Protein AF-A0ABD2XAY9-F1 (afdb_monomer)

Mean predicted aligned error: 19.24 Å

Foldseek 3Di:
DVVVQVCDADPPQGDRFHLVQFPDWDDDPPDIDTAGDDLLVALLQLHDQVRQCVVCVVVVHHGDDNVVSVVVLVVLLVLLLVLLLVLLLVQLLVLQVQCLVCLVVVCLQAAVVCSCQQCVLSVVLVVVLVVPDPDDDDPPSVVVSCVVSDLAHEFEWEKDKDAQAQDDDDDQAGQKMKMFIAGPRLLATNDMDMAGQAAPVVVVVDDCVVDVFRHDDDDGSVVVRLVRLLCCQPPNPSNVVNRYHHQEYEEAPDPSNVVSNVVRDPGHHHYAYAPVNVLVVQLVVLVVVCVVVVLCVPPCNSVVLSVQLVLLLVVQRNNLLSSLQQLLCSLCVLQVNCPSNPPSDPPPDPDPPGHDDDPVVSVVSNVVSNVVSVVSSSRSRNGHPVSVVVLVVQLCSSPPSNDDPSNDSSSVSSSSSSSLCSSPNLVSVVVSCVSVVHDDDPVSVVVRVVRVVVVVVVVVVCVDPVNVVVVVVVVVVVVVVVVVVCVVVFPPDDPPPPVDDDDDDDDDDDDDDDDDPVPVVPFDEFEKEKDFQFLDLDLPTDTQKIWIDGDPDIDIAGAFHPDHRDPVSCVQQVWHDDPRFIDRVNHTDPGHYYLVVSVLVVLVSVVVRVAQYEYEYAPVVRVLLNNLLSCVVVVVVVSNPSHFFYFHCQVVVCVLCVVQDDPCSRDLVNQCCVQVVDPDPPQPNRTNSSRVSVVVSCVSSVCPVVRVVRGDGPVNSNVVSVLVCQLVVQLVQQPCLPVQDDPLLSSLCSVVVHGLVNLLVCCVPPNLVVSLCVQQPAIPVRAGSRHPPPSSSVSSVVVSVD

Organism: NCBI:txid54128

Nearest PDB structures (foldseek):
  5l80-assembly1_B  TM=6.999E-01  e=2.358E-09  Drosophila melanogaster
  5l80-assembly1_A  TM=6.056E-01  e=9.507E-10  Drosophila melanogaster
  5l7z-assembly1_A-2  TM=8.072E-01  e=1.917E-07  Drosophila melanogaster

Secondary structure (DSSP, 8-state):
-HHHHTT-B-TTT-PBPPGGGEEEEEEETTEEEEEE--SHHHHHTT--HHHHHHHHHHTTPPPPPHHHHHHHHHHHHHHHHHHHHHHHHHHHHHHHHHHHHHHHHHHHHS-HHHHHHHHHHHHHHHHHHHTT--S---SSHHHHHHHHT-S-EEEEEEEEEEE---SSSS----SEEEEEEEETTT-SEEEEEEEES--TTGGGT--GGGTT------S-TTHHHHHHHHHHHHS-HHHHHHTEEEEEEEE---HHHHHHHHHT-SSPPEEEEPHHHHHHHHHHHHHHHHHH-GGGGSTTHHHHHHHHHHHHHHHSTT-HHHHHHHHHTHHHHHTT--TT-GGG--TTSTT-------HHHHHHHHHHHHHHHHTGGGTSS----HHHHHHHHHHHHHS-TTS--TTSTHHHHHHHHHHHHHHTTTHHHHHHHHHTT----HHHHHHHHHHHHHHHHHHHHHHSHHHHHHHHHHHHHHHHHHHHHHHHH--S--TTTTSSPPPPP-----------TTSGGGS--EEEEEEEEES-SSTTPPEEEEEEEETTEEEEEEB---SPPPHHHHHHH-EEEETTEEEETTEE-TTPBPHHHHHHHHHHHHHTT-S-EEEEETTTHHHHHHHHHHHHHTT-GGGGTTEEEEEESHHHHHHH-TT--STTTTSHHHHHHHHH----GGGTTSHHHHHHHHHHHHHHTT-HHHHGGG-EEHHHHHHHHHHHHHHHHHHGGGTTHHHHS-HHHHHHHHHTT--HHHHHHHHHHHHHHHHHHHHH-B-TTS-BSS---HHHHHHHHHHHT-

Structure (mmCIF, N/CA/C/O backbone):
data_AF-A0ABD2XAY9-F1
#
_entry.id   AF-A0ABD2XAY9-F1
#
loop_
_atom_site.group_PDB
_atom_site.id
_atom_site.type_symbol
_atom_site.label_atom_id
_atom_site.label_alt_id
_atom_site.label_comp_id
_atom_site.label_asym_id
_atom_site.label_entity_id
_atom_site.label_seq_id
_atom_site.pdbx_PDB_ins_code
_atom_site.Cartn_x
_atom_site.Cartn_y
_atom_site.Cartn_z
_atom_site.occupancy
_atom_site.B_iso_or_equiv
_atom_site.auth_seq_id
_atom_site.auth_comp_id
_atom_site.auth_asym_id
_atom_site.auth_atom_id
_atom_site.pdbx_PDB_model_num
ATOM 1 N N . MET A 1 1 ? 32.442 -8.927 -44.660 1.00 43.06 1 MET A N 1
ATOM 2 C CA . MET A 1 1 ? 31.959 -8.306 -43.400 1.00 43.06 1 MET A CA 1
ATOM 3 C C . MET A 1 1 ? 30.501 -7.841 -43.510 1.00 43.06 1 MET A C 1
ATOM 5 O O . MET A 1 1 ? 29.729 -8.104 -42.596 1.00 43.06 1 MET A O 1
ATOM 9 N N . GLU A 1 2 ? 30.087 -7.242 -44.633 1.00 38.50 2 GLU A N 1
ATOM 10 C CA . GLU A 1 2 ? 28.704 -6.772 -44.878 1.00 38.50 2 GLU A CA 1
ATOM 11 C C . GLU A 1 2 ? 27.616 -7.861 -44.781 1.00 38.50 2 GLU A C 1
ATOM 13 O O . GLU A 1 2 ? 26.496 -7.598 -44.342 1.00 38.50 2 GLU A O 1
ATOM 18 N N . GLU A 1 3 ? 27.946 -9.108 -45.114 1.00 49.09 3 GLU A N 1
ATOM 19 C CA . GLU A 1 3 ? 27.010 -10.241 -45.071 1.00 49.09 3 GLU A CA 1
ATOM 20 C C . GLU A 1 3 ? 26.767 -10.780 -43.643 1.00 49.09 3 GLU A C 1
ATOM 22 O O . GLU A 1 3 ? 25.672 -11.237 -43.313 1.00 49.09 3 GLU A O 1
ATOM 27 N N . ILE A 1 4 ? 27.751 -10.617 -42.748 1.00 47.72 4 ILE A N 1
ATOM 28 C CA . ILE A 1 4 ? 27.653 -10.952 -41.314 1.00 47.72 4 ILE A CA 1
ATOM 29 C C . ILE A 1 4 ? 26.806 -9.898 -40.577 1.00 47.72 4 ILE A C 1
ATOM 31 O O . ILE A 1 4 ? 25.951 -10.240 -39.756 1.00 47.72 4 ILE A O 1
ATOM 35 N N . ILE A 1 5 ? 26.964 -8.616 -40.934 1.00 49.38 5 ILE A N 1
ATOM 36 C CA . ILE A 1 5 ? 26.204 -7.477 -40.381 1.00 49.38 5 ILE A CA 1
ATOM 37 C C . ILE A 1 5 ? 24.700 -7.591 -40.679 1.00 49.38 5 ILE A C 1
ATOM 39 O O . ILE A 1 5 ? 23.862 -7.182 -39.871 1.00 49.38 5 ILE A O 1
ATOM 43 N N . LYS A 1 6 ? 24.314 -8.194 -41.811 1.00 50.62 6 LYS A N 1
ATOM 44 C CA . LYS A 1 6 ? 22.896 -8.391 -42.161 1.00 50.62 6 LYS A CA 1
ATOM 45 C C . LYS A 1 6 ? 22.156 -9.350 -41.214 1.00 50.62 6 LYS A C 1
ATOM 47 O O . LYS A 1 6 ? 20.937 -9.221 -41.091 1.00 50.62 6 LYS A O 1
ATOM 52 N N . ASN A 1 7 ? 22.869 -10.224 -40.496 1.00 53.41 7 ASN A N 1
ATOM 53 C CA . ASN A 1 7 ? 22.287 -11.352 -39.755 1.00 53.41 7 ASN A CA 1
ATOM 54 C C . ASN A 1 7 ? 22.477 -11.307 -38.223 1.00 53.41 7 ASN A C 1
ATOM 56 O O . ASN A 1 7 ? 21.965 -12.174 -37.511 1.00 53.41 7 ASN A O 1
ATOM 60 N N . LEU A 1 8 ? 23.155 -10.291 -37.684 1.00 61.53 8 LEU A N 1
ATOM 61 C CA . LEU A 1 8 ? 23.432 -10.160 -36.249 1.00 61.53 8 LEU A CA 1
ATOM 62 C C . LEU A 1 8 ? 22.206 -9.650 -35.476 1.00 61.53 8 LEU A C 1
ATOM 64 O O . LEU A 1 8 ? 21.742 -8.530 -35.684 1.00 61.53 8 LEU A O 1
ATOM 68 N N . ARG A 1 9 ? 21.650 -10.485 -34.586 1.00 64.94 9 ARG A N 1
ATOM 69 C CA . ARG A 1 9 ? 20.396 -10.197 -33.867 1.00 64.94 9 ARG A CA 1
ATOM 70 C C . ARG A 1 9 ? 20.468 -10.528 -32.380 1.00 64.94 9 ARG A C 1
ATOM 72 O O . ARG A 1 9 ? 20.957 -11.587 -31.989 1.00 64.94 9 ARG A O 1
ATOM 79 N N . CYS A 1 10 ? 19.906 -9.660 -31.537 1.00 61.53 10 CYS A N 1
ATOM 80 C CA . CYS A 1 10 ? 19.870 -9.863 -30.086 1.00 61.53 10 CYS A CA 1
ATOM 81 C C . CYS A 1 10 ? 19.135 -11.162 -29.726 1.00 61.53 10 CYS A C 1
ATOM 83 O O . CYS A 1 10 ? 17.979 -11.346 -30.102 1.00 61.53 10 CYS A O 1
ATOM 85 N N . LYS A 1 11 ? 19.734 -12.056 -28.928 1.00 46.50 11 LYS A N 1
ATOM 86 C CA . LYS A 1 11 ? 19.086 -13.331 -28.554 1.00 46.50 11 LYS A CA 1
ATOM 87 C C . LYS A 1 11 ? 17.735 -13.157 -27.840 1.00 46.50 11 LYS A C 1
ATOM 89 O O . LYS A 1 11 ? 16.886 -14.034 -27.979 1.00 46.50 11 LYS A O 1
ATOM 94 N N . ARG A 1 12 ? 17.511 -12.032 -27.144 1.00 46.47 12 ARG A N 1
ATOM 95 C CA . ARG A 1 12 ? 16.287 -11.746 -26.370 1.00 46.47 12 ARG A CA 1
ATOM 96 C C . ARG A 1 12 ? 15.211 -10.995 -27.164 1.00 46.47 12 ARG A C 1
ATOM 98 O O . ARG A 1 12 ? 14.054 -11.410 -27.152 1.00 46.47 12 ARG A O 1
ATOM 105 N N . CYS A 1 13 ? 15.557 -9.898 -27.844 1.00 55.22 13 CYS A N 1
ATOM 106 C CA . CYS A 1 13 ? 14.577 -9.082 -28.580 1.00 55.22 13 CYS A CA 1
ATOM 107 C C . CYS A 1 13 ? 14.593 -9.289 -30.103 1.00 55.22 13 CYS A C 1
ATOM 109 O O . CYS A 1 13 ? 13.596 -8.961 -30.739 1.00 55.22 13 CYS A O 1
ATOM 111 N N . LYS A 1 14 ? 15.660 -9.894 -30.648 1.00 55.25 14 LYS A N 1
ATOM 112 C CA . LYS A 1 14 ? 15.930 -10.169 -32.076 1.00 55.25 14 LYS A CA 1
ATOM 113 C C . LYS A 1 14 ? 16.117 -8.933 -32.975 1.00 55.25 14 LYS A C 1
ATOM 115 O O . LYS A 1 14 ? 16.220 -9.091 -34.194 1.00 55.25 14 LYS A O 1
ATOM 120 N N . ASP A 1 15 ? 16.251 -7.744 -32.380 1.00 57.59 15 ASP A N 1
ATOM 121 C CA . ASP A 1 15 ? 16.654 -6.521 -33.093 1.00 57.59 15 ASP A CA 1
ATOM 122 C C . ASP A 1 15 ? 18.049 -6.668 -33.697 1.00 57.59 15 ASP A C 1
ATOM 124 O O . ASP A 1 15 ? 18.885 -7.411 -33.163 1.00 57.59 15 ASP A O 1
ATOM 128 N N . LYS A 1 16 ? 18.262 -5.968 -34.818 1.00 60.25 16 LYS A N 1
ATOM 129 C CA . LYS A 1 16 ? 19.533 -5.933 -35.538 1.00 60.25 16 LYS A CA 1
ATOM 130 C C . LYS A 1 16 ? 20.575 -5.274 -34.634 1.00 60.25 16 LYS A C 1
ATOM 132 O O . LYS A 1 16 ? 20.365 -4.170 -34.144 1.00 60.25 16 LYS A O 1
ATOM 137 N N . LEU A 1 17 ? 21.642 -6.002 -34.351 1.00 60.28 17 LEU A N 1
ATOM 138 C CA . LEU A 1 17 ? 22.755 -5.535 -33.538 1.00 60.28 17 LEU A CA 1
ATOM 139 C C . LEU A 1 17 ? 23.767 -4.864 -34.467 1.00 60.28 17 LEU A C 1
ATOM 141 O O . LEU A 1 17 ? 24.185 -5.481 -35.447 1.00 60.28 17 LEU A O 1
ATOM 145 N N . HIS A 1 18 ? 24.155 -3.624 -34.172 1.00 60.16 18 HIS A N 1
ATOM 146 C CA . HIS A 1 18 ? 25.225 -2.956 -34.907 1.00 60.16 18 HIS A CA 1
ATOM 147 C C . HIS A 1 18 ? 26.582 -3.390 -34.350 1.00 60.16 18 HIS A C 1
ATOM 149 O O . HIS A 1 18 ? 26.775 -3.449 -33.140 1.00 60.16 18 HIS A O 1
ATOM 155 N N . LEU A 1 19 ? 27.543 -3.693 -35.230 1.00 58.31 19 LEU A N 1
ATOM 156 C CA . LEU A 1 19 ? 28.914 -4.011 -34.806 1.00 58.31 19 LEU A CA 1
ATOM 157 C C . LEU A 1 19 ? 29.599 -2.819 -34.120 1.00 58.31 19 LEU A C 1
ATOM 159 O O . LEU A 1 19 ? 30.506 -3.032 -33.326 1.00 58.31 19 LEU A O 1
ATOM 163 N N . GLU A 1 20 ? 29.143 -1.592 -34.361 1.00 54.06 20 GLU A N 1
ATOM 164 C CA . GLU A 1 20 ? 29.604 -0.390 -33.650 1.00 54.06 20 GLU A CA 1
ATOM 165 C C . GLU A 1 20 ? 29.209 -0.391 -32.161 1.00 54.06 20 GLU A C 1
ATOM 167 O O . GLU A 1 20 ? 29.882 0.232 -31.345 1.00 54.06 20 GLU A O 1
ATOM 172 N N . ASP A 1 21 ? 28.188 -1.171 -31.782 1.00 54.41 21 ASP A N 1
ATOM 173 C CA . ASP A 1 21 ? 27.779 -1.394 -30.388 1.00 54.41 21 ASP A CA 1
ATOM 174 C C . ASP A 1 21 ? 28.564 -2.548 -29.725 1.00 54.41 21 ASP A C 1
ATOM 176 O O . ASP A 1 21 ? 28.187 -3.052 -28.657 1.00 54.41 21 ASP A O 1
ATOM 180 N N . THR A 1 22 ? 29.635 -3.019 -30.375 1.00 58.34 22 THR A N 1
ATOM 181 C CA . THR A 1 22 ? 30.513 -4.065 -29.851 1.00 58.34 22 THR A CA 1
ATOM 182 C C . THR A 1 22 ? 31.300 -3.536 -28.670 1.00 58.34 22 THR A C 1
ATOM 184 O O . THR A 1 22 ? 32.108 -2.619 -28.770 1.00 58.34 22 THR A O 1
ATOM 187 N N . ILE A 1 23 ? 31.108 -4.194 -27.538 1.00 47.12 23 ILE A N 1
ATOM 188 C CA . ILE A 1 23 ? 31.739 -3.838 -26.271 1.00 47.12 23 ILE A CA 1
ATOM 189 C C . ILE A 1 23 ? 32.930 -4.735 -25.922 1.00 47.12 23 ILE A C 1
ATOM 191 O O . ILE A 1 23 ? 33.688 -4.427 -25.004 1.00 47.12 23 ILE A O 1
ATOM 195 N N . LYS A 1 24 ? 33.075 -5.871 -26.614 1.00 45.62 24 LYS A N 1
ATOM 196 C CA . LYS A 1 24 ? 34.218 -6.778 -26.485 1.00 45.62 24 LYS A CA 1
ATOM 197 C C . LYS A 1 24 ? 34.339 -7.672 -27.716 1.00 45.62 24 LYS A C 1
ATOM 199 O O . LYS A 1 24 ? 33.337 -8.224 -28.168 1.00 45.62 24 LYS A O 1
ATOM 204 N N . GLU A 1 25 ? 35.568 -7.866 -28.177 1.00 61.19 25 GLU A N 1
ATOM 205 C CA . GLU A 1 25 ? 35.961 -8.914 -29.119 1.00 61.19 25 GLU A CA 1
ATOM 206 C C . GLU A 1 25 ? 36.883 -9.901 -28.386 1.00 61.19 25 GLU A C 1
ATOM 208 O O . GLU A 1 25 ? 37.868 -9.494 -27.770 1.00 61.19 25 GLU A O 1
ATOM 213 N N . ILE A 1 26 ? 36.560 -11.194 -28.410 1.00 57.12 26 ILE A N 1
ATOM 214 C CA . ILE A 1 26 ? 37.424 -12.263 -27.895 1.00 57.12 26 ILE A CA 1
ATOM 215 C C . ILE A 1 26 ? 37.963 -13.034 -29.092 1.00 57.12 26 ILE A C 1
ATOM 217 O O . ILE A 1 26 ? 37.187 -13.648 -29.821 1.00 57.12 26 ILE A O 1
ATOM 221 N N . ARG A 1 27 ? 39.282 -13.004 -29.283 1.00 49.59 27 ARG A N 1
ATOM 222 C CA . ARG A 1 27 ? 39.953 -13.699 -30.385 1.00 49.59 27 ARG A CA 1
ATOM 223 C C . ARG A 1 27 ? 40.449 -15.066 -29.929 1.00 49.59 27 ARG A C 1
ATOM 225 O O . ARG A 1 27 ? 41.093 -15.174 -28.889 1.00 49.59 27 ARG A O 1
ATOM 232 N N . SER A 1 28 ? 40.150 -16.098 -30.708 1.00 49.09 28 SER A N 1
ATOM 233 C CA . SER A 1 28 ? 40.652 -17.460 -30.529 1.00 49.09 28 SER A CA 1
ATOM 234 C C . SER A 1 28 ? 41.118 -17.979 -31.890 1.00 49.09 28 SER A C 1
ATOM 236 O O . SER A 1 28 ? 40.311 -18.354 -32.741 1.00 49.09 28 SER A O 1
ATOM 238 N N . GLY A 1 29 ? 42.430 -17.914 -32.136 1.00 64.56 29 GLY A N 1
ATOM 239 C CA . GLY A 1 29 ? 43.003 -18.185 -33.458 1.00 64.56 29 GLY A CA 1
ATOM 240 C C . GLY A 1 29 ? 42.490 -17.200 -34.517 1.00 64.56 29 GLY A C 1
ATOM 241 O O . GLY A 1 29 ? 42.562 -15.990 -34.321 1.00 64.56 29 GLY A O 1
ATOM 242 N N . LEU A 1 30 ? 41.948 -17.721 -35.625 1.00 47.94 30 LEU A N 1
ATOM 243 C CA . LEU A 1 30 ? 41.338 -16.928 -36.707 1.00 47.94 30 LEU A CA 1
ATOM 244 C C . LEU A 1 30 ? 39.865 -16.545 -36.444 1.00 47.94 30 LEU A C 1
ATOM 246 O O . LEU A 1 30 ? 39.250 -15.885 -37.280 1.00 47.94 30 LEU A O 1
ATOM 250 N N . ALA A 1 31 ? 39.279 -16.960 -35.314 1.00 36.66 31 ALA A N 1
ATOM 251 C CA . ALA A 1 31 ? 37.886 -16.680 -34.968 1.00 36.66 31 ALA A CA 1
ATOM 252 C C . ALA A 1 31 ? 37.762 -15.549 -33.932 1.00 36.66 31 ALA A C 1
ATOM 254 O O . ALA A 1 31 ? 38.514 -15.495 -32.957 1.00 36.66 31 ALA A O 1
ATOM 255 N N . SER A 1 32 ? 36.748 -14.695 -34.107 1.00 48.72 32 SER A N 1
ATOM 256 C CA . SER A 1 32 ? 36.427 -13.584 -33.203 1.00 48.72 32 SER A CA 1
ATOM 257 C C . SER A 1 32 ? 34.993 -13.683 -32.680 1.00 48.72 32 SER A C 1
ATOM 259 O O . SER A 1 32 ? 34.042 -13.804 -33.452 1.00 48.72 32 SER A O 1
ATOM 261 N N . VAL A 1 33 ? 34.825 -13.601 -31.358 1.00 56.28 33 VAL A N 1
ATOM 262 C CA . VAL A 1 33 ? 33.522 -13.575 -30.677 1.00 56.28 33 VAL A CA 1
ATOM 263 C C . VAL A 1 33 ? 33.225 -12.154 -30.205 1.00 56.28 33 VAL A C 1
ATOM 265 O O . VAL A 1 33 ? 33.907 -11.632 -29.324 1.00 56.28 33 VAL A O 1
ATOM 268 N N . PHE A 1 34 ? 32.184 -11.543 -30.770 1.00 58.50 34 PHE A N 1
ATOM 269 C CA . PHE A 1 34 ? 31.760 -10.175 -30.465 1.00 58.50 34 PHE A CA 1
ATOM 270 C C . PHE A 1 34 ? 30.596 -10.149 -29.461 1.00 58.50 34 PHE A C 1
ATOM 272 O O . PHE A 1 34 ? 29.630 -10.904 -29.593 1.00 58.50 34 PHE A O 1
ATOM 279 N N . VAL A 1 35 ? 30.664 -9.261 -28.467 1.00 54.38 35 VAL A N 1
ATOM 280 C CA . VAL A 1 35 ? 29.596 -9.024 -27.478 1.00 54.38 35 VAL A CA 1
ATOM 281 C C . VAL A 1 35 ? 28.966 -7.653 -27.737 1.00 54.38 35 VAL A C 1
ATOM 283 O O . VAL A 1 35 ? 29.701 -6.677 -27.849 1.00 54.38 35 VAL A O 1
ATOM 286 N N . ILE A 1 36 ? 27.628 -7.571 -27.826 1.00 63.56 36 ILE A N 1
ATOM 287 C CA . ILE A 1 36 ? 26.875 -6.376 -28.277 1.00 63.56 36 ILE A CA 1
ATOM 288 C C . ILE A 1 36 ? 25.588 -6.179 -27.433 1.00 63.56 36 ILE A C 1
ATOM 290 O O . ILE A 1 36 ? 24.862 -7.150 -27.193 1.00 63.56 36 ILE A O 1
ATOM 294 N N . ILE A 1 37 ? 25.286 -4.952 -26.964 1.00 55.56 37 ILE A N 1
ATOM 295 C CA . ILE A 1 37 ? 24.183 -4.631 -26.008 1.00 55.56 37 ILE A CA 1
ATOM 296 C C . ILE A 1 37 ? 22.913 -4.112 -26.711 1.00 55.56 37 ILE A C 1
ATOM 298 O O . ILE A 1 37 ? 22.996 -3.384 -27.687 1.00 55.56 37 ILE A O 1
ATOM 302 N N . CYS A 1 38 ? 21.721 -4.391 -26.152 1.00 60.38 38 CYS A N 1
ATOM 303 C CA . CYS A 1 38 ? 20.433 -3.821 -26.589 1.00 60.38 38 CYS A CA 1
ATOM 304 C C . CYS A 1 38 ? 19.899 -2.727 -25.627 1.00 60.38 38 CYS A C 1
ATOM 306 O O . CYS A 1 38 ? 19.566 -3.018 -24.476 1.00 60.38 38 CYS A O 1
ATOM 308 N N . SER A 1 39 ? 19.753 -1.482 -26.101 1.00 54.69 39 SER A N 1
ATOM 309 C CA . SER A 1 39 ? 19.328 -0.291 -25.328 1.00 54.69 39 SER A CA 1
ATOM 310 C C . SER A 1 39 ? 17.845 -0.290 -24.900 1.00 54.69 39 SER A C 1
ATOM 312 O O . SER A 1 39 ? 17.503 0.162 -23.800 1.00 54.69 39 SER A O 1
ATOM 314 N N . LYS A 1 40 ? 16.963 -0.867 -25.723 1.00 55.78 40 LYS A N 1
ATOM 315 C CA . LYS A 1 40 ? 15.492 -0.848 -25.588 1.00 55.78 40 LYS A CA 1
ATOM 316 C C . LYS A 1 40 ? 14.935 -1.486 -24.307 1.00 55.78 40 LYS A C 1
ATOM 318 O O . LYS A 1 40 ? 13.931 -1.020 -23.771 1.00 55.78 40 LYS A O 1
ATOM 323 N N . CYS A 1 41 ? 15.570 -2.527 -23.765 1.00 56.56 41 CYS A N 1
ATOM 324 C CA . CYS A 1 41 ? 15.077 -3.218 -22.562 1.00 56.56 41 CYS A CA 1
ATOM 325 C C . CYS A 1 41 ? 15.189 -2.385 -21.264 1.00 56.56 41 CYS A C 1
ATOM 327 O O . CYS A 1 41 ? 14.612 -2.758 -20.238 1.00 56.56 41 CYS A O 1
ATOM 329 N N . THR A 1 42 ? 15.909 -1.262 -21.288 1.00 60.06 42 THR A N 1
ATOM 330 C CA . THR A 1 42 ? 16.310 -0.534 -20.074 1.00 60.06 42 THR A CA 1
ATOM 331 C C . THR A 1 42 ? 15.255 0.458 -19.574 1.00 60.06 42 THR A C 1
ATOM 333 O O . THR A 1 42 ? 14.952 0.486 -18.380 1.00 60.06 42 THR A O 1
ATOM 336 N N . ILE A 1 43 ? 14.654 1.238 -20.480 1.00 55.09 43 ILE A N 1
ATOM 337 C CA . ILE A 1 43 ? 13.684 2.302 -20.150 1.00 55.09 43 ILE A CA 1
ATOM 338 C C . ILE A 1 43 ? 12.334 1.712 -19.743 1.00 55.09 43 ILE A C 1
ATOM 340 O O . ILE A 1 43 ? 11.734 2.169 -18.770 1.00 55.09 43 ILE A O 1
ATOM 344 N N . HIS A 1 44 ? 11.893 0.646 -20.425 1.00 56.06 44 HIS A N 1
ATOM 345 C CA . HIS A 1 44 ? 10.678 -0.096 -20.061 1.00 56.06 44 HIS A CA 1
ATOM 346 C C . HIS A 1 44 ? 10.732 -0.618 -18.623 1.00 56.06 44 HIS A C 1
ATOM 348 O O . HIS A 1 44 ? 9.777 -0.485 -17.866 1.00 56.06 44 HIS A O 1
ATOM 354 N N . SER A 1 45 ? 11.900 -1.117 -18.216 1.00 61.59 45 SER A N 1
ATOM 355 C CA . SER A 1 45 ? 12.131 -1.683 -16.884 1.00 61.59 45 SER A CA 1
ATOM 356 C C . SER A 1 45 ? 12.316 -0.626 -15.780 1.00 61.59 45 SER A C 1
ATOM 358 O O . SER A 1 45 ? 12.592 -0.983 -14.636 1.00 61.59 45 SER A O 1
ATOM 360 N N . GLY A 1 46 ? 12.240 0.677 -16.092 1.00 59.97 46 GLY A N 1
ATOM 361 C CA . GLY A 1 46 ? 12.493 1.755 -15.125 1.00 59.97 46 GLY A CA 1
ATOM 362 C C . GLY A 1 46 ? 13.956 1.845 -14.661 1.00 59.97 46 GLY A C 1
ATOM 363 O O . GLY A 1 46 ? 14.271 2.504 -13.667 1.00 59.97 46 GLY A O 1
ATOM 364 N N . ILE A 1 47 ? 14.880 1.205 -15.378 1.00 73.31 47 ILE A N 1
ATOM 365 C CA . ILE A 1 47 ? 16.306 1.149 -15.053 1.00 73.31 47 ILE A CA 1
ATOM 366 C C . ILE A 1 47 ? 17.000 2.364 -15.702 1.00 73.31 47 ILE A C 1
ATOM 368 O O . ILE A 1 47 ? 16.639 2.806 -16.791 1.00 73.31 47 ILE A O 1
ATOM 372 N N . GLY A 1 48 ? 17.945 2.985 -14.994 1.00 67.88 48 GLY A N 1
ATOM 373 C CA . GLY A 1 48 ? 18.825 4.027 -15.545 1.00 67.88 48 GLY A CA 1
ATOM 374 C C . GLY A 1 48 ? 20.211 3.462 -15.855 1.00 67.88 48 GLY A C 1
ATOM 375 O O . GLY A 1 48 ? 20.519 2.365 -15.384 1.00 67.88 48 GLY A O 1
ATOM 376 N N . HIS A 1 49 ? 21.046 4.223 -16.571 1.00 75.56 49 HIS A N 1
ATOM 377 C CA . HIS A 1 49 ? 22.404 3.825 -16.982 1.00 75.56 49 HIS A CA 1
ATOM 378 C C . HIS A 1 49 ? 23.167 3.062 -15.891 1.00 75.56 49 HIS A C 1
ATOM 380 O O . HIS A 1 49 ? 23.459 1.887 -16.061 1.00 75.56 49 HIS A O 1
ATOM 386 N N . THR A 1 50 ? 23.350 3.647 -14.704 1.00 73.56 50 THR A N 1
ATOM 387 C CA . THR A 1 50 ? 24.104 3.020 -13.603 1.00 73.56 50 THR A CA 1
ATOM 388 C C . THR A 1 50 ? 23.563 1.653 -13.174 1.00 73.56 50 THR A C 1
ATOM 390 O O . THR A 1 50 ? 24.333 0.750 -12.859 1.00 73.56 50 THR A O 1
ATOM 393 N N . LYS A 1 51 ? 22.236 1.479 -13.126 1.00 72.56 51 LYS A N 1
ATOM 394 C CA . LYS A 1 51 ? 21.621 0.201 -12.731 1.00 72.56 51 LYS A CA 1
ATOM 395 C C . LYS A 1 51 ? 21.764 -0.845 -13.839 1.00 72.56 51 LYS A C 1
ATOM 397 O O . LYS A 1 51 ? 21.980 -2.011 -13.527 1.00 72.56 51 LYS A O 1
ATOM 402 N N . LEU A 1 52 ? 21.674 -0.426 -15.103 1.00 68.00 52 LEU A N 1
ATOM 403 C CA . LEU A 1 52 ? 21.955 -1.294 -16.243 1.00 68.00 52 LEU A CA 1
ATOM 404 C C . LEU A 1 52 ? 23.417 -1.733 -16.213 1.00 68.00 52 LEU A C 1
ATOM 406 O O . LEU A 1 52 ? 23.681 -2.923 -16.269 1.00 68.00 52 LEU A O 1
ATOM 410 N N . SER A 1 53 ? 24.348 -0.798 -16.035 1.00 64.19 53 SER A N 1
ATOM 411 C CA . SER A 1 53 ? 25.781 -1.085 -15.957 1.00 64.19 53 SER A CA 1
ATOM 412 C C . SER A 1 53 ? 26.110 -2.062 -14.833 1.00 64.19 53 SER A C 1
ATOM 414 O O . SER A 1 53 ? 26.902 -2.969 -15.042 1.00 64.19 53 SER A O 1
ATOM 416 N N . LYS A 1 54 ? 25.455 -1.944 -13.668 1.00 62.50 54 LYS A N 1
ATOM 417 C CA . LYS A 1 54 ? 25.584 -2.922 -12.574 1.00 62.50 54 LYS A CA 1
ATOM 418 C C . LYS A 1 54 ? 25.063 -4.306 -12.958 1.00 62.50 54 LYS A C 1
ATOM 420 O O . LYS A 1 54 ? 25.748 -5.288 -12.713 1.00 62.50 54 LYS A O 1
ATOM 425 N N . LEU A 1 55 ? 23.876 -4.387 -13.564 1.00 61.34 55 LEU A N 1
ATOM 426 C CA . LEU A 1 55 ? 23.316 -5.660 -14.025 1.00 61.34 55 LEU A CA 1
ATOM 427 C C . LEU A 1 55 ? 24.230 -6.322 -15.063 1.00 61.34 55 LEU A C 1
ATOM 429 O O . LEU A 1 55 ? 24.505 -7.511 -14.968 1.00 61.34 55 LEU A O 1
ATOM 433 N N . LEU A 1 56 ? 24.703 -5.548 -16.037 1.00 56.62 56 LEU A N 1
ATOM 434 C CA . LEU A 1 56 ? 25.613 -6.023 -17.071 1.00 56.62 56 LEU A CA 1
ATOM 435 C C . LEU A 1 56 ? 26.949 -6.468 -16.462 1.00 56.62 56 LEU A C 1
ATOM 437 O O . LEU A 1 56 ? 27.401 -7.563 -16.776 1.00 56.62 56 LEU A O 1
ATOM 441 N N . ALA A 1 57 ? 27.499 -5.713 -15.506 1.00 55.03 57 ALA A N 1
ATOM 442 C CA . ALA A 1 57 ? 28.696 -6.105 -14.764 1.00 55.03 57 ALA A CA 1
ATOM 443 C C . ALA A 1 57 ? 28.511 -7.435 -14.012 1.00 55.03 57 ALA A C 1
ATOM 445 O O . ALA A 1 57 ? 29.372 -8.299 -14.114 1.00 55.03 57 ALA A O 1
ATOM 446 N N . CYS A 1 58 ? 27.376 -7.655 -13.334 1.00 46.69 58 CYS A N 1
ATOM 447 C CA . CYS A 1 58 ? 27.067 -8.944 -12.694 1.00 46.69 58 CYS A CA 1
ATOM 448 C C . CYS A 1 58 ? 26.964 -10.106 -13.694 1.00 46.69 58 CYS A C 1
ATOM 450 O O . CYS A 1 58 ? 27.209 -11.252 -13.337 1.00 46.69 58 CYS A O 1
ATOM 452 N N . LEU A 1 59 ? 26.584 -9.815 -14.938 1.00 46.78 59 LEU A N 1
ATOM 453 C CA . LEU A 1 59 ? 26.500 -10.790 -16.025 1.00 46.78 59 LEU A CA 1
ATOM 454 C C . LEU A 1 59 ? 27.811 -10.898 -16.824 1.00 46.78 59 LEU A C 1
ATOM 456 O O . LEU A 1 59 ? 27.832 -11.583 -17.845 1.00 46.78 59 LEU A O 1
ATOM 460 N N . ASN A 1 60 ? 28.883 -10.213 -16.402 1.00 43.28 60 ASN A N 1
ATOM 461 C CA . ASN A 1 60 ? 30.148 -10.077 -17.134 1.00 43.28 60 ASN A CA 1
ATOM 462 C C . ASN A 1 60 ? 29.979 -9.577 -18.583 1.00 43.28 60 ASN A C 1
ATOM 464 O O . ASN A 1 60 ? 30.776 -9.881 -19.472 1.00 43.28 60 ASN A O 1
ATOM 468 N N . VAL A 1 61 ? 28.940 -8.776 -18.816 1.00 47.03 61 VAL A N 1
ATOM 469 C CA . VAL A 1 61 ? 28.707 -8.038 -20.056 1.00 47.03 61 VAL A CA 1
ATOM 470 C C . VAL A 1 61 ? 29.239 -6.618 -19.836 1.00 47.03 61 VAL A C 1
ATOM 472 O O . VAL A 1 61 ? 28.807 -5.962 -18.887 1.00 47.03 61 VAL A O 1
ATOM 475 N N . PRO A 1 62 ? 30.185 -6.112 -20.647 1.00 43.34 62 PRO A N 1
ATOM 476 C CA . PRO A 1 62 ? 30.622 -4.729 -20.489 1.00 43.34 62 PRO A CA 1
ATOM 477 C C . PRO A 1 62 ? 29.449 -3.734 -20.607 1.00 43.34 62 PRO A C 1
ATOM 479 O O . PRO A 1 62 ? 28.414 -4.022 -21.204 1.00 43.34 62 PRO A O 1
ATOM 482 N N . ALA A 1 63 ? 29.571 -2.573 -19.968 1.00 54.09 63 ALA A N 1
ATOM 483 C CA . ALA A 1 63 ? 28.494 -1.593 -19.905 1.00 54.09 63 ALA A CA 1
ATOM 484 C C . ALA A 1 63 ? 28.555 -0.599 -21.075 1.00 54.09 63 ALA A C 1
ATOM 486 O O . ALA A 1 63 ? 29.631 -0.193 -21.504 1.00 54.09 63 ALA A O 1
ATOM 487 N N . MET A 1 64 ? 27.388 -0.157 -21.547 1.00 65.25 64 MET A N 1
ATOM 488 C CA . MET A 1 64 ? 27.266 0.941 -22.513 1.00 65.25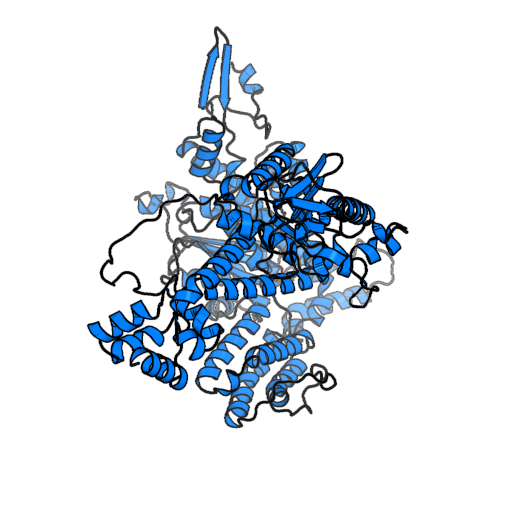 64 MET A CA 1
ATOM 489 C C . MET A 1 64 ? 27.808 2.245 -21.914 1.00 65.25 64 MET A C 1
ATOM 491 O O . MET A 1 64 ? 27.643 2.488 -20.716 1.00 65.25 64 MET A O 1
ATOM 495 N N . SER A 1 65 ? 28.405 3.116 -22.729 1.00 68.69 65 SER A N 1
ATOM 496 C CA . SER A 1 65 ? 28.781 4.458 -22.270 1.00 68.69 65 SER A CA 1
ATOM 497 C C . SER A 1 65 ? 27.537 5.304 -21.962 1.00 68.69 65 SER A C 1
ATOM 499 O O . SER A 1 65 ? 26.481 5.129 -22.571 1.00 68.69 65 SER A O 1
ATOM 501 N N . ASP A 1 66 ? 27.645 6.240 -21.016 1.00 70.19 66 ASP A N 1
ATOM 502 C CA . ASP A 1 66 ? 26.523 7.130 -20.668 1.00 70.19 66 ASP A CA 1
ATOM 503 C C . ASP A 1 66 ? 26.068 7.967 -21.877 1.00 70.19 66 ASP A C 1
ATOM 505 O O . ASP A 1 66 ? 24.873 8.147 -22.103 1.00 70.19 66 ASP A O 1
ATOM 509 N N . ARG A 1 67 ? 27.015 8.373 -22.733 1.00 68.62 67 ARG A N 1
ATOM 510 C CA . ARG A 1 67 ? 26.740 9.113 -23.972 1.00 68.62 67 ARG A CA 1
ATOM 511 C C . ARG A 1 67 ? 25.848 8.328 -24.936 1.00 68.62 67 ARG A C 1
ATOM 513 O O . ARG A 1 67 ? 24.839 8.862 -25.386 1.00 68.62 67 ARG A O 1
ATOM 520 N N . ILE A 1 68 ? 26.194 7.073 -25.238 1.00 63.16 68 ILE A N 1
ATOM 521 C CA . ILE A 1 68 ? 25.397 6.232 -26.149 1.00 63.16 68 ILE A CA 1
ATOM 522 C C . ILE A 1 68 ? 24.031 5.933 -25.524 1.00 63.16 68 ILE A C 1
ATOM 524 O O . ILE A 1 68 ? 23.006 6.030 -26.198 1.00 63.16 68 ILE A O 1
ATOM 528 N N . PHE A 1 69 ? 23.991 5.673 -24.212 1.00 72.94 69 PHE A N 1
ATOM 529 C CA . PHE A 1 69 ? 22.733 5.465 -23.499 1.00 72.94 69 PHE A CA 1
ATOM 530 C C . PHE A 1 69 ? 21.787 6.658 -23.645 1.00 72.94 69 PHE A C 1
ATOM 532 O O . PHE A 1 69 ? 20.596 6.460 -23.869 1.00 72.94 69 PHE A O 1
ATOM 539 N N . LYS A 1 70 ? 22.307 7.886 -23.550 1.00 75.62 70 LYS A N 1
ATOM 540 C CA . LYS A 1 70 ? 21.511 9.109 -23.697 1.00 75.62 70 LYS A CA 1
ATOM 541 C C . LYS A 1 70 ? 20.946 9.292 -25.101 1.00 75.62 70 LYS A C 1
ATOM 543 O O . LYS A 1 70 ? 19.774 9.636 -25.212 1.00 75.62 70 LYS A O 1
ATOM 548 N N . ILE A 1 71 ? 21.727 8.990 -26.138 1.00 73.00 71 ILE A N 1
ATOM 549 C CA . ILE A 1 71 ? 21.265 9.039 -27.535 1.00 73.00 71 ILE A CA 1
ATOM 550 C C . ILE A 1 71 ? 20.110 8.050 -27.749 1.00 73.00 71 ILE A C 1
ATOM 552 O O . ILE A 1 71 ? 19.052 8.424 -28.253 1.00 73.00 71 ILE A O 1
ATOM 556 N N . CYS A 1 72 ? 20.265 6.800 -27.300 1.00 69.69 72 CYS A N 1
ATOM 557 C CA . CYS A 1 72 ? 19.192 5.810 -27.401 1.00 69.69 72 CYS A CA 1
ATOM 558 C C . CYS A 1 72 ? 17.971 6.177 -26.543 1.00 69.69 72 CYS A C 1
ATOM 560 O O . CYS A 1 72 ? 16.835 5.929 -26.948 1.00 69.69 72 CYS A O 1
ATOM 562 N N . GLU A 1 73 ? 18.189 6.735 -25.347 1.00 82.12 73 GLU A N 1
ATOM 563 C CA . GLU A 1 73 ? 17.112 7.169 -24.454 1.00 82.12 73 GLU A CA 1
ATOM 564 C C . GLU A 1 73 ? 16.267 8.272 -25.078 1.00 82.12 73 GLU A C 1
ATOM 566 O O . GLU A 1 73 ? 15.048 8.244 -24.936 1.00 82.12 73 GLU A O 1
ATOM 571 N N . GLU A 1 74 ? 16.887 9.195 -25.805 1.00 81.75 74 GLU A N 1
ATOM 572 C CA . GLU A 1 74 ? 16.183 10.248 -26.523 1.00 81.75 74 GLU A CA 1
ATOM 573 C C . GLU A 1 74 ? 15.337 9.711 -27.682 1.00 81.75 74 GLU A C 1
ATOM 575 O O . GLU A 1 74 ? 14.142 9.996 -27.733 1.00 81.75 74 GLU A O 1
ATOM 580 N N . GLN A 1 75 ? 15.908 8.869 -28.547 1.00 78.56 75 GLN A N 1
ATOM 581 C CA . GLN A 1 75 ? 15.181 8.280 -29.681 1.00 78.56 75 GLN A CA 1
ATOM 582 C C . GLN A 1 75 ? 13.975 7.448 -29.226 1.00 78.56 75 GLN A C 1
ATOM 584 O O . GLN A 1 75 ? 12.855 7.623 -29.706 1.00 78.56 75 GLN A O 1
ATOM 589 N N . VAL A 1 76 ? 14.183 6.550 -28.258 1.00 80.88 76 VAL A N 1
ATOM 590 C CA . VAL A 1 76 ? 13.099 5.717 -27.716 1.00 80.88 76 VAL A CA 1
ATOM 591 C C . VAL A 1 76 ? 12.103 6.569 -26.929 1.00 80.88 76 VAL A C 1
ATOM 593 O O . VAL A 1 76 ? 10.900 6.323 -26.991 1.00 80.88 76 VAL A O 1
ATOM 596 N N . GLY A 1 77 ? 12.588 7.576 -26.202 1.00 86.88 77 GLY A N 1
ATOM 597 C CA . GLY A 1 77 ? 11.773 8.497 -25.419 1.00 86.88 77 GLY A CA 1
ATOM 598 C C . GLY A 1 77 ? 10.737 9.245 -26.255 1.00 86.88 77 GLY A C 1
ATOM 599 O O . GLY A 1 77 ? 9.569 9.273 -25.874 1.00 86.88 77 GLY A O 1
ATOM 600 N N . GLN A 1 78 ? 11.129 9.762 -27.421 1.00 89.44 78 GLN A N 1
ATOM 601 C CA . GLN A 1 78 ? 10.214 10.439 -28.350 1.00 89.44 78 GLN A CA 1
ATOM 602 C C . GLN A 1 78 ? 9.092 9.510 -28.839 1.00 89.44 78 GLN A C 1
ATOM 604 O O . GLN A 1 78 ? 7.924 9.900 -28.876 1.00 89.44 78 GLN A O 1
ATOM 609 N N . VAL A 1 79 ? 9.414 8.249 -29.151 1.00 89.25 79 VAL A N 1
ATOM 610 C CA . VAL A 1 79 ? 8.394 7.272 -29.566 1.00 89.25 79 VAL A CA 1
ATOM 611 C C . VAL A 1 79 ? 7.466 6.892 -28.413 1.00 89.25 79 VAL A C 1
ATOM 613 O O . VAL A 1 79 ? 6.268 6.700 -28.624 1.00 89.25 79 VAL A O 1
ATOM 616 N N . ILE A 1 80 ? 7.982 6.820 -27.185 1.00 92.75 80 ILE A N 1
ATOM 617 C CA . ILE A 1 80 ? 7.154 6.613 -25.993 1.00 92.75 80 ILE A CA 1
ATOM 618 C C . ILE A 1 80 ? 6.178 7.780 -25.803 1.00 92.75 80 ILE A C 1
ATOM 620 O O . ILE A 1 80 ? 5.007 7.529 -25.540 1.00 92.75 80 ILE A O 1
ATOM 624 N N . GLU A 1 81 ? 6.625 9.030 -25.950 1.00 95.38 81 GLU A N 1
ATOM 625 C CA . GLU A 1 81 ? 5.759 10.216 -25.852 1.00 95.38 81 GLU A CA 1
ATOM 626 C C . GLU A 1 81 ? 4.653 10.199 -26.909 1.00 95.38 81 GLU A C 1
ATOM 628 O O . GLU A 1 81 ? 3.483 10.371 -26.567 1.00 95.38 81 GLU A O 1
ATOM 633 N N . LYS A 1 82 ? 5.002 9.901 -28.167 1.00 95.31 82 LYS A N 1
ATOM 634 C CA . LYS A 1 82 ? 4.025 9.737 -29.252 1.00 95.31 82 LYS A CA 1
ATOM 635 C C . LYS A 1 82 ? 3.007 8.636 -28.939 1.00 95.31 82 LYS A C 1
ATOM 637 O O . LYS A 1 82 ? 1.808 8.866 -29.030 1.00 95.31 82 LYS A O 1
ATOM 642 N N . THR A 1 83 ? 3.477 7.468 -28.498 1.00 95.31 83 THR A N 1
ATOM 643 C CA . THR A 1 83 ? 2.598 6.335 -28.157 1.00 95.31 83 THR A CA 1
ATOM 644 C C . THR A 1 83 ? 1.686 6.667 -26.968 1.00 95.31 83 THR A C 1
ATOM 646 O O . THR A 1 83 ? 0.526 6.266 -26.944 1.00 95.31 83 THR A O 1
ATOM 649 N N . ALA A 1 84 ? 2.184 7.424 -25.984 1.00 96.94 84 ALA A N 1
ATOM 650 C CA . ALA A 1 84 ? 1.382 7.884 -24.854 1.00 96.94 84 ALA A CA 1
ATOM 651 C C . ALA A 1 84 ? 0.285 8.858 -25.297 1.00 96.94 84 ALA A C 1
ATOM 653 O O . ALA A 1 84 ? -0.833 8.774 -24.796 1.00 96.94 84 ALA A O 1
ATOM 654 N N . HIS A 1 85 ? 0.593 9.752 -26.239 1.00 96.62 85 HIS A N 1
ATOM 655 C CA . HIS A 1 85 ? -0.374 10.679 -26.821 1.00 96.62 85 HIS A CA 1
ATOM 656 C C . HIS A 1 85 ? -1.474 9.941 -27.604 1.00 96.62 85 HIS A C 1
ATOM 658 O O . HIS A 1 85 ? -2.650 10.157 -27.331 1.00 96.62 85 HIS A O 1
ATOM 664 N N . GLU A 1 86 ? -1.106 8.995 -28.475 1.00 96.50 86 GLU A N 1
ATOM 665 C CA . GLU A 1 86 ? -2.053 8.127 -29.201 1.00 96.50 86 GLU A CA 1
ATOM 666 C C . GLU A 1 86 ? -2.960 7.343 -28.235 1.00 96.50 86 GLU A C 1
ATOM 668 O O . GLU A 1 86 ? -4.179 7.313 -28.389 1.00 96.50 86 GLU A O 1
ATOM 673 N N . SER A 1 87 ? -2.381 6.761 -27.179 1.00 97.62 87 SER A N 1
ATOM 674 C CA . SER A 1 87 ? -3.133 6.044 -26.139 1.00 97.62 87 SER A CA 1
ATOM 675 C C . SER A 1 87 ? -4.110 6.953 -25.375 1.00 97.62 87 SER A C 1
ATOM 677 O O . SER A 1 87 ? -5.190 6.512 -24.973 1.00 97.62 87 SER A O 1
ATOM 679 N N . CYS A 1 88 ? -3.760 8.227 -25.174 1.00 98.25 88 CYS A N 1
ATOM 680 C CA . CYS A 1 88 ? -4.636 9.218 -24.548 1.00 98.25 88 CYS A CA 1
ATOM 681 C C . CYS A 1 88 ? -5.827 9.586 -25.445 1.00 98.25 88 CYS A C 1
ATOM 683 O O . CYS A 1 88 ? -6.946 9.634 -24.939 1.00 98.25 88 CYS A O 1
ATOM 685 N N . ILE A 1 89 ? -5.615 9.763 -26.756 1.00 97.69 89 ILE A N 1
ATOM 686 C CA . ILE A 1 89 ? -6.694 10.005 -27.732 1.00 97.69 89 ILE A CA 1
ATOM 687 C C . ILE A 1 89 ? -7.687 8.837 -27.726 1.00 97.69 89 ILE A C 1
ATOM 689 O O . ILE A 1 89 ? -8.873 9.048 -27.495 1.00 97.69 89 ILE A O 1
ATOM 693 N N . LEU A 1 90 ? -7.200 7.597 -27.841 1.00 97.31 90 LEU A N 1
ATOM 694 C CA . LEU A 1 90 ? -8.060 6.405 -27.796 1.00 97.31 90 LEU A CA 1
ATOM 695 C C . LEU A 1 90 ? -8.838 6.295 -26.474 1.00 97.31 90 LEU A C 1
ATOM 697 O O . LEU A 1 90 ? -10.001 5.901 -26.449 1.00 97.31 90 LEU A O 1
ATOM 701 N N . SER A 1 91 ? -8.205 6.662 -25.357 1.00 97.69 91 SER A N 1
ATOM 702 C CA . SER A 1 91 ? -8.864 6.676 -24.044 1.00 97.69 91 SER A CA 1
ATOM 703 C C . SER A 1 91 ? -9.932 7.770 -23.942 1.00 97.69 91 SER A C 1
ATOM 705 O O . SER A 1 91 ? -10.944 7.583 -23.268 1.00 97.69 91 SER A O 1
ATOM 707 N N . ALA A 1 92 ? -9.719 8.910 -24.601 1.00 97.69 92 ALA A N 1
ATOM 708 C CA . ALA A 1 92 ? -10.687 9.993 -24.695 1.00 97.69 92 ALA A CA 1
ATOM 709 C C . ALA A 1 92 ? -11.901 9.580 -25.545 1.00 97.69 92 ALA A C 1
ATOM 711 O O . ALA A 1 92 ? -13.038 9.810 -25.138 1.00 97.69 92 ALA A O 1
ATOM 712 N N . GLU A 1 93 ? -11.674 8.923 -26.683 1.00 96.00 93 GLU A N 1
ATOM 713 C CA . GLU A 1 93 ? -12.732 8.376 -27.543 1.00 96.00 93 GLU A CA 1
ATOM 714 C C . GLU A 1 93 ? -13.559 7.310 -26.810 1.00 96.00 93 GLU A C 1
ATOM 716 O O . GLU A 1 93 ? -14.789 7.329 -26.858 1.00 96.00 93 GLU A O 1
ATOM 721 N N . GLU A 1 94 ? -12.898 6.425 -26.058 1.00 96.81 94 GLU A N 1
ATOM 722 C CA . GLU A 1 94 ? -13.568 5.444 -25.201 1.00 96.81 94 GLU A CA 1
ATOM 723 C C . GLU A 1 94 ? -14.425 6.127 -24.125 1.00 96.81 94 GLU A C 1
ATOM 725 O O . GLU A 1 94 ? -15.583 5.756 -23.936 1.00 96.81 94 GLU A O 1
ATOM 730 N N . GLU A 1 95 ? -13.908 7.156 -23.442 1.00 96.69 95 GLU A N 1
ATOM 731 C CA . GLU A 1 95 ? -14.694 7.927 -22.467 1.00 96.69 95 GLU A CA 1
ATOM 732 C C . GLU A 1 95 ? -15.912 8.587 -23.127 1.00 96.69 95 GLU A C 1
ATOM 734 O O . GLU A 1 95 ? -17.010 8.534 -22.568 1.00 96.69 95 GLU A O 1
ATOM 739 N N . ARG A 1 96 ? -15.737 9.174 -24.321 1.00 94.12 96 ARG A N 1
ATOM 740 C CA . ARG A 1 96 ? -16.823 9.779 -25.106 1.00 94.12 96 ARG A CA 1
ATOM 741 C C . ARG A 1 96 ? -17.953 8.773 -25.309 1.00 94.12 96 ARG A C 1
ATOM 743 O O . ARG A 1 96 ? -19.104 9.073 -24.992 1.00 94.12 96 ARG A O 1
ATOM 750 N N . GLN A 1 97 ? -17.612 7.581 -25.791 1.00 92.56 97 GLN A N 1
ATOM 751 C CA . GLN A 1 97 ? -18.574 6.524 -26.078 1.00 92.56 97 GLN A CA 1
ATOM 752 C C . GLN A 1 97 ? -19.260 6.016 -24.803 1.00 92.56 97 GLN A C 1
ATOM 754 O O . GLN A 1 97 ? -20.486 5.910 -24.754 1.00 92.56 97 GLN A O 1
ATOM 759 N N . LEU A 1 98 ? -18.495 5.790 -23.732 1.00 94.44 98 LEU A N 1
ATOM 760 C CA . LEU A 1 98 ? -19.041 5.340 -22.452 1.00 94.44 98 LEU A CA 1
ATOM 761 C C . LEU A 1 98 ? -20.035 6.346 -21.858 1.00 94.44 98 LEU A C 1
ATOM 763 O O . LEU A 1 98 ? -21.040 5.928 -21.278 1.00 94.44 98 LEU A O 1
ATOM 767 N N . VAL A 1 99 ? -19.786 7.654 -21.998 1.00 92.56 99 VAL A N 1
ATOM 768 C CA . VAL A 1 99 ? -20.711 8.699 -21.531 1.00 92.56 99 VAL A CA 1
ATOM 769 C C . VAL A 1 99 ? -22.020 8.659 -22.311 1.00 92.56 99 VAL A C 1
ATOM 771 O O . VAL A 1 99 ? -23.086 8.670 -21.699 1.00 92.56 99 VAL A O 1
ATOM 774 N N . ILE A 1 100 ? -21.946 8.571 -23.638 1.00 88.75 100 ILE A N 1
ATOM 775 C CA . ILE A 1 100 ? -23.113 8.479 -24.527 1.00 88.75 100 ILE A CA 1
ATOM 776 C C . ILE A 1 100 ? -23.971 7.260 -24.150 1.00 88.75 100 ILE A C 1
ATOM 778 O O . ILE A 1 100 ? -25.177 7.386 -23.922 1.00 88.75 100 ILE A O 1
ATOM 782 N N . GLU A 1 101 ? -23.345 6.093 -23.991 1.00 88.62 101 GLU A N 1
ATOM 783 C CA . GLU A 1 101 ? -24.024 4.837 -23.655 1.00 88.62 101 GLU A CA 1
ATOM 784 C C . GLU A 1 101 ? -24.648 4.839 -22.256 1.00 88.62 101 GLU A C 1
ATOM 786 O O . GLU A 1 101 ? -25.723 4.264 -22.057 1.00 88.62 101 GLU A O 1
ATOM 791 N N . ASN A 1 102 ? -24.016 5.505 -21.286 1.00 89.38 102 ASN A N 1
ATOM 792 C CA . ASN A 1 102 ? -24.396 5.432 -19.873 1.00 89.38 102 ASN A CA 1
ATOM 793 C C . ASN A 1 102 ? -25.005 6.729 -19.313 1.00 89.38 102 ASN A C 1
ATOM 795 O O . ASN A 1 102 ? -25.163 6.820 -18.096 1.00 89.38 102 ASN A O 1
ATOM 799 N N . VAL A 1 103 ? -25.375 7.705 -20.155 1.00 88.75 103 VAL A N 1
ATOM 800 C CA . VAL A 1 103 ? -25.853 9.031 -19.709 1.00 88.75 103 VAL A CA 1
ATOM 801 C C . VAL A 1 103 ? -26.983 8.962 -18.675 1.00 88.75 103 VAL A C 1
ATOM 803 O O . VAL A 1 103 ? -26.883 9.622 -17.645 1.00 88.75 103 VAL A O 1
ATOM 806 N N . GLU A 1 104 ? -27.994 8.105 -18.866 1.00 87.50 104 GLU A N 1
ATOM 807 C CA . GLU A 1 104 ? -29.104 7.961 -17.906 1.00 87.50 104 GLU A CA 1
ATOM 808 C C . GLU A 1 104 ? -28.607 7.524 -16.521 1.00 87.50 104 GLU A C 1
ATOM 810 O O . GLU A 1 104 ? -28.903 8.162 -15.513 1.00 87.50 104 GLU A O 1
ATOM 815 N N . LYS A 1 105 ? -27.747 6.498 -16.472 1.00 87.06 105 LYS A N 1
ATOM 816 C CA . LYS A 1 105 ? -27.150 6.012 -15.218 1.00 87.06 105 LYS A CA 1
ATOM 817 C C . LYS A 1 105 ? -26.275 7.078 -14.563 1.00 87.06 105 LYS A C 1
ATOM 819 O O . LYS A 1 105 ? -26.250 7.190 -13.344 1.00 87.06 105 LYS A O 1
ATOM 824 N N . ILE A 1 106 ? -25.533 7.859 -15.350 1.00 87.81 106 ILE A N 1
ATOM 825 C CA . ILE A 1 106 ? -24.707 8.955 -14.823 1.00 87.81 106 ILE A CA 1
ATOM 826 C C . ILE A 1 106 ? -25.604 10.002 -14.154 1.00 87.81 106 ILE A C 1
ATOM 828 O O . ILE A 1 106 ? -25.312 10.427 -13.034 1.00 87.81 106 ILE A O 1
ATOM 832 N N . CYS A 1 107 ? -26.709 10.374 -14.801 1.00 86.88 107 CYS A N 1
ATOM 833 C CA . CYS A 1 107 ? -27.682 11.323 -14.269 1.00 86.88 107 CYS A CA 1
ATOM 834 C C . CYS A 1 107 ? -28.351 10.835 -12.973 1.00 86.88 107 CYS A C 1
ATOM 836 O O . CYS A 1 107 ? -28.578 11.657 -12.094 1.00 86.88 107 CYS A O 1
ATOM 838 N N . GLU A 1 108 ? -28.595 9.530 -12.802 1.00 83.69 108 GLU A N 1
ATOM 839 C CA . GLU A 1 108 ? -29.134 8.965 -11.549 1.00 83.69 108 GLU A CA 1
ATOM 840 C C . GLU A 1 108 ? -28.200 9.157 -10.340 1.00 83.69 108 GLU A C 1
ATOM 842 O O . GLU A 1 108 ? -28.655 9.281 -9.200 1.00 83.69 108 GLU A O 1
ATOM 847 N N . TYR A 1 109 ? -26.882 9.161 -10.565 1.00 79.62 109 TYR A N 1
ATOM 848 C CA . TYR A 1 109 ? -25.892 9.261 -9.486 1.00 79.62 109 TYR A CA 1
ATOM 849 C C . TYR A 1 109 ? -25.415 10.688 -9.209 1.00 79.62 109 TYR A C 1
ATOM 851 O O . TYR A 1 109 ? -24.812 10.927 -8.156 1.00 79.62 109 TYR A O 1
ATOM 859 N N . LEU A 1 110 ? -25.654 11.624 -10.128 1.00 85.94 110 LEU A N 1
ATOM 860 C CA . LEU A 1 110 ? -25.310 13.034 -9.969 1.00 85.94 110 LEU A CA 1
ATOM 861 C C . LEU A 1 110 ? -26.440 13.811 -9.274 1.00 85.94 110 LEU A C 1
ATOM 863 O O . LEU A 1 110 ? -27.609 13.479 -9.440 1.00 85.94 110 LEU A O 1
ATOM 867 N N . PRO A 1 111 ? -26.122 14.882 -8.519 1.00 85.81 111 PRO A N 1
ATOM 868 C CA . PRO A 1 111 ? -27.125 15.843 -8.083 1.00 85.81 111 PRO A CA 1
ATOM 869 C C . PRO A 1 111 ? -27.916 16.366 -9.282 1.00 85.81 111 PRO A C 1
ATOM 871 O O . PRO A 1 111 ? -27.312 16.712 -10.298 1.00 85.81 111 PRO A O 1
ATOM 874 N N . GLU A 1 112 ? -29.235 16.472 -9.135 1.00 84.06 112 GLU A N 1
ATOM 875 C CA . GLU A 1 112 ? -30.158 16.868 -10.207 1.00 84.06 112 GLU A CA 1
ATOM 876 C C . GLU A 1 112 ? -29.740 18.173 -10.902 1.00 84.06 112 GLU A C 1
ATOM 878 O O . GLU A 1 112 ? -29.692 18.228 -12.125 1.00 84.06 112 GLU A O 1
ATOM 883 N N . GLU A 1 113 ? -29.311 19.179 -10.134 1.00 84.94 113 GLU A N 1
ATOM 884 C CA . GLU A 1 113 ? -28.791 20.451 -10.656 1.00 84.94 113 GLU A CA 1
ATOM 885 C C . GLU A 1 113 ? -27.583 20.266 -11.593 1.00 84.94 113 GLU A C 1
ATOM 887 O O . GLU A 1 113 ? -27.486 20.915 -12.633 1.00 84.94 113 GLU A O 1
ATOM 892 N N . ILE A 1 114 ? -26.660 19.363 -11.240 1.00 89.19 114 ILE A N 1
ATOM 893 C CA . ILE A 1 114 ? -25.468 19.064 -12.047 1.00 89.19 114 ILE A CA 1
ATOM 894 C C . ILE A 1 114 ? -25.866 18.231 -13.265 1.00 89.19 114 ILE A C 1
ATOM 896 O O . ILE A 1 114 ? -25.398 18.494 -14.370 1.00 89.19 114 ILE A O 1
ATOM 900 N N . ALA A 1 115 ? -26.724 17.226 -13.080 1.00 89.81 115 ALA A N 1
ATOM 901 C CA . ALA A 1 115 ? -27.194 16.371 -14.162 1.00 89.81 115 ALA A CA 1
ATOM 902 C C . ALA A 1 115 ? -27.937 17.182 -15.237 1.00 89.81 115 ALA A C 1
ATOM 904 O O . ALA A 1 115 ? -27.678 16.994 -16.425 1.00 89.81 115 ALA A O 1
ATOM 905 N N . ALA A 1 116 ? -28.794 18.119 -14.826 1.00 89.25 116 ALA A N 1
ATOM 906 C CA . ALA A 1 116 ? -29.541 18.992 -15.723 1.00 89.25 116 ALA A CA 1
ATOM 907 C C . ALA A 1 116 ? -28.620 19.926 -16.530 1.00 89.25 116 ALA A C 1
ATOM 909 O O . ALA A 1 116 ? -28.723 19.958 -17.754 1.00 89.25 116 ALA A O 1
ATOM 910 N N . ASP A 1 117 ? -27.677 20.626 -15.885 1.00 90.75 117 ASP A N 1
ATOM 911 C CA . ASP A 1 117 ? -26.751 21.548 -16.574 1.00 90.75 117 ASP A CA 1
ATOM 912 C C . ASP A 1 117 ? -25.732 20.817 -17.471 1.00 90.75 117 ASP A C 1
ATOM 914 O O . ASP A 1 117 ? -25.396 21.263 -18.571 1.00 90.75 117 ASP A O 1
ATOM 918 N N . VAL A 1 118 ? -25.208 19.675 -17.015 1.00 91.44 118 VAL A N 1
ATOM 919 C CA . VAL A 1 118 ? -24.127 18.971 -17.723 1.00 91.44 118 VAL A CA 1
ATOM 920 C C . VAL A 1 118 ? -24.661 18.050 -18.822 1.00 91.44 118 VAL A C 1
ATOM 922 O O . VAL A 1 118 ? -24.040 17.966 -19.884 1.00 91.44 118 VAL A O 1
ATOM 925 N N . TYR A 1 119 ? -25.795 17.381 -18.599 1.00 91.31 119 TYR A N 1
ATOM 926 C CA . TYR A 1 119 ? -26.293 16.307 -19.466 1.00 91.31 119 TYR A CA 1
ATOM 927 C C . TYR A 1 119 ? -27.730 16.500 -19.968 1.00 91.31 119 TYR A C 1
ATOM 929 O O . TYR A 1 119 ? -28.180 15.688 -20.774 1.00 91.31 119 TYR A O 1
ATOM 937 N N . GLY A 1 120 ? -28.442 17.562 -19.571 1.00 85.44 120 GLY A N 1
ATOM 938 C CA . GLY A 1 120 ? -29.856 17.763 -19.920 1.00 85.44 120 GLY A CA 1
ATOM 939 C C . GLY A 1 120 ? -30.151 17.662 -21.420 1.00 85.44 120 GLY A C 1
ATOM 940 O O . GLY A 1 120 ? -31.031 16.905 -21.824 1.00 85.44 120 GLY A O 1
ATOM 941 N N . ASN A 1 121 ? -29.357 18.335 -22.259 1.00 82.44 121 ASN A N 1
ATOM 942 C CA . ASN A 1 121 ? -29.526 18.285 -23.718 1.00 82.44 121 ASN A CA 1
ATOM 943 C C . ASN A 1 121 ? -29.267 16.882 -24.290 1.00 82.44 121 ASN A C 1
ATOM 945 O O . ASN A 1 121 ? -30.026 16.410 -25.133 1.00 82.44 121 ASN A O 1
ATOM 949 N N . LEU A 1 122 ? -28.222 16.201 -23.806 1.00 83.12 122 LEU A N 1
ATOM 950 C CA . LEU A 1 122 ? -27.871 14.847 -24.246 1.00 83.12 122 LEU A CA 1
ATOM 951 C C . LEU A 1 122 ? -28.991 13.849 -23.911 1.00 83.12 122 LEU A C 1
ATOM 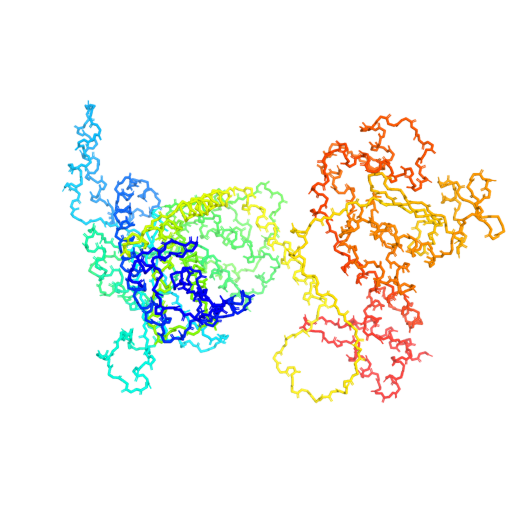953 O O . LEU A 1 122 ? -29.323 12.988 -24.722 1.00 83.12 122 LEU A O 1
ATOM 957 N N . ARG A 1 123 ? -29.609 14.010 -22.737 1.00 81.81 123 ARG A N 1
ATOM 958 C CA . ARG A 1 123 ? -30.738 13.201 -22.268 1.00 81.81 123 ARG A CA 1
ATOM 959 C C . ARG A 1 123 ? -31.983 13.379 -23.142 1.00 81.81 123 ARG A C 1
ATOM 961 O O . ARG A 1 123 ? -32.585 12.400 -23.569 1.00 81.81 123 ARG A O 1
ATOM 968 N N . MET A 1 124 ? -32.329 14.630 -23.453 1.00 78.81 124 MET A N 1
ATOM 969 C CA . MET A 1 124 ? -33.471 14.974 -24.313 1.00 78.81 124 MET A CA 1
ATOM 970 C C . MET A 1 124 ? -33.325 14.428 -25.740 1.00 78.81 124 MET A C 1
ATOM 972 O O . MET A 1 124 ? -34.299 13.982 -26.347 1.00 78.81 124 MET A O 1
ATOM 976 N N . LEU A 1 125 ? -32.107 14.441 -26.283 1.00 76.00 125 LEU A N 1
ATOM 977 C CA . LEU A 1 125 ? -31.828 13.898 -27.614 1.00 76.00 125 LEU A CA 1
ATOM 978 C C . LEU A 1 125 ? -31.964 12.372 -27.650 1.00 76.00 125 LEU A C 1
ATOM 980 O O . LEU A 1 125 ? -32.492 11.826 -28.620 1.00 76.00 125 LEU A O 1
ATOM 984 N N . ARG A 1 126 ? -31.538 11.687 -26.583 1.00 75.62 126 ARG A N 1
ATOM 985 C CA . ARG A 1 126 ? -31.630 10.226 -26.464 1.00 75.62 126 ARG A CA 1
ATOM 986 C C . ARG A 1 126 ? -33.071 9.740 -26.338 1.00 75.62 126 ARG A C 1
ATOM 988 O O . ARG A 1 126 ? -33.479 8.836 -27.060 1.00 75.62 126 ARG A O 1
ATOM 995 N N . SER A 1 127 ? -33.870 10.387 -25.493 1.00 73.25 127 SER A N 1
ATOM 996 C CA . SER A 1 127 ? -35.292 10.047 -25.354 1.00 73.25 127 SER A CA 1
ATOM 997 C C . SER A 1 127 ? -36.081 10.281 -26.650 1.00 73.25 127 SER A C 1
ATOM 999 O O . SER A 1 127 ? -37.004 9.531 -26.963 1.00 73.25 127 SER A O 1
ATOM 1001 N N . SER A 1 128 ? -35.686 11.277 -27.449 1.00 69.44 128 SER A N 1
ATOM 1002 C CA . SER A 1 128 ? -36.290 11.550 -28.760 1.00 69.44 128 SER A CA 1
ATOM 1003 C C . SER A 1 128 ? -35.959 10.474 -29.807 1.00 69.44 128 SER A C 1
ATOM 1005 O O . SER A 1 128 ? -36.806 10.133 -30.631 1.00 69.44 128 SER A O 1
ATOM 1007 N N . THR A 1 129 ? -34.755 9.893 -29.766 1.00 65.56 129 THR A N 1
ATOM 1008 C CA . THR A 1 129 ? -34.337 8.817 -30.688 1.00 65.56 129 THR A CA 1
ATOM 1009 C C . THR A 1 129 ? -34.924 7.456 -30.302 1.00 65.56 129 THR A C 1
ATOM 1011 O O . THR A 1 129 ? -35.347 6.704 -31.180 1.00 65.56 129 THR A O 1
ATOM 1014 N N . GLU A 1 130 ? -35.039 7.158 -29.004 1.00 63.69 130 GLU A N 1
ATOM 1015 C CA . GLU A 1 130 ? -35.642 5.911 -28.504 1.00 63.69 130 GLU A CA 1
ATOM 1016 C C . GLU A 1 130 ? -37.162 5.836 -28.779 1.00 63.69 130 GLU A C 1
ATOM 1018 O O . GLU A 1 130 ? -37.670 4.774 -29.129 1.00 63.69 130 GLU A O 1
ATOM 1023 N N . ASN A 1 131 ? -37.887 6.963 -28.755 1.00 56.44 131 ASN A N 1
ATOM 1024 C CA . ASN A 1 131 ? -39.320 7.009 -29.096 1.00 56.44 131 ASN A CA 1
ATOM 1025 C C . ASN A 1 131 ? -39.625 6.845 -30.602 1.00 56.44 131 ASN A C 1
ATOM 1027 O O . ASN A 1 131 ? -40.788 6.717 -30.981 1.00 56.44 131 ASN A O 1
ATOM 1031 N N . SER A 1 132 ? -38.602 6.848 -31.464 1.00 56.50 132 SER A N 1
ATOM 1032 C CA . SER A 1 132 ? -38.755 6.802 -32.926 1.00 56.50 132 SER A CA 1
ATOM 1033 C C . SER A 1 132 ? -38.653 5.391 -33.530 1.00 56.50 132 SER A C 1
ATOM 1035 O O . SER A 1 132 ? -38.813 5.245 -34.739 1.00 56.50 132 SER A O 1
ATOM 1037 N N . THR A 1 133 ? -38.357 4.343 -32.744 1.00 46.50 133 THR A N 1
ATOM 1038 C CA . THR A 1 133 ? -37.964 3.026 -33.289 1.00 46.50 133 THR A CA 1
ATOM 1039 C C . THR A 1 133 ? -38.709 1.836 -32.677 1.00 46.50 133 THR A C 1
ATOM 1041 O O . THR A 1 133 ? -38.366 1.317 -31.620 1.00 46.50 133 THR A O 1
ATOM 1044 N N . SER A 1 134 ? -39.696 1.333 -33.423 1.00 46.88 134 SER A N 1
ATOM 1045 C CA . SER A 1 134 ? -40.324 0.013 -33.262 1.00 46.88 134 SER A CA 1
ATOM 1046 C C . SER A 1 134 ? -39.951 -0.952 -34.406 1.00 46.88 134 SER A C 1
ATOM 1048 O O . SER A 1 134 ? -40.746 -1.812 -34.779 1.00 46.88 134 SER A O 1
ATOM 1050 N N . SER A 1 135 ? -38.746 -0.832 -34.985 1.00 44.53 135 SER A N 1
ATOM 1051 C CA . SER A 1 135 ? -38.277 -1.712 -36.069 1.00 44.53 135 SER A CA 1
ATOM 1052 C C . SER A 1 135 ? -36.803 -2.117 -35.938 1.00 44.53 135 SER A C 1
ATOM 1054 O O . SER A 1 135 ? -35.929 -1.323 -35.597 1.00 44.53 135 SER A O 1
ATOM 1056 N N . THR A 1 136 ? -36.569 -3.392 -36.222 1.00 46.53 136 THR A N 1
ATOM 1057 C CA . THR A 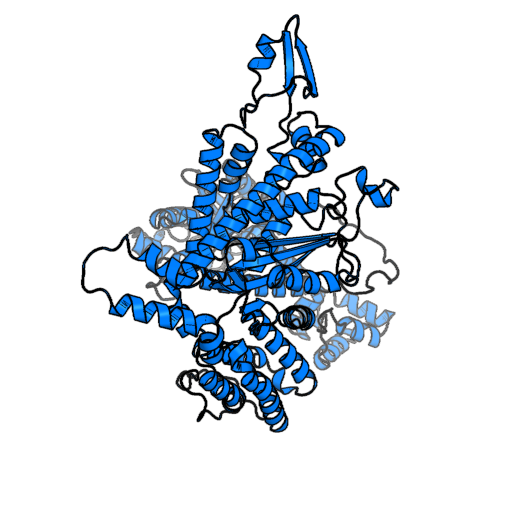1 136 ? -35.444 -4.254 -35.850 1.00 46.53 136 THR A CA 1
ATOM 1058 C C . THR A 1 136 ? -34.160 -4.040 -36.673 1.00 46.53 136 THR A C 1
ATOM 1060 O O . THR A 1 136 ? -33.796 -4.918 -37.443 1.00 46.53 136 THR A O 1
ATOM 1063 N N . ASP A 1 137 ? -33.437 -2.929 -36.496 1.00 42.94 137 ASP A N 1
ATOM 1064 C CA . ASP A 1 137 ? -32.071 -2.788 -37.047 1.00 42.94 137 ASP A CA 1
ATOM 1065 C C . ASP A 1 137 ? -31.140 -1.995 -36.110 1.00 42.94 137 ASP A C 1
ATOM 1067 O O . ASP A 1 137 ? -31.248 -0.780 -35.949 1.00 42.94 137 ASP A O 1
ATOM 1071 N N . CYS A 1 138 ? -30.208 -2.689 -35.448 1.00 43.28 138 CYS A N 1
ATOM 1072 C CA . CYS A 1 138 ? -29.430 -2.156 -34.321 1.00 43.28 138 CYS A CA 1
ATOM 1073 C C . CYS A 1 138 ? -28.084 -1.498 -34.684 1.00 43.28 138 CYS A C 1
ATOM 1075 O O . CYS A 1 138 ? -27.478 -0.877 -33.814 1.00 43.28 138 CYS A O 1
ATOM 1077 N N . ASN A 1 139 ? -27.621 -1.573 -35.939 1.00 46.28 139 ASN A N 1
ATOM 1078 C CA . ASN A 1 139 ? -26.289 -1.071 -36.323 1.00 46.28 139 ASN A CA 1
ATOM 1079 C C . ASN A 1 139 ? -26.281 0.288 -37.051 1.00 46.28 139 ASN A C 1
ATOM 1081 O O . ASN A 1 139 ? -25.251 0.954 -37.037 1.00 46.28 139 ASN A O 1
ATOM 1085 N N . ASN A 1 140 ? -27.399 0.746 -37.631 1.00 46.34 140 ASN A N 1
ATOM 1086 C CA . ASN A 1 140 ? -27.460 2.040 -38.339 1.00 46.34 140 ASN A CA 1
ATOM 1087 C C . ASN A 1 140 ? -27.781 3.246 -37.427 1.00 46.34 140 ASN A C 1
ATOM 1089 O O . ASN A 1 140 ? -27.513 4.385 -37.802 1.00 46.34 140 ASN A O 1
ATOM 1093 N N . ASN A 1 141 ? -28.304 3.024 -36.213 1.00 50.12 141 ASN A N 1
ATOM 1094 C CA . ASN A 1 141 ? -28.757 4.102 -35.316 1.00 50.12 141 ASN A CA 1
ATOM 1095 C C . ASN A 1 141 ? -27.634 4.828 -34.553 1.00 50.12 141 ASN A C 1
ATOM 1097 O O . ASN A 1 141 ? -27.825 5.971 -34.137 1.00 50.12 141 ASN A O 1
ATOM 1101 N N . SER A 1 142 ? -26.464 4.206 -34.362 1.00 54.16 142 SER A N 1
ATOM 1102 C CA . SER A 1 142 ? -25.353 4.832 -33.627 1.00 54.16 142 SER A CA 1
ATOM 1103 C C . SER A 1 142 ? -24.791 6.053 -34.362 1.00 54.16 142 SER A C 1
ATOM 1105 O O . SER A 1 142 ? -24.473 7.052 -33.722 1.00 54.16 142 SER A O 1
ATOM 1107 N N . ASN A 1 143 ? -24.733 6.017 -35.697 1.00 55.81 143 ASN A N 1
ATOM 1108 C CA . ASN A 1 143 ? -24.231 7.126 -36.510 1.00 55.81 143 ASN A CA 1
ATOM 1109 C C . ASN A 1 143 ? -25.198 8.318 -36.536 1.00 55.81 143 ASN A C 1
ATOM 1111 O O . ASN A 1 143 ? -24.765 9.441 -36.299 1.00 55.81 143 ASN A O 1
ATOM 1115 N N . ALA A 1 144 ? -26.504 8.081 -36.705 1.00 56.38 144 ALA A N 1
ATOM 1116 C CA . ALA A 1 144 ? -27.507 9.152 -36.699 1.00 56.38 144 ALA A CA 1
ATOM 1117 C C . ALA A 1 144 ? -27.618 9.850 -35.328 1.00 56.38 144 ALA A C 1
ATOM 1119 O O . ALA A 1 144 ? -27.732 11.073 -35.252 1.00 56.38 144 ALA A O 1
ATOM 1120 N N . PHE A 1 145 ? -27.530 9.091 -34.227 1.00 61.75 145 PHE A N 1
ATOM 1121 C CA . PHE A 1 145 ? -27.491 9.664 -32.879 1.00 61.75 145 PHE A CA 1
ATOM 1122 C C . PHE A 1 145 ? -26.205 10.468 -32.635 1.00 61.75 145 PHE A C 1
ATOM 1124 O O . PHE A 1 145 ? -26.260 11.577 -32.107 1.00 61.75 145 PHE A O 1
ATOM 1131 N N . ASN A 1 146 ? -25.050 9.952 -33.066 1.00 60.75 146 ASN A N 1
ATOM 1132 C CA . ASN A 1 146 ? -23.767 10.650 -32.948 1.00 60.75 146 ASN A CA 1
ATOM 1133 C C . ASN A 1 146 ? -23.721 11.966 -33.743 1.00 60.75 146 ASN A C 1
ATOM 1135 O O . ASN A 1 146 ? -23.126 12.928 -33.258 1.00 60.75 146 ASN A O 1
ATOM 1139 N N . GLU A 1 147 ? -24.358 12.024 -34.915 1.00 62.91 147 GLU A N 1
ATOM 1140 C CA . GLU A 1 147 ? -24.501 13.251 -35.711 1.00 62.91 147 GLU A CA 1
ATOM 1141 C C . GLU A 1 147 ? -25.452 14.268 -35.049 1.00 62.91 147 GLU A C 1
ATOM 1143 O O . GLU A 1 147 ? -25.186 15.471 -35.074 1.00 62.91 147 GLU A O 1
ATOM 1148 N N . ALA A 1 148 ? -26.521 13.805 -34.389 1.00 59.09 148 ALA A N 1
ATOM 1149 C CA . ALA A 1 148 ? -27.517 14.660 -33.731 1.00 59.09 148 ALA A CA 1
ATOM 1150 C C . ALA A 1 148 ? -27.066 15.257 -32.380 1.00 59.09 148 ALA A C 1
ATOM 1152 O O . ALA A 1 148 ? -27.561 16.308 -31.971 1.00 59.09 148 ALA A O 1
ATOM 1153 N N . VAL A 1 149 ? -26.132 14.612 -31.669 1.00 60.50 149 VAL A N 1
ATOM 1154 C CA . VAL A 1 149 ? -25.702 14.991 -30.305 1.00 60.50 149 VAL A CA 1
ATOM 1155 C C . VAL A 1 149 ? -24.838 16.269 -30.242 1.00 60.50 149 VAL A C 1
ATOM 1157 O O . VAL A 1 149 ? -24.602 16.832 -29.169 1.00 60.50 149 VAL A O 1
ATOM 1160 N N . GLY A 1 150 ? -24.441 16.815 -31.389 1.00 59.19 150 GLY A N 1
ATOM 1161 C CA . GLY A 1 150 ? -23.502 17.927 -31.465 1.00 59.19 150 GLY A CA 1
ATOM 1162 C C . GLY A 1 150 ? -22.069 17.472 -31.176 1.00 59.19 150 GLY A C 1
ATOM 1163 O O . GLY A 1 150 ? -21.812 16.477 -30.499 1.00 59.19 150 GLY A O 1
ATOM 1164 N N . ASN A 1 151 ? -21.099 18.220 -31.699 1.00 72.12 151 ASN A N 1
ATOM 1165 C CA . ASN A 1 151 ? -19.699 17.783 -31.733 1.00 72.12 151 ASN A CA 1
ATOM 1166 C C . ASN A 1 151 ? -19.018 17.674 -30.354 1.00 72.12 151 ASN A C 1
ATOM 1168 O O . ASN A 1 151 ? -17.892 17.196 -30.296 1.00 72.12 151 ASN A O 1
ATOM 1172 N N . ILE A 1 152 ? -19.641 18.129 -29.255 1.00 85.75 152 ILE A N 1
ATOM 1173 C CA . ILE A 1 152 ? -18.977 18.251 -27.946 1.00 85.75 152 ILE A CA 1
ATOM 1174 C C . ILE A 1 152 ? -19.743 17.518 -26.838 1.00 85.75 152 ILE A C 1
ATOM 1176 O O . ILE A 1 152 ? -20.830 17.937 -26.444 1.00 85.75 152 ILE A O 1
ATOM 1180 N N . ILE A 1 153 ? -19.117 16.496 -26.249 1.00 91.81 153 ILE A N 1
ATOM 1181 C CA . ILE A 1 153 ? -19.631 15.727 -25.107 1.00 91.81 153 ILE A CA 1
ATOM 1182 C C . ILE A 1 153 ? -19.038 16.242 -23.793 1.00 91.81 153 ILE A C 1
ATOM 1184 O O . ILE A 1 153 ? -17.825 16.416 -23.658 1.00 91.81 153 ILE A O 1
ATOM 1188 N N . ASN A 1 154 ? -19.886 16.458 -22.784 1.00 94.38 154 ASN A N 1
ATOM 1189 C CA . ASN A 1 154 ? -19.417 16.829 -21.451 1.00 94.38 154 ASN A CA 1
ATOM 1190 C C . ASN A 1 154 ? -18.974 15.588 -20.655 1.00 94.38 154 ASN A C 1
ATOM 1192 O O . ASN A 1 154 ? -19.693 14.594 -20.591 1.00 94.38 154 ASN A O 1
ATOM 1196 N N . ILE A 1 155 ? -17.818 15.660 -19.997 1.00 95.06 155 ILE A N 1
ATOM 1197 C CA . ILE A 1 155 ? -17.238 14.538 -19.244 1.00 95.06 155 ILE A CA 1
ATOM 1198 C C . ILE A 1 155 ? -16.955 14.900 -17.784 1.00 95.06 155 ILE A C 1
ATOM 1200 O O . ILE A 1 155 ? -16.801 16.073 -17.414 1.00 95.06 155 ILE A O 1
ATOM 1204 N N . ILE A 1 156 ? -16.852 13.854 -16.966 1.00 94.38 156 ILE A N 1
ATOM 1205 C CA . ILE A 1 156 ? -16.358 13.908 -15.592 1.00 94.38 156 ILE A CA 1
ATOM 1206 C C . ILE A 1 156 ? -14.909 13.421 -15.608 1.00 94.38 156 ILE A C 1
ATOM 1208 O O . ILE A 1 156 ? -14.630 12.341 -16.125 1.00 94.38 156 ILE A O 1
ATOM 1212 N N . VAL A 1 157 ? -13.989 14.187 -15.022 1.00 94.38 157 VAL A N 1
ATOM 1213 C CA . VAL A 1 157 ? -12.567 13.819 -14.963 1.00 94.38 157 VAL A CA 1
ATOM 1214 C C . VAL A 1 157 ? -12.019 13.897 -13.551 1.00 94.38 157 VAL A C 1
ATOM 1216 O O . VAL A 1 157 ? -12.374 14.780 -12.778 1.00 94.38 157 VAL A O 1
ATOM 1219 N N . SER A 1 158 ? -11.104 12.997 -13.216 1.00 93.75 158 SER A N 1
ATOM 1220 C CA . SER A 1 158 ? -10.271 13.091 -12.021 1.00 93.75 158 SER A CA 1
ATOM 1221 C C . SER A 1 158 ? -8.968 13.809 -12.354 1.00 93.75 158 SER A C 1
ATOM 1223 O O . SER A 1 158 ? -8.298 13.425 -13.307 1.00 93.75 158 SER A O 1
ATOM 1225 N N . PHE A 1 159 ? -8.613 14.834 -11.578 1.00 92.56 159 PHE A N 1
ATOM 1226 C CA . PHE A 1 159 ? -7.400 15.636 -11.760 1.00 92.56 159 PHE A CA 1
ATOM 1227 C C . PHE A 1 159 ? -6.511 15.568 -10.519 1.00 92.56 159 PHE A C 1
ATOM 1229 O O . PHE A 1 159 ? -6.992 15.753 -9.399 1.00 92.56 159 PHE A O 1
ATOM 1236 N N . GLU A 1 160 ? -5.212 15.362 -10.730 1.00 89.25 160 GLU A N 1
ATOM 1237 C CA . GLU A 1 160 ? -4.192 15.446 -9.684 1.00 89.25 160 GLU A CA 1
ATOM 1238 C C . GLU A 1 160 ? -2.817 15.763 -10.278 1.00 89.25 160 GLU A C 1
ATOM 1240 O O . GLU A 1 160 ? -2.533 15.449 -11.438 1.00 89.25 160 GLU A O 1
ATOM 1245 N N . MET A 1 161 ? -1.966 16.382 -9.458 1.00 89.75 161 MET A N 1
ATOM 1246 C CA . MET A 1 161 ? -0.575 16.700 -9.768 1.00 89.75 161 MET A CA 1
ATOM 1247 C C . MET A 1 161 ? 0.347 15.977 -8.788 1.00 89.75 161 MET A C 1
ATOM 1249 O O . MET A 1 161 ? 0.152 16.027 -7.575 1.00 89.75 161 MET A O 1
ATOM 1253 N N . GLY A 1 162 ? 1.384 15.336 -9.314 1.00 88.38 162 GLY A N 1
ATOM 1254 C CA . GLY A 1 162 ? 2.493 14.801 -8.537 1.00 88.38 162 GLY A CA 1
ATOM 1255 C C . GLY A 1 162 ? 3.773 15.608 -8.747 1.00 88.38 162 GLY A C 1
ATOM 1256 O O . GLY A 1 162 ? 3.933 16.327 -9.731 1.00 88.38 162 GLY A O 1
ATOM 1257 N N . TRP A 1 163 ? 4.721 15.469 -7.820 1.00 87.06 163 TRP A N 1
ATOM 1258 C CA . TRP A 1 163 ? 6.028 16.130 -7.882 1.00 87.06 163 TRP A CA 1
ATOM 1259 C C . TRP A 1 163 ? 7.148 15.123 -7.652 1.00 87.06 163 TRP A C 1
ATOM 1261 O O . TRP A 1 163 ? 7.040 14.257 -6.777 1.00 87.06 163 TRP A O 1
ATOM 1271 N N . SER A 1 164 ? 8.269 15.262 -8.369 1.00 79.56 164 SER A N 1
ATOM 1272 C CA . SER A 1 164 ? 9.476 14.494 -8.043 1.00 79.56 164 SER A CA 1
ATOM 1273 C C . SER A 1 164 ? 10.339 15.310 -7.080 1.00 79.56 164 SER A C 1
ATOM 1275 O O . SER A 1 164 ? 10.895 16.350 -7.436 1.00 79.56 164 SER A O 1
ATOM 1277 N N . LYS A 1 165 ? 10.436 14.880 -5.818 1.00 70.75 165 LYS A N 1
ATOM 1278 C CA . LYS A 1 165 ? 11.281 15.536 -4.807 1.00 70.75 165 LYS A CA 1
ATOM 1279 C C . LYS A 1 165 ? 12.318 14.569 -4.248 1.00 70.75 165 LYS A C 1
ATOM 1281 O O . LYS A 1 165 ? 11.967 13.517 -3.719 1.00 70.75 165 LYS A O 1
ATOM 1286 N N . ARG A 1 166 ? 13.588 14.982 -4.261 1.00 59.31 166 ARG A N 1
ATOM 1287 C CA . ARG A 1 166 ? 14.679 14.303 -3.550 1.00 59.31 166 ARG A CA 1
ATOM 1288 C C . ARG A 1 166 ? 14.787 14.892 -2.131 1.00 59.31 166 ARG A C 1
ATOM 1290 O O . ARG A 1 166 ? 15.234 16.021 -1.975 1.00 59.31 166 ARG A O 1
ATOM 1297 N N . GLY A 1 167 ? 14.326 14.168 -1.104 1.00 52.44 167 GLY A N 1
ATOM 1298 C CA . GLY A 1 167 ? 14.489 14.539 0.320 1.00 52.44 167 GLY A CA 1
ATOM 1299 C C . GLY A 1 167 ? 13.197 14.591 1.158 1.00 52.44 167 GLY A C 1
ATOM 1300 O O . GLY A 1 167 ? 12.108 14.820 0.631 1.00 52.44 167 GLY A O 1
ATOM 1301 N N . LYS A 1 168 ? 13.318 14.378 2.482 1.00 45.69 168 LYS A N 1
ATOM 1302 C CA . LYS A 1 168 ? 12.191 14.386 3.444 1.00 45.69 168 LYS A CA 1
ATOM 1303 C C . LYS A 1 168 ? 11.729 15.815 3.793 1.00 45.69 168 LYS A C 1
ATOM 1305 O O . LYS A 1 168 ? 12.467 16.785 3.646 1.00 45.69 168 LYS A O 1
ATOM 1310 N N . GLY A 1 169 ? 10.447 15.932 4.144 1.00 51.69 169 GLY A N 1
ATOM 1311 C CA . GLY A 1 169 ? 9.630 17.150 4.118 1.00 51.69 169 GLY A CA 1
ATOM 1312 C C . GLY A 1 169 ? 10.126 18.338 4.950 1.00 51.69 169 GLY A C 1
ATOM 1313 O O . GLY A 1 169 ? 10.496 18.169 6.105 1.00 51.69 169 GLY A O 1
AT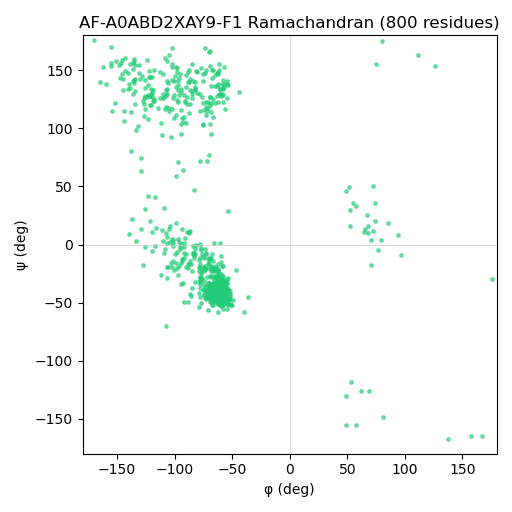OM 1314 N N . ARG A 1 170 ? 10.082 19.525 4.318 1.00 48.00 170 ARG A N 1
ATOM 1315 C CA . ARG A 1 170 ? 9.878 20.884 4.881 1.00 48.00 170 ARG A CA 1
ATOM 1316 C C . ARG A 1 170 ? 10.006 21.973 3.797 1.00 48.00 170 ARG A C 1
ATOM 1318 O O . ARG A 1 170 ? 9.288 22.959 3.867 1.00 48.00 170 ARG A O 1
ATOM 1325 N N . SER A 1 171 ? 10.806 21.766 2.740 1.00 56.88 171 SER A N 1
ATOM 1326 C CA . SER A 1 171 ? 10.812 22.645 1.550 1.00 56.88 171 SER A CA 1
ATOM 1327 C C . SER A 1 171 ? 9.791 22.192 0.489 1.00 56.88 171 SER A C 1
ATOM 1329 O O . SER A 1 171 ? 9.844 21.059 0.011 1.00 56.88 171 SER A O 1
ATOM 1331 N N . TYR A 1 172 ? 8.837 23.042 0.114 1.00 61.56 172 TYR A N 1
ATOM 1332 C CA . TYR A 1 172 ? 7.886 22.776 -0.980 1.00 61.56 172 TYR A CA 1
ATOM 1333 C C . TYR A 1 172 ? 8.428 23.343 -2.297 1.00 61.56 172 TYR A C 1
ATOM 1335 O O . TYR A 1 172 ? 7.868 24.287 -2.851 1.00 61.56 172 TYR A O 1
ATOM 1343 N N . ASP A 1 173 ? 9.556 22.801 -2.756 1.00 81.19 173 ASP A N 1
ATOM 1344 C CA . ASP A 1 173 ? 10.275 23.317 -3.924 1.00 81.19 173 ASP A CA 1
ATOM 1345 C C . ASP A 1 173 ? 10.762 22.170 -4.819 1.00 81.19 173 ASP A C 1
ATOM 1347 O O . ASP A 1 173 ? 11.898 21.712 -4.727 1.00 81.19 173 ASP A O 1
ATOM 1351 N N . SER A 1 174 ? 9.858 21.635 -5.641 1.00 86.88 174 SER A N 1
ATOM 1352 C CA . SER A 1 174 ? 10.213 20.656 -6.671 1.00 86.88 174 SER A CA 1
ATOM 1353 C C . SER A 1 174 ? 10.608 21.346 -7.982 1.00 86.88 174 SER A C 1
ATOM 1355 O O . SER A 1 174 ? 10.122 22.432 -8.316 1.00 86.88 174 SER A O 1
ATOM 1357 N N . LEU A 1 175 ? 11.513 20.705 -8.722 1.00 89.25 175 LEU A N 1
ATOM 1358 C CA . LEU A 1 175 ? 11.963 21.160 -10.036 1.00 89.25 175 LEU A CA 1
ATOM 1359 C C . LEU A 1 175 ? 11.038 20.699 -11.163 1.00 89.25 175 LEU A C 1
ATOM 1361 O O . LEU A 1 175 ? 11.029 21.347 -12.208 1.00 89.25 175 LEU A O 1
ATOM 1365 N N . ASN A 1 176 ? 10.263 19.632 -10.947 1.00 89.94 176 ASN A N 1
ATOM 1366 C CA . ASN A 1 176 ? 9.309 19.117 -11.918 1.00 89.94 176 ASN A CA 1
ATOM 1367 C C . ASN A 1 176 ? 7.991 18.654 -11.272 1.00 89.94 176 ASN A C 1
ATOM 1369 O O . ASN A 1 176 ? 7.966 18.130 -10.158 1.00 89.94 176 ASN A O 1
ATOM 1373 N N . GLY A 1 177 ? 6.898 18.808 -12.009 1.00 91.56 177 GLY A N 1
ATOM 1374 C CA . GLY A 1 177 ? 5.582 18.271 -11.680 1.00 91.56 177 GLY A CA 1
ATOM 1375 C C . GLY A 1 177 ? 4.979 17.540 -12.875 1.00 91.56 177 GLY A C 1
ATOM 1376 O O . GLY A 1 177 ? 5.333 17.825 -14.018 1.00 91.56 177 GLY A O 1
ATOM 1377 N N . TYR A 1 178 ? 4.092 16.591 -12.607 1.00 92.88 178 TYR A N 1
ATOM 1378 C CA . TYR A 1 178 ? 3.368 15.816 -13.612 1.00 92.88 178 TYR A CA 1
ATOM 1379 C C . TYR A 1 178 ? 1.889 15.734 -13.235 1.00 92.88 178 TYR A C 1
ATOM 1381 O O . TYR A 1 178 ? 1.542 15.265 -12.153 1.00 92.88 178 TYR A O 1
ATOM 1389 N N . ALA A 1 179 ? 1.029 16.223 -14.120 1.00 94.31 179 ALA A N 1
ATOM 1390 C CA . ALA A 1 179 ? -0.413 16.247 -13.950 1.00 94.31 179 ALA A CA 1
ATOM 1391 C C . ALA A 1 179 ? -1.072 15.271 -14.916 1.00 94.31 179 ALA A C 1
ATOM 1393 O O . ALA A 1 179 ? -0.610 15.100 -16.046 1.00 94.31 179 ALA A O 1
ATOM 1394 N N . THR A 1 180 ? -2.172 14.668 -14.480 1.00 95.94 180 THR A N 1
ATOM 1395 C CA . THR A 1 180 ? -3.001 13.786 -15.309 1.00 95.94 180 THR A CA 1
ATOM 1396 C C . THR A 1 180 ? -4.472 14.125 -15.130 1.00 95.94 180 THR A C 1
ATOM 1398 O O . THR A 1 180 ? -4.897 14.392 -14.004 1.00 95.94 180 THR A O 1
ATOM 1401 N N . ILE A 1 181 ? -5.248 14.049 -16.214 1.00 95.75 181 ILE A N 1
ATOM 1402 C CA . ILE A 1 181 ? -6.707 13.936 -16.148 1.00 95.75 181 ILE A CA 1
ATOM 1403 C C . ILE A 1 181 ? -7.115 12.517 -16.537 1.00 95.75 181 ILE A C 1
ATOM 1405 O O . ILE A 1 181 ? -6.621 11.960 -17.518 1.00 95.75 181 ILE A O 1
ATOM 1409 N N . ILE A 1 182 ? -7.992 11.917 -15.741 1.00 96.38 182 ILE A N 1
ATOM 1410 C CA . ILE A 1 182 ? -8.454 10.536 -15.907 1.00 96.38 182 ILE A CA 1
ATOM 1411 C C . ILE A 1 182 ? -9.964 10.550 -16.122 1.00 96.38 182 ILE A C 1
ATOM 1413 O O . ILE A 1 182 ? -10.675 11.175 -15.334 1.00 96.38 182 ILE A O 1
ATOM 1417 N N . GLY A 1 183 ? -10.447 9.850 -17.149 1.00 95.56 183 GLY A N 1
ATOM 1418 C CA . GLY A 1 183 ? -11.877 9.672 -17.404 1.00 95.56 183 GLY A CA 1
ATOM 1419 C C . GLY A 1 183 ? -12.571 8.934 -16.263 1.00 95.56 183 GLY A C 1
ATOM 1420 O O . GLY A 1 183 ? -12.017 7.985 -15.698 1.00 95.56 183 GLY A O 1
ATOM 1421 N N . TYR A 1 184 ? -13.764 9.385 -15.882 1.00 92.44 184 TYR A N 1
ATOM 1422 C CA . TYR A 1 184 ? -14.505 8.792 -14.773 1.00 92.44 184 TYR A CA 1
ATOM 1423 C C . TYR A 1 184 ? -14.980 7.370 -15.091 1.00 92.44 184 TYR A C 1
ATOM 1425 O O . TYR A 1 184 ? -14.935 6.510 -14.208 1.00 92.44 184 TYR A O 1
ATOM 1433 N N . LEU A 1 185 ? -15.407 7.114 -16.332 1.00 92.50 185 LEU A N 1
ATOM 1434 C CA . LEU A 1 185 ? -15.966 5.822 -16.739 1.00 92.50 185 LEU A CA 1
ATOM 1435 C C . LEU A 1 185 ? -14.884 4.848 -17.209 1.00 92.50 185 LEU A C 1
ATOM 1437 O O . LEU A 1 185 ? -14.827 3.715 -16.729 1.00 92.50 185 LEU A O 1
ATOM 1441 N N . SER A 1 186 ? -13.999 5.298 -18.098 1.00 94.06 186 SER A N 1
ATOM 1442 C CA . SER A 1 186 ? -12.881 4.508 -18.630 1.00 94.06 186 SER A CA 1
ATOM 1443 C C . SER A 1 186 ? -11.838 4.192 -17.554 1.00 94.06 186 SER A C 1
ATOM 1445 O O . SER A 1 186 ? -11.190 3.143 -17.580 1.00 94.06 186 SER A O 1
ATOM 1447 N N . GLY A 1 187 ? -11.636 5.098 -16.587 1.00 92.94 187 GLY A N 1
ATOM 1448 C CA . GLY A 1 187 ? -10.562 4.999 -15.594 1.00 92.94 187 GLY A CA 1
ATOM 1449 C C . GLY A 1 187 ? -9.149 5.114 -16.190 1.00 92.94 187 GLY A C 1
ATOM 1450 O O . GLY A 1 187 ? -8.167 4.792 -15.498 1.00 92.94 187 GLY A O 1
ATOM 1451 N N . LYS A 1 188 ? -9.047 5.556 -17.451 1.00 95.75 188 LYS A N 1
ATOM 1452 C CA . LYS A 1 188 ? -7.813 5.761 -18.220 1.00 95.75 188 LYS A CA 1
ATOM 1453 C C . LYS A 1 188 ? -7.436 7.241 -18.274 1.00 95.75 188 LYS A C 1
ATOM 1455 O O . LYS A 1 188 ? -8.275 8.120 -18.089 1.00 95.75 188 LYS A O 1
ATOM 1460 N N . ILE A 1 189 ? -6.151 7.514 -18.471 1.00 97.81 189 ILE A N 1
ATOM 1461 C CA . ILE A 1 189 ? -5.624 8.871 -18.632 1.00 97.81 189 ILE A CA 1
ATOM 1462 C C . ILE A 1 189 ? -6.047 9.385 -20.008 1.00 97.81 189 ILE A C 1
ATOM 1464 O O . ILE A 1 189 ? -5.730 8.763 -21.018 1.00 97.81 189 ILE A O 1
ATOM 1468 N N . ILE A 1 190 ? -6.745 10.517 -20.012 1.00 97.50 190 ILE A N 1
ATOM 1469 C CA . ILE A 1 190 ? -7.230 11.209 -21.213 1.00 97.50 190 ILE A CA 1
ATOM 1470 C C . ILE A 1 190 ? -6.222 12.258 -21.682 1.00 97.50 190 ILE A C 1
ATOM 1472 O O . ILE A 1 190 ? -6.091 12.502 -22.872 1.00 97.50 190 ILE A O 1
ATOM 1476 N N . ASP A 1 191 ? -5.507 12.891 -20.753 1.00 97.62 191 ASP A N 1
ATOM 1477 C CA . ASP A 1 191 ? -4.426 13.824 -21.067 1.00 97.62 191 ASP A CA 1
ATOM 1478 C C . ASP A 1 191 ? -3.441 13.890 -19.891 1.00 97.62 191 ASP A C 1
ATOM 1480 O O . ASP A 1 191 ? -3.794 13.609 -18.736 1.00 97.62 191 ASP A O 1
ATOM 1484 N N . PHE A 1 192 ? -2.200 14.283 -20.167 1.00 96.69 192 PHE A N 1
ATOM 1485 C CA . PHE A 1 192 ? -1.157 14.482 -19.167 1.00 96.69 192 PHE A CA 1
ATOM 1486 C C . PHE A 1 192 ? -0.256 15.669 -19.516 1.00 96.69 192 PHE A C 1
ATOM 1488 O O . PHE A 1 192 ? -0.004 15.978 -20.678 1.00 96.69 192 PHE A O 1
ATOM 1495 N N . LYS A 1 193 ? 0.278 16.341 -18.492 1.00 95.38 193 LYS A N 1
ATOM 1496 C CA . LYS A 1 193 ? 1.189 17.476 -18.670 1.00 95.38 193 LYS A CA 1
ATOM 1497 C C . LYS A 1 193 ? 2.340 17.418 -17.685 1.00 95.38 193 LYS A C 1
ATOM 1499 O O . LYS A 1 193 ? 2.134 17.229 -16.489 1.00 95.38 193 LYS A O 1
ATOM 1504 N N . THR A 1 194 ? 3.551 17.659 -18.169 1.00 94.69 194 THR A N 1
ATOM 1505 C CA . THR A 1 194 ? 4.727 17.857 -17.324 1.00 94.69 194 THR A CA 1
ATOM 1506 C C . THR A 1 194 ? 5.125 19.328 -17.285 1.00 94.69 194 THR A C 1
ATOM 1508 O O . THR A 1 194 ? 5.101 20.037 -18.296 1.00 94.69 194 THR A O 1
ATOM 1511 N N . TYR A 1 195 ? 5.502 19.793 -16.096 1.00 94.69 195 TYR A N 1
ATOM 1512 C CA . TYR A 1 195 ? 6.090 21.110 -15.896 1.00 94.69 195 TYR A CA 1
ATOM 1513 C C . TYR A 1 195 ? 7.476 20.990 -15.295 1.00 94.69 195 TYR A C 1
ATOM 1515 O O . TYR A 1 195 ? 7.630 20.401 -14.231 1.00 94.69 195 TYR A O 1
ATOM 1523 N N . ASN A 1 196 ? 8.466 21.614 -15.925 1.00 92.81 196 ASN A N 1
ATOM 1524 C CA . ASN A 1 196 ? 9.857 21.610 -15.499 1.00 92.81 196 ASN A CA 1
ATOM 1525 C C . ASN A 1 196 ? 10.365 23.052 -15.360 1.00 92.81 196 ASN A C 1
ATOM 1527 O O . ASN A 1 196 ? 10.279 23.861 -16.286 1.00 92.81 196 ASN A O 1
ATOM 1531 N N . ARG A 1 197 ? 10.936 23.372 -14.195 1.00 92.44 197 ARG A N 1
ATOM 1532 C CA . ARG A 1 197 ? 11.495 24.702 -13.871 1.00 92.44 197 ARG A CA 1
ATOM 1533 C C . ARG A 1 197 ? 12.965 24.855 -14.228 1.00 92.44 197 ARG A C 1
ATOM 1535 O O . ARG A 1 197 ? 13.460 25.978 -14.308 1.00 92.44 197 ARG A O 1
ATOM 1542 N N . LYS A 1 198 ? 13.679 23.742 -14.402 1.00 90.00 198 LYS A N 1
ATOM 1543 C CA . LYS A 1 198 ? 15.117 23.726 -14.685 1.00 90.00 198 LYS A CA 1
ATOM 1544 C C . LYS A 1 198 ? 15.453 22.726 -15.780 1.00 90.00 198 LYS A C 1
ATOM 1546 O O . LYS A 1 198 ? 14.805 21.692 -15.901 1.00 90.00 198 LYS A O 1
ATOM 1551 N N . CYS A 1 199 ? 16.521 23.022 -16.509 1.00 90.62 199 CYS A N 1
ATOM 1552 C CA . CYS A 1 199 ? 17.140 22.125 -17.474 1.00 90.62 199 CYS A CA 1
ATOM 1553 C C . CYS A 1 199 ? 18.627 21.989 -17.135 1.00 90.62 199 CYS A C 1
ATOM 1555 O O . CYS A 1 199 ? 19.267 22.950 -16.710 1.00 90.62 199 CYS A O 1
ATOM 1557 N N . TYR A 1 200 ? 19.179 20.787 -17.277 1.00 88.38 200 TYR A N 1
ATOM 1558 C CA . TYR A 1 200 ? 20.577 20.519 -16.965 1.00 88.38 200 TYR A CA 1
ATOM 1559 C C . TYR A 1 200 ? 21.533 21.305 -17.866 1.00 88.38 200 TYR A C 1
ATOM 1561 O O . TYR A 1 200 ? 22.448 21.934 -17.339 1.00 88.38 200 TYR A O 1
ATOM 1569 N N . SER A 1 201 ? 21.298 21.301 -19.182 1.00 86.94 201 SER A N 1
ATOM 1570 C CA . SER A 1 201 ? 22.168 21.967 -20.158 1.00 86.94 201 SER A CA 1
ATOM 1571 C C . SER A 1 201 ? 22.054 23.492 -20.087 1.00 86.94 201 SER A C 1
ATOM 1573 O O . SER A 1 201 ? 23.081 24.162 -20.071 1.00 86.94 201 SER A O 1
ATOM 1575 N N . CYS A 1 202 ? 20.848 24.049 -19.911 1.00 90.31 202 CYS A N 1
ATOM 1576 C CA . CYS A 1 202 ? 20.690 25.495 -19.687 1.00 90.31 202 CYS A CA 1
ATOM 1577 C C . CYS A 1 202 ? 21.437 25.983 -18.442 1.00 90.31 202 CYS A C 1
ATOM 1579 O O . CYS A 1 202 ? 22.098 27.012 -18.471 1.00 90.31 202 CYS A O 1
ATOM 1581 N N . ASP A 1 203 ? 21.366 25.233 -17.341 1.00 89.38 203 ASP A N 1
ATOM 1582 C CA . ASP A 1 203 ? 22.078 25.580 -16.105 1.00 89.38 203 ASP A CA 1
ATOM 1583 C C . ASP A 1 203 ? 23.615 25.486 -16.263 1.00 89.38 203 ASP A C 1
ATOM 1585 O O . ASP A 1 203 ? 24.341 25.965 -15.396 1.00 89.38 203 ASP A O 1
ATOM 1589 N N . LYS A 1 204 ? 24.114 24.850 -17.334 1.00 88.12 204 LYS A N 1
ATOM 1590 C CA . LYS A 1 204 ? 25.532 24.834 -17.732 1.00 88.12 204 LYS A CA 1
ATOM 1591 C C . LYS A 1 204 ? 25.912 25.954 -18.710 1.00 88.12 204 LYS A C 1
ATOM 1593 O O . LYS A 1 204 ? 27.077 26.040 -19.074 1.00 88.12 204 LYS A O 1
ATOM 1598 N N . GLY A 1 205 ? 24.959 26.786 -19.127 1.00 89.38 205 GLY A N 1
ATOM 1599 C CA . GLY A 1 205 ? 25.188 27.890 -20.062 1.00 89.38 205 GLY A CA 1
ATOM 1600 C C . GLY A 1 205 ? 24.932 27.564 -21.536 1.00 89.38 205 GLY A C 1
ATOM 1601 O O . GLY A 1 205 ? 25.231 28.404 -22.373 1.00 89.38 205 GLY A O 1
ATOM 1602 N N . HIS A 1 206 ? 24.378 26.391 -21.866 1.00 89.25 206 HIS A N 1
ATOM 1603 C CA . HIS A 1 206 ? 23.944 26.095 -23.240 1.00 89.25 206 HIS A CA 1
ATOM 1604 C C . HIS A 1 206 ? 22.639 26.820 -23.583 1.00 89.25 206 HIS A C 1
ATOM 1606 O O . HIS A 1 206 ? 21.758 26.946 -22.718 1.00 89.25 206 HIS A O 1
ATOM 1612 N N . ASP A 1 207 ? 22.482 27.222 -24.845 1.00 90.50 207 ASP A N 1
ATOM 1613 C CA . ASP A 1 207 ? 21.243 27.831 -25.312 1.00 90.50 207 ASP A CA 1
ATOM 1614 C C . ASP A 1 207 ? 20.106 26.795 -25.349 1.00 90.50 207 ASP A C 1
ATOM 1616 O O . ASP A 1 207 ? 20.332 25.585 -25.444 1.00 90.50 207 ASP A O 1
ATOM 1620 N N . GLN A 1 208 ? 18.857 27.252 -25.222 1.00 87.81 208 GLN A N 1
ATOM 1621 C CA . GLN A 1 208 ? 17.691 26.363 -25.261 1.00 87.81 208 GLN A CA 1
ATOM 1622 C C . GLN A 1 208 ? 17.510 25.685 -26.621 1.00 87.81 208 GLN A C 1
ATOM 1624 O O . GLN A 1 208 ? 16.958 24.589 -26.657 1.00 87.81 208 GLN A O 1
ATOM 1629 N N . SER A 1 209 ? 17.970 26.312 -27.705 1.00 88.19 209 SER A N 1
ATOM 1630 C CA . SER A 1 209 ? 17.910 25.764 -29.062 1.00 88.19 209 SER A CA 1
ATOM 1631 C C . SER A 1 209 ? 18.934 24.649 -29.318 1.00 88.19 209 SER A C 1
ATOM 1633 O O . SER A 1 209 ? 18.698 23.798 -30.172 1.00 88.19 209 SER A O 1
ATOM 1635 N N . ASP A 1 210 ? 20.010 24.577 -28.526 1.00 86.31 210 ASP A N 1
ATOM 1636 C CA . ASP A 1 210 ? 21.110 23.616 -28.717 1.00 86.31 210 ASP A CA 1
ATOM 1637 C C . ASP A 1 210 ? 20.774 22.181 -28.283 1.00 86.31 210 ASP A C 1
ATOM 1639 O O . ASP A 1 210 ? 21.564 21.253 -28.466 1.00 86.31 210 ASP A O 1
ATOM 1643 N N . HIS A 1 211 ? 19.649 21.983 -27.598 1.00 86.38 211 HIS A N 1
ATOM 1644 C CA . HIS A 1 211 ? 19.299 20.698 -27.008 1.00 86.38 211 HIS A CA 1
ATOM 1645 C C . HIS A 1 211 ? 17.789 20.557 -26.834 1.00 86.38 211 HIS A C 1
ATOM 1647 O O . HIS A 1 211 ? 17.032 21.518 -26.914 1.00 86.38 211 HIS A O 1
ATOM 1653 N N . ASN A 1 212 ? 17.344 19.346 -26.502 1.00 85.25 212 ASN A N 1
ATOM 1654 C CA . ASN A 1 212 ? 15.957 19.064 -26.144 1.00 85.25 212 ASN A CA 1
ATOM 1655 C C . ASN A 1 212 ? 15.607 19.638 -24.756 1.00 85.25 212 ASN A C 1
ATOM 1657 O O . ASN A 1 212 ? 15.522 18.930 -23.743 1.00 85.25 212 ASN A O 1
ATOM 1661 N N . CYS A 1 213 ? 15.492 20.964 -24.690 1.00 90.31 213 CYS A N 1
ATOM 1662 C CA . CYS A 1 213 ? 15.199 21.701 -23.475 1.00 90.31 213 CYS A CA 1
ATOM 1663 C C . CYS A 1 213 ? 13.749 21.460 -23.044 1.00 90.31 213 CYS A C 1
ATOM 1665 O O . CYS A 1 213 ? 12.799 21.837 -23.723 1.00 90.31 213 CYS A O 1
ATOM 1667 N N . ARG A 1 214 ? 13.567 20.871 -21.858 1.00 91.81 214 ARG A N 1
ATOM 1668 C CA . ARG A 1 214 ? 12.232 20.622 -21.284 1.00 91.81 214 ARG A CA 1
ATOM 1669 C C . ARG A 1 214 ? 11.766 21.692 -20.303 1.00 91.81 214 ARG A C 1
ATOM 1671 O O . ARG A 1 214 ? 10.691 21.551 -19.725 1.00 91.81 214 ARG A O 1
ATOM 1678 N N . LYS A 1 215 ? 12.554 22.753 -20.090 1.00 93.00 215 LYS A N 1
ATOM 1679 C CA . LYS A 1 215 ? 12.201 23.867 -19.198 1.00 93.00 215 LYS A CA 1
ATOM 1680 C C . LYS A 1 215 ? 11.012 24.628 -19.787 1.00 93.00 215 LYS A C 1
ATOM 1682 O O . LYS A 1 215 ? 11.154 25.319 -20.783 1.00 93.00 215 LYS A O 1
ATOM 1687 N N . ASN A 1 216 ? 9.853 24.517 -19.148 1.00 93.62 216 ASN A N 1
ATOM 1688 C CA . ASN A 1 216 ? 8.585 25.031 -19.675 1.00 93.62 216 ASN A CA 1
ATOM 1689 C C . ASN A 1 216 ? 7.703 25.698 -18.602 1.00 93.62 216 ASN A C 1
ATOM 1691 O O . ASN A 1 216 ? 6.543 26.006 -18.866 1.00 93.62 216 ASN A O 1
ATOM 1695 N N . TYR A 1 217 ? 8.225 25.903 -17.386 1.00 94.44 217 TYR A N 1
ATOM 1696 C CA . TYR A 1 217 ? 7.473 26.521 -16.298 1.00 94.44 217 TYR A CA 1
ATOM 1697 C C . TYR A 1 217 ? 8.275 27.585 -15.553 1.00 94.44 217 TYR A C 1
ATOM 1699 O O . TYR A 1 217 ? 9.400 27.347 -15.106 1.00 94.44 217 TYR A O 1
ATOM 1707 N N . VAL A 1 218 ? 7.645 28.742 -15.348 1.00 92.19 218 VAL A N 1
ATOM 1708 C CA . VAL A 1 218 ? 8.166 29.859 -14.557 1.00 92.19 218 VAL A CA 1
ATOM 1709 C C . VAL A 1 218 ? 7.223 30.092 -13.379 1.00 92.19 218 VAL A C 1
ATOM 1711 O O . VAL A 1 218 ? 6.020 30.252 -13.557 1.00 92.19 218 VAL A O 1
ATOM 1714 N N . GLY A 1 219 ? 7.762 30.075 -12.161 1.00 90.19 219 GLY A N 1
ATOM 1715 C CA . GLY A 1 219 ? 6.986 30.214 -10.928 1.00 90.19 219 GLY A CA 1
ATOM 1716 C C . GLY A 1 219 ? 7.435 29.243 -9.841 1.00 90.19 219 GLY A C 1
ATOM 1717 O O . GLY A 1 219 ? 8.493 28.616 -9.940 1.00 90.19 219 GLY A O 1
ATOM 1718 N N . SER A 1 220 ? 6.634 29.120 -8.783 1.00 90.44 220 SER A N 1
ATOM 1719 C CA . SER A 1 220 ? 6.895 28.197 -7.673 1.00 90.44 220 SER A CA 1
ATOM 1720 C C . SER A 1 220 ? 6.366 26.793 -7.973 1.00 90.44 220 SER A C 1
ATOM 1722 O O . SER A 1 220 ? 5.393 26.636 -8.712 1.00 90.44 220 SER A O 1
ATOM 1724 N N . ALA A 1 221 ? 6.939 25.768 -7.336 1.00 87.75 221 ALA A N 1
ATOM 1725 C CA . ALA A 1 221 ? 6.450 24.392 -7.465 1.00 87.75 221 ALA A CA 1
ATOM 1726 C C . ALA A 1 221 ? 4.963 24.240 -7.088 1.00 87.75 221 ALA A C 1
ATOM 1728 O O . ALA A 1 221 ? 4.243 23.473 -7.720 1.00 87.75 221 ALA A O 1
ATOM 1729 N N . LYS A 1 222 ? 4.489 25.016 -6.101 1.00 86.62 222 LYS A N 1
ATOM 1730 C CA . LYS A 1 222 ? 3.083 25.027 -5.659 1.00 86.62 222 LYS A CA 1
ATOM 1731 C C . LYS A 1 222 ? 2.127 25.563 -6.726 1.00 86.62 222 LYS A C 1
ATOM 1733 O O . LYS A 1 222 ? 0.992 25.121 -6.814 1.00 86.62 222 LYS A O 1
ATOM 1738 N N . SER A 1 223 ? 2.579 26.523 -7.534 1.00 90.81 223 SER A N 1
ATOM 1739 C CA . SER A 1 223 ? 1.739 27.128 -8.577 1.00 90.81 223 SER A CA 1
ATOM 1740 C C . SER A 1 223 ? 1.516 26.220 -9.793 1.00 90.81 223 SER A C 1
ATOM 1742 O O . SER A 1 223 ? 0.555 26.428 -10.532 1.00 90.81 223 SER A O 1
ATOM 1744 N N . MET A 1 224 ? 2.373 25.205 -9.981 1.00 92.88 224 MET A N 1
ATOM 1745 C CA . MET A 1 224 ? 2.324 24.304 -11.138 1.00 92.88 224 MET A CA 1
ATOM 1746 C C . MET A 1 224 ? 1.009 23.540 -11.238 1.00 92.88 224 MET A C 1
ATOM 1748 O O . MET A 1 224 ? 0.509 23.354 -12.339 1.00 92.88 224 MET A O 1
ATOM 1752 N N . GLU A 1 225 ? 0.450 23.102 -10.110 1.00 93.00 225 GLU A N 1
ATOM 1753 C CA . GLU A 1 225 ? -0.796 22.336 -10.097 1.00 93.00 225 GLU A CA 1
ATOM 1754 C C . GLU A 1 225 ? -1.954 23.159 -10.661 1.00 93.00 225 GLU A C 1
ATOM 1756 O O . GLU A 1 225 ? -2.614 22.725 -11.600 1.00 93.00 225 GLU A O 1
ATOM 1761 N N . ALA A 1 226 ? -2.152 24.382 -10.159 1.00 93.06 226 ALA A N 1
ATOM 1762 C CA . ALA A 1 226 ? -3.226 25.242 -10.640 1.00 93.06 226 ALA A CA 1
ATOM 1763 C C . ALA A 1 226 ? -3.050 25.600 -12.122 1.00 93.06 226 ALA A C 1
ATOM 1765 O O . ALA A 1 226 ? -4.027 25.660 -12.863 1.00 93.06 226 ALA A O 1
ATOM 1766 N N . ALA A 1 227 ? -1.811 25.827 -12.572 1.00 94.75 227 ALA A N 1
ATOM 1767 C CA . ALA A 1 227 ? -1.521 26.040 -13.987 1.00 94.75 227 ALA A CA 1
ATOM 1768 C C . ALA A 1 227 ? -1.803 24.795 -14.844 1.00 94.75 227 ALA A C 1
ATOM 1770 O O . ALA A 1 227 ? -2.327 24.934 -15.945 1.00 94.75 227 ALA A O 1
ATOM 1771 N N . ALA A 1 228 ? -1.500 23.599 -14.334 1.00 94.94 228 ALA A N 1
ATOM 1772 C CA . ALA A 1 228 ? -1.705 22.353 -15.063 1.00 94.94 228 ALA A CA 1
ATOM 1773 C C . ALA A 1 228 ? -3.193 22.035 -15.167 1.00 94.94 228 ALA A C 1
ATOM 1775 O O . ALA A 1 228 ? -3.663 21.715 -16.251 1.00 94.94 228 ALA A O 1
ATOM 1776 N N . GLY A 1 229 ? -3.941 22.194 -14.072 1.00 94.31 229 GLY A N 1
ATOM 1777 C CA . GLY A 1 229 ? -5.391 22.020 -14.065 1.00 94.31 229 GLY A CA 1
ATOM 1778 C C . GLY A 1 229 ? -6.079 22.958 -15.051 1.00 94.31 229 GLY A C 1
ATOM 1779 O O . GLY A 1 229 ? -6.874 22.510 -15.866 1.00 94.31 229 GLY A O 1
ATOM 1780 N N . ASP A 1 230 ? -5.718 24.242 -15.044 1.00 94.88 230 ASP A N 1
ATOM 1781 C CA . ASP A 1 230 ? -6.227 25.223 -16.008 1.00 94.88 230 ASP A CA 1
ATOM 1782 C C . ASP A 1 230 ? -5.898 24.836 -17.459 1.00 94.88 230 ASP A C 1
ATOM 1784 O O . ASP A 1 230 ? -6.785 24.786 -18.308 1.00 94.88 230 ASP A O 1
ATOM 1788 N N . HIS A 1 231 ? -4.646 24.468 -17.746 1.00 95.81 231 HIS A N 1
ATOM 1789 C CA . HIS A 1 231 ? -4.252 24.030 -19.085 1.00 95.81 231 HIS A CA 1
ATOM 1790 C C . HIS A 1 231 ? -5.009 22.773 -19.531 1.00 95.81 231 HIS A C 1
ATOM 1792 O O . HIS A 1 231 ? -5.506 22.720 -20.648 1.00 95.81 231 HIS A O 1
ATOM 1798 N N . MET A 1 232 ? -5.083 21.742 -18.695 1.00 95.56 232 MET A N 1
ATOM 1799 C CA . MET A 1 232 ? -5.637 20.444 -19.085 1.00 95.56 232 MET A CA 1
ATOM 1800 C C . MET A 1 232 ? -7.166 20.444 -19.166 1.00 95.56 232 MET A C 1
ATOM 1802 O O . MET A 1 232 ? -7.726 19.696 -19.956 1.00 95.56 232 MET A O 1
ATOM 1806 N N . ILE A 1 233 ? -7.850 21.283 -18.384 1.00 95.44 233 ILE A N 1
ATOM 1807 C CA . ILE A 1 233 ? -9.315 21.382 -18.419 1.00 95.44 233 ILE A CA 1
ATOM 1808 C C . ILE A 1 233 ? -9.786 22.365 -19.494 1.00 95.44 233 ILE A C 1
ATOM 1810 O O . ILE A 1 233 ? -10.729 22.061 -20.217 1.00 95.44 233 ILE A O 1
ATOM 1814 N N . ASN A 1 234 ? -9.126 23.520 -19.632 1.00 94.88 234 ASN A N 1
ATOM 1815 C CA . ASN A 1 234 ? -9.590 24.586 -20.529 1.00 94.88 234 ASN A CA 1
ATOM 1816 C C . ASN A 1 234 ? -8.890 24.571 -21.899 1.00 94.88 234 ASN A C 1
ATOM 1818 O O . ASN A 1 234 ? -9.450 25.040 -22.889 1.00 94.88 234 ASN A O 1
ATOM 1822 N N . ASN A 1 235 ? -7.665 24.039 -21.979 1.00 95.00 235 ASN A N 1
ATOM 1823 C CA . ASN A 1 235 ? -6.791 24.170 -23.150 1.00 95.00 235 ASN A CA 1
ATOM 1824 C C . ASN A 1 235 ? -6.220 22.839 -23.668 1.00 95.00 235 ASN A C 1
ATOM 1826 O O . ASN A 1 235 ? -5.302 22.870 -24.485 1.00 95.00 235 ASN A O 1
ATOM 1830 N N . SER A 1 236 ? -6.738 21.685 -23.235 1.00 96.38 236 SER A N 1
ATOM 1831 C CA . SER A 1 236 ? -6.275 20.389 -23.747 1.00 96.38 236 SER A CA 1
ATOM 1832 C C . SER A 1 236 ? -6.568 20.254 -25.240 1.00 96.38 236 SER A C 1
ATOM 1834 O O . SER A 1 236 ? -7.705 20.433 -25.681 1.00 96.38 236 SER A O 1
ATOM 1836 N N . ASN A 1 237 ? -5.535 19.918 -26.014 1.00 95.44 237 ASN A N 1
ATOM 1837 C CA . ASN A 1 237 ? -5.677 19.650 -27.442 1.00 95.44 237 ASN A CA 1
ATOM 1838 C C . ASN A 1 237 ? -6.439 18.344 -27.683 1.00 95.44 237 ASN A C 1
ATOM 1840 O O . ASN A 1 237 ? -7.303 18.322 -28.547 1.00 95.44 237 ASN A O 1
ATOM 1844 N N . ILE A 1 238 ? -6.195 17.312 -26.865 1.00 96.56 238 ILE A N 1
ATOM 1845 C CA . ILE A 1 238 ? -6.866 16.008 -26.985 1.00 96.56 238 ILE A CA 1
ATOM 1846 C C . ILE A 1 238 ? -8.370 16.159 -26.750 1.00 96.56 238 ILE A C 1
ATOM 1848 O O . ILE A 1 238 ? -9.173 15.647 -27.525 1.00 96.56 238 ILE A O 1
ATOM 1852 N N . LEU A 1 239 ? -8.772 16.912 -25.716 1.00 96.19 239 LEU A N 1
ATOM 1853 C CA . LEU A 1 239 ? -10.195 17.160 -25.472 1.00 96.19 239 LEU A CA 1
ATOM 1854 C C . LEU A 1 239 ? -10.848 17.894 -26.650 1.00 96.19 239 LEU A C 1
ATOM 1856 O O . LEU A 1 239 ? -11.951 17.542 -27.046 1.00 96.19 239 LEU A O 1
ATOM 1860 N N . LYS A 1 240 ? -10.172 18.888 -27.237 1.00 93.44 240 LYS A N 1
ATOM 1861 C CA . LYS A 1 240 ? -10.696 19.622 -28.400 1.00 93.44 240 LYS A CA 1
ATOM 1862 C C . LYS A 1 240 ? -10.807 18.734 -29.638 1.00 93.44 240 LYS A C 1
ATOM 1864 O O . LYS A 1 240 ? -11.826 18.793 -30.315 1.00 93.44 240 LYS A O 1
ATOM 1869 N N . GLU A 1 241 ? -9.788 17.923 -29.904 1.00 92.56 241 GLU A N 1
ATOM 1870 C CA . GLU A 1 241 ? -9.715 17.006 -31.046 1.00 92.56 241 GLU A CA 1
ATOM 1871 C C . GLU A 1 241 ? -10.829 15.954 -31.011 1.00 92.56 241 GLU A C 1
ATOM 1873 O O . GLU A 1 241 ? -11.517 15.755 -32.006 1.00 92.56 241 GLU A O 1
ATOM 1878 N N . VAL A 1 242 ? -11.070 15.348 -29.845 1.00 93.44 242 VAL A N 1
ATOM 1879 C CA . VAL A 1 242 ? -12.087 14.294 -29.669 1.00 93.44 242 VAL A CA 1
ATOM 1880 C C . VAL A 1 242 ? -13.498 14.866 -29.446 1.00 93.44 242 VAL A C 1
ATOM 1882 O O . VAL A 1 242 ? -14.487 14.132 -29.417 1.00 93.44 242 VAL A O 1
ATOM 1885 N N . GLY A 1 243 ? -13.629 16.187 -29.290 1.00 92.88 243 GLY A N 1
ATOM 1886 C CA . GLY A 1 243 ? -14.918 16.823 -29.024 1.00 92.88 243 GLY A CA 1
ATOM 1887 C C . GLY A 1 243 ? -15.418 16.547 -27.605 1.00 92.88 243 GLY A C 1
ATOM 1888 O O . GLY A 1 243 ? -16.553 16.125 -27.392 1.00 92.88 243 GLY A O 1
ATOM 1889 N N . LEU A 1 244 ? -14.564 16.769 -26.609 1.00 94.81 244 LEU A N 1
ATOM 1890 C CA . LEU A 1 244 ? -14.854 16.601 -25.189 1.00 94.81 244 LEU A CA 1
ATOM 1891 C C . LEU A 1 244 ? -14.731 17.918 -24.427 1.00 94.81 244 LEU A C 1
ATOM 1893 O O . LEU A 1 244 ? -13.919 18.788 -24.738 1.00 94.81 244 LEU A O 1
ATOM 1897 N N . ASN A 1 245 ? -15.512 18.039 -23.359 1.00 94.44 245 ASN A N 1
ATOM 1898 C CA . ASN A 1 245 ? -15.470 19.175 -22.453 1.00 94.44 245 ASN A CA 1
ATOM 1899 C C . ASN A 1 245 ? -15.573 18.709 -20.997 1.00 94.44 245 ASN A C 1
ATOM 1901 O O . ASN A 1 245 ? -16.604 18.195 -20.562 1.00 94.44 245 ASN A O 1
ATOM 1905 N N . ALA A 1 246 ? -14.517 18.902 -20.213 1.00 95.50 246 ALA A N 1
ATOM 1906 C CA . ALA A 1 246 ? -14.521 18.536 -18.802 1.00 95.50 246 ALA A CA 1
ATOM 1907 C C . ALA A 1 246 ? -15.345 19.544 -17.980 1.00 95.50 246 ALA A C 1
ATOM 1909 O O . ALA A 1 246 ? -14.890 20.649 -17.699 1.00 95.50 246 ALA A O 1
ATOM 1910 N N . ARG A 1 247 ? -16.566 19.158 -17.578 1.00 94.31 247 ARG A N 1
ATOM 1911 C CA . ARG A 1 247 ? -17.497 20.006 -16.796 1.00 94.31 247 ARG A CA 1
ATOM 1912 C C . ARG A 1 247 ? -17.512 19.686 -15.307 1.00 94.31 247 ARG A C 1
ATOM 1914 O O . ARG A 1 247 ? -17.899 20.529 -14.495 1.00 94.31 247 ARG A O 1
ATOM 1921 N N . VAL A 1 248 ? -17.087 18.480 -14.944 1.00 92.88 248 VAL A N 1
ATOM 1922 C CA . VAL A 1 248 ? -17.046 18.016 -13.559 1.00 92.88 248 VAL A CA 1
ATOM 1923 C C . VAL A 1 248 ? -15.644 17.508 -13.252 1.00 92.88 248 VAL A C 1
ATOM 1925 O O . VAL A 1 248 ? -15.156 16.582 -13.892 1.00 92.88 248 VAL A O 1
ATOM 1928 N N . VAL A 1 249 ? -14.998 18.110 -12.257 1.00 92.44 249 VAL A N 1
ATOM 1929 C CA . VAL A 1 249 ? -13.642 17.752 -11.833 1.00 92.44 249 VAL A CA 1
ATOM 1930 C C . VAL A 1 249 ? -13.698 17.060 -10.475 1.00 92.44 249 VAL A C 1
ATOM 1932 O O . VAL A 1 249 ? -14.241 17.601 -9.512 1.00 92.44 249 VAL A O 1
ATOM 1935 N N . ILE A 1 250 ? -13.104 15.878 -10.381 1.00 90.00 250 ILE A N 1
ATOM 1936 C CA . ILE A 1 250 ? -12.889 15.118 -9.151 1.00 90.00 250 ILE A CA 1
ATOM 1937 C C . ILE A 1 250 ? -11.469 15.390 -8.656 1.00 90.00 250 ILE A C 1
ATOM 1939 O O . ILE A 1 250 ? -10.520 15.423 -9.434 1.00 90.00 250 ILE A O 1
ATOM 1943 N N . GLY A 1 251 ? -11.309 15.592 -7.354 1.00 85.75 251 GLY A N 1
ATOM 1944 C CA . GLY A 1 251 ? -9.998 15.602 -6.704 1.00 85.75 251 GLY A CA 1
ATOM 1945 C C . GLY A 1 251 ? -10.080 16.154 -5.289 1.00 85.75 251 GLY A C 1
ATOM 1946 O O . GLY A 1 251 ? -11.175 16.328 -4.748 1.00 85.75 251 GLY A O 1
ATOM 1947 N N . ASP A 1 252 ? -8.927 16.493 -4.725 1.00 79.44 252 ASP A N 1
ATOM 1948 C CA . ASP A 1 252 ? -8.843 17.050 -3.377 1.00 79.44 252 ASP A CA 1
ATOM 1949 C C . ASP A 1 252 ? -9.417 18.475 -3.299 1.00 79.44 252 ASP A C 1
ATOM 1951 O O . ASP A 1 252 ? -9.698 19.131 -4.312 1.00 79.44 252 ASP A O 1
ATOM 1955 N N . GLU A 1 253 ? -9.648 18.935 -2.069 1.00 71.44 253 GLU A N 1
ATOM 1956 C CA . GLU A 1 253 ? -10.262 20.229 -1.751 1.00 71.44 253 GLU A CA 1
ATOM 1957 C C . GLU A 1 253 ? -9.235 21.375 -1.772 1.00 71.44 253 GLU A C 1
ATOM 1959 O O . GLU A 1 253 ? -9.185 22.205 -0.867 1.00 71.44 253 GLU A O 1
ATOM 1964 N N . ASP A 1 254 ? -8.406 21.421 -2.816 1.00 67.31 254 ASP A N 1
ATOM 1965 C CA . ASP A 1 254 ? -7.452 22.507 -3.024 1.00 67.31 254 ASP A CA 1
ATOM 1966 C C . ASP A 1 254 ? -8.115 23.653 -3.791 1.00 67.31 254 ASP A C 1
ATOM 1968 O O . ASP A 1 254 ? -8.513 23.543 -4.957 1.00 67.31 254 ASP A O 1
ATOM 1972 N N . SER A 1 255 ? -8.276 24.783 -3.099 1.00 69.06 255 SER A N 1
ATOM 1973 C CA . SER A 1 255 ? -9.027 25.934 -3.602 1.00 69.06 255 SER A CA 1
ATOM 1974 C C . SER A 1 255 ? -8.332 26.654 -4.761 1.00 69.06 255 SER A C 1
ATOM 1976 O O . SER A 1 255 ? -9.013 27.240 -5.601 1.00 69.06 255 SER A O 1
ATOM 1978 N N . SER A 1 256 ? -7.000 26.588 -4.861 1.00 84.31 256 SER A N 1
ATOM 1979 C CA . SER A 1 256 ? -6.216 27.304 -5.878 1.00 84.31 256 SER A CA 1
ATOM 1980 C C . SER A 1 256 ? -6.412 26.750 -7.292 1.00 84.31 256 SER A C 1
ATOM 1982 O O . SER A 1 256 ? -6.590 27.530 -8.231 1.00 84.31 256 SER A O 1
ATOM 1984 N N . SER A 1 257 ? -6.416 25.425 -7.456 1.00 87.56 257 SER A N 1
ATOM 1985 C CA . SER A 1 257 ? -6.556 24.771 -8.762 1.00 87.56 257 SER A CA 1
ATOM 1986 C C . SER A 1 257 ? -7.946 25.004 -9.351 1.00 87.56 257 SER A C 1
ATOM 1988 O O . SER A 1 257 ? -8.075 25.484 -10.477 1.00 87.56 257 SER A O 1
ATOM 1990 N N . ILE A 1 258 ? -9.000 24.764 -8.563 1.00 89.81 258 ILE A N 1
ATOM 1991 C CA . ILE A 1 258 ? -10.381 24.951 -9.026 1.00 89.81 258 ILE A CA 1
ATOM 1992 C C . ILE A 1 258 ? -10.726 26.424 -9.281 1.00 89.81 258 ILE A C 1
ATOM 1994 O O . ILE A 1 258 ? -11.451 26.720 -10.229 1.00 89.81 258 ILE A O 1
ATOM 1998 N N . ALA A 1 259 ? -10.196 27.356 -8.478 1.00 91.06 259 ALA A N 1
ATOM 1999 C CA . ALA A 1 259 ? -10.410 28.785 -8.695 1.00 91.06 259 ALA A CA 1
ATOM 2000 C C . ALA A 1 259 ? -9.818 29.243 -10.034 1.00 91.06 259 ALA A C 1
ATOM 2002 O O . ALA A 1 259 ? -10.477 29.973 -10.773 1.00 91.06 259 ALA A O 1
ATOM 2003 N N . LYS A 1 260 ? -8.606 28.781 -10.374 1.00 92.44 260 LYS A N 1
ATOM 2004 C CA . LYS A 1 260 ? -7.964 29.124 -11.648 1.00 92.44 260 LYS A CA 1
ATOM 2005 C C . LYS A 1 260 ? -8.688 28.505 -12.847 1.00 92.44 260 LYS A C 1
ATOM 2007 O O . LYS A 1 260 ? -8.952 29.225 -13.802 1.00 92.44 260 LYS A O 1
ATOM 2012 N N . ILE A 1 261 ? -9.081 27.230 -12.753 1.00 93.38 261 ILE A N 1
ATOM 2013 C CA . ILE A 1 261 ? -9.873 26.548 -13.791 1.00 93.38 261 ILE A CA 1
ATOM 2014 C C . ILE A 1 261 ? -11.161 27.327 -14.088 1.00 93.38 261 ILE A C 1
ATOM 2016 O O . ILE A 1 261 ? -11.447 27.615 -15.245 1.00 93.38 261 ILE A O 1
ATOM 2020 N N . ARG A 1 262 ? -11.913 27.709 -13.046 1.00 94.19 262 ARG A N 1
ATOM 2021 C CA . ARG A 1 262 ? -13.179 28.449 -13.184 1.00 94.19 262 ARG A CA 1
ATOM 2022 C C . ARG A 1 262 ? -12.997 29.842 -13.765 1.00 94.19 262 ARG A C 1
ATOM 2024 O O . ARG A 1 262 ? -13.810 30.262 -14.572 1.00 94.19 262 ARG A O 1
ATOM 2031 N N . LYS A 1 263 ? -11.943 30.555 -13.363 1.00 93.12 263 LYS A N 1
ATOM 2032 C CA . LYS A 1 263 ? -11.669 31.914 -13.849 1.00 93.12 263 LYS A CA 1
ATOM 2033 C C . LYS A 1 263 ? -11.529 31.972 -15.375 1.00 93.12 263 LYS A C 1
ATOM 2035 O O . LYS A 1 263 ? -11.914 32.967 -15.975 1.00 93.12 263 LYS A O 1
ATOM 2040 N N . ASN A 1 264 ? -10.983 30.918 -15.975 1.00 90.12 264 ASN A N 1
ATOM 2041 C CA . ASN A 1 264 ? -10.676 30.849 -17.402 1.00 90.12 264 ASN A CA 1
ATOM 2042 C C . ASN A 1 264 ? -11.668 29.974 -18.191 1.00 90.12 264 ASN A C 1
ATOM 2044 O O . ASN A 1 264 ? -11.387 29.621 -19.334 1.00 90.12 264 ASN A O 1
ATOM 2048 N N . ASN A 1 265 ? -12.813 29.612 -17.601 1.00 91.00 265 ASN A N 1
ATOM 2049 C CA . ASN A 1 265 ? -13.850 28.833 -18.269 1.00 91.00 265 ASN A CA 1
ATOM 2050 C C . ASN A 1 265 ? -15.167 29.617 -18.293 1.00 91.00 265 ASN A C 1
ATOM 2052 O O . ASN A 1 265 ? -15.625 30.104 -17.263 1.00 91.00 265 ASN A O 1
ATOM 2056 N N . SER A 1 266 ? -15.779 29.734 -19.471 1.00 88.12 266 SER A N 1
ATOM 2057 C CA . SER A 1 266 ? -17.067 30.416 -19.642 1.00 88.12 266 SER A CA 1
ATOM 2058 C C . SER A 1 266 ? -18.256 29.588 -19.151 1.00 88.12 266 SER A C 1
ATOM 2060 O O . SER A 1 266 ? -19.319 30.143 -18.885 1.00 88.12 266 SER A O 1
ATOM 2062 N N . LYS A 1 267 ? -18.095 28.266 -19.027 1.00 89.50 267 LYS A N 1
ATOM 2063 C CA . LYS A 1 267 ? -19.115 27.342 -18.527 1.00 89.50 267 LYS A CA 1
ATOM 2064 C C . LYS A 1 267 ? -18.881 27.030 -17.054 1.00 89.50 267 LYS A C 1
ATOM 2066 O O . LYS A 1 267 ? -17.753 27.001 -16.561 1.00 89.50 267 LYS A O 1
ATOM 2071 N N . THR A 1 268 ? -19.963 26.710 -16.352 1.00 91.19 268 THR A N 1
ATOM 2072 C CA . THR A 1 268 ? -19.893 26.290 -14.952 1.00 91.19 268 THR A CA 1
ATOM 2073 C C . THR A 1 268 ? -19.081 25.001 -14.814 1.00 91.19 268 THR A C 1
ATOM 2075 O O . THR A 1 268 ? -19.423 23.975 -15.408 1.00 91.19 268 THR A O 1
ATOM 2078 N N . ILE A 1 269 ? -18.018 25.056 -14.001 1.00 92.75 269 ILE A N 1
ATOM 2079 C CA . ILE A 1 269 ? -17.214 23.892 -13.610 1.00 92.75 269 ILE A CA 1
ATOM 2080 C C . ILE A 1 269 ? -17.578 23.439 -12.196 1.00 92.75 269 ILE A C 1
ATOM 2082 O O . ILE A 1 269 ? -17.337 24.139 -11.196 1.00 92.75 269 ILE A O 1
ATOM 2086 N N . TYR A 1 270 ? -18.098 22.219 -12.107 1.00 90.69 270 TYR A N 1
ATOM 2087 C CA . TYR A 1 270 ? -18.420 21.564 -10.846 1.00 90.69 270 TYR A CA 1
ATOM 2088 C C . TYR A 1 270 ? -17.201 20.839 -10.282 1.00 90.69 270 TYR A C 1
ATOM 2090 O O . TYR A 1 270 ? -16.417 20.235 -11.010 1.00 90.69 270 TYR A O 1
ATOM 2098 N N . LYS A 1 271 ? -17.048 20.886 -8.958 1.00 88.31 271 LYS A N 1
ATOM 2099 C CA . LYS A 1 271 ? -16.010 20.149 -8.233 1.00 88.31 271 LYS A CA 1
ATOM 2100 C C . LYS A 1 271 ? -16.681 19.113 -7.345 1.00 88.31 271 LYS A C 1
ATOM 2102 O O . LYS A 1 271 ? -17.406 19.480 -6.421 1.00 88.31 271 LYS A O 1
ATOM 2107 N N . LEU A 1 272 ? -16.396 17.846 -7.611 1.00 86.75 272 LEU A N 1
ATOM 2108 C CA . LEU A 1 272 ? -16.713 16.736 -6.722 1.00 86.75 272 LEU A CA 1
ATOM 2109 C C . LEU A 1 272 ? -15.470 16.401 -5.896 1.00 86.75 272 LEU A C 1
ATOM 2111 O O . LEU A 1 272 ? -14.340 16.471 -6.389 1.00 86.75 272 LEU A O 1
ATOM 2115 N N . ILE A 1 273 ? -15.667 16.079 -4.622 1.00 82.50 273 ILE A N 1
ATOM 2116 C CA . ILE A 1 273 ? -14.558 15.843 -3.692 1.00 82.50 273 ILE A CA 1
ATOM 2117 C C . ILE A 1 273 ? -14.345 14.338 -3.527 1.00 82.50 273 ILE A C 1
ATOM 2119 O O . ILE A 1 273 ? -15.312 13.584 -3.422 1.00 82.50 273 ILE A O 1
ATOM 2123 N N . ASP A 1 274 ? -13.085 13.895 -3.453 1.00 82.12 274 ASP A N 1
ATOM 2124 C CA . ASP A 1 274 ? -12.785 12.510 -3.075 1.00 82.12 274 ASP A CA 1
ATOM 2125 C C . ASP A 1 274 ? -13.380 12.183 -1.689 1.00 82.12 274 ASP A C 1
ATOM 2127 O O . ASP A 1 274 ? -13.080 12.815 -0.666 1.00 82.12 274 ASP A O 1
ATOM 2131 N N . THR A 1 275 ? -14.220 11.146 -1.654 1.00 77.25 275 THR A N 1
ATOM 2132 C CA . THR A 1 275 ? -14.952 10.739 -0.445 1.00 77.25 275 THR A CA 1
ATOM 2133 C C . THR A 1 275 ? -14.009 10.311 0.690 1.00 77.25 275 THR A C 1
ATOM 2135 O O . THR A 1 275 ? -14.250 10.622 1.859 1.00 77.25 275 THR A O 1
ATOM 2138 N N . ASN A 1 276 ? -12.906 9.625 0.380 1.00 75.81 276 ASN A N 1
ATOM 2139 C CA . ASN A 1 276 ? -11.912 9.190 1.361 1.00 75.81 276 ASN A CA 1
ATOM 2140 C C . ASN A 1 276 ? -11.114 10.372 1.922 1.00 75.81 276 ASN A C 1
ATOM 2142 O O . ASN A 1 276 ? -10.911 10.444 3.141 1.00 75.81 276 ASN A O 1
ATOM 2146 N N . HIS A 1 277 ? -10.677 11.295 1.061 1.00 77.06 277 HIS A N 1
ATOM 2147 C CA . HIS A 1 277 ? -9.944 12.490 1.464 1.00 77.06 277 HIS A CA 1
ATOM 2148 C C . HIS A 1 277 ? -10.822 13.375 2.351 1.00 77.06 277 HIS A C 1
ATOM 2150 O O . HIS A 1 277 ? -10.389 13.812 3.420 1.00 77.06 277 HIS A O 1
ATOM 2156 N N . ARG A 1 278 ? -12.106 13.536 2.011 1.00 78.06 278 ARG A N 1
ATOM 2157 C CA . ARG A 1 278 ? -13.049 14.294 2.843 1.00 78.06 278 ARG A CA 1
ATOM 2158 C C . ARG A 1 278 ? -13.309 13.630 4.191 1.00 78.06 278 ARG A C 1
ATOM 2160 O O . ARG A 1 278 ? -13.265 14.299 5.217 1.00 78.06 278 ARG A O 1
ATOM 2167 N N . VAL A 1 279 ? -13.506 12.313 4.229 1.00 79.94 279 VAL A N 1
ATOM 2168 C CA . VAL A 1 279 ? -13.666 11.555 5.485 1.00 79.94 279 VAL A CA 1
ATOM 2169 C C . VAL A 1 279 ? -12.401 11.636 6.366 1.00 79.94 279 VAL A C 1
ATOM 2171 O O . VAL A 1 279 ? -12.478 11.615 7.604 1.00 79.94 279 VAL A O 1
ATOM 2174 N N . LYS A 1 280 ? -11.218 11.761 5.752 1.00 80.50 280 LYS A N 1
ATOM 2175 C CA . LYS A 1 280 ? -9.945 12.020 6.441 1.00 80.50 280 LYS A CA 1
ATOM 2176 C C . LYS A 1 280 ? -9.867 13.458 6.973 1.00 80.50 280 LYS A C 1
ATOM 2178 O O . LYS A 1 280 ? -9.539 13.619 8.148 1.00 80.50 280 LYS A O 1
ATOM 2183 N N . ASN A 1 281 ? -10.230 14.464 6.175 1.00 84.50 281 ASN A N 1
ATOM 2184 C CA . ASN A 1 281 ? -10.301 15.871 6.592 1.00 84.50 281 ASN A CA 1
ATOM 2185 C C . ASN A 1 281 ? -11.304 16.077 7.731 1.00 84.50 281 ASN A C 1
ATOM 2187 O O . ASN A 1 281 ? -10.941 16.645 8.753 1.00 84.50 281 ASN A O 1
ATOM 2191 N N . HIS A 1 282 ? -12.495 15.487 7.636 1.00 89.12 282 HIS A N 1
ATOM 2192 C CA . HIS A 1 282 ? -13.486 15.450 8.711 1.00 89.12 282 HIS A CA 1
ATOM 2193 C C . HIS A 1 282 ? -12.902 14.925 10.024 1.00 89.12 282 HIS A C 1
ATOM 2195 O O . HIS A 1 282 ? -13.088 15.515 11.083 1.00 89.12 282 HIS A O 1
ATOM 2201 N N . SER A 1 283 ? -12.127 13.837 9.964 1.00 90.38 283 SER A N 1
ATOM 2202 C CA . SER A 1 283 ? -11.454 13.313 11.157 1.00 90.38 283 SER A CA 1
ATOM 2203 C C . SER A 1 283 ? -10.425 14.309 11.707 1.00 90.38 283 SER A C 1
ATOM 2205 O O . SER A 1 283 ? -10.342 14.478 12.918 1.00 90.38 283 SER A O 1
ATOM 2207 N N . LYS A 1 284 ? -9.653 14.975 10.836 1.00 89.88 284 LYS A N 1
ATOM 2208 C CA . LYS A 1 284 ? -8.656 15.989 11.215 1.00 89.88 284 LYS A CA 1
ATOM 2209 C C . LYS A 1 284 ? -9.308 17.199 11.891 1.00 89.88 284 LYS A C 1
ATOM 2211 O O . LYS A 1 284 ? -8.839 17.611 12.943 1.00 89.88 284 LYS A O 1
ATOM 2216 N N . GLU A 1 285 ? -10.393 17.722 11.330 1.00 92.19 285 GLU A N 1
ATOM 2217 C CA . GLU A 1 285 ? -11.144 18.840 11.913 1.00 92.19 285 GLU A CA 1
ATOM 2218 C C . GLU A 1 285 ? -11.775 18.456 13.261 1.00 92.19 285 GLU A C 1
ATOM 2220 O O . GLU A 1 285 ? -11.729 19.245 14.201 1.00 92.19 285 GLU A O 1
ATOM 2225 N N . LEU A 1 286 ? -12.275 17.221 13.408 1.00 94.06 286 LEU A N 1
ATOM 2226 C CA . LEU A 1 286 ? -12.737 16.709 14.703 1.00 94.06 286 LEU A CA 1
ATOM 2227 C C . LEU A 1 286 ? -11.605 16.595 15.735 1.00 94.06 286 LEU A C 1
ATOM 2229 O O . LEU A 1 286 ? -11.838 16.858 16.911 1.00 94.06 286 LEU A O 1
ATOM 2233 N N . TYR A 1 287 ? -10.387 16.217 15.329 1.00 92.19 287 TYR A N 1
ATOM 2234 C CA . TYR A 1 287 ? -9.220 16.218 16.223 1.00 92.19 287 TYR A CA 1
ATOM 2235 C C . TYR A 1 287 ? -8.804 17.635 16.640 1.00 92.19 287 TYR A C 1
ATOM 2237 O O . TYR A 1 287 ? -8.366 17.822 17.772 1.00 92.19 287 TYR A O 1
ATOM 2245 N N . GLU A 1 288 ? -8.960 18.630 15.764 1.00 93.19 288 GLU A N 1
ATOM 2246 C CA . GLU A 1 288 ? -8.770 20.040 16.124 1.00 93.19 288 GLU A CA 1
ATOM 2247 C C . GLU A 1 288 ? -9.847 20.510 17.111 1.00 93.19 288 GLU A C 1
ATOM 2249 O O . GLU A 1 288 ? -9.513 21.089 18.142 1.00 93.19 288 GLU A O 1
ATOM 2254 N N . LEU A 1 289 ? -11.119 20.167 16.875 1.00 93.25 289 LEU A N 1
ATOM 2255 C CA . LEU A 1 289 ? -12.221 20.459 17.800 1.00 93.25 289 LEU A CA 1
ATOM 2256 C C . LEU A 1 289 ? -12.039 19.765 19.163 1.00 93.25 289 LEU A C 1
ATOM 2258 O O . LEU A 1 289 ? -12.413 20.300 20.205 1.00 93.25 289 LEU A O 1
ATOM 2262 N N . ALA A 1 290 ? -11.404 18.591 19.185 1.00 92.19 290 ALA A N 1
ATOM 2263 C CA . ALA A 1 290 ? -11.099 17.859 20.411 1.00 92.19 290 ALA A CA 1
ATOM 2264 C C . ALA A 1 290 ? -10.041 18.542 21.302 1.00 92.19 290 ALA A C 1
ATOM 2266 O O . ALA A 1 290 ? -9.878 18.146 22.462 1.00 92.19 290 ALA A O 1
ATOM 2267 N N . LYS A 1 291 ? -9.332 19.566 20.796 1.00 92.12 291 LYS A N 1
ATOM 2268 C CA . LYS A 1 291 ? -8.429 20.400 21.606 1.00 92.12 291 LYS A CA 1
ATOM 2269 C C . LYS A 1 291 ? -9.203 21.272 22.593 1.00 92.12 291 LYS A C 1
ATOM 2271 O O . LYS A 1 291 ? -8.748 21.438 23.721 1.00 92.12 291 LYS A O 1
ATOM 2276 N N . THR A 1 292 ? -10.368 21.785 22.190 1.00 92.31 292 THR A N 1
ATOM 2277 C CA . THR A 1 292 ? -11.245 22.607 23.039 1.00 92.31 292 THR A CA 1
ATOM 2278 C C . THR A 1 292 ? -12.321 21.771 23.733 1.00 92.31 292 THR A C 1
ATOM 2280 O O . THR A 1 292 ? -12.619 22.019 24.897 1.00 92.31 292 THR A O 1
ATOM 2283 N N . HIS A 1 293 ? -12.832 20.712 23.094 1.00 91.69 293 HIS A N 1
ATOM 2284 C CA . HIS A 1 293 ? -13.861 19.836 23.668 1.00 91.69 293 HIS A CA 1
ATOM 2285 C C . HIS A 1 293 ? -13.315 18.441 24.000 1.00 91.69 293 HIS A C 1
ATOM 2287 O O . HIS A 1 293 ? -13.308 17.524 23.173 1.00 91.69 293 HIS A O 1
ATOM 2293 N N . LYS A 1 294 ? -12.886 18.249 25.254 1.00 89.50 294 LYS A N 1
ATOM 2294 C CA . LYS A 1 294 ? -12.191 17.025 25.698 1.00 89.50 294 LYS A CA 1
ATOM 2295 C C . LYS A 1 294 ? -13.020 15.742 25.585 1.00 89.50 294 LYS A C 1
ATOM 2297 O O . LYS A 1 294 ? -12.432 14.667 25.481 1.00 89.50 294 LYS A O 1
ATOM 2302 N N . GLU A 1 295 ? -14.351 15.825 25.575 1.00 89.94 295 GLU A N 1
ATOM 2303 C CA . GLU A 1 295 ? -15.224 14.648 25.463 1.00 89.94 295 GLU A CA 1
ATOM 2304 C C . GLU A 1 295 ? -15.027 13.897 24.126 1.00 89.94 295 GLU A C 1
ATOM 2306 O O . GLU A 1 295 ? -15.135 12.669 24.083 1.00 89.94 295 GLU A O 1
ATOM 2311 N N . LEU A 1 296 ? -14.589 14.591 23.064 1.00 90.50 296 LEU A N 1
ATOM 2312 C CA . LEU A 1 296 ? -14.210 13.982 21.781 1.00 90.50 296 LEU A CA 1
ATOM 2313 C C . LEU A 1 296 ? -12.955 13.094 21.866 1.00 90.50 296 LEU A C 1
ATOM 2315 O O . LEU A 1 296 ? -12.787 12.194 21.039 1.00 90.50 296 LEU A O 1
ATOM 2319 N N . ASN A 1 297 ? -12.092 13.294 22.871 1.00 88.88 297 ASN A N 1
ATOM 2320 C CA . ASN A 1 297 ? -10.888 12.480 23.079 1.00 88.88 297 ASN A CA 1
ATOM 2321 C C . ASN A 1 297 ? -11.195 11.103 23.688 1.00 88.88 297 ASN A C 1
ATOM 2323 O O . ASN A 1 297 ? -10.306 10.249 23.764 1.00 88.88 297 ASN A O 1
ATOM 2327 N N . ARG A 1 298 ? -12.446 10.849 24.106 1.00 89.44 298 ARG A N 1
ATOM 2328 C CA . ARG A 1 298 ? -12.864 9.519 24.564 1.00 89.44 298 ARG A CA 1
ATOM 2329 C C . ARG A 1 298 ? -12.613 8.489 23.459 1.00 89.44 298 ARG A C 1
ATOM 2331 O O . ARG A 1 298 ? -12.909 8.687 22.276 1.00 89.44 298 ARG A O 1
ATOM 2338 N N . LYS A 1 299 ? -12.047 7.347 23.856 1.00 83.25 299 LYS A N 1
ATOM 2339 C CA . LYS A 1 299 ? -11.615 6.292 22.934 1.00 83.25 299 LYS A CA 1
ATOM 2340 C C . LYS A 1 299 ? -12.781 5.836 22.052 1.00 83.25 299 LYS A C 1
ATOM 2342 O O . LYS A 1 299 ? -13.741 5.250 22.532 1.00 83.25 299 LYS A O 1
ATOM 2347 N N . GLY A 1 300 ? -12.646 6.048 20.745 1.00 84.31 300 GLY A N 1
ATOM 2348 C CA . GLY A 1 300 ? -13.609 5.582 19.746 1.00 84.31 300 GLY A CA 1
ATOM 2349 C C . GLY A 1 300 ? -14.648 6.611 19.297 1.00 84.31 300 GLY A C 1
ATOM 2350 O O . GLY A 1 300 ? -15.292 6.342 18.287 1.00 84.31 300 GLY A O 1
ATOM 2351 N N . VAL A 1 301 ? -14.761 7.784 19.936 1.00 89.81 301 VAL A N 1
ATOM 2352 C CA . VAL A 1 301 ? -15.759 8.818 19.575 1.00 89.81 301 VAL A CA 1
ATOM 2353 C C . VAL A 1 301 ? -15.549 9.343 18.160 1.00 89.81 301 VAL A C 1
ATOM 2355 O O . VAL A 1 301 ? -16.411 9.157 17.305 1.00 89.81 301 VAL A O 1
ATOM 2358 N N . ILE A 1 302 ? -14.371 9.896 17.858 1.00 91.62 302 ILE A N 1
ATOM 2359 C CA . ILE A 1 302 ? -14.055 10.401 16.508 1.00 91.62 302 ILE A CA 1
ATOM 2360 C C . ILE A 1 302 ? -14.165 9.285 15.458 1.00 91.62 302 ILE A C 1
ATOM 2362 O O . ILE A 1 302 ? -14.654 9.501 14.350 1.00 91.62 302 ILE A O 1
ATOM 2366 N N . LYS A 1 303 ? -13.775 8.051 15.812 1.00 88.81 303 LYS A N 1
ATOM 2367 C CA . LYS A 1 303 ? -13.911 6.883 14.927 1.00 88.81 303 LYS A CA 1
ATOM 2368 C C . LYS A 1 303 ? -15.380 6.564 14.623 1.00 88.81 303 LYS A C 1
ATOM 2370 O O . LYS A 1 303 ? -15.681 6.150 13.505 1.00 88.81 303 LYS A O 1
ATOM 2375 N N . HIS A 1 304 ? -16.270 6.729 15.597 1.00 89.00 304 HIS A N 1
ATOM 2376 C CA . HIS A 1 304 ? -17.707 6.528 15.433 1.00 89.00 304 HIS A CA 1
ATOM 2377 C C . HIS A 1 304 ? -18.343 7.652 14.616 1.00 89.00 304 HIS A C 1
ATOM 2379 O O . HIS A 1 304 ? -19.002 7.352 13.631 1.00 89.00 304 HIS A O 1
ATOM 2385 N N . LEU A 1 305 ? -18.039 8.919 14.909 1.00 91.12 305 LEU A N 1
ATOM 2386 C CA . LEU A 1 305 ? -18.488 10.070 14.108 1.00 91.12 305 LEU A CA 1
ATOM 2387 C C . LEU A 1 305 ? -18.077 9.937 12.632 1.00 91.12 305 LEU A C 1
ATOM 2389 O O . LEU A 1 305 ? -18.896 10.085 11.728 1.00 91.12 305 LEU A O 1
ATOM 2393 N N . LYS A 1 306 ? -16.823 9.540 12.381 1.00 90.44 306 LYS A N 1
ATOM 2394 C CA . LYS A 1 306 ? -16.322 9.206 11.038 1.00 90.44 306 LYS A CA 1
ATOM 2395 C C . LYS A 1 306 ? -17.175 8.132 10.349 1.00 90.44 306 LYS A C 1
ATOM 2397 O O . LYS A 1 306 ? -17.425 8.208 9.145 1.00 90.44 306 LYS A O 1
ATOM 2402 N N . LYS A 1 307 ? -17.599 7.114 11.101 1.00 87.12 307 LYS A N 1
ATOM 2403 C CA . LYS A 1 307 ? -18.426 6.005 10.611 1.00 87.12 307 LYS A CA 1
ATOM 2404 C C . LYS A 1 307 ? -19.855 6.461 10.306 1.00 87.12 307 LYS A C 1
ATOM 2406 O O . LYS A 1 307 ? -20.369 6.067 9.266 1.00 87.12 307 LYS A O 1
ATOM 2411 N N . CYS A 1 308 ? -20.449 7.307 11.152 1.00 88.38 308 CYS A N 1
ATOM 2412 C CA . CYS A 1 308 ? -21.764 7.909 10.918 1.00 88.38 308 CYS A CA 1
ATOM 2413 C C . CYS A 1 308 ? -21.783 8.682 9.596 1.00 88.38 308 CYS A C 1
ATOM 2415 O O . CYS A 1 308 ? -22.598 8.378 8.730 1.00 88.38 308 CYS A O 1
ATOM 2417 N N . LEU A 1 309 ? -20.814 9.584 9.385 1.00 88.12 309 LEU A N 1
ATOM 2418 C CA . LEU A 1 309 ? -20.705 10.329 8.128 1.00 88.12 309 LEU A CA 1
ATOM 2419 C C . LEU A 1 309 ? -20.504 9.396 6.922 1.00 88.12 309 LEU A C 1
ATOM 2421 O O . LEU A 1 309 ? -21.144 9.568 5.891 1.00 88.12 309 LEU A O 1
ATOM 2425 N N . SER A 1 310 ? -19.654 8.372 7.055 1.00 87.06 310 SER A N 1
ATOM 2426 C CA . SER A 1 310 ? -19.424 7.408 5.967 1.00 87.06 310 SER A CA 1
ATOM 2427 C C . SER A 1 310 ? -20.702 6.648 5.587 1.00 87.06 310 SER A C 1
ATOM 2429 O O . SER A 1 310 ? -20.944 6.417 4.404 1.00 87.06 310 SER A O 1
ATOM 2431 N N . TYR A 1 311 ? -21.531 6.272 6.569 1.00 85.31 311 TYR A N 1
ATOM 2432 C CA . TYR A 1 311 ? -22.812 5.616 6.306 1.00 85.31 311 TYR A CA 1
ATOM 2433 C C . TYR A 1 311 ? -23.821 6.553 5.659 1.00 85.31 311 TYR A C 1
ATOM 2435 O O . TYR A 1 311 ? -24.376 6.178 4.625 1.00 85.31 311 TYR A O 1
ATOM 2443 N N . ALA A 1 312 ? -23.966 7.768 6.196 1.00 85.81 312 ALA A N 1
ATOM 2444 C CA . ALA A 1 312 ? -24.807 8.814 5.629 1.00 85.81 312 ALA A CA 1
ATOM 2445 C C . ALA A 1 312 ? -24.521 9.013 4.134 1.00 85.81 312 ALA A C 1
ATOM 2447 O O . ALA A 1 312 ? -25.428 8.893 3.313 1.00 85.81 312 ALA A O 1
ATOM 2448 N N . VAL A 1 313 ? -23.251 9.210 3.770 1.00 84.25 313 VAL A N 1
ATOM 2449 C CA . VAL A 1 313 ? -22.832 9.376 2.370 1.00 84.25 313 VAL A CA 1
ATOM 2450 C C . VAL A 1 313 ? -23.121 8.121 1.542 1.00 84.25 313 VAL A C 1
ATOM 2452 O O . VAL A 1 313 ? -23.670 8.204 0.448 1.00 84.25 313 VAL A O 1
ATOM 2455 N N . SER A 1 314 ? -22.789 6.935 2.060 1.00 82.38 314 SER A N 1
ATOM 2456 C CA . SER A 1 314 ? -22.926 5.692 1.292 1.00 82.38 314 SER A CA 1
ATOM 2457 C C . SER A 1 314 ? -24.371 5.309 0.954 1.00 82.38 314 SER A C 1
ATOM 2459 O O . SER A 1 314 ? -24.578 4.689 -0.086 1.00 82.38 314 SER A O 1
ATOM 2461 N N . GLN A 1 315 ? -25.334 5.663 1.811 1.00 84.44 315 GLN A N 1
ATOM 2462 C CA . GLN A 1 315 ? -26.744 5.274 1.691 1.00 84.44 315 GLN A CA 1
ATOM 2463 C C . GLN A 1 315 ? -27.611 6.308 0.959 1.00 84.44 315 GLN A C 1
ATOM 2465 O O . GLN A 1 315 ? -28.736 5.995 0.593 1.00 84.44 315 GLN A O 1
ATOM 2470 N N . ASN A 1 316 ? -27.107 7.525 0.734 1.00 83.25 316 ASN A N 1
ATOM 2471 C CA . ASN A 1 316 ? -27.870 8.626 0.131 1.00 83.25 316 ASN A CA 1
ATOM 2472 C C . ASN A 1 316 ? -27.177 9.162 -1.128 1.00 83.25 316 ASN A C 1
ATOM 2474 O O . ASN A 1 316 ? -27.074 10.371 -1.332 1.00 83.25 316 ASN A O 1
ATOM 2478 N N . ARG A 1 317 ? -26.658 8.251 -1.958 1.00 81.38 317 ARG A N 1
ATOM 2479 C CA . ARG A 1 317 ? -25.991 8.599 -3.220 1.00 81.38 317 ARG A CA 1
ATOM 2480 C C . ARG A 1 317 ? -26.975 9.274 -4.175 1.00 81.38 317 ARG A C 1
ATOM 2482 O O . ARG A 1 317 ? -28.118 8.837 -4.256 1.00 81.38 317 ARG A O 1
ATOM 2489 N N . GLY A 1 318 ? -26.551 10.348 -4.834 1.00 78.94 318 GLY A N 1
ATOM 2490 C CA . GLY A 1 318 ? -27.392 11.184 -5.705 1.00 78.94 318 GLY A CA 1
ATOM 2491 C C . GLY A 1 318 ? -28.438 12.038 -4.967 1.00 78.94 318 GLY A C 1
ATOM 2492 O O . GLY A 1 318 ? -28.903 13.041 -5.495 1.00 78.94 318 GLY A O 1
ATOM 2493 N N . GLN A 1 319 ? -28.768 11.724 -3.709 1.00 84.69 319 GLN A N 1
ATOM 2494 C CA . GLN A 1 319 ? -29.854 12.362 -2.956 1.00 84.69 319 GLN A CA 1
ATOM 2495 C C . GLN A 1 319 ? -29.337 13.485 -2.046 1.00 84.69 319 GLN A C 1
ATOM 2497 O O . GLN A 1 319 ? -29.333 13.364 -0.818 1.00 84.69 319 GLN A O 1
ATOM 2502 N N . THR A 1 320 ? -28.914 14.599 -2.648 1.00 87.38 320 THR A N 1
ATOM 2503 C CA . THR A 1 320 ? -28.316 15.755 -1.951 1.00 87.38 320 THR A CA 1
ATOM 2504 C C . THR A 1 320 ? -29.149 16.253 -0.766 1.00 87.38 320 THR A C 1
ATOM 2506 O O . THR A 1 320 ? -28.623 16.373 0.340 1.00 87.38 320 THR A O 1
ATOM 2509 N N . ALA A 1 321 ? -30.445 16.513 -0.964 1.00 88.44 321 ALA A N 1
ATOM 2510 C CA . ALA A 1 321 ? -31.311 17.062 0.082 1.00 88.44 321 ALA A CA 1
ATOM 2511 C C . ALA A 1 321 ? -31.492 16.086 1.260 1.00 88.44 321 ALA A C 1
ATOM 2513 O O . ALA A 1 321 ? -31.388 16.468 2.429 1.00 88.44 321 ALA A O 1
ATOM 2514 N N . LYS A 1 322 ? -31.687 14.795 0.960 1.00 88.94 322 LYS A N 1
ATOM 2515 C CA . LYS A 1 322 ? -31.807 13.742 1.978 1.00 88.94 322 LYS A CA 1
ATOM 2516 C C . LYS A 1 322 ? -30.507 13.586 2.768 1.00 88.94 322 LYS A C 1
ATOM 2518 O O . LYS A 1 322 ? -30.533 13.495 3.995 1.00 88.94 322 LYS A O 1
ATOM 2523 N N . LEU A 1 323 ? -29.367 13.621 2.079 1.00 88.88 323 LEU A N 1
ATOM 2524 C CA . LEU A 1 323 ? -28.042 13.563 2.688 1.00 88.88 323 LEU A CA 1
ATOM 2525 C C . LEU A 1 323 ? -27.771 14.767 3.601 1.00 88.88 323 LEU A C 1
ATOM 2527 O O . LEU A 1 323 ? -27.278 14.586 4.714 1.00 88.88 323 LEU A O 1
ATOM 2531 N N . ALA A 1 324 ? -28.138 15.976 3.167 1.00 90.81 324 ALA A N 1
ATOM 2532 C CA . ALA A 1 324 ? -28.021 17.195 3.963 1.00 90.81 324 ALA A CA 1
ATOM 2533 C C . ALA A 1 324 ? -28.800 17.086 5.284 1.00 90.81 324 ALA A C 1
ATOM 2535 O O . ALA A 1 324 ? -28.249 17.390 6.347 1.00 90.81 324 ALA A O 1
ATOM 2536 N N . LYS A 1 325 ? -30.043 16.585 5.231 1.00 90.81 325 LYS A N 1
ATOM 2537 C CA . LYS A 1 325 ? -30.888 16.349 6.414 1.00 90.81 325 LYS A CA 1
ATOM 2538 C C . LYS A 1 325 ? -30.286 15.295 7.347 1.00 90.81 325 LYS A C 1
ATOM 2540 O O . LYS A 1 325 ? -30.214 15.502 8.553 1.00 90.81 325 LYS A O 1
ATOM 2545 N N . ILE A 1 326 ? -29.795 14.190 6.791 1.00 89.75 326 ILE A N 1
ATOM 2546 C CA . ILE A 1 326 ? -29.174 13.109 7.566 1.00 89.75 326 ILE A CA 1
ATOM 2547 C C . ILE A 1 326 ? -27.897 13.573 8.273 1.00 89.75 326 ILE A C 1
ATOM 2549 O O . ILE A 1 326 ? -27.677 13.223 9.430 1.00 89.75 326 ILE A O 1
ATOM 2553 N N . ILE A 1 327 ? -27.064 14.383 7.623 1.00 91.44 327 ILE A N 1
ATOM 2554 C CA . ILE A 1 327 ? -25.841 14.909 8.241 1.00 91.44 327 ILE A CA 1
ATOM 2555 C C . ILE A 1 327 ? -26.149 15.766 9.468 1.00 91.44 327 ILE A C 1
ATOM 2557 O O . ILE A 1 327 ? -25.442 15.662 10.471 1.00 91.44 327 ILE A O 1
ATOM 2561 N N . LEU A 1 328 ? -27.224 16.556 9.416 1.00 92.94 328 LEU A N 1
ATOM 2562 C CA . LEU A 1 328 ? -27.675 17.363 10.551 1.00 92.94 328 LEU A CA 1
ATOM 2563 C C . LEU A 1 328 ? -28.156 16.517 11.736 1.00 92.94 328 LEU A C 1
ATOM 2565 O O . LEU A 1 328 ? -28.103 17.006 12.855 1.00 92.94 328 LEU A O 1
ATOM 2569 N N . SER A 1 329 ? -28.548 15.258 11.513 1.00 91.75 329 SER A N 1
ATOM 2570 C CA . SER A 1 329 ? -28.954 14.323 12.577 1.00 91.75 329 SER A CA 1
ATOM 2571 C C . SER A 1 329 ? -27.785 13.593 13.261 1.00 91.75 329 SER A C 1
ATOM 2573 O O . SER A 1 329 ? -27.987 12.873 14.235 1.00 91.75 329 SER A O 1
ATOM 2575 N N . ILE A 1 330 ? -26.543 13.728 12.768 1.00 91.88 330 ILE A N 1
ATOM 2576 C CA . ILE A 1 330 ? -25.379 13.039 13.359 1.00 91.88 330 ILE A CA 1
ATOM 2577 C C . ILE A 1 330 ? -25.086 13.498 14.804 1.00 91.88 330 ILE A C 1
ATOM 2579 O O . ILE A 1 330 ? -24.770 12.626 15.619 1.00 91.88 330 ILE A O 1
ATOM 2583 N N . PRO A 1 331 ? -25.155 14.802 15.152 1.00 93.00 331 PRO A N 1
ATOM 2584 C CA . PRO A 1 331 ? -25.116 15.257 16.542 1.00 93.00 331 PRO A CA 1
ATOM 2585 C C . PRO A 1 331 ? -26.184 14.574 17.396 1.00 93.00 331 PRO A C 1
ATOM 2587 O O . PRO A 1 331 ? -25.822 13.900 18.354 1.00 93.00 331 PRO A O 1
ATOM 2590 N N . ASP A 1 332 ? -27.456 14.650 17.001 1.00 89.94 332 ASP A N 1
ATOM 2591 C CA . ASP A 1 332 ? -28.589 14.035 17.705 1.00 89.94 332 ASP A CA 1
ATOM 2592 C C . ASP A 1 332 ? -28.289 12.559 18.028 1.00 89.94 332 ASP A C 1
ATOM 2594 O O . ASP A 1 332 ? -28.343 12.134 19.185 1.00 89.94 332 ASP A O 1
ATOM 2598 N N . HIS A 1 333 ? -27.805 11.806 17.029 1.00 88.94 333 HIS A N 1
ATOM 2599 C CA . HIS A 1 333 ? -27.446 10.391 17.165 1.00 88.94 333 HIS A CA 1
ATOM 2600 C C . HIS A 1 333 ? -26.438 10.111 18.287 1.00 88.94 333 HIS A C 1
ATOM 2602 O O . HIS A 1 333 ? -26.555 9.106 18.988 1.00 88.94 333 HIS A O 1
ATOM 2608 N N . VAL A 1 334 ? -25.390 10.930 18.425 1.00 89.25 334 VAL A N 1
ATOM 2609 C CA . VAL A 1 334 ? -24.339 10.698 19.436 1.00 89.25 334 VAL A CA 1
ATOM 2610 C C . VAL A 1 334 ? -24.700 11.243 20.819 1.00 89.25 334 VAL A C 1
ATOM 2612 O O . VAL A 1 334 ? -23.996 10.932 21.778 1.00 89.25 334 VAL A O 1
ATOM 2615 N N . PHE A 1 335 ? -25.800 11.990 20.925 1.00 90.88 335 PHE A N 1
ATOM 2616 C CA . PHE A 1 335 ? -26.409 12.465 22.174 1.00 90.88 335 PHE A CA 1
ATOM 2617 C C . PHE A 1 335 ? -27.674 11.671 22.553 1.00 90.88 335 PHE A C 1
ATOM 2619 O O . PHE A 1 335 ? -28.458 12.110 23.387 1.00 90.88 335 PHE A O 1
ATOM 2626 N N . GLY A 1 336 ? -27.884 10.496 21.946 1.00 84.25 336 GLY A N 1
ATOM 2627 C CA . GLY A 1 336 ? -28.990 9.591 22.284 1.00 84.25 336 GLY A CA 1
ATOM 2628 C C . GLY A 1 336 ? -30.347 9.975 21.681 1.00 84.25 336 GLY A C 1
ATOM 2629 O O . GLY A 1 336 ? -31.343 9.295 21.924 1.00 84.25 336 GLY A O 1
ATOM 2630 N N . GLN A 1 337 ? -30.399 11.022 20.856 1.00 87.06 337 GLN A N 1
ATOM 2631 C CA . GLN A 1 337 ? -31.609 11.494 20.189 1.00 87.06 337 GLN A CA 1
ATOM 2632 C C . GLN A 1 337 ? -31.716 10.841 18.806 1.00 87.06 337 GLN A C 1
ATOM 2634 O O . GLN A 1 337 ? -30.987 11.166 17.871 1.00 87.06 337 GLN A O 1
ATOM 2639 N N . HIS A 1 338 ? -32.620 9.869 18.670 1.00 84.69 338 HIS A N 1
ATOM 2640 C CA . HIS A 1 338 ? -32.682 9.010 17.479 1.00 84.69 338 HIS A CA 1
ATOM 2641 C C . HIS A 1 338 ? -33.855 9.286 16.530 1.00 84.69 338 HIS A C 1
ATOM 2643 O O . HIS A 1 338 ? -33.973 8.609 15.512 1.00 84.69 338 HIS A O 1
ATOM 2649 N N . GLU A 1 339 ? -34.697 10.272 16.833 1.00 80.25 339 GLU A N 1
ATOM 2650 C CA . GLU A 1 339 ? -35.929 10.590 16.092 1.00 80.25 339 GLU A CA 1
ATOM 2651 C C . GLU A 1 339 ? -35.659 10.939 14.621 1.00 80.25 339 GLU A C 1
ATOM 2653 O O . GLU A 1 339 ? -36.387 10.514 13.728 1.00 80.25 339 GLU A O 1
ATOM 2658 N N . ASN A 1 340 ? -34.544 11.628 14.357 1.00 78.75 340 ASN A N 1
ATOM 2659 C CA . ASN A 1 340 ? -34.183 12.119 13.025 1.00 78.75 340 ASN A CA 1
ATOM 2660 C C . ASN A 1 340 ? -33.133 11.262 12.301 1.00 78.75 340 ASN A C 1
ATOM 2662 O O . ASN A 1 340 ? -32.698 11.613 11.204 1.00 78.75 340 ASN A O 1
ATOM 2666 N N . CYS A 1 341 ? -32.702 10.140 12.889 1.00 74.44 341 CYS A N 1
ATOM 2667 C CA . CYS A 1 341 ? -31.545 9.387 12.398 1.00 74.44 341 CYS A CA 1
ATOM 2668 C C . CYS A 1 341 ? -31.845 8.440 11.217 1.00 74.44 341 CYS A C 1
ATOM 2670 O O . CYS A 1 341 ? -30.933 7.773 10.744 1.00 74.44 341 CYS A O 1
ATOM 2672 N N . GLY A 1 342 ? -33.084 8.350 10.723 1.00 70.62 342 GLY A N 1
ATOM 2673 C CA . GLY A 1 342 ? -33.444 7.542 9.544 1.00 70.62 342 GLY A CA 1
ATOM 2674 C C . GLY A 1 342 ? -32.929 6.086 9.550 1.00 70.62 342 GLY A C 1
ATOM 2675 O O . GLY A 1 342 ? -32.643 5.504 10.594 1.00 70.62 342 GLY A O 1
ATOM 2676 N N . GLU A 1 343 ? -32.776 5.492 8.362 1.00 70.75 343 GLU A N 1
ATOM 2677 C CA . GLU A 1 343 ? -32.374 4.079 8.178 1.00 70.75 343 GLU A CA 1
ATOM 2678 C C . GLU A 1 343 ? -30.886 3.789 8.470 1.00 70.75 343 GLU A C 1
ATOM 2680 O O . GLU A 1 343 ? -30.469 2.630 8.560 1.00 70.75 343 GLU A O 1
ATOM 2685 N N . TRP A 1 344 ? -30.050 4.823 8.617 1.00 73.81 344 TRP A N 1
ATOM 2686 C CA . TRP A 1 344 ? -28.618 4.650 8.900 1.00 73.81 344 TRP A CA 1
ATOM 2687 C C . TRP A 1 344 ? -28.350 4.327 10.380 1.00 73.81 344 TRP A C 1
ATOM 2689 O O . TRP A 1 344 ? -27.297 3.770 10.726 1.00 73.81 344 TRP A O 1
ATOM 2699 N N . CYS A 1 345 ? -29.320 4.630 11.246 1.00 73.06 345 CYS A N 1
ATOM 2700 C CA . CYS A 1 345 ? -29.316 4.327 12.669 1.00 73.06 345 CYS A CA 1
ATOM 2701 C C . CYS A 1 345 ? -29.602 2.845 12.937 1.00 73.06 345 CYS A C 1
ATOM 2703 O O . CYS A 1 345 ? -30.657 2.324 12.594 1.00 73.06 345 CYS A O 1
ATOM 2705 N N . LYS A 1 346 ? -28.684 2.145 13.615 1.00 65.88 346 LYS A N 1
ATOM 2706 C CA . LYS A 1 346 ? -28.868 0.733 14.004 1.00 65.88 346 LYS A CA 1
ATOM 2707 C C . LYS A 1 346 ? -29.334 0.612 15.456 1.00 65.88 346 LYS A C 1
ATOM 2709 O O . LYS A 1 346 ? -28.651 -0.027 16.259 1.00 65.88 346 LYS A O 1
ATOM 2714 N N . LYS A 1 347 ? -30.484 1.217 15.775 1.00 60.78 347 LYS A N 1
ATOM 2715 C CA . LYS A 1 347 ? -31.073 1.272 17.129 1.00 60.78 347 LYS A CA 1
ATOM 2716 C C . LYS A 1 347 ? -31.252 -0.123 17.769 1.00 60.78 347 LYS A C 1
ATOM 2718 O O . LYS A 1 347 ? -31.005 -0.273 18.959 1.00 60.78 347 LYS A O 1
ATOM 2723 N N . ASP A 1 348 ? -31.526 -1.159 16.966 1.00 51.91 348 ASP A N 1
ATOM 2724 C CA . ASP A 1 348 ? -31.825 -2.530 17.435 1.00 51.91 348 ASP A CA 1
ATOM 2725 C C . ASP A 1 348 ? -30.615 -3.418 17.771 1.00 51.91 348 ASP A C 1
ATOM 2727 O O . ASP A 1 348 ? -30.763 -4.547 18.247 1.00 51.91 348 ASP A O 1
ATOM 2731 N N . ARG A 1 349 ? -29.378 -2.957 17.553 1.00 52.91 349 ARG A N 1
ATOM 2732 C CA . ARG A 1 349 ? -28.192 -3.722 17.974 1.00 52.91 349 ARG A CA 1
ATOM 2733 C C . ARG A 1 349 ? -27.757 -3.221 19.350 1.00 52.91 349 ARG A C 1
ATOM 2735 O O . ARG A 1 349 ? -27.294 -2.092 19.442 1.00 52.91 349 ARG A O 1
ATOM 2742 N N . LYS A 1 350 ? -27.817 -4.084 20.381 1.00 44.38 350 LYS A N 1
ATOM 2743 C CA . LYS A 1 350 ? -27.416 -3.905 21.810 1.00 44.38 350 LYS A CA 1
ATOM 2744 C C . LYS A 1 350 ? -25.961 -3.410 22.075 1.00 44.38 350 LYS A C 1
ATOM 2746 O O . LYS A 1 350 ? -25.344 -3.773 23.069 1.00 44.38 350 LYS A O 1
ATOM 2751 N N . LYS A 1 351 ? -25.346 -2.643 21.169 1.00 47.12 351 LYS A N 1
ATOM 2752 C CA . LYS A 1 351 ? -23.931 -2.230 21.152 1.00 47.12 351 LYS A CA 1
ATOM 2753 C C . LYS A 1 351 ? -23.718 -0.751 20.782 1.00 47.12 351 LYS A C 1
ATOM 2755 O O . LYS A 1 351 ? -22.616 -0.404 20.357 1.00 47.12 351 LYS A O 1
ATOM 2760 N N . HIS A 1 352 ? -24.697 0.143 20.925 1.00 54.38 352 HIS A N 1
ATOM 2761 C CA . HIS A 1 352 ? -24.388 1.578 20.850 1.00 54.38 352 HIS A CA 1
ATOM 2762 C C . HIS A 1 352 ? -23.706 2.018 22.156 1.00 54.38 352 HIS A C 1
ATOM 2764 O O . HIS A 1 352 ? -24.331 2.105 23.198 1.00 54.38 352 HIS A O 1
ATOM 2770 N N . THR A 1 353 ? -22.378 2.181 22.111 1.00 58.97 353 THR A N 1
ATOM 2771 C CA . THR A 1 353 ? -21.516 2.387 23.299 1.00 58.97 353 THR A CA 1
ATOM 2772 C C . THR A 1 353 ? -21.107 3.848 23.521 1.00 58.97 353 THR A C 1
ATOM 2774 O O . THR A 1 353 ? -20.343 4.130 24.441 1.00 58.97 353 THR A O 1
ATOM 2777 N N . ILE A 1 354 ? -21.524 4.769 22.644 1.00 77.88 354 ILE A N 1
ATOM 2778 C CA . ILE A 1 354 ? -21.074 6.166 22.660 1.00 77.88 354 ILE A CA 1
ATOM 2779 C C . ILE A 1 354 ? -22.280 7.082 22.775 1.00 77.88 354 ILE A C 1
ATOM 2781 O O . ILE A 1 354 ? -23.017 7.251 21.809 1.00 77.88 354 ILE A O 1
ATOM 2785 N N . GLU A 1 355 ? -22.404 7.666 23.958 1.00 85.81 355 GLU A N 1
ATOM 2786 C CA . GLU A 1 355 ? -23.361 8.701 24.317 1.00 85.81 355 GLU A CA 1
ATOM 2787 C C . GLU A 1 355 ? -22.560 9.857 24.930 1.00 85.81 355 GLU A C 1
ATOM 2789 O O . GLU A 1 355 ? -21.731 9.648 25.836 1.00 85.81 355 GLU A O 1
ATOM 2794 N N . LEU A 1 356 ? -22.721 11.037 24.337 1.00 89.75 356 LEU A N 1
ATOM 2795 C CA . LEU A 1 356 ? -22.087 12.288 24.737 1.00 89.75 356 LEU A CA 1
ATOM 2796 C C . LEU A 1 356 ? -23.064 13.120 25.571 1.00 89.75 356 LEU A C 1
ATOM 2798 O O . LEU A 1 356 ? -24.274 12.967 25.426 1.00 89.75 356 LEU A O 1
ATOM 2802 N N . LYS A 1 357 ? -22.543 13.973 26.459 1.00 90.38 357 LYS A N 1
ATOM 2803 C CA . LYS A 1 357 ? -23.372 14.718 27.425 1.00 90.38 357 LYS A CA 1
ATOM 2804 C C . LYS A 1 357 ? -23.145 16.228 27.438 1.00 90.38 357 LYS A C 1
ATOM 2806 O O . LYS A 1 357 ? -23.984 16.948 27.961 1.00 90.38 357 LYS A O 1
ATOM 2811 N N . SER A 1 358 ? -22.032 16.726 26.899 1.00 92.75 358 SER A N 1
ATOM 2812 C CA . SER A 1 358 ? -21.732 18.162 26.914 1.00 92.75 358 SER A CA 1
ATOM 2813 C C . SER A 1 358 ? -22.609 18.955 25.936 1.00 92.75 358 SER A C 1
ATOM 2815 O O . SER A 1 358 ? -22.515 18.779 24.722 1.00 92.75 358 SER A O 1
ATOM 2817 N N . GLU A 1 359 ? -23.408 19.884 26.460 1.00 92.19 359 GLU A N 1
ATOM 2818 C CA . GLU A 1 359 ? -24.248 20.792 25.665 1.00 92.19 359 GLU A CA 1
ATOM 2819 C C . GLU A 1 359 ? -23.419 21.745 24.783 1.00 92.19 359 GLU A C 1
ATOM 2821 O O . GLU A 1 359 ? -23.721 21.956 23.608 1.00 92.19 359 GLU A O 1
ATOM 2826 N N . GLU A 1 360 ? -22.297 22.250 25.302 1.00 93.12 360 GLU A N 1
ATOM 2827 C CA . GLU A 1 360 ? -21.337 23.043 24.524 1.00 93.12 360 GLU A CA 1
ATOM 2828 C C . GLU A 1 360 ? -20.796 22.258 23.319 1.00 93.12 360 GLU A C 1
ATOM 2830 O O . GLU A 1 360 ? -20.707 22.785 22.207 1.00 93.12 360 GLU A O 1
ATOM 2835 N N . LEU A 1 361 ? -20.467 20.975 23.518 1.00 93.94 361 LEU A N 1
ATOM 2836 C CA . LEU A 1 361 ? -20.027 20.094 22.439 1.00 93.94 361 LEU A CA 1
ATOM 2837 C C . LEU A 1 361 ? -21.161 19.785 21.456 1.00 93.94 361 LEU A C 1
ATOM 2839 O O . LEU A 1 361 ? -20.903 19.693 20.257 1.00 93.94 361 LEU A O 1
ATOM 2843 N N . TYR A 1 362 ? -22.400 19.635 21.928 1.00 94.56 362 TYR A N 1
ATOM 2844 C CA . TYR A 1 362 ? -23.560 19.441 21.059 1.00 94.56 362 TYR A CA 1
ATOM 2845 C C . TYR A 1 362 ? -23.716 20.611 20.082 1.00 94.56 362 TYR A C 1
ATOM 2847 O O . TYR A 1 362 ? -23.753 20.405 18.867 1.00 94.56 362 TYR A O 1
ATOM 2855 N N . ASN A 1 363 ? -23.684 21.845 20.592 1.00 94.12 363 ASN A N 1
ATOM 2856 C CA . ASN A 1 363 ? -23.763 23.057 19.776 1.00 94.12 363 ASN A CA 1
ATOM 2857 C C . ASN A 1 363 ? -22.573 23.188 18.812 1.00 94.12 363 ASN A C 1
ATOM 2859 O O . ASN A 1 363 ? -22.753 23.511 17.631 1.00 94.12 363 ASN A O 1
ATOM 2863 N N . ALA A 1 364 ? -21.361 22.867 19.276 1.00 94.44 364 ALA A N 1
ATOM 2864 C CA . ALA A 1 364 ? -20.169 22.852 18.433 1.00 94.44 364 ALA A CA 1
ATOM 2865 C C . ALA A 1 364 ? -20.273 21.818 17.297 1.00 94.44 364 ALA A C 1
ATOM 2867 O O . ALA A 1 364 ? -19.954 22.131 16.148 1.00 94.44 364 ALA A O 1
ATOM 2868 N N . LEU A 1 365 ? -20.765 20.607 17.583 1.00 94.88 365 LEU A N 1
ATOM 2869 C CA . LEU A 1 365 ? -20.984 19.561 16.582 1.00 94.88 365 LEU A CA 1
ATOM 2870 C C . LEU A 1 365 ? -22.109 19.923 15.610 1.00 94.88 365 LEU A C 1
ATOM 2872 O O . LEU A 1 365 ? -21.971 19.662 14.417 1.00 94.88 365 LEU A O 1
ATOM 2876 N N . LYS A 1 366 ? -23.183 20.568 16.072 1.00 94.69 366 LYS A N 1
ATOM 2877 C CA . LYS A 1 366 ? -24.257 21.066 15.204 1.00 94.69 366 LYS A CA 1
ATOM 2878 C C . LYS A 1 366 ? -23.719 22.088 14.204 1.00 94.69 366 LYS A C 1
ATOM 2880 O O . LYS A 1 366 ? -23.859 21.896 13.000 1.00 94.69 366 LYS A O 1
ATOM 2885 N N . SER A 1 367 ? -23.001 23.106 14.683 1.00 94.12 367 SER A N 1
ATOM 2886 C CA . SER A 1 367 ? -22.332 24.100 13.828 1.00 94.12 367 SER A CA 1
ATOM 2887 C C . SER A 1 367 ? -21.334 23.454 12.858 1.00 94.12 367 SER A C 1
ATOM 2889 O O . SER A 1 367 ? -21.290 23.784 11.669 1.00 94.12 367 SER A O 1
ATOM 2891 N N . PHE A 1 368 ? -20.565 22.477 13.342 1.00 93.94 368 PHE A N 1
ATOM 2892 C CA . PHE A 1 368 ? -19.628 21.706 12.535 1.00 93.94 368 PHE A CA 1
ATOM 2893 C C . PHE A 1 368 ? -20.329 20.960 11.387 1.00 93.94 368 PHE A C 1
ATOM 2895 O O . PHE A 1 368 ? -19.951 21.141 10.229 1.00 93.94 368 PHE A O 1
ATOM 2902 N N . TYR A 1 369 ? -21.375 20.177 11.667 1.00 94.25 369 TYR A N 1
ATOM 2903 C CA . TYR A 1 369 ? -22.084 19.393 10.652 1.00 94.25 369 TYR A CA 1
ATOM 2904 C C . TYR A 1 369 ? -22.982 20.233 9.735 1.00 94.25 369 TYR A C 1
ATOM 2906 O O . TYR A 1 369 ? -23.184 19.834 8.588 1.00 94.25 369 TYR A O 1
ATOM 2914 N N . THR A 1 370 ? -23.423 21.429 10.140 1.00 94.44 370 THR A N 1
ATOM 2915 C CA . THR A 1 370 ? -24.090 22.385 9.235 1.00 94.44 370 THR A CA 1
ATOM 2916 C C . THR A 1 370 ? -23.213 22.728 8.030 1.00 94.44 370 THR A C 1
ATOM 2918 O O . THR A 1 370 ? -23.693 22.730 6.898 1.00 94.44 370 THR A O 1
ATOM 2921 N N . LYS A 1 371 ? -21.899 22.919 8.228 1.00 90.50 371 LYS A N 1
ATOM 2922 C CA . LYS A 1 371 ? -20.956 23.170 7.118 1.00 90.50 371 LYS A CA 1
ATOM 2923 C C . LYS A 1 371 ? -20.929 22.014 6.117 1.00 90.50 371 LYS A C 1
ATOM 2925 O O . LYS A 1 371 ? -20.817 22.243 4.914 1.00 90.50 371 LYS A O 1
ATOM 2930 N N . TYR A 1 372 ? -21.029 20.779 6.606 1.00 88.62 372 TYR A N 1
ATOM 2931 C CA . TYR A 1 372 ? -21.089 19.588 5.761 1.00 88.62 372 TYR A CA 1
ATOM 2932 C C . TYR A 1 372 ? -22.442 19.486 5.054 1.00 88.62 372 TYR A C 1
ATOM 2934 O O . TYR A 1 372 ? -22.463 19.245 3.854 1.00 88.62 372 TYR A O 1
ATOM 2942 N N . SER A 1 373 ? -23.543 19.745 5.759 1.00 90.44 373 SER A N 1
ATOM 2943 C CA . SER A 1 373 ? -24.903 19.735 5.211 1.00 90.44 373 SER A CA 1
ATOM 2944 C C . SER A 1 373 ? -25.072 20.711 4.038 1.00 90.44 373 SER A C 1
ATOM 2946 O O . SER A 1 373 ? -25.505 20.302 2.964 1.00 90.44 373 SER A O 1
ATOM 2948 N N . ILE A 1 374 ? -24.600 21.957 4.181 1.00 89.38 374 ILE A N 1
ATOM 2949 C CA . ILE A 1 374 ? -24.618 22.974 3.107 1.00 89.38 374 ILE A CA 1
ATOM 2950 C C . ILE A 1 374 ? -23.848 22.502 1.862 1.00 89.38 374 ILE A C 1
ATOM 2952 O O . ILE A 1 374 ? -24.185 22.844 0.734 1.00 89.38 374 ILE A O 1
ATOM 2956 N N . ASN A 1 375 ? -22.806 21.692 2.054 1.00 86.12 375 ASN A N 1
ATOM 2957 C CA . ASN A 1 375 ? -21.962 21.183 0.978 1.00 86.12 375 ASN A CA 1
ATOM 2958 C C . ASN A 1 375 ? -22.328 19.748 0.553 1.00 86.12 375 ASN A C 1
ATOM 2960 O O . ASN A 1 375 ? -21.508 19.095 -0.094 1.00 86.12 375 ASN A O 1
ATOM 2964 N N . ALA A 1 376 ? -23.532 19.257 0.885 1.00 85.94 376 ALA A N 1
ATOM 2965 C CA . ALA A 1 376 ? -23.947 17.871 0.648 1.00 85.94 376 ALA A CA 1
ATOM 2966 C C . ALA A 1 376 ? -23.781 17.397 -0.796 1.00 85.94 376 ALA A C 1
ATOM 2968 O O . ALA A 1 376 ? -23.326 16.277 -1.034 1.00 85.94 376 ALA A O 1
ATOM 2969 N N . TYR A 1 377 ? -24.057 18.271 -1.763 1.00 83.12 377 TYR A N 1
ATOM 2970 C CA . TYR A 1 377 ? -23.952 17.947 -3.185 1.00 83.12 377 TYR A CA 1
ATOM 2971 C C . TYR A 1 377 ? -22.532 17.521 -3.594 1.00 83.12 377 TYR A C 1
ATOM 2973 O O . TYR A 1 377 ? -22.372 16.689 -4.484 1.00 83.12 377 TYR A O 1
ATOM 2981 N N . LYS A 1 378 ? -21.490 18.031 -2.915 1.00 80.06 378 LYS A N 1
ATOM 2982 C CA . LYS A 1 378 ? -20.081 17.742 -3.238 1.00 80.06 378 LYS A CA 1
ATOM 2983 C C . LYS A 1 378 ? -19.675 16.297 -2.961 1.00 80.06 378 LYS A C 1
ATOM 2985 O O . LYS A 1 378 ? -18.636 15.860 -3.453 1.00 80.06 378 LYS A O 1
ATOM 2990 N N . PHE A 1 379 ? -20.448 15.589 -2.140 1.00 77.06 379 PHE A N 1
ATOM 2991 C CA . PHE A 1 379 ? -20.165 14.219 -1.713 1.00 77.06 379 PHE A CA 1
ATOM 2992 C C . PHE A 1 379 ? -21.384 13.289 -1.816 1.00 77.06 379 PHE A C 1
ATOM 2994 O O . PHE A 1 379 ? -21.282 12.116 -1.471 1.00 77.06 379 PHE A O 1
ATOM 3001 N N . ALA A 1 380 ? -22.519 13.774 -2.331 1.00 73.44 380 ALA A N 1
ATOM 3002 C CA . ALA A 1 380 ? -23.643 12.929 -2.737 1.00 73.44 380 ALA A CA 1
ATOM 3003 C C . ALA A 1 380 ? -23.250 11.962 -3.870 1.00 73.44 380 ALA A C 1
ATOM 3005 O O . ALA A 1 380 ? -23.867 10.912 -4.032 1.00 73.44 380 ALA A O 1
ATOM 3006 N N . VAL A 1 381 ? -22.185 12.274 -4.612 1.00 75.19 381 VAL A N 1
ATOM 3007 C CA . VAL A 1 381 ? -21.591 11.391 -5.618 1.00 75.19 381 VAL A CA 1
ATOM 3008 C C . VAL A 1 381 ? -20.411 10.643 -4.994 1.00 75.19 381 VAL A C 1
ATOM 3010 O O . VAL A 1 381 ? -19.517 11.295 -4.447 1.00 75.19 381 VAL A O 1
ATOM 3013 N N . PRO A 1 382 ? -20.337 9.303 -5.093 1.00 66.62 382 PRO A N 1
ATOM 3014 C CA . PRO A 1 382 ? -19.157 8.543 -4.693 1.00 66.62 382 PRO A CA 1
ATOM 3015 C C . PRO A 1 382 ? -18.002 8.797 -5.679 1.00 66.62 382 PRO A C 1
ATOM 3017 O O . PRO A 1 382 ? -17.699 7.978 -6.545 1.00 66.62 382 PRO A O 1
ATOM 3020 N N . ALA A 1 383 ? -17.363 9.957 -5.553 1.00 75.94 383 ALA A N 1
ATOM 3021 C CA . ALA A 1 383 ? -16.189 10.342 -6.318 1.00 75.94 383 ALA A CA 1
ATOM 3022 C C . ALA A 1 383 ? -14.910 9.849 -5.625 1.00 75.94 383 ALA A C 1
ATOM 3024 O O . ALA A 1 383 ? -14.801 9.887 -4.390 1.00 75.94 383 ALA A O 1
ATOM 3025 N N . SER A 1 384 ? -13.944 9.372 -6.417 1.00 79.06 384 SER A N 1
ATOM 3026 C CA . SER A 1 384 ? -12.673 8.871 -5.896 1.00 79.06 384 SER A CA 1
ATOM 3027 C C . SER A 1 384 ? -11.478 9.172 -6.804 1.00 79.06 384 SER A C 1
ATOM 3029 O O . SER A 1 384 ? -11.514 8.875 -7.993 1.00 79.06 384 SER A O 1
ATOM 3031 N N . SER A 1 385 ? -10.391 9.668 -6.213 1.00 77.12 385 SER A N 1
ATOM 3032 C CA . SER A 1 385 ? -9.071 9.884 -6.811 1.00 77.12 385 SER A CA 1
ATOM 3033 C C . SER A 1 385 ? -8.165 8.645 -6.737 1.00 77.12 385 SER A C 1
ATOM 3035 O O . SER A 1 385 ? -6.989 8.707 -7.083 1.00 77.12 385 SER A O 1
ATOM 3037 N N . GLN A 1 386 ? -8.683 7.467 -6.357 1.00 79.62 386 GLN A N 1
ATOM 3038 C CA . GLN A 1 386 ? -7.896 6.219 -6.313 1.00 79.62 386 GLN A CA 1
ATOM 3039 C C . GLN A 1 386 ? -7.214 5.893 -7.654 1.00 79.62 386 GLN A C 1
ATOM 3041 O O . GLN A 1 386 ? -6.137 5.290 -7.685 1.00 79.62 386 GLN A O 1
ATOM 3046 N N . ALA A 1 387 ? -7.816 6.305 -8.774 1.00 84.81 387 ALA A N 1
ATOM 3047 C CA . ALA A 1 387 ? -7.201 6.165 -10.086 1.00 84.81 387 ALA A CA 1
ATOM 3048 C C . ALA A 1 387 ? -5.905 6.986 -10.213 1.00 84.81 387 ALA A C 1
ATOM 3050 O O . ALA A 1 387 ? -4.935 6.462 -10.766 1.00 84.81 387 ALA A O 1
ATOM 3051 N N . ASN A 1 388 ? -5.863 8.196 -9.646 1.00 87.19 388 ASN A N 1
ATOM 3052 C CA . ASN A 1 388 ? -4.674 9.045 -9.599 1.00 87.19 388 ASN A CA 1
ATOM 3053 C C . ASN A 1 388 ? -3.601 8.446 -8.679 1.00 87.19 388 ASN A C 1
ATOM 3055 O O . ASN A 1 388 ? -2.443 8.359 -9.075 1.00 87.19 388 ASN A O 1
ATOM 3059 N N . GLU A 1 389 ? -3.972 7.936 -7.494 1.00 85.38 389 GLU A N 1
ATOM 3060 C CA . GLU A 1 389 ? -3.025 7.240 -6.604 1.00 85.38 389 GLU A CA 1
ATOM 3061 C C . GLU A 1 389 ? -2.356 6.060 -7.330 1.00 85.38 389 GLU A C 1
ATOM 3063 O O . GLU A 1 389 ? -1.149 5.831 -7.215 1.00 85.38 389 GLU A O 1
ATOM 3068 N N . SER A 1 390 ? -3.126 5.312 -8.127 1.00 87.56 390 SER A N 1
ATOM 3069 C CA . SER A 1 390 ? -2.588 4.249 -8.975 1.00 87.56 390 SER A CA 1
ATOM 3070 C C . SER A 1 390 ? -1.598 4.780 -10.016 1.00 87.56 390 SER A C 1
ATOM 3072 O O . SER A 1 390 ? -0.581 4.128 -10.236 1.00 87.56 390 SER A O 1
ATOM 3074 N N . VAL A 1 391 ? -1.870 5.920 -10.655 1.00 90.62 391 VAL A N 1
ATOM 3075 C CA . VAL A 1 391 ? -0.964 6.538 -11.640 1.00 90.62 391 VAL A CA 1
ATOM 3076 C C . VAL A 1 391 ? 0.319 7.019 -10.974 1.00 90.62 391 VAL A C 1
ATOM 3078 O O . VAL A 1 391 ? 1.407 6.654 -11.418 1.00 90.62 391 VAL A O 1
ATOM 3081 N N . ASN A 1 392 ? 0.207 7.733 -9.855 1.00 89.38 392 ASN A N 1
ATOM 3082 C CA . ASN A 1 392 ? 1.342 8.210 -9.067 1.00 89.38 392 ASN A CA 1
ATOM 3083 C C . ASN A 1 392 ? 2.268 7.059 -8.649 1.00 89.38 392 ASN A C 1
ATOM 3085 O O . ASN A 1 392 ? 3.491 7.187 -8.707 1.00 89.38 392 ASN A O 1
ATOM 3089 N N . ASN A 1 393 ? 1.706 5.896 -8.305 1.00 88.62 393 ASN A N 1
ATOM 3090 C CA . ASN A 1 393 ? 2.491 4.697 -8.013 1.00 88.62 393 ASN A CA 1
ATOM 3091 C C . ASN A 1 393 ? 3.246 4.154 -9.240 1.00 88.62 393 ASN A C 1
ATOM 3093 O O . ASN A 1 393 ? 4.404 3.759 -9.104 1.00 88.62 393 ASN A O 1
ATOM 3097 N N . ILE A 1 394 ? 2.632 4.138 -10.429 1.00 90.88 394 ILE A N 1
ATOM 3098 C CA . ILE A 1 394 ? 3.303 3.708 -11.671 1.00 90.88 394 ILE A CA 1
ATOM 3099 C C . ILE A 1 394 ? 4.425 4.696 -12.026 1.00 90.88 394 ILE A C 1
ATOM 3101 O O . ILE A 1 394 ? 5.547 4.276 -12.316 1.00 90.88 394 ILE A O 1
ATOM 3105 N N . ILE A 1 395 ? 4.163 6.004 -11.932 1.00 90.94 395 ILE A N 1
ATOM 3106 C CA . ILE A 1 395 ? 5.170 7.046 -12.166 1.00 90.94 395 ILE A CA 1
ATOM 3107 C C . ILE A 1 395 ? 6.330 6.889 -11.181 1.00 90.94 395 ILE A C 1
ATOM 3109 O O . ILE A 1 395 ? 7.480 6.886 -11.605 1.00 90.94 395 ILE A O 1
ATOM 3113 N N . ALA A 1 396 ? 6.068 6.657 -9.893 1.00 88.25 396 ALA A N 1
ATOM 3114 C CA . ALA A 1 396 ? 7.117 6.443 -8.895 1.00 88.25 396 ALA A CA 1
ATOM 3115 C C . ALA A 1 396 ? 7.953 5.171 -9.141 1.00 88.25 396 ALA A C 1
ATOM 3117 O O . ALA A 1 396 ? 9.123 5.128 -8.760 1.00 88.25 396 ALA A O 1
ATOM 3118 N N . GLN A 1 397 ? 7.393 4.139 -9.783 1.00 86.25 397 GLN A N 1
ATOM 3119 C CA . GLN A 1 397 ? 8.151 2.950 -10.195 1.00 86.25 397 GLN A CA 1
ATOM 3120 C C . GLN A 1 397 ? 9.079 3.251 -11.379 1.00 86.25 397 GLN A C 1
ATOM 3122 O O . GLN A 1 397 ? 10.231 2.813 -11.382 1.00 86.25 397 GLN A O 1
ATOM 3127 N N . LYS A 1 398 ? 8.602 4.017 -12.368 1.00 87.06 398 LYS A N 1
ATOM 3128 C CA . LYS A 1 398 ? 9.364 4.337 -13.587 1.00 87.06 398 LYS A CA 1
ATOM 3129 C C . LYS A 1 398 ? 10.341 5.499 -13.408 1.00 87.06 398 LYS A C 1
ATOM 3131 O O . LYS A 1 398 ? 11.423 5.481 -13.995 1.00 87.06 398 LYS A O 1
ATOM 3136 N N . ALA A 1 399 ? 9.999 6.469 -12.568 1.00 86.94 399 ALA A N 1
ATOM 3137 C CA . ALA A 1 399 ? 10.794 7.631 -12.183 1.00 86.94 399 ALA A CA 1
ATOM 3138 C C . ALA A 1 399 ? 10.860 7.760 -10.644 1.00 86.94 399 ALA A C 1
ATOM 3140 O O . ALA A 1 399 ? 10.218 8.635 -10.058 1.00 86.94 399 ALA A O 1
ATOM 3141 N N . PRO A 1 400 ? 11.640 6.903 -9.958 1.00 82.94 400 PRO A N 1
ATOM 3142 C CA . PRO A 1 400 ? 11.749 6.955 -8.504 1.00 82.94 400 PRO A CA 1
ATOM 3143 C C . PRO A 1 400 ? 12.301 8.293 -8.013 1.00 82.94 400 PRO A C 1
ATOM 3145 O O . PRO A 1 400 ? 13.358 8.728 -8.463 1.00 82.94 400 PRO A O 1
ATOM 3148 N N . ASN A 1 401 ? 11.666 8.877 -6.994 1.00 78.38 401 ASN A N 1
ATOM 3149 C CA . ASN A 1 401 ? 12.086 10.140 -6.364 1.00 78.38 401 ASN A CA 1
ATOM 3150 C C . ASN A 1 401 ? 13.517 10.114 -5.783 1.00 78.38 401 ASN A C 1
ATOM 3152 O O . ASN A 1 401 ? 14.114 11.161 -5.529 1.00 78.38 401 ASN A O 1
ATOM 3156 N N . SER A 1 402 ? 14.075 8.922 -5.549 1.00 71.25 402 SER A N 1
ATOM 3157 C CA . SER A 1 402 ? 15.461 8.736 -5.109 1.00 71.25 402 SER A CA 1
ATOM 3158 C C . SER A 1 402 ? 16.488 8.978 -6.221 1.00 71.25 402 SER A C 1
ATOM 3160 O O . SER A 1 402 ? 17.659 9.210 -5.920 1.00 71.25 402 SER A O 1
ATOM 3162 N N . ILE A 1 403 ? 16.070 8.901 -7.489 1.00 75.75 403 ILE A N 1
ATOM 3163 C CA . ILE A 1 403 ? 16.913 9.096 -8.669 1.00 75.75 403 ILE A CA 1
ATOM 3164 C C . ILE A 1 403 ? 16.579 10.447 -9.295 1.00 75.75 403 ILE A C 1
ATOM 3166 O O . ILE A 1 403 ? 15.428 10.872 -9.350 1.00 75.75 403 ILE A O 1
ATOM 3170 N N . TYR A 1 404 ? 17.610 11.144 -9.754 1.00 78.12 404 TYR A N 1
ATOM 3171 C CA . TYR A 1 404 ? 17.475 12.508 -10.228 1.00 78.12 404 TYR A CA 1
ATOM 3172 C C . TYR A 1 404 ? 17.263 12.574 -11.745 1.00 78.12 404 TYR A C 1
ATOM 3174 O O . TYR A 1 404 ? 18.228 12.571 -12.502 1.00 78.12 404 TYR A O 1
ATOM 3182 N N . TYR A 1 405 ? 15.999 12.648 -12.173 1.00 85.62 405 TYR A N 1
ATOM 3183 C CA . TYR A 1 405 ? 15.622 12.804 -13.589 1.00 85.62 405 TYR A CA 1
ATOM 3184 C C . TYR A 1 405 ? 15.127 14.218 -13.947 1.00 85.62 405 TYR A C 1
ATOM 3186 O O . TYR A 1 405 ? 15.189 14.604 -15.112 1.00 85.62 405 TYR A O 1
ATOM 3194 N N . SER A 1 406 ? 14.705 15.008 -12.951 1.00 83.25 406 SER A N 1
ATOM 3195 C CA . SER A 1 406 ? 13.931 16.263 -13.051 1.00 83.25 406 SER A CA 1
ATOM 3196 C C . SER A 1 406 ? 14.554 17.441 -13.823 1.00 83.25 406 SER A C 1
ATOM 3198 O O . SER A 1 406 ? 13.973 18.520 -13.835 1.00 83.25 406 SER A O 1
ATOM 3200 N N . ARG A 1 407 ? 15.750 17.290 -14.403 1.00 84.88 407 ARG A N 1
ATOM 3201 C CA . ARG A 1 407 ? 16.446 18.322 -15.205 1.00 84.88 407 ARG A CA 1
ATOM 3202 C C . ARG A 1 407 ? 16.716 17.880 -16.647 1.00 84.88 407 ARG A C 1
ATOM 3204 O O . ARG A 1 407 ? 17.487 18.529 -17.345 1.00 84.88 407 ARG A O 1
ATOM 3211 N N . SER A 1 408 ? 16.134 16.767 -17.080 1.00 86.38 408 SER A N 1
ATOM 3212 C CA . SER A 1 408 ? 16.333 16.200 -18.416 1.00 86.38 408 SER A CA 1
ATOM 3213 C C . SER A 1 408 ? 15.038 15.593 -18.942 1.00 86.38 408 SER A C 1
ATOM 3215 O O . SER A 1 408 ? 14.191 15.196 -18.142 1.00 86.38 408 SER A O 1
ATOM 3217 N N . ALA A 1 409 ? 14.952 15.402 -20.260 1.00 90.19 409 ALA A N 1
ATOM 3218 C CA . ALA A 1 409 ? 13.820 14.742 -20.913 1.00 90.19 409 ALA A CA 1
ATOM 3219 C C . ALA A 1 409 ? 13.541 13.310 -20.419 1.00 90.19 409 ALA A C 1
ATOM 3221 O O . ALA A 1 409 ? 12.428 12.818 -20.557 1.00 90.19 409 ALA A O 1
ATOM 3222 N N . SER A 1 410 ? 14.507 12.657 -19.757 1.00 89.75 410 SER A N 1
ATOM 3223 C CA . SER A 1 410 ? 14.302 11.343 -19.128 1.00 89.75 410 SER A CA 1
ATOM 3224 C C . SER A 1 410 ? 13.133 11.338 -18.131 1.00 89.75 410 SER A C 1
ATOM 3226 O O . SER A 1 410 ? 12.455 10.320 -17.999 1.00 89.75 410 SER A O 1
ATOM 3228 N N . ALA A 1 411 ? 12.864 12.455 -17.438 1.00 90.88 411 ALA A N 1
ATOM 3229 C CA . ALA A 1 411 ? 11.700 12.551 -16.556 1.00 90.88 411 ALA A CA 1
ATOM 3230 C C . ALA A 1 411 ? 10.388 12.444 -17.348 1.00 90.88 411 ALA A C 1
ATOM 3232 O O . ALA A 1 411 ? 9.536 11.628 -16.997 1.00 90.88 411 ALA A O 1
ATOM 3233 N N . ASP A 1 412 ? 10.263 13.210 -18.432 1.00 93.75 412 ASP A N 1
ATOM 3234 C CA . ASP A 1 412 ? 9.080 13.242 -19.292 1.00 93.75 412 ASP A CA 1
ATOM 3235 C C . ASP A 1 412 ? 8.849 11.884 -19.975 1.00 93.75 412 ASP A C 1
ATOM 3237 O O . ASP A 1 412 ? 7.757 11.326 -19.874 1.00 93.75 412 ASP A O 1
ATOM 3241 N N . TYR A 1 413 ? 9.902 11.256 -20.516 1.00 94.50 413 TYR A N 1
ATOM 3242 C CA . TYR A 1 413 ? 9.826 9.918 -21.124 1.00 94.50 413 TYR A CA 1
ATOM 3243 C C . TYR A 1 413 ? 9.306 8.853 -20.155 1.00 94.50 413 TYR A C 1
ATOM 3245 O O . TYR A 1 413 ? 8.553 7.955 -20.532 1.00 94.50 413 TYR A O 1
ATOM 3253 N N . ARG A 1 414 ? 9.698 8.929 -18.879 1.00 93.50 414 ARG A N 1
ATOM 3254 C CA . ARG A 1 414 ? 9.259 7.976 -17.849 1.00 93.50 414 ARG A CA 1
ATOM 3255 C C . ARG A 1 414 ? 7.813 8.213 -17.428 1.00 93.50 414 ARG A C 1
ATOM 3257 O O . ARG A 1 414 ? 7.117 7.233 -17.156 1.00 93.50 414 ARG A O 1
ATOM 3264 N N . VAL A 1 415 ? 7.364 9.470 -17.399 1.00 94.62 415 VAL A N 1
ATOM 3265 C CA . VAL A 1 415 ? 5.953 9.824 -17.181 1.00 94.62 415 VAL A CA 1
ATOM 3266 C C . VAL A 1 415 ? 5.107 9.341 -18.358 1.00 94.62 415 VAL A C 1
ATOM 3268 O O . VAL A 1 415 ? 4.144 8.616 -18.131 1.00 94.62 415 VAL A O 1
ATOM 3271 N N . ALA A 1 416 ? 5.512 9.612 -19.600 1.00 96.38 416 ALA A N 1
ATOM 3272 C CA . ALA A 1 416 ? 4.835 9.106 -20.794 1.00 96.38 416 ALA A CA 1
ATOM 3273 C C . ALA A 1 416 ? 4.767 7.567 -20.804 1.00 96.38 416 ALA A C 1
ATOM 3275 O O . ALA A 1 416 ? 3.713 6.977 -21.025 1.00 96.38 416 ALA A O 1
ATOM 3276 N N . ASN A 1 417 ? 5.852 6.886 -20.427 1.00 94.75 417 ASN A N 1
ATOM 3277 C CA . ASN A 1 417 ? 5.834 5.431 -20.287 1.00 94.75 417 ASN A CA 1
ATOM 3278 C C . ASN A 1 417 ? 4.848 4.965 -19.193 1.00 94.75 417 ASN A C 1
ATOM 3280 O O . ASN A 1 417 ? 4.242 3.898 -19.297 1.00 94.75 417 ASN A O 1
ATOM 3284 N N . ALA A 1 418 ? 4.692 5.720 -18.103 1.00 95.25 418 ALA A N 1
ATOM 3285 C CA . ALA A 1 418 ? 3.715 5.403 -17.063 1.00 95.25 418 ALA A CA 1
ATOM 3286 C C . ALA A 1 418 ? 2.275 5.564 -17.569 1.00 95.25 418 ALA A C 1
ATOM 3288 O O . ALA A 1 418 ? 1.436 4.728 -17.233 1.00 95.25 418 ALA A O 1
ATOM 3289 N N . VAL A 1 419 ? 2.023 6.571 -18.411 1.00 96.56 419 VAL A N 1
ATOM 3290 C CA . VAL A 1 419 ? 0.739 6.789 -19.092 1.00 96.56 419 VAL A CA 1
ATOM 3291 C C . VAL A 1 419 ? 0.388 5.587 -19.968 1.00 96.56 419 VAL A C 1
ATOM 3293 O O . VAL A 1 419 ? -0.649 4.964 -19.748 1.00 96.56 419 VAL A O 1
ATOM 3296 N N . CYS A 1 420 ? 1.305 5.163 -20.843 1.00 95.88 420 CYS A N 1
ATOM 3297 C CA . CYS A 1 420 ? 1.146 3.964 -21.670 1.00 95.88 420 CYS A CA 1
ATOM 3298 C C . CYS A 1 420 ? 0.773 2.720 -20.843 1.00 95.88 420 CYS A C 1
ATOM 3300 O O . CYS A 1 420 ? -0.158 1.984 -21.161 1.00 95.88 420 CYS A O 1
ATOM 3302 N N . THR A 1 421 ? 1.473 2.481 -19.730 1.00 93.12 421 THR A N 1
ATOM 3303 C CA . THR A 1 421 ? 1.190 1.324 -18.866 1.00 93.12 421 THR A CA 1
ATOM 3304 C C . THR A 1 421 ? -0.129 1.446 -18.110 1.00 93.12 421 THR A C 1
ATOM 3306 O O . THR A 1 421 ? -0.780 0.430 -17.859 1.00 93.12 421 THR A O 1
ATOM 3309 N N . LYS A 1 422 ? -0.542 2.660 -17.732 1.00 94.31 422 LYS A N 1
ATOM 3310 C CA . LYS A 1 422 ? -1.838 2.879 -17.088 1.00 94.31 422 LYS A CA 1
ATOM 3311 C C . LYS A 1 422 ? -2.984 2.561 -18.048 1.00 94.31 422 LYS A C 1
ATOM 3313 O O . LYS A 1 422 ? -3.896 1.844 -17.641 1.00 94.31 422 LYS A O 1
ATOM 3318 N N . ASN A 1 423 ? -2.917 3.077 -19.271 1.00 95.75 423 ASN A N 1
ATOM 3319 C CA . ASN A 1 423 ? -3.995 2.969 -20.250 1.00 95.75 423 ASN A CA 1
ATOM 3320 C C . ASN A 1 423 ? -4.045 1.579 -20.887 1.00 95.75 423 ASN A C 1
ATOM 3322 O O . ASN A 1 423 ? -5.084 0.919 -20.845 1.00 95.75 423 ASN A O 1
ATOM 3326 N N . ASP A 1 424 ? -2.904 1.090 -21.376 1.00 93.69 424 ASP A N 1
ATOM 3327 C CA . ASP A 1 424 ? -2.861 -0.108 -22.223 1.00 93.69 424 ASP A CA 1
ATOM 3328 C C . ASP A 1 424 ? -2.296 -1.329 -21.483 1.00 93.69 424 ASP A C 1
ATOM 3330 O O . ASP A 1 424 ? -2.543 -2.473 -21.857 1.00 93.69 424 ASP A O 1
ATOM 3334 N N . GLY A 1 425 ? -1.565 -1.126 -20.384 1.00 91.38 425 GLY A N 1
ATOM 3335 C CA . GLY A 1 425 ? -0.836 -2.199 -19.697 1.00 91.38 425 GLY A CA 1
ATOM 3336 C C . GLY A 1 425 ? 0.492 -2.541 -20.338 1.00 91.38 425 GLY A C 1
ATOM 3337 O O . GLY A 1 425 ? 1.157 -1.674 -20.907 1.00 91.38 425 GLY A O 1
ATOM 3338 N N . GLU A 1 426 ? 0.895 -3.807 -20.236 1.00 89.06 426 GLU A N 1
ATOM 3339 C CA . GLU A 1 426 ? 2.111 -4.280 -20.904 1.00 89.06 426 GLU A CA 1
ATOM 3340 C C . GLU A 1 426 ? 1.936 -4.333 -22.424 1.00 89.06 426 GLU A C 1
ATOM 3342 O O . GLU A 1 426 ? 2.931 -4.320 -23.151 1.00 89.06 426 GLU A O 1
ATOM 3347 N N . MET A 1 427 ? 0.693 -4.302 -22.920 1.00 89.31 427 MET A N 1
ATOM 3348 C CA . MET A 1 427 ? 0.398 -4.199 -24.347 1.00 89.31 427 MET A CA 1
ATOM 3349 C C . MET A 1 427 ? 1.076 -2.996 -25.014 1.00 89.31 427 MET A C 1
ATOM 3351 O O . MET A 1 427 ? 1.562 -3.097 -26.145 1.00 89.31 427 MET A O 1
ATOM 3355 N N . SER A 1 428 ? 1.212 -1.891 -24.274 1.00 90.12 428 SER A N 1
ATOM 3356 C CA . SER A 1 428 ? 1.929 -0.698 -24.733 1.00 90.12 428 SER A CA 1
ATOM 3357 C C . SER A 1 428 ? 3.353 -0.987 -25.207 1.00 90.12 428 SER A C 1
ATOM 3359 O O . SER A 1 428 ? 3.842 -0.316 -26.114 1.00 90.12 428 SER A O 1
ATOM 3361 N N . LEU A 1 429 ? 4.016 -2.016 -24.663 1.00 86.75 429 LEU A N 1
ATOM 3362 C CA . LEU A 1 429 ? 5.345 -2.409 -25.111 1.00 86.75 429 LEU A CA 1
ATOM 3363 C C . LEU A 1 429 ? 5.331 -2.800 -26.590 1.00 86.75 429 LEU A C 1
ATOM 3365 O O . LEU A 1 429 ? 6.238 -2.391 -27.310 1.00 86.75 429 LEU A O 1
ATOM 3369 N N . LEU A 1 430 ? 4.328 -3.561 -27.055 1.00 86.19 430 LEU A N 1
ATOM 3370 C CA . LEU A 1 430 ? 4.235 -3.936 -28.471 1.00 86.19 430 LEU A CA 1
ATOM 3371 C C . LEU A 1 430 ? 3.888 -2.736 -29.353 1.00 86.19 430 LEU A C 1
ATOM 3373 O O . LEU A 1 430 ? 4.466 -2.636 -30.432 1.00 86.19 430 LEU A O 1
ATOM 3377 N N . ASN A 1 431 ? 3.044 -1.813 -28.881 1.00 86.50 431 ASN A N 1
ATOM 3378 C CA . ASN A 1 431 ? 2.737 -0.567 -29.597 1.00 86.50 431 ASN A CA 1
ATOM 3379 C C . ASN A 1 431 ? 4.008 0.271 -29.794 1.00 86.50 431 ASN A C 1
ATOM 3381 O O . ASN A 1 431 ? 4.334 0.648 -30.915 1.00 86.50 431 ASN A O 1
ATOM 3385 N N . ILE A 1 432 ? 4.816 0.430 -28.740 1.00 84.62 432 ILE A N 1
ATOM 3386 C CA . ILE A 1 432 ? 6.124 1.096 -28.820 1.00 84.62 432 ILE A CA 1
ATOM 3387 C C . ILE A 1 432 ? 7.068 0.339 -29.768 1.00 84.62 432 ILE A C 1
ATOM 3389 O O . ILE A 1 432 ? 7.827 0.967 -30.502 1.00 84.62 432 ILE A O 1
ATOM 3393 N N . LYS A 1 433 ? 7.064 -1.009 -29.790 1.00 79.56 433 LYS A N 1
ATOM 3394 C CA . LYS A 1 433 ? 7.885 -1.754 -30.767 1.00 79.56 433 LYS A CA 1
ATOM 3395 C C . LYS A 1 433 ? 7.439 -1.475 -32.197 1.00 79.56 433 LYS A C 1
ATOM 3397 O O . LYS A 1 433 ? 8.311 -1.262 -33.029 1.00 79.56 433 LYS A O 1
ATOM 3402 N N . LYS A 1 434 ? 6.131 -1.471 -32.449 1.00 82.38 434 LYS A N 1
ATOM 3403 C CA . LYS A 1 434 ? 5.548 -1.194 -33.761 1.00 82.38 434 LYS A CA 1
ATOM 3404 C C . LYS A 1 434 ? 5.907 0.215 -34.232 1.00 82.38 434 LYS A C 1
ATOM 3406 O O . LYS A 1 434 ? 6.392 0.351 -35.340 1.00 82.38 434 LYS A O 1
ATOM 3411 N N . ASN A 1 435 ? 5.781 1.219 -33.364 1.00 81.06 435 ASN A N 1
ATOM 3412 C CA . ASN A 1 435 ? 6.117 2.613 -33.674 1.00 81.06 435 ASN A CA 1
ATOM 3413 C C . ASN A 1 435 ? 7.631 2.867 -33.843 1.00 81.06 435 ASN A C 1
ATOM 3415 O O . ASN A 1 435 ? 8.023 3.933 -34.303 1.00 81.06 435 ASN A O 1
ATOM 3419 N N . LEU A 1 436 ? 8.478 1.905 -33.458 1.00 75.94 436 LEU A N 1
ATOM 3420 C CA . LEU A 1 436 ? 9.921 1.890 -33.732 1.00 75.94 436 LEU A CA 1
ATOM 3421 C C . LEU A 1 436 ? 10.279 1.041 -34.969 1.00 75.94 436 LEU A C 1
ATOM 3423 O O . LEU A 1 436 ? 11.461 0.800 -35.199 1.00 75.94 436 LEU A O 1
ATOM 3427 N N . ASP A 1 437 ? 9.290 0.507 -35.694 1.00 76.31 437 ASP A N 1
ATOM 3428 C CA . ASP A 1 437 ? 9.462 -0.452 -36.796 1.00 76.31 437 ASP A CA 1
ATOM 3429 C C . ASP A 1 437 ? 10.210 -1.738 -36.394 1.00 76.31 437 ASP A C 1
ATOM 3431 O O . ASP A 1 437 ? 10.939 -2.363 -37.168 1.00 76.31 437 ASP A O 1
ATOM 3435 N N . LEU A 1 438 ? 10.016 -2.178 -35.146 1.00 67.25 438 LEU A N 1
ATOM 3436 C CA . LEU A 1 438 ? 10.672 -3.357 -34.583 1.00 67.25 438 LEU A CA 1
ATOM 3437 C C . LEU A 1 438 ? 9.703 -4.534 -34.454 1.00 67.25 438 LEU A C 1
ATOM 3439 O O . LEU A 1 438 ? 8.651 -4.441 -33.820 1.00 67.25 438 LEU A O 1
ATOM 3443 N N . SER A 1 439 ? 10.118 -5.698 -34.963 1.00 65.00 439 SER A N 1
ATOM 3444 C CA . SER A 1 439 ? 9.315 -6.929 -34.915 1.00 65.00 439 SER A CA 1
ATOM 3445 C C . SER A 1 439 ? 8.940 -7.347 -33.480 1.00 65.00 439 SER A C 1
ATOM 3447 O O . SER A 1 439 ? 9.769 -7.374 -32.557 1.00 65.00 439 SER A O 1
ATOM 3449 N N . SER A 1 440 ? 7.672 -7.697 -33.259 1.00 61.00 440 SER A N 1
ATOM 3450 C CA . SER A 1 440 ? 7.219 -8.368 -32.038 1.00 61.00 440 SER A CA 1
ATOM 3451 C C . SER A 1 440 ? 7.600 -9.852 -32.115 1.00 61.00 440 SER A C 1
ATOM 3453 O O . SER A 1 440 ? 7.376 -10.514 -33.122 1.00 61.00 440 SER A O 1
ATOM 3455 N N . ASN A 1 441 ? 8.241 -10.383 -31.068 1.00 64.12 441 ASN A N 1
ATOM 3456 C CA . ASN A 1 441 ? 8.650 -11.791 -31.035 1.00 64.12 441 ASN A CA 1
ATOM 3457 C C . ASN A 1 441 ? 7.760 -12.598 -30.082 1.00 64.12 441 ASN A C 1
ATOM 3459 O O . ASN A 1 441 ? 7.177 -12.038 -29.149 1.00 64.12 441 ASN A O 1
ATOM 3463 N N . LEU A 1 442 ? 7.710 -13.919 -30.286 1.00 68.69 442 LEU A N 1
ATOM 3464 C CA . LEU A 1 442 ? 6.857 -14.839 -29.525 1.00 68.69 442 LEU A CA 1
ATOM 3465 C C . LEU A 1 442 ? 7.015 -14.687 -28.003 1.00 68.69 442 LEU A C 1
ATOM 3467 O O . LEU A 1 442 ? 6.029 -14.7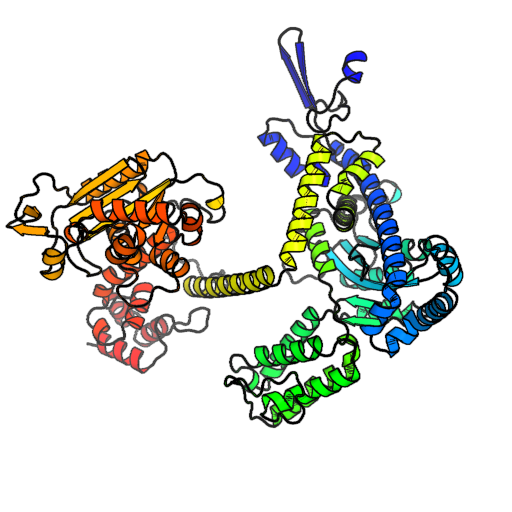26 -27.274 1.00 68.69 442 LEU A O 1
ATOM 3471 N N . TYR A 1 443 ? 8.241 -14.488 -27.511 1.00 69.38 443 TYR A N 1
ATOM 3472 C CA . TYR A 1 443 ? 8.512 -14.347 -26.077 1.00 69.38 443 TYR A CA 1
ATOM 3473 C C . TYR A 1 443 ? 8.007 -13.022 -25.504 1.00 69.38 443 TYR A C 1
ATOM 3475 O O . TYR A 1 443 ? 7.493 -13.003 -24.388 1.00 69.38 443 TYR A O 1
ATOM 3483 N N . THR A 1 444 ? 8.122 -11.928 -26.263 1.00 70.81 444 THR A N 1
ATOM 3484 C CA . THR A 1 444 ? 7.604 -10.612 -25.862 1.00 70.81 444 THR A CA 1
ATOM 3485 C C . THR A 1 444 ? 6.084 -10.670 -25.787 1.00 70.81 444 THR A C 1
ATOM 3487 O O . THR A 1 444 ? 5.520 -10.302 -24.763 1.00 70.81 444 THR A O 1
ATOM 3490 N N . SER A 1 445 ? 5.428 -11.219 -26.814 1.00 77.62 445 SER A N 1
ATOM 3491 C CA . SER A 1 445 ? 3.972 -11.375 -26.827 1.00 77.62 445 SER A CA 1
ATOM 3492 C C . SER A 1 445 ? 3.495 -12.283 -25.688 1.00 77.62 445 SER A C 1
ATOM 3494 O O . SER A 1 445 ? 2.606 -11.896 -24.938 1.00 77.62 445 SER A O 1
ATOM 3496 N N . LYS A 1 446 ? 4.152 -13.432 -25.455 1.00 78.81 446 LYS A N 1
ATOM 3497 C CA . LYS A 1 446 ? 3.841 -14.317 -24.314 1.00 78.81 446 LYS A CA 1
ATOM 3498 C C . LYS A 1 446 ? 4.015 -13.621 -22.960 1.00 78.81 446 LYS A C 1
ATOM 3500 O O . LYS A 1 446 ? 3.193 -13.820 -22.067 1.00 78.81 446 LYS A O 1
ATOM 3505 N N . TYR A 1 447 ? 5.075 -12.828 -22.783 1.00 80.19 447 TYR A N 1
ATOM 3506 C CA . TYR A 1 447 ? 5.307 -12.069 -21.551 1.00 80.19 447 TYR A CA 1
ATOM 3507 C C . TYR A 1 447 ? 4.211 -11.027 -21.312 1.00 80.19 447 TYR A C 1
ATOM 3509 O O . TYR A 1 447 ? 3.671 -10.966 -20.205 1.00 80.19 447 TYR A O 1
ATOM 3517 N N . VAL A 1 448 ? 3.874 -10.254 -22.348 1.00 85.81 448 VAL A N 1
ATOM 3518 C CA . VAL A 1 448 ? 2.816 -9.238 -22.314 1.00 85.81 448 VAL A CA 1
ATOM 3519 C C . VAL A 1 448 ? 1.490 -9.887 -21.927 1.00 85.81 448 VAL A C 1
ATOM 3521 O O . VAL A 1 448 ? 0.938 -9.547 -20.882 1.00 85.81 448 VAL A O 1
ATOM 3524 N N . SER A 1 449 ? 1.051 -10.920 -22.658 1.00 87.62 449 SER A N 1
ATOM 3525 C CA . SER A 1 449 ? -0.205 -11.623 -22.367 1.00 87.62 449 SER A CA 1
ATOM 3526 C C . SER A 1 449 ? -0.232 -12.206 -20.951 1.00 87.62 449 SER A C 1
ATOM 3528 O O . SER A 1 449 ? -1.212 -12.044 -20.229 1.00 87.62 449 SER A O 1
ATOM 3530 N N . LYS A 1 450 ? 0.855 -12.847 -20.496 1.00 88.00 450 LYS A N 1
ATOM 3531 C CA . LYS A 1 450 ? 0.936 -13.412 -19.136 1.00 88.00 450 LYS A CA 1
ATOM 3532 C C . LYS A 1 450 ? 0.839 -12.331 -18.057 1.00 88.00 450 LYS A C 1
ATOM 3534 O O . LYS A 1 450 ? 0.221 -12.562 -17.016 1.00 88.00 450 LYS A O 1
ATOM 3539 N N . THR A 1 451 ? 1.482 -11.186 -18.266 1.00 84.88 451 THR A N 1
ATOM 3540 C CA . THR A 1 451 ? 1.529 -10.102 -17.277 1.00 84.88 451 THR A CA 1
ATOM 3541 C C . THR A 1 451 ? 0.202 -9.358 -17.214 1.00 84.88 451 THR A C 1
ATOM 3543 O O . THR A 1 451 ? -0.317 -9.149 -16.115 1.00 84.88 451 THR A O 1
ATOM 3546 N N . ASP A 1 452 ? -0.399 -9.064 -18.366 1.00 89.81 452 ASP A N 1
ATOM 3547 C CA . ASP A 1 452 ? -1.713 -8.431 -18.430 1.00 89.81 452 ASP A CA 1
ATOM 3548 C C . ASP A 1 452 ? -2.811 -9.356 -17.891 1.00 89.81 452 ASP A C 1
ATOM 3550 O O . ASP A 1 452 ? -3.610 -8.910 -17.069 1.00 89.81 452 ASP A O 1
ATOM 3554 N N . ASN A 1 453 ? -2.783 -10.662 -18.186 1.00 88.88 453 ASN A N 1
ATOM 3555 C CA . ASN A 1 453 ? -3.709 -11.625 -17.572 1.00 88.88 453 ASN A CA 1
ATOM 3556 C C . ASN A 1 453 ? -3.613 -11.608 -16.041 1.00 88.88 453 ASN A C 1
ATOM 3558 O O . ASN A 1 453 ? -4.626 -11.486 -15.355 1.00 88.88 453 ASN A O 1
ATOM 3562 N N . LYS A 1 454 ? -2.396 -11.626 -15.478 1.00 87.44 454 LYS A N 1
ATOM 3563 C CA . LYS A 1 454 ? -2.206 -11.490 -14.023 1.00 87.44 454 LYS A CA 1
ATOM 3564 C C . LYS A 1 454 ? -2.744 -10.160 -13.490 1.00 87.44 454 LYS A C 1
ATOM 3566 O O . LYS A 1 454 ? -3.298 -10.138 -12.389 1.00 87.44 454 LYS A O 1
ATOM 3571 N N . ARG A 1 455 ? -2.570 -9.057 -14.226 1.00 85.56 455 ARG A N 1
ATOM 3572 C CA . ARG A 1 455 ? -3.113 -7.737 -13.871 1.00 85.56 455 ARG A CA 1
ATOM 3573 C C . ARG A 1 455 ? -4.642 -7.775 -13.826 1.00 85.56 455 ARG A C 1
ATOM 3575 O O . ARG A 1 455 ? -5.202 -7.350 -12.817 1.00 85.56 455 ARG A O 1
ATOM 3582 N N . TYR A 1 456 ? -5.297 -8.341 -14.841 1.00 87.12 456 TYR A N 1
ATOM 3583 C CA . TYR A 1 456 ? -6.755 -8.488 -14.891 1.00 87.12 456 TYR A CA 1
ATOM 3584 C C . TYR A 1 456 ? -7.283 -9.371 -13.757 1.00 87.12 456 TYR A C 1
ATOM 3586 O O . TYR A 1 456 ? -8.170 -8.943 -13.017 1.00 87.12 456 TYR A O 1
ATOM 3594 N N . THR A 1 457 ? -6.687 -10.547 -13.527 1.00 87.38 457 THR A N 1
ATOM 3595 C CA . THR A 1 457 ? -7.089 -11.440 -12.427 1.00 87.38 457 THR A CA 1
ATOM 3596 C C . THR A 1 457 ? -6.930 -10.763 -11.064 1.00 87.38 457 THR A C 1
ATOM 3598 O O . THR A 1 457 ? -7.827 -10.843 -10.221 1.00 87.38 457 THR A O 1
ATOM 3601 N N . ARG A 1 458 ? -5.825 -10.037 -10.831 1.00 86.38 458 ARG A N 1
ATOM 3602 C CA . ARG A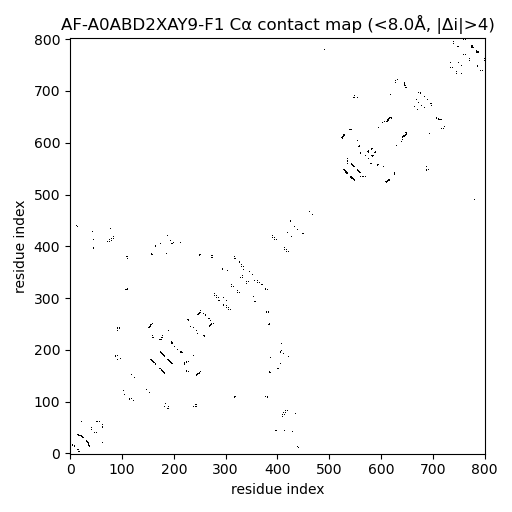 1 458 ? -5.617 -9.267 -9.591 1.00 86.38 458 ARG A CA 1
ATOM 3603 C C . ARG A 1 458 ? -6.646 -8.148 -9.445 1.00 86.38 458 ARG A C 1
ATOM 3605 O O . ARG A 1 458 ? -7.213 -7.996 -8.365 1.00 86.38 458 ARG A O 1
ATOM 3612 N N . ALA A 1 459 ? -6.921 -7.392 -10.507 1.00 83.31 459 ALA A N 1
ATOM 3613 C CA . ALA A 1 459 ? -7.927 -6.334 -10.490 1.00 83.31 459 ALA A CA 1
ATOM 3614 C C . ALA A 1 459 ? -9.322 -6.891 -10.155 1.00 83.31 459 ALA A C 1
ATOM 3616 O O . ALA A 1 459 ? -9.988 -6.349 -9.274 1.00 83.31 459 ALA A O 1
ATOM 3617 N N . ALA A 1 460 ? -9.725 -8.012 -10.761 1.00 86.88 460 ALA A N 1
ATOM 3618 C CA . ALA A 1 460 ? -10.987 -8.687 -10.455 1.00 86.88 460 ALA A CA 1
ATOM 3619 C C . ALA A 1 460 ? -11.035 -9.169 -8.993 1.00 86.88 460 ALA A C 1
ATOM 3621 O O . ALA A 1 460 ? -11.959 -8.834 -8.252 1.00 86.88 460 ALA A O 1
ATOM 3622 N N . THR A 1 461 ? -9.979 -9.850 -8.536 1.00 84.31 461 THR A N 1
ATOM 3623 C CA . THR A 1 461 ? -9.874 -10.370 -7.161 1.00 84.31 461 THR A CA 1
ATOM 3624 C C . THR A 1 461 ? -9.947 -9.250 -6.120 1.00 84.31 461 THR A C 1
ATOM 3626 O O . THR A 1 461 ? -10.653 -9.374 -5.122 1.00 84.31 461 THR A O 1
ATOM 3629 N N . THR A 1 462 ? -9.271 -8.118 -6.350 1.00 83.19 462 THR A N 1
ATOM 3630 C CA . THR A 1 462 ? -9.235 -6.996 -5.390 1.00 83.19 462 THR A CA 1
ATOM 3631 C C . THR A 1 462 ? -10.584 -6.292 -5.203 1.00 83.19 462 THR A C 1
ATOM 3633 O O . THR A 1 462 ? -10.798 -5.640 -4.176 1.00 83.19 462 THR A O 1
ATOM 3636 N N . LYS A 1 463 ? -11.513 -6.440 -6.161 1.00 81.12 463 LYS A N 1
ATOM 3637 C CA . LYS A 1 463 ? -12.880 -5.906 -6.071 1.00 81.12 463 LYS A CA 1
ATOM 3638 C C . LYS A 1 463 ? -13.788 -6.747 -5.164 1.00 81.12 463 LYS A C 1
ATOM 3640 O O . LYS A 1 463 ? -14.745 -6.180 -4.626 1.00 81.12 463 LYS A O 1
ATOM 3645 N N . THR A 1 464 ? -13.473 -8.030 -4.953 1.00 82.19 464 THR A N 1
ATOM 3646 C CA . THR A 1 464 ? -14.277 -8.963 -4.143 1.00 82.19 464 THR A CA 1
ATOM 3647 C C . THR A 1 464 ? -14.374 -8.531 -2.677 1.00 82.19 464 THR A C 1
ATOM 3649 O O . THR A 1 464 ? -13.458 -7.921 -2.108 1.00 82.19 464 THR A O 1
ATOM 3652 N N . GLN A 1 465 ? -15.503 -8.851 -2.042 1.00 82.69 465 GLN A N 1
ATOM 3653 C CA . GLN A 1 465 ? -15.737 -8.529 -0.634 1.00 82.69 465 GLN A CA 1
ATOM 3654 C C . GLN A 1 465 ? -14.780 -9.291 0.295 1.00 82.69 465 GLN A C 1
ATOM 3656 O O . GLN A 1 465 ? -14.299 -8.731 1.285 1.00 82.69 465 GLN A O 1
ATOM 3661 N N . GLU A 1 466 ? -14.460 -10.539 -0.045 1.00 79.81 466 GLU A N 1
ATOM 3662 C CA . GLU A 1 466 ? -13.524 -11.396 0.687 1.00 79.81 466 GLU A CA 1
ATOM 3663 C C . GLU A 1 466 ? -12.125 -10.778 0.738 1.00 79.81 466 GLU A C 1
ATOM 3665 O O . GLU A 1 466 ? -11.570 -10.584 1.823 1.00 79.81 466 GLU A O 1
ATOM 3670 N N . TYR A 1 467 ? -11.588 -10.359 -0.415 1.00 82.12 467 TYR A N 1
ATOM 3671 C CA . TYR A 1 467 ? -10.280 -9.709 -0.480 1.00 82.12 467 TYR A CA 1
ATOM 3672 C C . TYR A 1 467 ? -10.253 -8.393 0.308 1.00 82.12 467 TYR A C 1
ATOM 3674 O O . TYR A 1 467 ? -9.310 -8.133 1.061 1.00 82.12 467 TYR A O 1
ATOM 3682 N N . LYS A 1 468 ? -11.299 -7.561 0.187 1.00 79.12 468 LYS A N 1
ATOM 3683 C CA . LYS A 1 468 ? -11.416 -6.301 0.946 1.00 79.12 468 LYS A CA 1
ATOM 3684 C C . LYS A 1 468 ? -11.448 -6.550 2.456 1.00 79.12 468 LYS A C 1
ATOM 3686 O O . LYS A 1 468 ? -10.744 -5.867 3.201 1.00 79.12 468 LYS A O 1
ATOM 3691 N N . THR A 1 469 ? -12.206 -7.551 2.900 1.00 72.94 469 THR A N 1
ATOM 3692 C CA . THR A 1 469 ? -12.308 -7.938 4.316 1.00 72.94 469 THR A CA 1
ATOM 3693 C C . THR A 1 469 ? -10.964 -8.444 4.839 1.00 72.94 469 THR A C 1
ATOM 3695 O O . THR A 1 469 ? -10.469 -7.943 5.852 1.00 72.94 469 THR A O 1
ATOM 3698 N N . ARG A 1 470 ? -10.306 -9.341 4.094 1.00 80.94 470 ARG A N 1
ATOM 3699 C CA . ARG A 1 470 ? -8.977 -9.864 4.432 1.00 80.94 470 ARG A CA 1
ATOM 3700 C C . ARG A 1 470 ? -7.915 -8.765 4.481 1.00 80.94 470 ARG A C 1
ATOM 3702 O O . ARG A 1 470 ? -7.072 -8.762 5.375 1.00 80.94 470 ARG A O 1
ATOM 3709 N N . ARG A 1 471 ? -7.956 -7.794 3.561 1.00 81.31 471 ARG A N 1
ATOM 3710 C 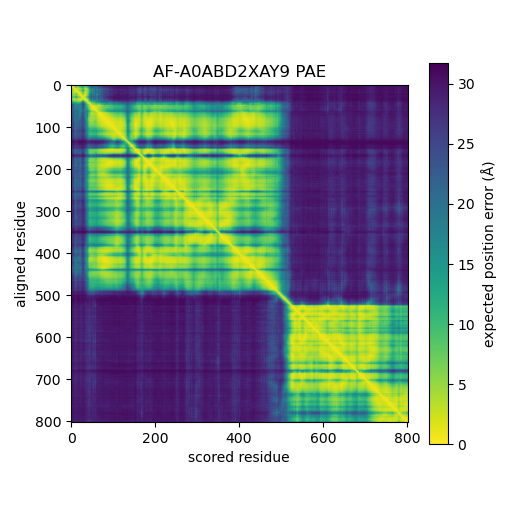CA . ARG A 1 471 ? -7.054 -6.630 3.572 1.00 81.31 471 ARG A CA 1
ATOM 3711 C C . ARG A 1 471 ? -7.212 -5.815 4.858 1.00 81.31 471 ARG A C 1
ATOM 3713 O O . ARG A 1 471 ? -6.203 -5.462 5.462 1.00 81.31 471 ARG A O 1
ATOM 3720 N N . ILE A 1 472 ? -8.447 -5.531 5.281 1.00 73.25 472 ILE A N 1
ATOM 3721 C CA . ILE A 1 472 ? -8.721 -4.783 6.519 1.00 73.25 472 ILE A CA 1
ATOM 3722 C C . ILE A 1 472 ? -8.177 -5.538 7.738 1.00 73.25 472 ILE A C 1
ATOM 3724 O O . ILE A 1 472 ? -7.510 -4.931 8.577 1.00 73.25 472 ILE A O 1
ATOM 3728 N N . GLU A 1 473 ? -8.415 -6.849 7.810 1.00 77.19 473 GLU A N 1
ATOM 3729 C CA . GLU A 1 473 ? -7.905 -7.721 8.873 1.00 77.19 473 GLU A CA 1
ATOM 3730 C C . GLU A 1 473 ? -6.368 -7.684 8.942 1.00 77.19 473 GLU A C 1
ATOM 3732 O O . GLU A 1 473 ? -5.788 -7.402 9.991 1.00 77.19 473 GLU A O 1
ATOM 3737 N N . LEU A 1 474 ? -5.688 -7.863 7.804 1.00 76.12 474 LEU A N 1
ATOM 3738 C CA . LEU A 1 474 ? -4.225 -7.815 7.725 1.00 76.12 474 LEU A CA 1
ATOM 3739 C C . LEU A 1 474 ? -3.660 -6.442 8.111 1.00 76.12 474 LEU A C 1
ATOM 3741 O O . LEU A 1 474 ? -2.631 -6.374 8.784 1.00 76.12 474 LEU A O 1
ATOM 3745 N N . THR A 1 475 ? -4.313 -5.345 7.717 1.00 74.50 475 THR A N 1
ATOM 3746 C CA . THR A 1 475 ? -3.910 -3.992 8.129 1.00 74.50 475 THR A CA 1
ATOM 3747 C C . THR A 1 475 ? -4.042 -3.807 9.641 1.00 74.50 475 THR A C 1
ATOM 3749 O O . THR A 1 475 ? -3.127 -3.263 10.256 1.00 74.50 475 THR A O 1
ATOM 3752 N N . GLN A 1 476 ? -5.127 -4.289 10.257 1.00 73.44 476 GLN A N 1
ATOM 3753 C CA . GLN A 1 476 ? -5.297 -4.241 11.714 1.00 73.44 476 GLN A CA 1
ATOM 3754 C C . GLN A 1 476 ? -4.229 -5.070 12.433 1.00 73.44 476 GLN A C 1
ATOM 3756 O O . GLN A 1 476 ? -3.628 -4.588 13.391 1.00 73.44 476 GLN A O 1
ATOM 3761 N N . ASN A 1 477 ? -3.934 -6.272 11.934 1.00 72.31 477 ASN A N 1
ATOM 3762 C CA . ASN A 1 477 ? -2.900 -7.136 12.501 1.00 72.31 477 ASN A CA 1
ATOM 3763 C C . ASN A 1 477 ? -1.512 -6.485 12.423 1.00 72.31 477 ASN A C 1
ATOM 3765 O O . ASN A 1 477 ? -0.791 -6.473 13.417 1.00 72.31 477 ASN A O 1
ATOM 3769 N N . ARG A 1 478 ? -1.156 -5.871 11.285 1.00 77.25 478 ARG A N 1
ATOM 3770 C CA . ARG A 1 478 ? 0.111 -5.129 11.127 1.00 77.25 478 ARG A CA 1
ATOM 3771 C C . ARG A 1 478 ? 0.202 -3.919 12.049 1.00 77.25 478 ARG A C 1
ATOM 3773 O O . ARG A 1 478 ? 1.245 -3.709 12.650 1.00 77.25 478 ARG A O 1
ATOM 3780 N N . GLU A 1 479 ? -0.869 -3.142 12.178 1.00 69.94 479 GLU A N 1
ATOM 3781 C CA . GLU A 1 479 ? -0.911 -1.983 13.078 1.00 69.94 479 GLU A CA 1
ATOM 3782 C C . GLU A 1 479 ? -0.759 -2.406 14.546 1.00 69.94 479 GLU A C 1
ATOM 3784 O O . GLU A 1 479 ? -0.048 -1.760 15.312 1.00 69.94 479 GLU A O 1
ATOM 3789 N N . ASN A 1 480 ? -1.399 -3.510 14.939 1.00 67.44 480 ASN A N 1
ATOM 3790 C CA . ASN A 1 480 ? -1.259 -4.074 16.278 1.00 67.44 480 ASN A CA 1
ATOM 3791 C C . ASN A 1 480 ? 0.168 -4.577 16.522 1.00 67.44 480 ASN A C 1
ATOM 3793 O O . ASN A 1 480 ? 0.737 -4.278 17.567 1.00 67.44 480 ASN A O 1
ATOM 3797 N N . LEU A 1 481 ? 0.766 -5.277 15.552 1.00 70.81 481 LEU A N 1
ATOM 3798 C CA . LEU A 1 481 ? 2.161 -5.717 15.617 1.00 70.81 481 LEU A CA 1
ATOM 3799 C C . LEU A 1 481 ? 3.128 -4.532 15.701 1.00 70.81 481 LEU A C 1
ATOM 3801 O O . LEU A 1 481 ? 3.983 -4.542 16.577 1.00 70.81 481 LEU A O 1
ATOM 3805 N N . ARG A 1 482 ? 2.949 -3.487 14.879 1.00 74.19 482 ARG A N 1
ATOM 3806 C CA . ARG A 1 482 ? 3.767 -2.266 14.942 1.00 74.19 482 ARG A CA 1
ATOM 3807 C C . ARG A 1 482 ? 3.673 -1.618 16.320 1.00 74.19 482 ARG A C 1
ATOM 3809 O O . ARG A 1 482 ? 4.697 -1.332 16.914 1.00 74.19 482 ARG A O 1
ATOM 3816 N N . LYS A 1 483 ? 2.465 -1.459 16.874 1.00 68.50 483 LYS A N 1
ATOM 3817 C CA . LYS A 1 483 ? 2.277 -0.915 18.233 1.00 68.50 483 LYS A CA 1
ATOM 3818 C C . LYS A 1 483 ? 2.937 -1.763 19.313 1.00 68.50 483 LYS A C 1
ATOM 3820 O O . LYS A 1 483 ? 3.375 -1.216 20.317 1.00 68.50 483 LYS A O 1
ATOM 3825 N N . LEU A 1 484 ? 2.951 -3.086 19.153 1.00 59.62 484 LEU A N 1
ATOM 3826 C CA . LEU A 1 484 ? 3.643 -3.988 20.074 1.00 59.62 484 LEU A CA 1
ATOM 3827 C C . LEU A 1 484 ? 5.166 -3.844 19.944 1.00 59.62 484 LEU A C 1
ATOM 3829 O O . LEU A 1 484 ? 5.829 -3.771 20.972 1.00 59.62 484 LEU A O 1
ATOM 3833 N N . GLN A 1 485 ? 5.682 -3.733 18.715 1.00 58.75 485 GLN A N 1
ATOM 3834 C CA . GLN A 1 485 ? 7.104 -3.540 18.405 1.00 58.75 485 GLN A CA 1
ATOM 3835 C C . GLN A 1 485 ? 7.628 -2.168 18.850 1.00 58.75 485 GLN A C 1
ATOM 3837 O O . GLN A 1 485 ? 8.565 -2.109 19.632 1.00 58.75 485 GLN A O 1
ATOM 3842 N N . GLU A 1 486 ? 6.975 -1.065 18.474 1.00 65.12 486 GLU A N 1
ATOM 3843 C CA . GLU A 1 486 ? 7.326 0.294 18.926 1.00 65.12 486 GLU A CA 1
ATOM 3844 C C . GLU A 1 486 ? 7.293 0.391 20.463 1.00 65.12 486 GLU A C 1
ATOM 3846 O O . GLU A 1 486 ? 8.112 1.063 21.087 1.00 65.12 486 GLU A O 1
ATOM 3851 N N . LYS A 1 487 ? 6.367 -0.337 21.104 1.00 54.66 487 LYS A N 1
ATOM 3852 C CA . LYS A 1 487 ? 6.298 -0.432 22.567 1.00 54.66 487 LYS A CA 1
ATOM 3853 C C . LYS A 1 487 ? 7.458 -1.238 23.164 1.00 54.66 487 LYS A C 1
ATOM 3855 O O . LYS A 1 487 ? 7.860 -0.927 24.284 1.00 54.66 487 LYS A O 1
ATOM 3860 N N . SER A 1 488 ? 7.971 -2.261 22.476 1.00 44.28 488 SER A N 1
ATOM 3861 C CA . SER A 1 488 ? 9.163 -3.004 22.913 1.00 44.28 488 SER A CA 1
ATOM 3862 C C . SER A 1 488 ? 10.473 -2.264 22.620 1.00 44.28 488 SER A C 1
ATOM 3864 O O . SER A 1 488 ? 11.395 -2.364 23.420 1.00 44.28 488 SER A O 1
ATOM 3866 N N . GLU A 1 489 ? 10.539 -1.492 21.532 1.00 47.81 489 GLU A N 1
ATOM 3867 C CA . GLU A 1 489 ? 11.740 -0.785 21.053 1.00 47.81 489 GLU A CA 1
ATOM 3868 C C . GLU A 1 489 ? 12.063 0.508 21.835 1.00 47.81 489 GLU A C 1
ATOM 3870 O O . GLU A 1 489 ? 13.196 0.976 21.787 1.00 47.81 489 GLU A O 1
ATOM 3875 N N . ARG A 1 490 ? 11.115 1.068 22.608 1.00 50.47 490 ARG A N 1
ATOM 3876 C CA . ARG A 1 490 ? 11.270 2.350 23.347 1.00 50.47 490 ARG A CA 1
ATOM 3877 C C . ARG A 1 490 ? 11.628 3.528 22.401 1.00 50.47 490 ARG A C 1
ATOM 3879 O O . ARG A 1 490 ? 11.219 3.517 21.244 1.00 50.47 490 ARG A O 1
ATOM 3886 N N . ILE A 1 491 ? 12.280 4.606 22.884 1.00 47.25 491 ILE A N 1
ATOM 3887 C CA . ILE A 1 491 ? 12.711 5.730 22.017 1.00 47.25 491 ILE A CA 1
ATOM 3888 C C . ILE A 1 491 ? 13.838 5.236 21.113 1.00 47.25 491 ILE A C 1
ATOM 3890 O O . ILE A 1 491 ? 14.980 5.156 21.547 1.00 47.25 491 ILE A O 1
ATOM 3894 N N . THR A 1 492 ? 13.535 4.979 19.850 1.00 46.97 492 THR A N 1
ATOM 3895 C CA . THR A 1 492 ? 14.546 4.754 18.805 1.00 46.97 492 THR A CA 1
ATOM 3896 C C . THR A 1 492 ? 14.813 6.006 17.963 1.00 46.97 492 THR A C 1
ATOM 3898 O O . THR A 1 492 ? 15.832 6.082 17.284 1.00 46.97 492 THR A O 1
ATOM 3901 N N . TYR A 1 493 ? 13.931 7.015 18.007 1.00 39.47 493 TYR A N 1
ATOM 3902 C CA . TYR A 1 493 ? 14.101 8.286 17.292 1.00 39.47 493 TYR A CA 1
ATOM 3903 C C . TYR A 1 493 ? 13.329 9.426 17.981 1.00 39.47 493 TYR A C 1
ATOM 3905 O O . TYR A 1 493 ? 12.097 9.418 17.997 1.00 39.47 493 TYR A O 1
ATOM 3913 N N . ALA A 1 494 ? 14.034 10.425 18.519 1.00 46.41 494 ALA A N 1
ATOM 3914 C CA . ALA A 1 494 ? 13.456 11.705 18.937 1.00 46.41 494 ALA A CA 1
ATOM 3915 C C . ALA A 1 494 ? 14.377 12.875 18.536 1.00 46.41 494 ALA A C 1
ATOM 3917 O O . ALA A 1 494 ? 15.574 12.704 18.302 1.00 46.41 494 ALA A O 1
ATOM 3918 N N . SER A 1 495 ? 13.804 14.070 18.380 1.00 38.41 495 SER A N 1
ATOM 3919 C CA . SER A 1 495 ? 14.572 15.278 18.050 1.00 38.41 495 SER A CA 1
ATOM 3920 C C . SER A 1 495 ? 15.606 15.560 19.150 1.00 38.41 495 SER A C 1
ATOM 3922 O O . SER A 1 495 ? 15.245 15.544 20.321 1.00 38.41 495 SER A O 1
ATOM 3924 N N . ASN A 1 496 ? 16.853 15.864 18.771 1.00 45.19 496 ASN A N 1
ATOM 3925 C CA . ASN A 1 496 ? 17.985 16.214 19.651 1.00 45.19 496 ASN A CA 1
ATOM 3926 C C . ASN A 1 496 ? 18.624 15.085 20.488 1.00 45.19 496 ASN A C 1
ATOM 3928 O O . ASN A 1 496 ? 19.490 15.384 21.300 1.00 45.19 496 ASN A O 1
ATOM 3932 N N . CYS A 1 497 ? 18.327 13.804 20.239 1.00 45.78 497 CYS A N 1
ATOM 3933 C CA . CYS A 1 497 ? 18.979 12.678 20.940 1.00 45.78 497 CYS A CA 1
ATOM 3934 C C . CYS A 1 497 ? 20.514 12.579 20.779 1.00 45.78 497 CYS A C 1
ATOM 3936 O O . CYS A 1 497 ? 21.126 11.746 21.431 1.00 45.78 497 CYS A O 1
ATOM 3938 N N . ALA A 1 498 ? 21.128 13.362 19.886 1.00 47.22 498 ALA A N 1
ATOM 3939 C CA . ALA A 1 498 ? 22.562 13.313 19.576 1.00 47.22 498 ALA A CA 1
ATOM 3940 C C . ALA A 1 498 ? 23.380 14.472 20.184 1.00 47.22 498 ALA A C 1
ATOM 3942 O O . ALA A 1 498 ? 24.570 14.568 19.906 1.00 47.22 498 ALA A O 1
ATOM 3943 N N . MET A 1 499 ? 22.754 15.373 20.952 1.00 39.94 499 MET A N 1
ATOM 3944 C CA . MET A 1 499 ? 23.443 16.511 21.590 1.00 39.94 499 MET A CA 1
ATOM 3945 C C . MET A 1 499 ? 23.881 16.215 23.035 1.00 39.94 499 MET A C 1
ATOM 3947 O O . MET A 1 499 ? 24.474 17.080 23.674 1.00 39.94 499 MET A O 1
ATOM 3951 N N . ASP A 1 500 ? 23.609 15.011 23.544 1.00 42.88 500 ASP A N 1
ATOM 3952 C CA . ASP A 1 500 ? 24.091 14.559 24.850 1.00 42.88 500 ASP A CA 1
ATOM 3953 C C . ASP A 1 500 ? 25.533 14.026 24.738 1.00 42.88 500 ASP A C 1
ATOM 3955 O O . ASP A 1 500 ? 25.893 13.363 23.762 1.00 42.88 500 ASP A O 1
ATOM 3959 N N . MET A 1 501 ? 26.369 14.342 25.735 1.00 40.16 501 MET A N 1
ATOM 3960 C CA . MET A 1 501 ? 27.791 13.967 25.798 1.00 40.16 501 MET A CA 1
ATOM 3961 C C . MET A 1 501 ? 27.997 12.445 25.651 1.00 40.16 501 MET A C 1
ATOM 3963 O O . MET A 1 501 ? 27.228 11.669 26.225 1.00 40.16 501 MET A O 1
ATOM 3967 N N . PRO A 1 502 ? 29.042 11.992 24.929 1.00 40.81 502 PRO A N 1
ATOM 3968 C CA . PRO A 1 502 ? 29.236 10.578 24.629 1.00 40.81 502 PRO A CA 1
ATOM 3969 C C . PRO A 1 502 ? 29.533 9.784 25.905 1.00 40.81 502 PRO A C 1
ATOM 3971 O O . PRO A 1 502 ? 30.481 10.083 26.631 1.00 40.81 502 PRO A O 1
ATOM 3974 N N . GLN A 1 503 ? 28.740 8.743 26.162 1.00 37.09 503 GLN A N 1
ATOM 3975 C CA . GLN A 1 503 ? 29.105 7.703 27.122 1.00 37.09 503 GLN A CA 1
ATOM 3976 C C . GLN A 1 503 ? 30.056 6.685 26.469 1.00 37.09 503 GLN A C 1
ATOM 3978 O O . GLN A 1 503 ? 29.952 6.460 25.259 1.00 37.09 503 GLN A O 1
ATOM 3983 N N . PRO A 1 504 ? 30.976 6.061 27.233 1.00 33.62 504 PRO A N 1
ATOM 3984 C CA . PRO A 1 504 ? 31.935 5.109 26.687 1.00 33.62 504 PRO A CA 1
ATOM 3985 C C . PRO A 1 504 ? 31.225 3.906 26.067 1.00 33.62 504 PRO A C 1
ATOM 3987 O O . PRO A 1 504 ? 30.370 3.273 26.684 1.00 33.62 504 PRO A O 1
ATOM 3990 N N . PHE A 1 505 ? 31.614 3.600 24.837 1.00 33.34 505 PHE A N 1
ATOM 3991 C CA . PHE A 1 505 ? 31.208 2.421 24.088 1.00 33.34 505 PHE A CA 1
ATOM 3992 C C . PHE A 1 505 ? 31.825 1.159 24.713 1.00 33.34 505 PHE A C 1
ATOM 3994 O O . PHE A 1 505 ? 33.040 1.092 24.890 1.00 33.34 505 PHE A O 1
ATOM 4001 N N . GLN A 1 506 ? 30.998 0.157 25.019 1.00 31.03 506 GLN A N 1
ATOM 4002 C CA . GLN A 1 506 ? 31.437 -1.225 25.226 1.00 31.03 506 GLN A CA 1
ATOM 4003 C C . GLN A 1 506 ? 30.709 -2.115 24.214 1.00 31.03 506 GLN A C 1
ATOM 4005 O O . GLN A 1 506 ? 29.477 -2.140 24.180 1.00 31.03 506 GLN A O 1
ATOM 4010 N N . GLU A 1 507 ? 31.483 -2.801 23.369 1.00 32.88 507 GLU A N 1
ATOM 4011 C CA . GLU A 1 507 ? 30.982 -3.807 22.427 1.00 32.88 507 GLU A CA 1
ATOM 4012 C C . GLU A 1 507 ? 30.359 -4.992 23.173 1.00 32.88 507 GLU A C 1
ATOM 4014 O O . GLU A 1 507 ? 30.832 -5.396 24.237 1.00 32.88 507 GLU A O 1
ATOM 4019 N N . PRO A 1 508 ? 29.330 -5.600 22.570 1.00 30.67 508 PRO A N 1
ATOM 4020 C CA . PRO A 1 508 ? 29.521 -6.987 22.158 1.00 30.67 508 PRO A CA 1
ATOM 4021 C C . PRO A 1 508 ? 29.392 -7.131 20.643 1.00 30.67 508 PRO A C 1
ATOM 4023 O O . PRO A 1 508 ? 28.359 -6.802 20.052 1.00 30.67 508 PRO A O 1
ATOM 4026 N N . GLN A 1 509 ? 30.440 -7.671 20.026 1.00 33.72 509 GLN A N 1
ATOM 4027 C CA . GLN A 1 509 ? 30.334 -8.332 18.736 1.00 33.72 509 GLN A CA 1
ATOM 4028 C C . GLN A 1 509 ? 29.711 -9.710 18.954 1.00 33.72 509 GLN A C 1
ATOM 4030 O O . GLN A 1 509 ? 30.220 -10.478 19.758 1.00 33.72 509 GLN A O 1
ATOM 4035 N N . GLU A 1 510 ? 28.636 -10.014 18.228 1.00 29.03 510 GLU A N 1
ATOM 4036 C CA . GLU A 1 510 ? 28.475 -11.298 17.544 1.00 29.03 510 GLU A CA 1
ATOM 4037 C C . GLU A 1 510 ? 27.347 -11.215 16.505 1.00 29.03 510 GLU A C 1
ATOM 4039 O O . GLU A 1 510 ? 26.331 -10.531 16.653 1.00 29.03 510 GLU A O 1
ATOM 4044 N N . SER A 1 511 ? 27.618 -11.858 15.377 1.00 32.56 511 SER A N 1
ATOM 4045 C CA . SER A 1 511 ? 26.911 -11.811 14.104 1.00 32.56 511 SER A CA 1
ATOM 4046 C C . SER A 1 511 ? 25.442 -12.221 14.191 1.00 32.56 511 SER A C 1
ATOM 4048 O O . SER A 1 511 ? 25.109 -13.316 14.631 1.00 32.56 511 SER A O 1
ATOM 4050 N N . THR A 1 512 ? 24.556 -11.386 13.646 1.00 29.44 512 THR A N 1
ATOM 4051 C CA . THR A 1 512 ? 23.173 -11.774 13.348 1.00 29.44 512 THR A CA 1
ATOM 4052 C C . THR A 1 512 ? 23.083 -12.314 11.916 1.00 29.44 512 THR A C 1
ATOM 4054 O O . THR A 1 512 ? 23.397 -11.583 10.972 1.00 29.44 512 THR A O 1
ATOM 4057 N N . PRO A 1 513 ? 22.605 -13.551 11.691 1.00 35.72 513 PRO A N 1
ATOM 4058 C CA . PRO A 1 513 ? 22.185 -13.975 10.366 1.00 35.72 513 PRO A CA 1
ATOM 4059 C C . PRO A 1 513 ? 20.926 -13.194 9.978 1.00 35.72 513 PRO A C 1
ATOM 4061 O O . PRO A 1 513 ? 19.856 -13.311 10.581 1.00 35.72 513 PRO A O 1
ATOM 4064 N N . SER A 1 514 ? 21.057 -12.358 8.953 1.00 33.19 514 SER A N 1
ATOM 4065 C CA . SER A 1 514 ? 19.942 -11.672 8.309 1.00 33.19 514 SER A CA 1
ATOM 4066 C C . SER A 1 514 ? 19.072 -12.689 7.559 1.00 33.19 514 SER A C 1
ATOM 4068 O O . SER A 1 514 ? 19.317 -12.961 6.385 1.00 33.19 514 SER A O 1
ATOM 4070 N N . CYS A 1 515 ? 17.999 -13.183 8.180 1.00 31.83 515 CYS A N 1
ATOM 4071 C CA . CYS A 1 515 ? 16.900 -13.805 7.439 1.00 31.83 515 CYS A CA 1
ATOM 4072 C C . CYS A 1 515 ? 15.629 -12.950 7.531 1.00 31.83 515 CYS A C 1
ATOM 4074 O O . CYS A 1 515 ? 14.935 -12.885 8.549 1.00 31.83 515 CYS A O 1
ATOM 4076 N N . ASN A 1 516 ? 15.335 -12.249 6.433 1.00 37.09 516 ASN A N 1
ATOM 4077 C CA . ASN A 1 516 ? 14.088 -11.521 6.240 1.00 37.09 516 ASN A CA 1
ATOM 4078 C C . ASN A 1 516 ? 12.925 -12.525 6.085 1.00 37.09 516 ASN A C 1
ATOM 4080 O O . ASN A 1 516 ? 12.951 -13.327 5.151 1.00 37.09 516 ASN A O 1
ATOM 4084 N N . PRO A 1 517 ? 11.829 -12.422 6.863 1.00 40.47 517 PRO A N 1
ATOM 4085 C CA . PRO A 1 517 ? 10.686 -13.347 6.793 1.00 40.47 517 PRO A CA 1
ATOM 4086 C C . PRO A 1 517 ? 9.896 -13.305 5.468 1.00 40.47 517 PRO A C 1
ATOM 4088 O O . PRO A 1 517 ? 8.902 -14.007 5.322 1.00 40.47 517 PRO A O 1
ATOM 4091 N N . LYS A 1 518 ? 10.303 -12.474 4.498 1.00 40.56 518 LYS A N 1
ATOM 4092 C CA . LYS A 1 518 ? 9.731 -12.450 3.144 1.00 40.56 518 LYS A CA 1
ATOM 4093 C C . LYS A 1 518 ? 10.365 -13.471 2.190 1.00 40.56 518 LYS A C 1
ATOM 4095 O O . LYS A 1 518 ? 9.737 -13.751 1.179 1.00 40.56 518 LYS A O 1
ATOM 4100 N N . ASN A 1 519 ? 11.540 -14.024 2.509 1.00 38.53 519 ASN A N 1
ATOM 4101 C CA . ASN A 1 519 ? 12.261 -14.944 1.617 1.00 38.53 519 ASN A CA 1
ATOM 4102 C C . ASN A 1 519 ? 11.966 -16.434 1.876 1.00 38.53 519 ASN A C 1
ATOM 4104 O O . ASN A 1 519 ? 12.255 -17.253 1.018 1.00 38.53 519 ASN A O 1
ATOM 4108 N N . ILE A 1 520 ? 11.345 -16.789 3.008 1.00 49.84 520 ILE A N 1
ATOM 4109 C CA . ILE A 1 520 ? 11.058 -18.194 3.377 1.00 49.84 520 ILE A CA 1
ATOM 4110 C C . ILE A 1 520 ? 9.951 -18.812 2.496 1.00 49.84 520 ILE A C 1
ATOM 4112 O O . ILE A 1 520 ? 9.846 -20.024 2.379 1.00 49.84 520 ILE A O 1
ATOM 4116 N N . ILE A 1 521 ? 9.123 -17.991 1.839 1.00 52.12 521 ILE A N 1
ATOM 4117 C CA . ILE A 1 521 ? 7.975 -18.465 1.040 1.00 52.12 521 ILE A CA 1
ATOM 4118 C C . ILE A 1 521 ? 8.419 -19.020 -0.334 1.00 52.12 521 ILE A C 1
ATOM 4120 O O . ILE A 1 521 ? 7.623 -19.656 -1.018 1.00 52.12 521 ILE A O 1
ATOM 4124 N N . GLU A 1 522 ? 9.676 -18.803 -0.740 1.00 48.78 522 GLU A N 1
ATOM 4125 C CA . GLU A 1 522 ? 10.224 -19.284 -2.022 1.00 48.78 522 GLU A CA 1
ATOM 4126 C C . GLU A 1 522 ? 11.241 -20.435 -1.873 1.00 48.78 522 GLU A C 1
ATOM 4128 O O . GLU A 1 522 ? 11.690 -20.965 -2.887 1.00 48.78 522 GLU A O 1
ATOM 4133 N N . SER A 1 523 ? 11.598 -20.844 -0.648 1.00 54.44 523 SER A N 1
ATOM 4134 C CA . SER A 1 523 ? 12.530 -21.954 -0.397 1.00 54.44 523 SER A CA 1
ATOM 4135 C C . SER A 1 523 ? 11.798 -23.279 -0.180 1.00 54.44 523 SER A C 1
ATOM 4137 O O . SER A 1 523 ? 10.860 -23.339 0.613 1.00 54.44 523 SER A O 1
ATOM 4139 N N . ASP A 1 524 ? 12.272 -24.333 -0.840 1.00 80.94 524 ASP A N 1
ATOM 4140 C CA . ASP A 1 524 ? 11.917 -25.730 -0.568 1.00 80.94 524 ASP A CA 1
ATOM 4141 C C . ASP A 1 524 ? 12.326 -26.093 0.880 1.00 80.94 524 ASP A C 1
ATOM 4143 O O . ASP A 1 524 ? 13.448 -25.782 1.285 1.00 80.94 524 ASP A O 1
ATOM 4147 N N . PHE A 1 525 ? 11.422 -26.667 1.682 1.00 88.62 525 PHE A N 1
ATOM 4148 C CA . PHE A 1 525 ? 11.643 -26.990 3.103 1.00 88.62 525 PHE A CA 1
ATOM 4149 C C . PHE A 1 525 ? 11.117 -28.387 3.439 1.00 88.62 525 PHE A C 1
ATOM 4151 O O . PHE A 1 525 ? 10.202 -28.886 2.786 1.00 88.62 525 PHE A O 1
ATOM 4158 N N . VAL A 1 526 ? 11.663 -29.001 4.490 1.00 92.62 526 VAL A N 1
ATOM 4159 C CA . VAL A 1 526 ? 11.227 -30.318 4.978 1.00 92.62 526 VAL A CA 1
ATOM 4160 C C . VAL A 1 526 ? 10.439 -30.153 6.268 1.00 92.62 526 VAL A C 1
ATOM 4162 O O . VAL A 1 526 ? 10.831 -29.408 7.167 1.00 92.62 526 VAL A O 1
ATOM 4165 N N . VAL A 1 527 ? 9.303 -30.840 6.354 1.00 94.44 527 VAL A N 1
ATOM 4166 C CA . VAL A 1 527 ? 8.499 -30.909 7.574 1.00 94.44 527 VAL A CA 1
ATOM 4167 C C . VAL A 1 527 ? 9.050 -32.023 8.452 1.00 94.44 527 VAL A C 1
ATOM 4169 O O . VAL A 1 527 ? 9.156 -33.154 7.996 1.00 94.44 527 VAL A O 1
ATOM 4172 N N . VAL A 1 528 ? 9.374 -31.702 9.700 1.00 96.62 528 VAL A N 1
ATOM 4173 C CA . VAL A 1 528 ? 9.775 -32.681 10.713 1.00 96.62 528 VAL A CA 1
ATOM 4174 C C . VAL A 1 528 ? 8.799 -32.573 11.879 1.00 96.62 528 VAL A C 1
ATOM 4176 O O . VAL A 1 528 ? 8.645 -31.510 12.488 1.00 96.62 528 VAL A O 1
ATOM 4179 N N . TYR A 1 529 ? 8.109 -33.668 12.166 1.00 97.06 529 TYR A N 1
ATOM 4180 C CA . TYR A 1 529 ? 7.223 -33.790 13.317 1.00 97.06 529 TYR A CA 1
ATOM 4181 C C . TYR A 1 529 ? 8.055 -34.164 14.534 1.00 97.06 529 TYR A C 1
ATOM 4183 O O . TYR A 1 529 ? 8.990 -34.947 14.396 1.00 97.06 529 TYR A O 1
ATOM 4191 N N . PHE A 1 530 ? 7.753 -33.608 15.702 1.00 97.06 530 PHE A N 1
ATOM 4192 C CA . PHE A 1 530 ? 8.493 -33.917 16.921 1.00 97.06 530 PHE A CA 1
ATOM 4193 C C . PHE A 1 530 ? 7.597 -33.872 18.155 1.00 97.06 530 PHE A C 1
ATOM 4195 O O . PHE A 1 530 ? 6.568 -33.191 18.152 1.00 97.06 530 PHE A O 1
ATOM 4202 N N . ASP A 1 531 ? 8.026 -34.586 19.188 1.00 96.38 531 ASP A N 1
ATOM 4203 C CA . ASP A 1 531 ? 7.395 -34.643 20.502 1.00 96.38 531 ASP A CA 1
ATOM 4204 C C . ASP A 1 531 ? 8.456 -34.926 21.579 1.00 96.38 531 ASP A C 1
ATOM 4206 O O . ASP A 1 531 ? 9.558 -35.399 21.263 1.00 96.38 531 ASP A O 1
ATOM 4210 N N . ILE A 1 532 ? 8.166 -34.575 22.834 1.00 95.25 532 ILE A N 1
ATOM 4211 C CA . ILE A 1 532 ? 9.083 -34.789 23.957 1.00 95.25 532 ILE A CA 1
ATOM 4212 C C . ILE A 1 532 ? 8.355 -35.330 25.185 1.00 95.25 532 ILE A C 1
ATOM 4214 O O . ILE A 1 532 ? 7.317 -34.809 25.587 1.00 95.25 532 ILE A O 1
ATOM 4218 N N . GLU A 1 533 ? 9.005 -36.256 25.886 1.00 93.62 533 GLU A N 1
ATOM 4219 C CA . GLU A 1 533 ? 8.589 -36.636 27.235 1.00 93.62 533 GLU A CA 1
ATOM 4220 C C . GLU A 1 533 ? 9.387 -35.874 28.283 1.00 93.62 533 GLU A C 1
ATOM 4222 O O . GLU A 1 533 ? 10.578 -35.593 28.120 1.00 93.62 533 GLU A O 1
ATOM 4227 N N . THR A 1 534 ? 8.729 -35.503 29.381 1.00 93.75 534 THR A N 1
ATOM 4228 C CA . THR A 1 534 ? 9.317 -34.624 30.401 1.00 93.75 534 THR A CA 1
ATOM 4229 C C . THR A 1 534 ? 9.060 -35.118 31.817 1.00 93.75 534 THR A C 1
ATOM 4231 O O . THR A 1 534 ? 8.123 -35.866 32.080 1.00 93.75 534 THR A O 1
ATOM 4234 N N . THR A 1 535 ? 9.876 -34.657 32.767 1.00 92.88 535 THR A N 1
ATOM 4235 C CA . THR A 1 535 ? 9.747 -35.037 34.185 1.00 92.88 535 THR A CA 1
ATOM 4236 C C . THR A 1 535 ? 8.461 -34.526 34.843 1.00 92.88 535 THR A C 1
ATOM 4238 O O . THR A 1 535 ? 8.058 -35.042 35.883 1.00 92.88 535 THR A O 1
ATOM 4241 N N . SER A 1 536 ? 7.821 -33.493 34.279 1.00 91.50 536 SER A N 1
ATOM 4242 C CA . SER A 1 536 ? 6.537 -32.938 34.730 1.00 91.50 536 SER A CA 1
ATOM 4243 C C . SER A 1 536 ? 5.971 -31.919 33.728 1.00 91.50 536 SER A C 1
ATOM 4245 O O . SER A 1 536 ? 6.644 -31.484 32.798 1.00 91.50 536 SER A O 1
ATOM 4247 N N . LEU A 1 537 ? 4.762 -31.405 33.985 1.00 87.81 537 LEU A N 1
ATOM 4248 C CA . LEU A 1 537 ? 4.185 -30.290 33.216 1.00 87.81 537 LEU A CA 1
ATOM 4249 C C . LEU A 1 537 ? 4.821 -28.916 33.526 1.00 87.81 537 LEU A C 1
ATOM 4251 O O . LEU A 1 537 ? 4.463 -27.909 32.901 1.00 87.81 537 LEU A O 1
ATOM 4255 N N . ALA A 1 538 ? 5.749 -28.839 34.487 1.00 86.25 538 ALA A N 1
ATOM 4256 C CA . ALA A 1 538 ? 6.377 -27.587 34.891 1.00 86.25 538 ALA A CA 1
ATOM 4257 C C . ALA A 1 538 ? 7.223 -26.989 33.760 1.00 86.25 538 ALA A C 1
ATOM 4259 O O . ALA A 1 538 ? 7.879 -27.700 33.000 1.00 86.25 538 ALA A O 1
ATOM 4260 N N . LEU A 1 539 ? 7.262 -25.656 33.674 1.00 79.94 539 LEU A N 1
ATOM 4261 C CA . LEU A 1 539 ? 8.074 -24.942 32.677 1.00 79.94 539 LEU A CA 1
ATOM 4262 C C . LEU A 1 539 ? 9.581 -25.192 32.817 1.00 79.94 539 LEU A C 1
ATOM 4264 O O . LEU A 1 539 ? 10.308 -24.885 31.882 1.00 79.94 539 LEU A O 1
ATOM 4268 N N . THR A 1 540 ? 10.033 -25.711 33.961 1.00 83.56 540 THR A N 1
ATOM 4269 C CA . THR A 1 540 ? 11.426 -26.060 34.286 1.00 83.56 540 THR A CA 1
ATOM 4270 C C . THR A 1 540 ? 11.706 -27.561 34.191 1.00 83.56 540 THR A C 1
ATOM 4272 O O . THR A 1 540 ? 12.804 -27.984 34.540 1.00 83.56 540 THR A O 1
ATOM 4275 N N . ALA A 1 541 ? 10.731 -28.363 33.746 1.00 89.38 541 ALA A N 1
ATOM 4276 C CA . ALA A 1 541 ? 10.869 -29.814 33.660 1.00 89.38 541 ALA A CA 1
ATOM 4277 C C . ALA A 1 541 ? 12.054 -30.214 32.773 1.00 89.38 541 ALA A C 1
ATOM 4279 O O . ALA A 1 541 ? 12.318 -29.560 31.753 1.00 89.38 541 ALA A O 1
ATOM 4280 N N . GLY A 1 542 ? 12.756 -31.268 33.184 1.00 90.44 542 GLY A N 1
ATOM 4281 C CA . GLY A 1 542 ? 13.784 -31.930 32.388 1.00 90.44 542 GLY A CA 1
ATOM 4282 C C . GLY A 1 542 ? 13.154 -32.730 31.249 1.00 90.44 542 GLY A C 1
ATOM 4283 O O . GLY A 1 542 ? 12.019 -33.194 31.373 1.00 90.44 542 GLY A O 1
ATOM 4284 N N . ILE A 1 543 ? 13.880 -32.857 30.141 1.00 94.56 543 ILE A N 1
ATOM 4285 C CA . ILE A 1 543 ? 13.492 -33.694 29.002 1.00 94.56 543 ILE A CA 1
ATOM 4286 C C . ILE A 1 543 ? 13.997 -35.114 29.279 1.00 94.56 543 ILE A C 1
ATOM 4288 O O . ILE A 1 543 ? 15.140 -35.272 29.697 1.00 94.56 543 ILE A O 1
ATOM 4292 N N . LEU A 1 544 ? 13.142 -36.115 29.081 1.00 94.00 544 LEU A N 1
ATOM 4293 C CA . LEU A 1 544 ? 13.430 -37.538 29.290 1.00 94.00 544 LEU A CA 1
ATOM 4294 C C . LEU A 1 544 ? 13.467 -38.328 27.982 1.00 94.00 544 LEU A C 1
ATOM 4296 O O . LEU A 1 544 ? 14.144 -39.346 27.906 1.00 94.00 544 LEU A O 1
ATOM 4300 N N . GLN A 1 545 ? 12.752 -37.862 26.961 1.00 94.94 545 GLN A N 1
ATOM 4301 C CA . GLN A 1 545 ? 12.779 -38.443 25.627 1.00 94.94 545 GLN A CA 1
ATOM 4302 C C . GLN A 1 545 ? 12.579 -37.342 24.589 1.00 94.94 545 GLN A C 1
ATOM 4304 O O . GLN A 1 545 ? 11.803 -36.413 24.816 1.00 94.94 545 GLN A O 1
ATOM 4309 N N . ILE A 1 546 ? 13.262 -37.452 23.453 1.00 96.56 546 ILE A N 1
ATOM 4310 C CA . ILE A 1 546 ? 13.009 -36.634 22.266 1.00 96.56 546 ILE A CA 1
ATOM 4311 C C . ILE A 1 546 ? 12.739 -37.583 21.112 1.00 96.56 546 ILE A C 1
ATOM 4313 O O . ILE A 1 546 ? 13.580 -38.434 20.825 1.00 96.56 546 ILE A O 1
ATOM 4317 N N . ALA A 1 547 ? 11.616 -37.394 20.424 1.00 97.12 547 ALA A N 1
ATOM 4318 C CA . ALA A 1 547 ? 11.344 -38.081 19.174 1.00 97.12 547 ALA A CA 1
ATOM 4319 C C . ALA A 1 547 ? 11.098 -37.093 18.036 1.00 97.12 547 ALA A C 1
ATOM 4321 O O . ALA A 1 547 ? 10.503 -36.031 18.225 1.00 97.12 547 ALA A O 1
ATOM 4322 N N . ALA A 1 548 ? 11.553 -37.452 16.839 1.00 97.62 548 ALA A N 1
ATOM 4323 C CA . ALA A 1 548 ? 11.319 -36.697 15.623 1.00 97.62 548 ALA A CA 1
ATOM 4324 C C . ALA A 1 548 ? 11.175 -37.624 14.408 1.00 97.62 548 ALA A C 1
ATOM 4326 O O . ALA A 1 548 ? 11.818 -38.669 14.327 1.00 97.62 548 ALA A O 1
ATOM 4327 N N . LYS A 1 549 ? 10.338 -37.237 13.443 1.00 96.44 549 LYS A N 1
ATOM 4328 C CA . LYS A 1 549 ? 10.090 -38.010 12.222 1.00 96.44 549 LYS A CA 1
ATOM 4329 C C . LYS A 1 549 ? 9.865 -37.113 11.016 1.00 96.44 549 LYS A C 1
ATOM 4331 O O . LYS A 1 549 ? 9.206 -36.076 11.108 1.00 96.44 549 LYS A O 1
ATOM 4336 N N . SER A 1 550 ? 10.373 -37.555 9.875 1.00 94.25 550 SER A N 1
ATOM 4337 C CA . SER A 1 550 ? 9.974 -37.064 8.559 1.00 94.25 550 SER A CA 1
ATOM 4338 C C . SER A 1 550 ? 9.990 -38.223 7.578 1.00 94.25 550 SER A C 1
ATOM 4340 O O . SER A 1 550 ? 11.057 -38.760 7.279 1.00 94.25 550 SER A O 1
ATOM 4342 N N . HIS A 1 551 ? 8.819 -38.590 7.061 1.00 88.31 551 HIS A N 1
ATOM 4343 C CA . HIS A 1 551 ? 8.658 -39.700 6.126 1.00 88.31 551 HIS A CA 1
ATOM 4344 C C . HIS A 1 551 ? 9.282 -40.989 6.696 1.00 88.31 551 HIS A C 1
ATOM 4346 O O . HIS A 1 551 ? 8.876 -41.457 7.759 1.00 88.31 551 HIS A O 1
ATOM 4352 N N . ASP A 1 552 ? 10.292 -41.548 6.029 1.00 90.19 552 ASP A N 1
ATOM 4353 C CA . ASP A 1 552 ? 10.950 -42.797 6.427 1.00 90.19 552 ASP A CA 1
ATOM 4354 C C . ASP A 1 552 ? 12.044 -42.602 7.492 1.00 90.19 552 ASP A C 1
ATOM 4356 O O . ASP A 1 552 ? 12.553 -43.578 8.040 1.00 90.19 552 ASP A O 1
ATOM 4360 N N . LEU A 1 553 ? 12.416 -41.356 7.809 1.00 94.00 553 LEU A N 1
ATOM 4361 C CA . LEU A 1 553 ? 13.443 -41.050 8.802 1.00 94.00 553 LEU A CA 1
ATOM 4362 C C . LEU A 1 553 ? 12.822 -40.878 10.186 1.00 94.00 553 LEU A C 1
ATOM 4364 O O . LEU A 1 553 ? 11.975 -40.007 10.389 1.00 94.00 553 LEU A O 1
ATOM 4368 N N . GLU A 1 554 ? 13.299 -41.669 11.143 1.00 96.00 554 GLU A N 1
ATOM 4369 C CA . GLU A 1 554 ? 12.897 -41.629 12.550 1.00 96.00 554 GLU A CA 1
ATOM 4370 C C . GLU A 1 554 ? 14.102 -41.352 13.451 1.00 96.00 554 GLU A C 1
ATOM 4372 O O . GLU A 1 554 ? 15.222 -41.801 13.198 1.00 96.00 554 GLU A O 1
ATOM 4377 N N . PHE A 1 555 ? 13.851 -40.602 14.515 1.00 96.56 555 PHE A N 1
ATOM 4378 C CA . PHE A 1 555 ? 14.781 -40.305 15.590 1.00 96.56 555 PHE A CA 1
ATOM 4379 C C . PHE A 1 555 ? 14.035 -40.445 16.907 1.00 96.56 555 PHE A C 1
ATOM 4381 O O . PHE A 1 555 ? 12.954 -39.884 17.064 1.00 96.56 555 PHE A O 1
ATOM 4388 N N . SER A 1 556 ? 14.604 -41.192 17.846 1.00 95.56 556 SER A N 1
ATOM 4389 C CA . SER A 1 556 ? 14.085 -41.315 19.204 1.00 95.56 556 SER A CA 1
ATOM 4390 C C . SER A 1 556 ? 15.250 -41.602 20.135 1.00 95.56 556 SER A C 1
ATOM 4392 O O . SER A 1 556 ? 15.984 -42.567 19.923 1.00 95.56 556 SER A O 1
ATOM 4394 N N . VAL A 1 557 ? 15.449 -40.743 21.129 1.00 94.94 557 VAL A N 1
ATOM 4395 C CA . VAL A 1 557 ? 16.504 -40.901 22.135 1.00 94.94 557 VAL A CA 1
ATOM 4396 C C . VAL A 1 557 ? 15.940 -40.627 23.518 1.00 94.94 557 VAL A C 1
ATOM 4398 O O . VAL A 1 557 ? 15.137 -39.708 23.698 1.00 94.94 557 VAL A O 1
ATOM 4401 N N . TYR A 1 558 ? 16.386 -41.410 24.495 1.00 94.69 558 TYR A N 1
ATOM 4402 C CA . TYR A 1 558 ? 16.110 -41.175 25.907 1.00 94.69 558 TYR A CA 1
ATOM 4403 C C . TYR A 1 558 ? 17.265 -40.413 26.545 1.00 94.69 558 TYR A C 1
ATOM 4405 O O . TYR A 1 558 ? 18.421 -40.582 26.157 1.00 94.69 558 TYR A O 1
ATOM 4413 N N . LEU A 1 559 ? 16.948 -39.564 27.516 1.00 93.88 559 LEU A N 1
ATOM 4414 C CA . LEU A 1 559 ? 17.908 -38.699 28.186 1.00 93.88 559 LEU A CA 1
ATOM 4415 C C . LEU A 1 559 ? 18.092 -39.111 29.643 1.00 93.88 559 LEU A C 1
ATOM 4417 O O . LEU A 1 559 ? 17.148 -39.539 30.308 1.00 93.88 559 LEU A O 1
ATOM 4421 N N . ASN A 1 560 ? 19.303 -38.897 30.151 1.00 86.81 560 ASN A N 1
ATOM 4422 C CA . ASN A 1 560 ? 19.619 -39.066 31.560 1.00 86.81 560 ASN A CA 1
ATOM 4423 C C . ASN A 1 560 ? 18.709 -38.165 32.414 1.00 86.81 560 ASN A C 1
ATOM 4425 O O . ASN A 1 560 ? 18.607 -36.955 32.158 1.00 86.81 560 ASN A O 1
ATOM 4429 N N . PRO A 1 561 ? 18.044 -38.715 33.442 1.00 83.81 561 PRO A N 1
ATOM 4430 C CA . PRO A 1 561 ? 17.157 -37.933 34.279 1.00 83.81 561 PRO A CA 1
ATOM 4431 C C . PRO A 1 561 ? 17.957 -36.920 35.107 1.00 83.81 561 PRO A C 1
ATOM 4433 O O . PRO A 1 561 ? 18.820 -37.272 35.900 1.00 83.81 561 PRO A O 1
ATOM 4436 N N . THR A 1 562 ? 17.637 -35.634 34.957 1.00 79.50 562 THR A N 1
ATOM 4437 C CA . THR A 1 562 ? 18.271 -34.539 35.725 1.00 79.50 562 THR A CA 1
ATOM 4438 C C . THR A 1 562 ? 17.424 -34.067 36.909 1.00 79.50 562 THR A C 1
ATOM 4440 O O . THR A 1 562 ? 17.854 -33.231 37.704 1.00 79.50 562 THR A O 1
ATOM 4443 N N . GLN A 1 563 ? 16.187 -34.557 37.009 1.00 88.19 563 GLN A N 1
ATOM 4444 C CA . GLN A 1 563 ? 15.200 -34.181 38.018 1.00 88.19 563 GLN A CA 1
ATOM 4445 C C . GLN A 1 563 ? 14.306 -35.383 38.328 1.00 88.19 563 GLN A C 1
ATOM 4447 O O . GLN A 1 563 ? 14.078 -36.227 37.462 1.00 88.19 563 GLN A O 1
ATOM 4452 N N . ALA A 1 564 ? 13.732 -35.416 39.532 1.00 88.62 564 ALA A N 1
ATOM 4453 C CA . ALA A 1 564 ? 12.721 -36.408 39.882 1.00 88.62 564 ALA A CA 1
ATOM 4454 C C . ALA A 1 564 ? 11.505 -36.324 38.940 1.00 88.62 564 ALA A C 1
ATOM 4456 O O . ALA A 1 564 ? 11.028 -35.229 38.621 1.00 88.62 564 ALA A O 1
ATOM 4457 N N . ILE A 1 565 ? 10.989 -37.482 38.524 1.00 92.00 565 ILE A N 1
ATOM 4458 C CA . ILE A 1 565 ? 9.773 -37.585 37.709 1.00 92.00 565 ILE A CA 1
ATOM 4459 C C . ILE A 1 565 ? 8.564 -37.458 38.633 1.00 92.00 565 ILE A C 1
ATOM 4461 O O . ILE A 1 565 ? 8.485 -38.135 39.660 1.00 92.00 565 ILE A O 1
ATOM 4465 N N . SER A 1 566 ? 7.613 -36.586 38.293 1.00 93.12 566 SER A N 1
ATOM 4466 C CA . SER A 1 566 ? 6.385 -36.478 39.079 1.00 93.12 566 SER A CA 1
ATOM 4467 C C . SER A 1 566 ? 5.539 -37.753 38.948 1.00 93.12 566 SER A C 1
ATOM 4469 O O . SER A 1 566 ? 5.539 -38.376 37.884 1.00 93.12 566 SER A O 1
ATOM 4471 N N . PRO A 1 567 ? 4.752 -38.129 39.977 1.00 90.69 567 PRO A N 1
ATOM 4472 C CA . PRO A 1 567 ? 3.886 -39.308 39.900 1.00 90.69 567 PRO A CA 1
ATOM 4473 C C . PRO A 1 567 ? 2.937 -39.286 38.694 1.00 90.69 567 PRO A C 1
ATOM 4475 O O . PRO A 1 567 ? 2.723 -40.311 38.056 1.00 90.69 567 PRO A O 1
ATOM 4478 N N . ASP A 1 568 ? 2.416 -38.106 38.341 1.00 89.06 568 ASP A N 1
ATOM 4479 C CA . ASP A 1 568 ? 1.553 -37.933 37.170 1.00 89.06 568 ASP A CA 1
ATOM 4480 C C . ASP A 1 568 ? 2.304 -38.146 35.851 1.00 89.06 568 ASP A C 1
ATOM 4482 O O . ASP A 1 568 ? 1.767 -38.789 34.955 1.00 89.06 568 ASP A O 1
ATOM 4486 N N . ALA A 1 569 ? 3.535 -37.634 35.723 1.00 88.31 569 ALA A N 1
ATOM 4487 C CA . ALA A 1 569 ? 4.344 -37.836 34.522 1.00 88.31 569 ALA A CA 1
ATOM 4488 C C . ALA A 1 569 ? 4.726 -39.311 34.375 1.00 88.31 569 ALA A C 1
ATOM 4490 O O . ALA A 1 569 ? 4.526 -39.884 33.314 1.00 88.31 569 ALA A O 1
ATOM 4491 N N . SER A 1 570 ? 5.158 -39.949 35.465 1.00 89.25 570 SER A N 1
ATOM 4492 C CA . SER A 1 570 ? 5.501 -41.373 35.480 1.00 89.25 570 SER A CA 1
ATOM 4493 C C . SER A 1 570 ? 4.313 -42.267 35.115 1.00 89.25 570 SER A C 1
ATOM 4495 O O . SER A 1 570 ? 4.450 -43.214 34.344 1.00 89.25 570 SER A O 1
ATOM 4497 N N . LYS A 1 571 ? 3.114 -41.932 35.609 1.00 86.50 571 LYS A N 1
ATOM 4498 C CA . LYS A 1 571 ? 1.876 -42.645 35.271 1.00 86.50 571 LYS A CA 1
ATOM 4499 C C . LYS A 1 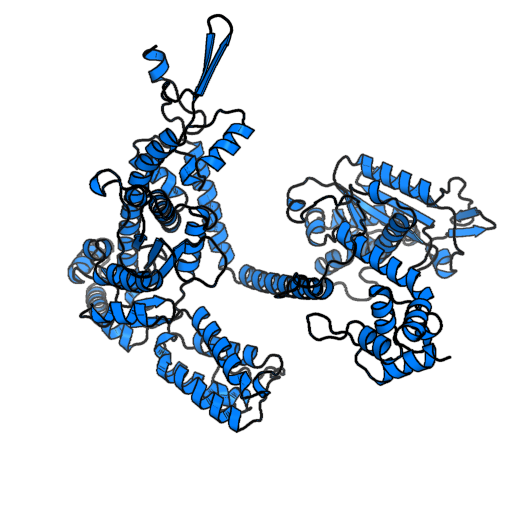571 ? 1.517 -42.541 33.788 1.00 86.50 571 LYS A C 1
ATOM 4501 O O . LYS A 1 571 ? 0.920 -43.469 33.253 1.00 86.50 571 LYS A O 1
ATOM 4506 N N . ILE A 1 572 ? 1.802 -41.398 33.173 1.00 84.56 572 ILE A N 1
ATOM 4507 C CA . ILE A 1 572 ? 1.465 -41.117 31.778 1.00 84.56 572 ILE A CA 1
ATOM 4508 C C . ILE A 1 572 ? 2.478 -41.797 30.857 1.00 84.56 572 ILE A C 1
ATOM 4510 O O . ILE A 1 572 ? 2.073 -42.587 30.018 1.00 84.56 572 ILE A O 1
ATOM 4514 N N . THR A 1 573 ? 3.772 -41.554 31.058 1.00 85.94 573 THR A N 1
ATOM 4515 C CA . THR A 1 573 ? 4.839 -41.988 30.138 1.00 85.94 573 THR A CA 1
ATOM 4516 C C . THR A 1 573 ? 5.350 -43.400 30.400 1.00 85.94 573 THR A C 1
ATOM 4518 O O . THR A 1 573 ? 6.112 -43.950 29.614 1.00 85.94 573 THR A O 1
ATOM 4521 N N . GLY A 1 574 ? 5.023 -43.975 31.561 1.00 86.25 574 GLY A N 1
ATOM 4522 C CA . GLY A 1 574 ? 5.622 -45.225 32.023 1.00 86.25 574 GLY A CA 1
ATOM 4523 C C . GLY A 1 574 ? 7.091 -45.102 32.437 1.00 86.25 574 GLY A C 1
ATOM 4524 O O . GLY A 1 574 ? 7.699 -46.119 32.784 1.00 86.25 574 GLY A O 1
ATOM 4525 N N . LEU A 1 575 ? 7.663 -43.890 32.419 1.00 90.06 575 LEU A N 1
ATOM 4526 C CA . LEU A 1 575 ? 9.048 -43.640 32.806 1.00 90.06 575 LEU A CA 1
ATOM 4527 C C . LEU A 1 575 ? 9.180 -43.515 34.326 1.00 90.06 575 LEU A C 1
ATOM 4529 O O . LEU A 1 575 ? 8.428 -42.797 34.991 1.00 90.06 575 LEU A O 1
ATOM 4533 N N . THR A 1 576 ? 10.169 -44.199 34.887 1.00 90.12 576 THR A N 1
ATOM 4534 C CA . THR A 1 576 ? 10.503 -44.189 36.317 1.00 90.12 576 THR A CA 1
ATOM 4535 C C . THR A 1 576 ? 12.008 -44.041 36.500 1.00 90.12 576 THR A C 1
ATOM 4537 O O . THR A 1 576 ? 12.781 -44.384 35.610 1.00 90.12 576 THR A O 1
ATOM 4540 N N . ILE A 1 577 ? 12.425 -43.510 37.651 1.00 85.94 577 ILE A N 1
ATOM 4541 C CA . ILE A 1 577 ? 13.836 -43.452 38.046 1.00 85.94 577 ILE A CA 1
ATOM 4542 C C . ILE A 1 577 ? 14.031 -44.434 39.195 1.00 85.94 577 ILE A C 1
ATOM 4544 O O . ILE A 1 577 ? 13.321 -44.345 40.200 1.00 85.94 577 ILE A O 1
ATOM 4548 N N . ILE A 1 578 ? 14.993 -45.346 39.057 1.00 80.19 578 ILE A N 1
ATOM 4549 C CA . ILE A 1 578 ? 15.425 -46.247 40.131 1.00 80.19 578 ILE A CA 1
ATOM 4550 C C . ILE A 1 578 ? 16.941 -46.088 40.266 1.00 80.19 578 ILE A C 1
ATOM 4552 O O . ILE A 1 578 ? 17.689 -46.474 39.372 1.00 80.19 578 ILE A O 1
ATOM 4556 N N . GLY A 1 579 ? 17.393 -45.498 41.376 1.00 78.75 579 GLY A N 1
ATOM 4557 C CA . GLY A 1 579 ? 18.782 -45.047 41.504 1.00 78.75 579 GLY A CA 1
ATOM 4558 C C . GLY A 1 579 ? 19.049 -43.856 40.580 1.00 78.75 579 GLY A C 1
ATOM 4559 O O . GLY A 1 579 ? 18.293 -42.888 40.621 1.00 78.75 579 GLY A O 1
ATOM 4560 N N . ASP A 1 580 ? 20.080 -43.962 39.743 1.00 77.44 580 ASP A N 1
ATOM 4561 C CA . ASP A 1 580 ? 20.438 -42.956 38.728 1.00 77.44 580 ASP A CA 1
ATOM 4562 C C . ASP A 1 580 ? 19.991 -43.355 37.306 1.00 77.44 580 ASP A C 1
ATOM 4564 O O . ASP A 1 580 ? 20.212 -42.620 36.345 1.00 77.44 580 ASP A O 1
ATOM 4568 N N . ASP A 1 581 ? 19.335 -44.511 37.164 1.00 81.44 581 ASP A N 1
ATOM 4569 C CA . ASP A 1 581 ? 18.952 -45.091 35.879 1.00 81.44 581 ASP A CA 1
ATOM 4570 C C . ASP A 1 581 ? 17.475 -44.816 35.536 1.00 81.44 581 ASP A C 1
ATOM 4572 O O . ASP A 1 581 ? 16.590 -44.835 36.403 1.00 81.44 581 ASP A O 1
ATOM 4576 N N . LEU A 1 582 ? 17.196 -44.612 34.243 1.00 90.06 582 LEU A N 1
ATOM 4577 C CA . LEU A 1 582 ? 15.843 -44.448 33.708 1.00 90.06 582 LEU A CA 1
ATOM 4578 C C . LEU A 1 582 ? 15.255 -45.806 33.298 1.00 90.06 582 LEU A C 1
ATOM 4580 O O . LEU A 1 582 ? 15.908 -46.609 32.633 1.00 90.06 582 LEU A O 1
ATOM 4584 N N . TYR A 1 583 ? 14.000 -46.049 33.661 1.00 85.56 583 TYR A N 1
ATOM 4585 C CA . TYR A 1 583 ? 13.268 -47.273 33.344 1.00 85.56 583 TYR A CA 1
ATOM 4586 C C . TYR A 1 583 ? 11.982 -46.939 32.596 1.00 85.56 583 TYR A C 1
ATOM 4588 O O . TYR A 1 583 ? 11.248 -46.049 33.019 1.00 85.56 583 TYR A O 1
ATOM 4596 N N . LEU A 1 584 ? 11.663 -47.701 31.552 1.00 87.69 584 LEU A N 1
ATOM 4597 C CA . LEU A 1 584 ? 10.366 -47.685 30.873 1.00 87.69 584 LEU A CA 1
ATOM 4598 C C . LEU A 1 584 ? 9.604 -48.964 31.234 1.00 87.69 584 LEU A C 1
ATOM 4600 O O . LEU A 1 584 ? 10.079 -50.065 30.965 1.00 87.69 584 LEU A O 1
ATOM 4604 N N . HIS A 1 585 ? 8.439 -48.837 31.875 1.00 85.00 585 HIS A N 1
ATOM 4605 C CA . HIS A 1 585 ? 7.609 -49.976 32.304 1.00 85.00 585 HIS A CA 1
ATOM 4606 C C . HIS A 1 585 ? 8.399 -51.071 33.057 1.00 85.00 585 HIS A C 1
ATOM 4608 O O . HIS A 1 585 ? 8.252 -52.262 32.785 1.00 85.00 585 HIS A O 1
ATOM 4614 N N . ASN A 1 586 ? 9.245 -50.663 34.011 1.00 77.62 586 ASN A N 1
ATOM 4615 C CA . ASN A 1 586 ? 10.147 -51.522 34.800 1.00 77.62 586 ASN A CA 1
ATOM 4616 C C . ASN A 1 586 ? 11.299 -52.185 34.022 1.00 77.62 586 ASN A C 1
ATOM 4618 O O . ASN A 1 586 ? 12.006 -53.020 34.584 1.00 77.62 586 ASN A O 1
ATOM 4622 N N . THR A 1 587 ? 11.539 -51.798 32.769 1.00 80.38 587 THR A N 1
ATOM 4623 C CA . THR A 1 587 ? 12.717 -52.220 31.997 1.00 80.38 587 THR A CA 1
ATOM 4624 C C . THR A 1 587 ? 13.747 -51.097 31.988 1.00 80.38 587 THR A C 1
ATOM 4626 O O . THR A 1 587 ? 13.408 -49.968 31.636 1.00 80.38 587 THR A O 1
ATOM 4629 N N . ARG A 1 588 ? 14.990 -51.389 32.387 1.00 85.50 588 ARG A N 1
ATOM 4630 C CA . ARG A 1 588 ? 16.084 -50.407 32.380 1.00 85.50 588 ARG A CA 1
ATOM 4631 C C . ARG A 1 588 ? 16.397 -49.976 30.947 1.00 85.50 588 ARG A C 1
ATOM 4633 O O . ARG A 1 588 ? 16.456 -50.816 30.052 1.00 85.50 588 ARG A O 1
ATOM 4640 N N . LEU A 1 589 ? 16.601 -48.679 30.736 1.00 88.75 589 LEU A N 1
ATOM 4641 C CA . LEU A 1 589 ? 17.061 -48.127 29.466 1.00 88.75 589 LEU A CA 1
ATOM 4642 C C . LEU A 1 589 ? 18.586 -47.981 29.503 1.00 88.75 589 LEU A C 1
ATOM 4644 O O . LEU A 1 589 ? 19.104 -47.057 30.117 1.00 88.75 589 LEU A O 1
ATOM 4648 N N . ASP A 1 590 ? 19.305 -48.885 28.837 1.00 73.69 590 ASP A N 1
ATOM 4649 C CA . ASP A 1 590 ? 20.777 -48.927 28.896 1.00 73.69 590 ASP A CA 1
ATOM 4650 C C . ASP A 1 590 ? 21.475 -47.880 27.998 1.00 73.69 590 ASP A C 1
ATOM 4652 O O . ASP A 1 590 ? 22.671 -47.644 28.143 1.00 73.69 590 ASP A O 1
ATOM 4656 N N . ASN A 1 591 ? 20.743 -47.237 27.078 1.00 79.81 591 ASN A N 1
ATOM 4657 C CA . ASN A 1 591 ? 21.279 -46.308 26.068 1.00 79.81 591 ASN A CA 1
ATOM 4658 C C . ASN A 1 591 ? 20.749 -44.870 26.234 1.00 79.81 591 ASN A C 1
ATOM 4660 O O . ASN A 1 591 ? 20.383 -44.221 25.250 1.00 79.81 591 ASN A O 1
ATOM 4664 N N . THR A 1 592 ? 20.636 -44.377 27.467 1.00 89.19 592 THR A N 1
ATOM 4665 C CA . THR A 1 592 ? 20.281 -42.973 27.712 1.00 89.19 592 THR A CA 1
ATOM 4666 C C . THR A 1 592 ? 21.468 -42.051 27.428 1.00 89.19 592 THR A C 1
ATOM 4668 O O . THR A 1 592 ? 22.615 -42.372 27.735 1.00 89.19 592 THR A O 1
ATOM 4671 N N . LEU A 1 593 ? 21.195 -40.893 26.829 1.00 88.88 593 LEU A N 1
ATOM 4672 C CA . LEU A 1 593 ? 22.203 -39.885 26.497 1.00 88.88 593 LEU A CA 1
ATOM 4673 C C . LEU A 1 593 ? 22.181 -38.738 27.505 1.00 88.88 593 LEU A C 1
ATOM 4675 O O . LEU A 1 593 ? 21.139 -38.418 28.083 1.00 88.88 593 LEU A O 1
ATOM 4679 N N . ASP A 1 594 ? 23.312 -38.062 27.693 1.00 89.06 594 ASP A N 1
ATOM 4680 C CA . ASP A 1 594 ? 23.264 -36.758 28.344 1.00 89.06 594 ASP A CA 1
ATOM 4681 C C . ASP A 1 594 ? 22.592 -35.713 27.434 1.00 89.06 594 ASP A C 1
ATOM 4683 O O . ASP A 1 594 ? 22.333 -35.939 26.249 1.00 89.06 594 ASP A O 1
ATOM 4687 N N . LEU A 1 595 ? 22.236 -34.563 28.010 1.00 90.31 595 LEU A N 1
ATOM 4688 C CA . LEU A 1 595 ? 21.485 -33.542 27.285 1.00 90.31 595 LEU A CA 1
ATOM 4689 C C . LEU A 1 595 ? 22.268 -32.982 26.093 1.00 90.31 595 LEU A C 1
ATOM 4691 O O . LEU A 1 595 ? 21.660 -32.707 25.060 1.00 90.31 595 LEU A O 1
ATOM 4695 N N . TYR A 1 596 ? 23.581 -32.794 26.230 1.00 88.25 596 TYR A N 1
ATOM 4696 C CA . TYR A 1 596 ? 24.395 -32.238 25.157 1.00 88.25 596 TYR A CA 1
ATOM 4697 C C . TYR A 1 596 ? 24.430 -33.220 23.984 1.00 88.25 596 TYR A C 1
ATOM 4699 O O . TYR A 1 596 ? 24.036 -32.854 22.876 1.00 88.25 596 TYR A O 1
ATOM 4707 N N . ASP A 1 597 ? 24.769 -34.481 24.249 1.00 88.50 597 ASP A N 1
ATOM 4708 C CA . ASP A 1 597 ? 24.855 -35.537 23.241 1.00 88.50 597 ASP A CA 1
ATOM 4709 C C . ASP A 1 597 ? 23.503 -35.805 22.568 1.00 88.50 597 ASP A C 1
ATOM 4711 O O . ASP A 1 597 ? 23.431 -35.929 21.344 1.00 88.50 597 ASP A O 1
ATOM 4715 N N . ALA A 1 598 ? 22.404 -35.801 23.329 1.00 93.75 598 ALA A N 1
ATOM 4716 C CA . ALA A 1 598 ? 21.059 -35.948 22.774 1.00 93.75 598 ALA A CA 1
ATOM 4717 C C . ALA A 1 598 ? 20.700 -34.818 21.795 1.00 93.75 598 ALA A C 1
ATOM 4719 O O . ALA A 1 598 ? 20.080 -35.064 20.757 1.00 93.75 598 ALA A O 1
ATOM 4720 N N . PHE A 1 599 ? 21.084 -33.573 22.098 1.00 95.50 599 PHE A N 1
ATOM 4721 C CA . PHE A 1 599 ? 20.813 -32.433 21.222 1.00 95.50 599 PHE A CA 1
ATOM 4722 C C . PHE A 1 599 ? 21.764 -32.362 20.026 1.00 95.50 599 PHE A C 1
ATOM 4724 O O . PHE A 1 599 ? 21.331 -31.930 18.958 1.00 95.50 599 PHE A O 1
ATOM 4731 N N . ILE A 1 600 ? 23.014 -32.813 20.159 1.00 92.25 600 ILE A N 1
ATOM 4732 C CA . ILE A 1 600 ? 23.907 -32.998 19.009 1.00 92.25 600 ILE A CA 1
ATOM 4733 C C . ILE A 1 600 ? 23.340 -34.073 18.078 1.00 92.25 600 ILE A C 1
ATOM 4735 O O . ILE A 1 600 ? 23.184 -33.812 16.888 1.00 92.25 600 ILE A O 1
ATOM 4739 N N . ALA A 1 601 ? 22.909 -35.219 18.611 1.00 90.62 601 ALA A N 1
ATOM 4740 C CA . ALA A 1 601 ? 22.276 -36.276 17.824 1.00 90.62 601 ALA A CA 1
ATOM 4741 C C . ALA A 1 601 ? 20.984 -35.794 17.133 1.00 90.62 601 ALA A C 1
ATOM 4743 O O . ALA A 1 601 ? 20.735 -36.116 15.968 1.00 90.62 601 ALA A O 1
ATOM 4744 N N . LEU A 1 602 ? 20.179 -34.967 17.815 1.00 96.81 602 LEU A N 1
ATOM 4745 C CA . LEU A 1 602 ? 19.014 -34.317 17.210 1.00 96.81 602 LEU A CA 1
ATOM 4746 C C . LEU A 1 602 ? 19.431 -33.372 16.077 1.00 96.81 602 LEU A C 1
ATOM 4748 O O . LEU A 1 602 ? 18.841 -33.416 14.999 1.00 96.81 602 LEU A O 1
ATOM 4752 N N . ALA A 1 603 ? 20.438 -32.524 16.294 1.00 94.56 603 ALA A N 1
ATOM 4753 C CA . ALA A 1 603 ? 20.937 -31.622 15.264 1.00 94.56 603 ALA A CA 1
ATOM 4754 C C . ALA A 1 603 ? 21.442 -32.406 14.045 1.00 94.56 603 ALA A C 1
ATOM 4756 O O . ALA A 1 603 ? 21.071 -32.075 12.921 1.00 94.56 603 A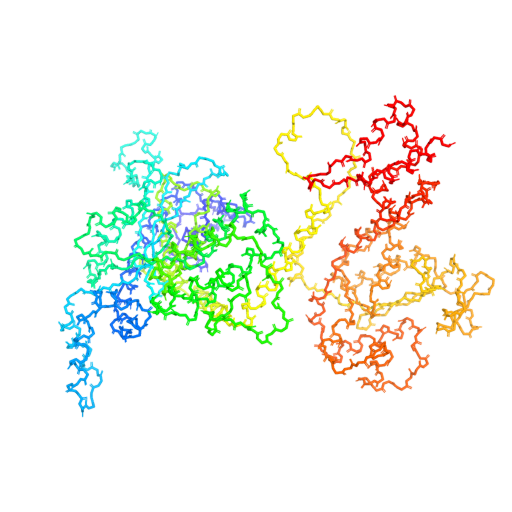LA A O 1
ATOM 4757 N N . GLU A 1 604 ? 22.219 -33.473 14.238 1.00 92.94 604 GLU A N 1
ATOM 4758 C CA . GLU A 1 604 ? 22.677 -34.364 13.166 1.00 92.94 604 GLU A CA 1
ATOM 4759 C C . GLU A 1 604 ? 21.508 -34.994 12.403 1.00 92.94 604 GLU A C 1
ATOM 4761 O O . GLU A 1 604 ? 21.512 -35.014 11.172 1.00 92.94 604 GLU A O 1
ATOM 4766 N N . PHE A 1 605 ? 20.470 -35.455 13.107 1.00 96.12 605 PHE A N 1
ATOM 4767 C CA . PHE A 1 605 ? 19.249 -35.950 12.475 1.00 96.12 605 PHE A CA 1
ATOM 4768 C C . PHE A 1 605 ? 18.574 -34.883 11.604 1.00 96.12 605 PHE A C 1
ATOM 4770 O O . PHE A 1 605 ? 18.205 -35.170 10.466 1.00 96.12 605 PHE A O 1
ATOM 4777 N N . LEU A 1 606 ? 18.450 -33.646 12.092 1.00 96.06 606 LEU A N 1
ATOM 4778 C CA . LEU A 1 606 ? 17.868 -32.548 11.315 1.00 96.06 606 LEU A CA 1
ATOM 4779 C C . LEU A 1 606 ? 18.736 -32.163 10.107 1.00 96.06 606 LEU A C 1
ATOM 4781 O O . LEU A 1 606 ? 18.195 -31.823 9.055 1.00 96.06 606 LEU A O 1
ATOM 4785 N N . HIS A 1 607 ? 20.063 -32.262 10.213 1.00 92.75 607 HIS A N 1
ATOM 4786 C CA . HIS A 1 607 ? 20.977 -32.010 9.094 1.00 92.75 607 HIS A CA 1
ATOM 4787 C C . HIS A 1 607 ? 20.833 -33.035 7.960 1.00 92.75 607 HIS A C 1
ATOM 4789 O O . HIS A 1 607 ? 21.018 -32.666 6.800 1.00 92.75 607 HIS A O 1
ATOM 4795 N N . LYS A 1 608 ? 20.416 -34.280 8.250 1.00 91.94 608 LYS A N 1
ATOM 4796 C CA . LYS A 1 608 ? 20.128 -35.302 7.217 1.00 91.94 608 LYS A CA 1
ATOM 4797 C C . LYS A 1 608 ? 19.022 -34.888 6.240 1.00 91.94 608 LYS A C 1
ATOM 4799 O O . LYS A 1 608 ? 18.886 -35.504 5.190 1.00 91.94 608 LYS A O 1
ATOM 4804 N N . MET A 1 609 ? 18.233 -33.860 6.566 1.00 92.62 609 MET A N 1
ATOM 4805 C CA . MET A 1 609 ? 17.185 -33.346 5.680 1.00 92.62 609 MET A CA 1
ATOM 4806 C C . MET A 1 609 ? 17.745 -32.554 4.488 1.00 92.62 609 MET A C 1
ATOM 4808 O O . MET A 1 609 ? 17.010 -32.324 3.529 1.00 92.62 609 MET A O 1
ATOM 4812 N N . GLU A 1 610 ? 19.004 -32.091 4.562 1.00 90.19 610 GLU A N 1
ATOM 4813 C CA . GLU A 1 610 ? 19.708 -31.293 3.534 1.00 90.19 610 GLU A CA 1
ATOM 4814 C C . GLU A 1 610 ? 18.949 -30.037 3.050 1.00 90.19 610 GLU A C 1
ATOM 4816 O O . GLU A 1 610 ? 19.255 -29.440 2.015 1.00 90.19 610 GLU A O 1
ATOM 4821 N N . LYS A 1 611 ? 17.935 -29.614 3.808 1.00 90.69 611 LYS A N 1
ATOM 4822 C CA . LYS A 1 611 ? 17.023 -28.511 3.504 1.00 90.69 611 LYS A CA 1
ATOM 4823 C C . LYS A 1 611 ? 16.617 -27.802 4.797 1.00 90.69 611 LYS A C 1
ATOM 4825 O O . LYS A 1 611 ? 16.679 -28.404 5.869 1.00 90.69 611 LYS A O 1
ATOM 4830 N N . PRO A 1 612 ? 16.150 -26.543 4.716 1.00 93.19 612 PRO A N 1
ATOM 4831 C CA . PRO A 1 612 ? 15.569 -25.859 5.864 1.00 93.19 612 PRO A CA 1
ATOM 4832 C C . PRO A 1 612 ? 14.425 -26.670 6.490 1.00 93.19 612 PRO A C 1
ATOM 4834 O O . PRO A 1 612 ? 13.579 -27.212 5.774 1.00 93.19 612 PRO A O 1
ATOM 4837 N N . VAL A 1 613 ? 14.380 -26.726 7.821 1.00 94.50 613 VAL A N 1
ATOM 4838 C CA . VAL A 1 613 ? 13.468 -27.598 8.573 1.00 94.50 613 VAL A CA 1
ATOM 4839 C C . VAL A 1 613 ? 12.344 -26.806 9.230 1.00 94.50 613 VAL A C 1
ATOM 4841 O O . VAL A 1 613 ? 12.580 -25.854 9.978 1.00 94.50 613 VAL A O 1
ATOM 4844 N N . LEU A 1 614 ? 11.107 -27.246 8.996 1.00 94.69 614 LEU A N 1
ATOM 4845 C CA . LEU A 1 614 ? 9.906 -26.802 9.695 1.00 94.69 614 LEU A CA 1
ATOM 4846 C C . LEU A 1 614 ? 9.531 -27.810 10.786 1.00 94.69 614 LEU A C 1
ATOM 4848 O O . LEU A 1 614 ? 9.073 -28.906 10.469 1.00 94.69 614 LEU A O 1
ATOM 4852 N N . LEU A 1 615 ? 9.662 -27.421 12.056 1.00 96.50 615 LEU A N 1
ATOM 4853 C CA . LEU A 1 615 ? 9.306 -28.283 13.184 1.00 96.50 615 LEU A CA 1
ATOM 4854 C C . LEU A 1 615 ? 7.813 -28.188 13.520 1.00 96.50 615 LEU A C 1
ATOM 4856 O O . LEU A 1 615 ? 7.267 -27.094 13.695 1.00 96.50 615 LEU A O 1
ATOM 4860 N N . VAL A 1 616 ? 7.147 -29.335 13.640 1.00 95.88 616 VAL A N 1
ATOM 4861 C CA . VAL A 1 616 ? 5.700 -29.436 13.867 1.00 95.88 616 VAL A CA 1
ATOM 4862 C C . VAL A 1 616 ? 5.415 -30.307 15.086 1.00 95.88 616 VAL A C 1
ATOM 4864 O O . VAL A 1 616 ? 5.832 -31.455 15.126 1.00 95.88 616 VAL A O 1
ATOM 4867 N N . ALA A 1 617 ? 4.651 -29.786 16.045 1.00 95.69 617 ALA A N 1
ATOM 4868 C CA . ALA A 1 617 ? 4.229 -30.536 17.230 1.00 95.69 617 ALA A CA 1
ATOM 4869 C C . ALA A 1 617 ? 2.741 -30.310 17.538 1.00 95.69 617 ALA A C 1
ATOM 4871 O O . ALA A 1 617 ? 2.125 -29.315 17.117 1.00 95.69 617 ALA A O 1
ATOM 4872 N N . HIS A 1 618 ? 2.135 -31.241 18.273 1.00 93.31 618 HIS A N 1
ATOM 4873 C CA . HIS A 1 618 ? 0.754 -31.134 18.731 1.00 93.31 618 HIS A CA 1
ATOM 4874 C C . HIS A 1 618 ? 0.728 -30.515 20.126 1.00 93.31 618 HIS A C 1
ATOM 4876 O O . HIS A 1 618 ? 1.106 -31.166 21.081 1.00 93.31 618 HIS A O 1
ATOM 4882 N N . ASN A 1 619 ? 0.265 -29.261 20.251 1.00 90.06 619 ASN A N 1
ATOM 4883 C CA . ASN A 1 619 ? 0.501 -28.411 21.431 1.00 90.06 619 ASN A CA 1
ATOM 4884 C C . ASN A 1 619 ? 1.939 -27.868 21.536 1.00 90.06 619 ASN A C 1
ATOM 4886 O O . ASN A 1 619 ? 2.426 -27.602 22.635 1.00 90.06 619 ASN A O 1
ATOM 4890 N N . ALA A 1 620 ? 2.555 -27.557 20.387 1.00 89.88 620 ALA A N 1
ATOM 4891 C CA . ALA A 1 620 ? 3.950 -27.119 20.254 1.00 89.88 620 ALA A CA 1
ATOM 4892 C C . ALA A 1 620 ? 4.413 -26.022 21.231 1.00 89.88 620 ALA A C 1
ATOM 4894 O O . ALA A 1 620 ? 5.606 -25.845 21.445 1.00 89.88 620 ALA A O 1
ATOM 4895 N N . THR A 1 621 ? 3.501 -25.232 21.808 1.00 87.31 621 THR A N 1
ATOM 4896 C CA . THR A 1 621 ? 3.846 -24.249 22.848 1.00 87.31 621 THR A CA 1
ATOM 4897 C C . THR A 1 621 ? 4.525 -24.893 24.062 1.00 87.31 621 THR A C 1
ATOM 4899 O O . THR A 1 621 ? 5.373 -24.240 24.670 1.00 87.31 621 THR A O 1
ATOM 4902 N N . PHE A 1 622 ? 4.168 -26.132 24.411 1.00 89.69 622 PHE A N 1
ATOM 4903 C CA . PHE A 1 622 ? 4.803 -26.879 25.492 1.00 89.69 622 PHE A CA 1
ATOM 4904 C C . PHE A 1 622 ? 6.220 -27.307 25.093 1.00 89.69 622 PHE A C 1
ATOM 4906 O O . PHE A 1 622 ? 7.176 -26.880 25.744 1.00 89.69 622 PHE A O 1
ATOM 4913 N N . ASP A 1 623 ? 6.351 -28.028 23.982 1.00 92.81 623 ASP A N 1
ATOM 4914 C CA . ASP A 1 623 ? 7.580 -28.707 23.540 1.00 92.81 623 ASP A CA 1
ATOM 4915 C C . ASP A 1 623 ? 8.653 -27.713 23.104 1.00 92.81 623 ASP A C 1
ATOM 4917 O O . ASP A 1 623 ? 9.800 -27.748 23.554 1.00 92.81 623 ASP A O 1
ATOM 4921 N N . THR A 1 624 ? 8.240 -26.721 22.307 1.00 93.19 624 THR A N 1
ATOM 4922 C CA . THR A 1 624 ? 9.124 -25.680 21.761 1.00 93.19 624 THR A CA 1
ATOM 4923 C C . THR A 1 624 ? 9.830 -24.908 22.875 1.00 93.19 624 THR A C 1
ATOM 4925 O O . THR A 1 624 ? 10.988 -24.532 22.724 1.00 93.19 624 THR A O 1
ATOM 4928 N N . GLN A 1 625 ? 9.154 -24.655 24.002 1.00 90.75 625 GLN A N 1
ATOM 4929 C CA . GLN A 1 625 ? 9.763 -23.936 25.124 1.00 90.75 625 GLN A CA 1
ATOM 4930 C C . GLN A 1 625 ? 10.870 -24.752 25.797 1.00 90.75 625 GLN A C 1
ATOM 4932 O O . GLN A 1 625 ? 11.905 -24.178 26.122 1.00 90.75 625 GLN A O 1
ATOM 4937 N N . ARG A 1 626 ? 10.688 -26.070 25.983 1.00 91.75 626 ARG A N 1
ATOM 4938 C CA . ARG A 1 626 ? 11.717 -26.929 26.598 1.00 91.75 626 ARG A CA 1
ATOM 4939 C C . ARG A 1 626 ? 12.917 -27.102 25.673 1.00 91.75 626 ARG A C 1
ATOM 4941 O O . ARG A 1 626 ? 14.040 -26.942 26.137 1.00 91.75 626 ARG A O 1
ATOM 4948 N N . ILE A 1 627 ? 12.679 -27.348 24.382 1.00 93.56 627 ILE A N 1
ATOM 4949 C CA . ILE A 1 627 ? 13.753 -27.463 23.385 1.00 93.56 627 ILE A CA 1
ATOM 4950 C C . ILE A 1 627 ? 14.563 -26.168 23.314 1.00 93.56 627 ILE A C 1
ATOM 4952 O O . ILE A 1 627 ? 15.783 -26.202 23.429 1.00 93.56 627 ILE A O 1
ATOM 4956 N N . LEU A 1 628 ? 13.907 -25.009 23.184 1.00 94.25 628 LEU A N 1
ATOM 4957 C CA . LEU A 1 628 ? 14.628 -23.735 23.108 1.00 94.25 628 LEU A CA 1
ATOM 4958 C C . LEU A 1 628 ? 15.374 -23.410 24.401 1.00 94.25 628 LEU A C 1
ATOM 4960 O O . LEU A 1 628 ? 16.480 -22.887 24.322 1.00 94.25 628 LEU A O 1
ATOM 4964 N N . ARG A 1 629 ? 14.802 -23.727 25.570 1.00 91.31 629 ARG A N 1
ATOM 4965 C CA . ARG A 1 629 ? 15.496 -23.550 26.850 1.00 91.31 629 ARG A CA 1
ATOM 4966 C C . ARG A 1 629 ? 16.772 -24.391 26.890 1.00 91.31 629 ARG A C 1
ATOM 4968 O O . ARG A 1 629 ? 17.831 -23.846 27.166 1.00 91.31 629 ARG A O 1
ATOM 4975 N N . ALA A 1 630 ? 16.689 -25.673 26.534 1.00 91.38 630 ALA A N 1
ATOM 4976 C CA . ALA A 1 630 ? 17.851 -26.557 26.473 1.00 91.38 630 ALA A CA 1
ATOM 4977 C C . ALA A 1 630 ? 18.921 -26.047 25.488 1.00 91.38 630 ALA A C 1
ATOM 4979 O O . ALA A 1 630 ? 20.097 -26.010 25.843 1.00 91.38 630 ALA A O 1
ATOM 4980 N N . ILE A 1 631 ? 18.524 -25.566 24.301 1.00 92.94 631 ILE A N 1
ATOM 4981 C CA . ILE A 1 631 ? 19.447 -24.965 23.321 1.00 92.94 631 ILE A CA 1
ATOM 4982 C C . ILE A 1 631 ? 20.142 -23.721 23.894 1.00 92.94 631 ILE A C 1
ATOM 4984 O O . ILE A 1 631 ? 21.351 -23.564 23.732 1.00 92.94 631 ILE A O 1
ATOM 4988 N N . ILE A 1 632 ? 19.390 -22.829 24.547 1.00 90.25 632 ILE A N 1
ATOM 4989 C CA . ILE A 1 632 ? 19.908 -21.566 25.093 1.00 90.25 632 ILE A CA 1
ATOM 4990 C C . ILE A 1 632 ? 20.836 -21.822 26.282 1.00 90.25 632 ILE A C 1
ATOM 4992 O O . ILE A 1 632 ? 21.939 -21.286 26.315 1.00 90.25 632 ILE A O 1
ATOM 4996 N N . GLU A 1 633 ? 20.408 -22.640 27.245 1.00 86.69 633 GLU A N 1
ATOM 4997 C CA . GLU A 1 633 ? 21.163 -22.923 28.474 1.00 86.69 633 GLU A CA 1
ATOM 4998 C C . GLU A 1 633 ? 22.495 -23.634 28.194 1.00 86.69 633 GLU A C 1
ATOM 5000 O O . GLU A 1 633 ? 23.440 -23.466 28.960 1.00 86.69 633 GLU A O 1
ATOM 5005 N N . ASN A 1 634 ? 22.592 -24.364 27.077 1.00 84.81 634 ASN A N 1
ATOM 5006 C CA . ASN A 1 634 ? 23.789 -25.111 26.681 1.00 84.81 634 ASN A CA 1
ATOM 5007 C C . ASN A 1 634 ? 24.547 -24.477 25.500 1.00 84.81 634 ASN A C 1
ATOM 5009 O O . ASN A 1 634 ? 25.463 -25.090 24.963 1.00 84.81 634 ASN A O 1
ATOM 5013 N N . ASN A 1 635 ? 24.194 -23.249 25.094 1.00 86.00 635 ASN A N 1
ATOM 5014 C CA . ASN A 1 635 ? 24.833 -22.516 23.989 1.00 86.00 635 ASN A CA 1
ATOM 5015 C C . ASN A 1 635 ? 24.869 -23.281 22.647 1.00 86.00 635 ASN A C 1
ATOM 5017 O O . ASN A 1 635 ? 25.805 -23.142 21.866 1.00 86.00 635 ASN A O 1
ATOM 5021 N N . LEU A 1 636 ? 23.828 -24.058 22.341 1.00 87.81 636 LEU A N 1
ATOM 5022 C CA . LEU A 1 636 ? 23.758 -24.911 21.146 1.00 87.81 636 LEU A CA 1
ATOM 5023 C C . LEU A 1 636 ? 23.169 -24.204 19.916 1.00 87.81 636 LEU A C 1
ATOM 5025 O O . LEU A 1 636 ? 22.829 -24.844 18.925 1.00 87.81 636 LEU A O 1
ATOM 5029 N N . SER A 1 637 ? 22.992 -22.884 19.966 1.00 88.94 637 SER A N 1
ATOM 5030 C CA . SER A 1 637 ? 22.221 -22.135 18.964 1.00 88.94 637 SER A CA 1
ATOM 5031 C C . SER A 1 637 ? 22.769 -22.253 17.537 1.00 88.94 637 SER A C 1
ATOM 5033 O O . SER A 1 637 ? 21.977 -22.236 16.593 1.00 88.94 637 SER A O 1
ATOM 5035 N N . SER A 1 638 ? 24.086 -22.415 17.380 1.00 87.44 638 SER A N 1
ATOM 5036 C CA . SER A 1 638 ? 24.767 -22.583 16.093 1.00 87.44 638 SER A CA 1
ATOM 5037 C C . SER A 1 638 ? 24.430 -23.895 15.383 1.00 87.44 638 SER A C 1
ATOM 5039 O O . SER A 1 638 ? 24.480 -23.932 14.161 1.00 87.44 638 SER A O 1
ATOM 5041 N N . TYR A 1 639 ? 24.057 -24.949 16.116 1.00 87.50 639 TYR A N 1
ATOM 5042 C CA . TYR A 1 639 ? 23.746 -26.268 15.548 1.00 87.50 639 TYR A CA 1
ATOM 5043 C C . TYR A 1 639 ? 22.320 -26.377 14.994 1.00 87.50 639 TYR A C 1
ATOM 5045 O O . TYR A 1 639 ? 21.975 -27.384 14.384 1.00 87.50 639 TYR A O 1
ATOM 5053 N N . PHE A 1 640 ? 21.479 -25.367 15.230 1.00 93.94 640 PHE A N 1
ATOM 5054 C CA . PHE A 1 640 ? 20.045 -25.388 14.927 1.00 93.94 640 PHE A CA 1
ATOM 5055 C C . PHE A 1 640 ? 19.617 -24.271 13.961 1.00 93.94 640 PHE A C 1
ATOM 5057 O O . PHE A 1 640 ? 18.442 -23.898 13.896 1.00 93.94 640 PHE A O 1
ATOM 5064 N N . ASP A 1 641 ? 20.563 -23.715 13.204 1.00 87.50 641 ASP A N 1
ATOM 5065 C CA . ASP A 1 641 ? 20.328 -22.642 12.233 1.00 87.50 641 ASP A CA 1
ATOM 5066 C C . ASP A 1 641 ? 19.450 -23.075 11.042 1.00 87.50 641 ASP A C 1
ATOM 5068 O O . ASP A 1 641 ? 18.774 -22.238 10.435 1.00 87.50 641 ASP A O 1
ATOM 5072 N N . MET A 1 642 ? 19.378 -24.382 10.768 1.00 92.81 642 MET A N 1
ATOM 5073 C CA . MET A 1 642 ? 18.502 -24.961 9.749 1.00 92.81 642 MET A CA 1
ATOM 5074 C C . MET A 1 642 ? 17.005 -24.833 10.081 1.00 92.81 642 MET A C 1
ATOM 5076 O O . MET A 1 642 ? 16.168 -24.944 9.178 1.00 92.81 642 MET A O 1
ATOM 5080 N N . ILE A 1 643 ? 16.634 -24.610 11.350 1.00 94.56 643 ILE A N 1
ATOM 5081 C CA . ILE A 1 643 ? 15.230 -24.516 11.769 1.00 94.56 643 ILE A CA 1
ATOM 5082 C C . ILE A 1 643 ? 14.644 -23.170 11.329 1.00 94.56 643 ILE A C 1
ATOM 5084 O O . ILE A 1 643 ? 14.982 -22.105 11.849 1.00 94.56 643 ILE A O 1
ATOM 5088 N N . ILE A 1 644 ? 13.653 -23.202 10.435 1.00 93.25 644 ILE A N 1
ATOM 5089 C CA . ILE A 1 644 ? 12.949 -21.982 10.001 1.00 93.25 644 ILE A CA 1
ATOM 5090 C C . ILE A 1 644 ? 11.920 -21.517 11.041 1.00 93.25 644 ILE A C 1
ATOM 5092 O O . ILE A 1 644 ? 11.629 -20.320 11.175 1.00 93.25 644 ILE A O 1
ATOM 5096 N N . GLY A 1 645 ? 11.369 -22.457 11.809 1.00 94.44 645 GLY A N 1
ATOM 5097 C CA . GLY A 1 645 ? 10.513 -22.192 12.957 1.00 94.44 645 GLY A CA 1
ATOM 5098 C C . GLY A 1 645 ? 9.595 -23.354 13.313 1.00 94.44 645 GLY A C 1
ATOM 5099 O O . GLY A 1 645 ? 9.794 -24.481 12.871 1.00 94.44 645 GLY A O 1
ATOM 5100 N N . PHE A 1 646 ? 8.588 -23.042 14.129 1.00 95.75 646 PHE A N 1
ATOM 5101 C CA . PHE A 1 646 ? 7.721 -24.018 14.785 1.00 95.75 646 PHE A CA 1
ATOM 5102 C C . PHE A 1 646 ? 6.255 -23.830 14.387 1.00 95.75 646 PHE A C 1
ATOM 5104 O O . PHE A 1 646 ? 5.778 -22.694 14.269 1.00 95.75 646 PHE A O 1
ATOM 5111 N N . VAL A 1 647 ? 5.515 -24.928 14.252 1.00 95.19 647 VAL A N 1
ATOM 5112 C CA . VAL A 1 647 ? 4.070 -24.940 13.988 1.00 95.19 647 VAL A CA 1
ATOM 5113 C C . VAL A 1 647 ? 3.350 -25.773 15.041 1.00 95.19 647 VAL A C 1
ATOM 5115 O O . VAL A 1 647 ? 3.758 -26.879 15.376 1.00 95.19 647 VAL A O 1
ATOM 5118 N N . ASP A 1 648 ? 2.246 -25.221 15.540 1.00 94.62 648 ASP A N 1
ATOM 5119 C CA . ASP A 1 648 ? 1.309 -25.912 16.424 1.00 94.62 648 ASP A CA 1
ATOM 5120 C C . ASP A 1 648 ? 0.134 -26.423 15.585 1.00 94.62 648 ASP A C 1
ATOM 5122 O O . ASP A 1 648 ? -0.508 -25.636 14.879 1.00 94.62 648 ASP A O 1
ATOM 5126 N N . THR A 1 649 ? -0.151 -27.724 15.642 1.00 93.62 649 THR A N 1
ATOM 5127 C CA . THR A 1 649 ? -1.232 -28.324 14.845 1.00 93.62 649 THR A CA 1
ATOM 5128 C C . THR A 1 649 ? -2.626 -28.063 15.421 1.00 93.62 649 THR A C 1
ATOM 5130 O O . THR A 1 649 ? -3.601 -28.077 14.665 1.00 93.62 649 THR A O 1
ATOM 5133 N N . ILE A 1 650 ? -2.765 -27.725 16.712 1.00 92.06 650 ILE A N 1
ATOM 5134 C CA . ILE A 1 650 ? -4.080 -27.530 17.353 1.00 92.06 650 ILE A CA 1
ATOM 5135 C C . ILE A 1 650 ? -4.922 -26.443 16.655 1.00 92.06 650 ILE A C 1
ATOM 5137 O O . ILE A 1 650 ? -6.093 -26.698 16.358 1.00 92.06 650 ILE A O 1
ATOM 5141 N N . PRO A 1 651 ? -4.400 -25.234 16.353 1.00 91.38 651 PRO A N 1
ATOM 5142 C CA . PRO A 1 651 ? -5.161 -24.214 15.627 1.00 91.38 651 PRO A CA 1
ATOM 5143 C C . PRO A 1 651 ? -5.596 -24.638 14.218 1.00 91.38 651 PRO A C 1
ATOM 5145 O O . PRO A 1 651 ? -6.631 -24.176 13.734 1.00 91.38 651 PRO A O 1
ATOM 5148 N N . ILE A 1 652 ? -4.814 -25.494 13.558 1.00 90.50 652 ILE A N 1
ATOM 5149 C CA . ILE A 1 652 ? -5.075 -25.989 12.198 1.00 90.50 652 ILE A CA 1
ATOM 5150 C C . ILE A 1 652 ? -6.221 -26.999 12.234 1.00 90.50 652 ILE A C 1
ATOM 5152 O O . ILE A 1 652 ? -7.179 -26.900 11.465 1.00 90.50 652 ILE A O 1
ATOM 5156 N N . LEU A 1 653 ? -6.161 -27.917 13.196 1.00 89.12 653 LEU A N 1
ATOM 5157 C CA . LEU A 1 653 ? -7.168 -28.946 13.419 1.00 89.12 653 LEU A CA 1
ATOM 5158 C C . LEU A 1 653 ? -8.495 -28.337 13.879 1.00 89.12 653 LEU A C 1
ATOM 5160 O O . LEU A 1 653 ? -9.536 -28.669 13.324 1.00 89.12 653 LEU A O 1
ATOM 5164 N N . LYS A 1 654 ? -8.474 -27.351 14.787 1.00 90.69 654 LYS A N 1
ATOM 5165 C CA . LYS A 1 654 ? -9.681 -26.605 15.200 1.00 90.69 654 LYS A CA 1
ATOM 5166 C C . LYS A 1 654 ? -10.385 -25.901 14.048 1.00 90.69 654 LYS A C 1
ATOM 5168 O O . LYS A 1 654 ? -11.601 -25.749 14.068 1.00 90.69 654 LYS A O 1
ATOM 5173 N N . LYS A 1 655 ? -9.620 -25.427 13.065 1.00 89.69 655 LYS A N 1
ATOM 5174 C CA . LYS A 1 655 ? -10.177 -24.790 11.871 1.00 89.69 655 LYS A CA 1
ATOM 5175 C C . LYS A 1 655 ? -10.726 -25.816 10.879 1.00 89.69 655 LYS A C 1
ATOM 5177 O O . LYS A 1 655 ? -11.688 -25.507 10.187 1.00 89.69 655 LYS A O 1
ATOM 5182 N N . SER A 1 656 ? -10.098 -26.986 10.797 1.00 87.94 656 SER A N 1
ATOM 5183 C CA . SER A 1 656 ? -10.499 -28.057 9.880 1.00 87.94 656 SER A CA 1
ATOM 5184 C C . SER A 1 656 ? -11.731 -28.816 10.382 1.00 87.94 656 SER A C 1
ATOM 5186 O O . SER A 1 656 ? -12.527 -29.249 9.562 1.00 87.94 656 SER A O 1
ATOM 5188 N N . PHE A 1 657 ? -11.916 -28.888 11.705 1.00 89.94 657 PHE A N 1
ATOM 5189 C CA . PHE A 1 657 ? -13.011 -29.602 12.372 1.00 89.94 657 PHE A CA 1
ATOM 5190 C C . PHE A 1 657 ? -13.738 -28.704 13.394 1.00 89.94 657 PHE A C 1
ATOM 5192 O O . PHE A 1 657 ? -13.657 -28.942 14.604 1.00 89.94 657 PHE A O 1
ATOM 5199 N N . PRO A 1 658 ? -14.393 -27.607 12.961 1.00 90.25 658 PRO A N 1
ATOM 5200 C CA . PRO A 1 658 ? -15.040 -26.642 13.859 1.00 90.25 658 PRO A CA 1
ATOM 5201 C C . PRO A 1 658 ? -16.208 -27.225 14.677 1.00 90.25 658 PRO A C 1
ATOM 5203 O O . PRO A 1 658 ? -16.614 -26.643 15.687 1.00 90.25 658 PRO A O 1
ATOM 5206 N N . GLU A 1 659 ? -16.768 -28.350 14.243 1.00 90.00 659 GLU A N 1
ATOM 5207 C CA . GLU A 1 659 ? -17.835 -29.093 14.909 1.00 90.00 659 GLU A CA 1
ATOM 5208 C C . GLU A 1 659 ? -17.366 -29.823 16.174 1.00 90.00 659 GLU A C 1
ATOM 5210 O O . GLU A 1 659 ? -18.155 -29.973 17.112 1.00 90.00 659 GLU A O 1
ATOM 5215 N N . ARG A 1 660 ? -16.083 -30.206 16.258 1.00 91.25 660 ARG A N 1
ATOM 5216 C CA . ARG A 1 660 ? -15.516 -30.850 17.451 1.00 91.25 660 ARG A CA 1
ATOM 5217 C C . ARG A 1 660 ? -15.408 -29.834 18.593 1.00 91.25 660 ARG A C 1
ATOM 5219 O O . ARG A 1 660 ? -14.769 -28.789 18.471 1.00 91.25 660 ARG A O 1
ATOM 5226 N N . LYS A 1 661 ? -16.034 -30.128 19.739 1.00 84.12 661 LYS A N 1
ATOM 5227 C CA . LYS A 1 661 ? -16.111 -29.224 20.904 1.00 84.12 661 LYS A CA 1
ATOM 5228 C C . LYS A 1 661 ? -15.739 -29.937 22.200 1.00 84.12 661 LYS A C 1
ATOM 5230 O O . LYS A 1 661 ? -16.044 -31.106 22.387 1.00 84.12 661 LYS A O 1
ATOM 5235 N N . GLY A 1 662 ? -15.134 -29.193 23.125 1.00 81.94 662 GLY A N 1
ATOM 5236 C CA . GLY A 1 662 ? -14.775 -29.669 24.463 1.00 81.94 662 GLY A CA 1
ATOM 5237 C C . GLY A 1 662 ? -13.261 -29.793 24.689 1.00 81.94 662 GLY A C 1
ATOM 5238 O O . GLY A 1 662 ? -12.482 -29.808 23.735 1.00 81.94 662 GLY A O 1
ATOM 5239 N N . PRO A 1 663 ? -12.819 -29.873 25.956 1.00 73.19 663 PRO A N 1
ATOM 5240 C CA . PRO A 1 663 ? -11.399 -29.832 26.322 1.00 73.19 663 PRO A CA 1
ATOM 5241 C C . PRO A 1 663 ? -10.607 -31.069 25.871 1.00 73.19 663 PRO A C 1
ATOM 5243 O O . PRO A 1 663 ? -9.396 -30.983 25.705 1.00 73.19 663 PRO A O 1
ATOM 5246 N N . LYS A 1 664 ? -11.274 -32.209 25.644 1.00 82.44 664 LYS A N 1
ATOM 5247 C CA . LYS A 1 664 ? -10.648 -33.456 25.167 1.00 82.44 664 LYS A CA 1
ATOM 5248 C C . LYS A 1 664 ? -10.772 -33.669 23.653 1.00 82.44 664 LYS A C 1
ATOM 5250 O O . LYS A 1 664 ? -10.167 -34.595 23.126 1.00 82.44 664 LYS A O 1
ATOM 5255 N N . ALA A 1 665 ? -11.525 -32.817 22.954 1.00 85.94 665 ALA A N 1
ATOM 5256 C CA . ALA A 1 665 ? -11.876 -33.018 21.546 1.00 85.94 665 ALA A CA 1
ATOM 5257 C C . ALA A 1 665 ? -10.702 -32.823 20.575 1.00 85.94 665 ALA A C 1
ATOM 5259 O O . ALA A 1 665 ? -10.778 -33.235 19.427 1.00 85.94 665 ALA A O 1
ATOM 5260 N N . PHE A 1 666 ? -9.617 -32.194 21.024 1.00 91.81 666 PHE A N 1
ATOM 5261 C CA . PHE A 1 666 ? -8.399 -31.998 20.235 1.00 91.81 666 PHE A CA 1
ATOM 5262 C C . PHE A 1 666 ? -7.170 -32.523 20.972 1.00 91.81 666 PHE A C 1
ATOM 5264 O O . PHE A 1 666 ? -6.102 -31.946 20.838 1.00 91.81 666 PHE A O 1
ATOM 5271 N N . LYS A 1 667 ? -7.329 -33.562 21.800 1.00 90.75 667 LYS A N 1
ATOM 5272 C CA . LYS A 1 667 ? -6.179 -34.373 22.209 1.00 90.75 667 LYS A CA 1
ATOM 5273 C C . LYS A 1 667 ? -5.760 -35.245 21.029 1.00 90.75 667 LYS A C 1
ATOM 5275 O O . LYS A 1 667 ? -6.637 -35.676 20.277 1.00 90.75 667 LYS A O 1
ATOM 5280 N N . LEU A 1 668 ? -4.465 -35.527 20.905 1.00 89.81 668 LEU A N 1
ATOM 5281 C CA . LEU A 1 668 ? -3.931 -36.325 19.802 1.00 89.81 668 LEU A CA 1
ATOM 5282 C C . LEU A 1 668 ? -4.604 -37.702 19.729 1.00 89.81 668 LEU A C 1
ATOM 5284 O O . LEU A 1 668 ? -5.129 -38.051 18.677 1.00 89.81 668 LEU A O 1
ATOM 5288 N N . ALA A 1 669 ? -4.725 -38.394 20.867 1.00 87.94 669 ALA A N 1
ATOM 5289 C CA . ALA A 1 669 ? -5.449 -39.663 20.981 1.00 87.94 669 ALA A CA 1
ATOM 5290 C C . ALA A 1 669 ? -6.892 -39.579 20.459 1.00 87.94 669 ALA A C 1
ATOM 5292 O O . ALA A 1 669 ? -7.290 -40.327 19.572 1.00 87.94 669 ALA A O 1
ATOM 5293 N N . SER A 1 670 ? -7.663 -38.590 20.921 1.00 88.81 670 SER A N 1
ATOM 5294 C CA . SER A 1 670 ? -9.044 -38.390 20.464 1.00 88.81 670 SER A CA 1
ATOM 5295 C C . SER A 1 670 ? -9.146 -38.081 18.967 1.00 88.81 670 SER A C 1
ATOM 5297 O O . SER A 1 670 ? -10.192 -38.287 18.364 1.00 88.81 670 SER A O 1
ATOM 5299 N N . LEU A 1 671 ? -8.131 -37.460 18.364 1.00 90.69 671 LEU A N 1
ATOM 5300 C CA . LEU A 1 671 ? -8.104 -37.171 16.927 1.00 90.69 671 LEU A CA 1
ATOM 5301 C C . LEU A 1 671 ? -7.725 -38.409 16.121 1.00 90.69 671 LEU A C 1
ATOM 5303 O O . LEU A 1 671 ? -8.331 -38.662 15.087 1.00 90.69 671 LEU A O 1
ATOM 5307 N N . ALA A 1 672 ? -6.751 -39.174 16.601 1.00 88.88 672 ALA A N 1
ATOM 5308 C CA . ALA A 1 672 ? -6.310 -40.402 15.968 1.00 88.88 672 ALA A CA 1
ATOM 5309 C C . ALA A 1 672 ? -7.426 -41.456 15.959 1.00 88.88 672 ALA A C 1
ATOM 5311 O O . ALA A 1 672 ? -7.704 -42.035 14.911 1.00 88.88 672 ALA A O 1
ATOM 5312 N N . ASN A 1 673 ? -8.134 -41.630 17.078 1.00 88.25 673 ASN A N 1
ATOM 5313 C CA . ASN A 1 673 ? -9.232 -42.592 17.170 1.00 88.25 673 ASN A CA 1
ATOM 5314 C C . ASN A 1 673 ? -10.353 -42.243 16.179 1.00 88.25 673 ASN A C 1
ATOM 5316 O O . ASN A 1 673 ? -10.760 -43.087 15.386 1.00 88.25 673 ASN A O 1
ATOM 5320 N N . ASP A 1 674 ? -10.795 -40.983 16.158 1.00 87.56 674 ASP A N 1
ATOM 5321 C CA . ASP A 1 674 ? -11.922 -40.564 15.318 1.00 87.56 674 ASP A CA 1
ATOM 5322 C C . ASP A 1 674 ? -11.583 -40.444 13.825 1.00 87.56 674 ASP A C 1
ATOM 5324 O O . ASP A 1 674 ? -12.470 -40.630 12.995 1.00 87.56 674 ASP A O 1
ATOM 5328 N N . LEU A 1 675 ? -10.342 -40.090 13.465 1.00 88.50 675 LEU A N 1
ATOM 5329 C CA . LEU A 1 675 ? -9.971 -39.790 12.072 1.00 88.50 675 LEU A CA 1
ATOM 5330 C C . LEU A 1 675 ? -9.124 -40.881 11.412 1.00 88.50 675 LEU A C 1
ATOM 5332 O O . LEU A 1 675 ? -9.184 -41.047 10.197 1.00 88.50 675 LEU A O 1
ATOM 5336 N N . LEU A 1 676 ? -8.333 -41.619 12.189 1.00 87.25 676 LEU A N 1
ATOM 5337 C CA . LEU A 1 676 ? -7.452 -42.679 11.688 1.00 87.25 676 LEU A CA 1
ATOM 5338 C C . LEU A 1 676 ? -7.935 -44.084 12.079 1.00 87.25 676 LEU A C 1
ATOM 5340 O O . LEU A 1 676 ? -7.358 -45.063 11.613 1.00 87.25 676 LEU A O 1
ATOM 5344 N N . GLY A 1 677 ? -8.969 -44.200 12.924 1.00 81.62 677 GLY A N 1
ATOM 5345 C CA . GLY A 1 677 ? -9.487 -45.488 13.394 1.00 81.62 677 GLY A CA 1
ATOM 5346 C C . GLY A 1 677 ? -8.509 -46.244 14.297 1.00 81.62 677 GLY A C 1
ATOM 5347 O O . GLY A 1 677 ? -8.537 -47.474 14.354 1.00 81.62 677 GLY A O 1
ATOM 5348 N N . THR A 1 678 ? -7.594 -45.540 14.970 1.00 75.31 678 THR A N 1
ATOM 5349 C CA . THR A 1 678 ? -6.665 -46.174 15.909 1.00 75.31 678 THR A CA 1
ATOM 5350 C C . THR A 1 678 ? -7.418 -46.598 17.164 1.00 75.31 678 THR A C 1
ATOM 5352 O O . THR A 1 678 ? -7.894 -45.757 17.907 1.00 75.31 678 THR A O 1
ATOM 5355 N N . ASN A 1 679 ? -7.507 -47.898 17.441 1.00 64.00 679 ASN A N 1
ATOM 5356 C CA . ASN A 1 679 ? -8.149 -48.412 18.663 1.00 64.00 679 ASN A CA 1
ATOM 5357 C C . ASN A 1 679 ? -7.153 -48.641 19.816 1.00 64.00 679 ASN A C 1
ATOM 5359 O O . ASN A 1 679 ? -7.465 -49.345 20.770 1.00 64.00 679 ASN A O 1
ATOM 5363 N N . LYS A 1 680 ? -5.927 -48.114 19.707 1.00 60.62 680 LYS A N 1
ATOM 5364 C CA . LYS A 1 680 ? -4.842 -48.347 20.670 1.00 60.62 680 LYS A CA 1
ATOM 5365 C C . LYS A 1 680 ? -4.667 -47.126 21.566 1.00 60.62 680 LYS A C 1
ATOM 5367 O O . LYS A 1 680 ? -3.929 -46.215 21.207 1.00 60.62 680 LYS A O 1
ATOM 5372 N N . GLU A 1 681 ? -5.342 -47.112 22.712 1.00 60.34 681 GLU A N 1
ATOM 5373 C CA . GLU A 1 681 ? -5.098 -46.095 23.746 1.00 60.34 681 GLU A CA 1
ATOM 5374 C C . GLU A 1 681 ? -3.711 -46.266 24.396 1.00 60.34 681 GLU A C 1
ATOM 5376 O O . GLU A 1 681 ? -3.099 -45.270 24.763 1.00 60.34 681 GLU A O 1
ATOM 5381 N N . ASP A 1 682 ? -3.174 -47.493 24.430 1.00 58.09 682 ASP A N 1
ATOM 5382 C CA . ASP A 1 682 ? -1.945 -47.854 25.162 1.00 58.09 682 ASP A CA 1
ATOM 5383 C C . ASP A 1 682 ? -0.633 -47.296 24.578 1.00 58.09 682 ASP A C 1
ATOM 5385 O O . ASP A 1 682 ? 0.405 -47.393 25.223 1.00 58.09 682 ASP A O 1
ATOM 5389 N N . GLY A 1 683 ? -0.646 -46.771 23.346 1.00 64.38 683 GLY A N 1
ATOM 5390 C CA . GLY A 1 683 ? 0.564 -46.267 22.676 1.00 64.38 683 GLY A CA 1
ATOM 5391 C C . GLY A 1 683 ? 0.786 -44.759 22.804 1.00 64.38 683 GLY A C 1
ATOM 5392 O O . GLY A 1 683 ? 1.890 -44.284 22.561 1.00 64.38 683 GLY A O 1
ATOM 5393 N N . PHE A 1 684 ? -0.253 -43.994 23.152 1.00 64.88 684 PHE A N 1
ATOM 5394 C CA . PHE A 1 684 ? -0.095 -42.566 23.436 1.00 64.88 684 PHE A CA 1
ATOM 5395 C C . PHE A 1 684 ? 0.732 -42.428 24.718 1.00 64.88 684 PHE A C 1
ATOM 5397 O O . PHE A 1 684 ? 0.535 -43.240 25.618 1.00 64.88 684 PHE A O 1
ATOM 5404 N N . HIS A 1 685 ? 1.614 -41.422 24.798 1.00 69.81 685 HIS A N 1
ATOM 5405 C CA . HIS A 1 685 ? 2.623 -41.225 25.863 1.00 69.81 685 HIS A CA 1
ATOM 5406 C C . HIS A 1 685 ? 3.970 -41.953 25.689 1.00 69.81 685 HIS A C 1
ATOM 5408 O O . HIS A 1 685 ? 4.731 -42.112 26.645 1.00 69.81 685 HIS A O 1
ATOM 5414 N N . GLU A 1 686 ? 4.267 -42.373 24.459 1.00 84.38 686 GLU A N 1
ATOM 5415 C CA . GLU A 1 686 ? 5.623 -42.638 23.983 1.00 84.38 686 GLU A CA 1
ATOM 5416 C C . GLU A 1 686 ? 5.896 -41.686 22.810 1.00 84.38 686 GLU A C 1
ATOM 5418 O O . GLU A 1 686 ? 5.126 -41.649 21.842 1.00 84.38 686 GLU A O 1
ATOM 5423 N N . ALA A 1 687 ? 6.965 -40.887 22.902 1.00 89.25 687 ALA A N 1
ATOM 5424 C CA . ALA A 1 687 ? 7.163 -39.755 21.997 1.00 89.25 687 ALA A CA 1
ATOM 5425 C C . ALA A 1 687 ? 7.238 -40.179 20.519 1.00 89.25 687 ALA A C 1
ATOM 5427 O O . ALA A 1 687 ? 6.697 -39.491 19.650 1.00 89.25 687 ALA A O 1
ATOM 5428 N N . LEU A 1 688 ? 7.875 -41.313 20.192 1.00 91.19 688 LEU A N 1
ATOM 5429 C CA . LEU A 1 688 ? 7.980 -41.765 18.801 1.00 91.19 688 LEU A CA 1
ATOM 5430 C C . LEU A 1 688 ? 6.611 -42.162 18.239 1.00 91.19 688 LEU A C 1
ATOM 5432 O O . LEU A 1 688 ? 6.268 -41.771 17.119 1.00 91.19 688 LEU A O 1
ATOM 5436 N N . PHE A 1 689 ? 5.799 -42.874 19.014 1.00 90.50 689 PHE A N 1
ATOM 5437 C CA . PHE A 1 689 ? 4.434 -43.215 18.645 1.00 90.50 689 PHE A CA 1
ATOM 5438 C C . PHE A 1 689 ? 3.588 -41.961 18.412 1.00 90.50 689 PHE A C 1
ATOM 5440 O O . PHE A 1 689 ? 2.910 -41.866 17.383 1.00 90.50 689 PHE A O 1
ATOM 5447 N N . GLU A 1 690 ? 3.648 -40.975 19.313 1.00 92.25 690 GLU A N 1
ATOM 5448 C CA . GLU A 1 690 ? 2.896 -39.724 19.162 1.00 92.25 690 GLU A CA 1
ATOM 5449 C C . GLU A 1 690 ? 3.294 -38.976 17.884 1.00 92.25 690 GLU A C 1
ATOM 5451 O O . GLU A 1 690 ? 2.427 -38.532 17.124 1.00 92.25 690 GLU A O 1
ATOM 5456 N N . VAL A 1 691 ? 4.590 -38.922 17.571 1.00 94.00 691 VAL A N 1
ATOM 5457 C CA . VAL A 1 691 ? 5.106 -38.306 16.343 1.00 94.00 691 VAL A CA 1
ATOM 5458 C C . VAL A 1 691 ? 4.645 -39.049 15.083 1.00 94.00 691 VAL A C 1
ATOM 5460 O O . VAL A 1 691 ? 4.213 -38.412 14.118 1.00 94.00 691 VAL A O 1
ATOM 5463 N N . VAL A 1 692 ? 4.674 -40.386 15.084 1.00 92.75 692 VAL A N 1
ATOM 5464 C CA . VAL A 1 692 ? 4.183 -41.216 13.967 1.00 92.75 692 VAL A CA 1
ATOM 5465 C C . VAL A 1 692 ? 2.690 -40.986 13.728 1.00 92.75 692 VAL A C 1
ATOM 5467 O O . VAL A 1 692 ? 2.242 -40.870 12.583 1.00 92.75 692 VAL A O 1
ATOM 5470 N N . ILE A 1 693 ? 1.895 -40.908 14.797 1.00 92.19 693 ILE A N 1
ATOM 5471 C CA . ILE A 1 693 ? 0.462 -40.618 14.700 1.00 92.19 693 ILE A CA 1
ATOM 5472 C C . ILE A 1 693 ? 0.222 -39.191 14.208 1.00 92.19 693 ILE A C 1
ATOM 5474 O O . ILE A 1 693 ? -0.650 -38.976 13.363 1.00 92.19 693 ILE A O 1
ATOM 5478 N N . LEU A 1 694 ? 0.997 -38.221 14.692 1.00 93.56 694 LEU A N 1
ATOM 5479 C CA . LEU A 1 694 ? 0.879 -36.828 14.285 1.00 93.56 694 LEU A CA 1
ATOM 5480 C C . LEU A 1 694 ? 1.147 -36.646 12.787 1.00 93.56 694 LEU A C 1
ATOM 5482 O O . LEU A 1 694 ? 0.375 -35.959 12.113 1.00 93.56 694 LEU A O 1
ATOM 5486 N N . GLU A 1 695 ? 2.189 -37.283 12.254 1.00 93.25 695 GLU A N 1
ATOM 5487 C CA . GLU A 1 695 ? 2.481 -37.254 10.820 1.00 93.25 695 GLU A CA 1
ATOM 5488 C C . GLU A 1 695 ? 1.327 -37.855 10.007 1.00 93.25 695 GLU A C 1
ATOM 5490 O O . GLU A 1 695 ? 0.813 -37.206 9.090 1.00 93.25 695 GLU A O 1
ATOM 5495 N N . LYS A 1 696 ? 0.858 -39.055 10.383 1.00 91.88 696 LYS A N 1
ATOM 5496 C CA . LYS A 1 696 ? -0.285 -39.715 9.728 1.00 91.88 696 LYS A CA 1
ATOM 5497 C C . LYS A 1 696 ? -1.532 -38.839 9.748 1.00 91.88 696 LYS A C 1
ATOM 5499 O O . LYS A 1 696 ? -2.225 -38.739 8.739 1.00 91.88 696 LYS A O 1
ATOM 5504 N N . LEU A 1 697 ? -1.802 -38.175 10.870 1.00 91.00 697 LEU A N 1
ATOM 5505 C CA . LEU A 1 697 ? -2.945 -37.285 11.022 1.00 91.00 697 LEU A CA 1
ATOM 5506 C C . LEU A 1 697 ? -2.849 -36.080 10.078 1.00 91.00 697 LEU A C 1
ATOM 5508 O O . LEU A 1 697 ? -3.824 -35.749 9.405 1.00 91.00 697 LEU A O 1
ATOM 5512 N N . VAL A 1 698 ? -1.686 -35.425 10.011 1.00 90.38 698 VAL A N 1
ATOM 5513 C CA . VAL A 1 698 ? -1.479 -34.241 9.160 1.00 90.38 698 VAL A CA 1
ATOM 5514 C C . VAL A 1 698 ? -1.500 -34.600 7.670 1.00 90.38 698 VAL A C 1
ATOM 5516 O O . VAL A 1 698 ? -2.051 -33.835 6.868 1.00 90.38 698 VAL A O 1
ATOM 5519 N N . LEU A 1 699 ? -0.964 -35.767 7.303 1.00 88.81 699 LEU A N 1
ATOM 5520 C CA . LEU A 1 699 ? -1.075 -36.335 5.958 1.00 88.81 699 LEU A CA 1
ATOM 5521 C C . LEU A 1 699 ? -2.533 -36.644 5.596 1.00 88.81 699 LEU A C 1
ATOM 5523 O O . LEU A 1 699 ? -2.995 -36.230 4.535 1.00 88.81 699 LEU A O 1
ATOM 5527 N N . HIS A 1 700 ? -3.282 -37.292 6.495 1.00 86.94 700 HIS A N 1
ATOM 5528 C CA . HIS A 1 700 ? -4.683 -37.663 6.274 1.00 86.94 700 HIS A CA 1
ATOM 5529 C C . HIS A 1 700 ? -5.578 -36.450 5.987 1.00 86.94 700 HIS A C 1
ATOM 5531 O O . HIS A 1 700 ? -6.408 -36.484 5.082 1.00 86.94 700 HIS A O 1
ATOM 5537 N N . ILE A 1 701 ? -5.390 -35.341 6.710 1.00 85.62 701 ILE A N 1
ATOM 5538 C CA . ILE A 1 701 ? -6.177 -34.114 6.491 1.00 85.62 701 ILE A CA 1
ATOM 5539 C C . ILE A 1 701 ? -5.722 -33.306 5.262 1.00 85.62 701 ILE A C 1
ATOM 5541 O O . ILE A 1 701 ? -6.340 -32.288 4.941 1.00 85.62 701 ILE A O 1
ATOM 5545 N N . ASN A 1 702 ? -4.642 -33.728 4.593 1.00 81.25 702 ASN A N 1
ATOM 5546 C CA . ASN A 1 702 ? -4.040 -33.083 3.427 1.00 81.25 702 ASN A CA 1
ATOM 5547 C C . ASN A 1 702 ? -3.762 -31.577 3.638 1.00 81.25 702 ASN A C 1
ATOM 5549 O O . ASN A 1 702 ? -4.176 -30.719 2.854 1.00 81.25 702 ASN A O 1
ATOM 5553 N N . LYS A 1 703 ? -3.113 -31.233 4.763 1.00 75.38 703 LYS A N 1
ATOM 5554 C CA . LYS A 1 703 ? -2.836 -29.836 5.170 1.00 75.38 703 LYS A CA 1
ATOM 5555 C C . LYS A 1 703 ? -1.355 -29.469 5.246 1.00 75.38 703 LYS A C 1
ATOM 5557 O O . LYS A 1 703 ? -1.045 -28.410 5.793 1.00 75.38 703 LYS A O 1
ATOM 5562 N N . GLN A 1 704 ? -0.449 -30.274 4.693 1.00 73.81 704 GLN A N 1
ATOM 5563 C CA . GLN A 1 704 ? 0.991 -29.984 4.754 1.00 73.81 704 GLN A CA 1
ATOM 5564 C C . GLN A 1 704 ? 1.337 -28.596 4.181 1.00 73.81 704 GLN A C 1
ATOM 5566 O O . GLN A 1 704 ? 1.985 -27.798 4.859 1.00 73.81 704 GLN A O 1
ATOM 5571 N N . ASP A 1 705 ? 0.763 -28.223 3.033 1.00 75.62 705 ASP A N 1
ATOM 5572 C CA . ASP A 1 705 ? 0.954 -26.894 2.420 1.00 75.62 705 ASP A CA 1
ATOM 5573 C C . ASP A 1 705 ? 0.387 -25.730 3.255 1.00 75.62 705 ASP A C 1
ATOM 5575 O O . ASP A 1 705 ? 0.732 -24.559 3.066 1.00 75.62 705 ASP A O 1
ATOM 5579 N N . GLU A 1 706 ? -0.525 -26.014 4.189 1.00 81.19 706 GLU A N 1
ATOM 5580 C CA . GLU A 1 706 ? -1.117 -25.002 5.061 1.00 81.19 706 GLU A CA 1
ATOM 5581 C C . GLU A 1 706 ? -0.315 -24.759 6.343 1.00 81.19 706 GLU A C 1
ATOM 5583 O O . GLU A 1 706 ? -0.502 -23.704 6.958 1.00 81.19 706 GLU A O 1
ATOM 5588 N N . LEU A 1 707 ? 0.596 -25.667 6.721 1.00 84.56 707 LEU A N 1
ATOM 5589 C CA . LEU A 1 707 ? 1.415 -25.564 7.936 1.00 84.56 707 LEU A CA 1
ATOM 5590 C C . LEU A 1 707 ? 2.181 -24.237 7.985 1.00 84.56 707 LEU A C 1
ATOM 5592 O O . LEU A 1 707 ? 2.175 -23.543 9.005 1.00 84.56 707 LEU A O 1
ATOM 5596 N N . ILE A 1 708 ? 2.743 -23.815 6.848 1.00 84.81 708 ILE A N 1
ATOM 5597 C CA . ILE A 1 708 ? 3.534 -22.583 6.740 1.00 84.81 708 ILE A CA 1
ATOM 5598 C C . ILE A 1 708 ? 2.740 -21.322 7.128 1.00 84.81 708 ILE A C 1
ATOM 5600 O O . ILE A 1 708 ? 3.310 -20.337 7.597 1.00 84.81 708 ILE A O 1
ATOM 5604 N N . LYS A 1 709 ? 1.403 -21.339 7.007 1.00 86.06 709 LYS A N 1
ATOM 5605 C CA . LYS A 1 709 ? 0.536 -20.210 7.398 1.00 86.06 709 LYS A CA 1
ATOM 5606 C C . LYS A 1 709 ? 0.512 -19.987 8.913 1.00 86.06 709 LYS A C 1
ATOM 5608 O O . LYS A 1 709 ? 0.152 -18.895 9.355 1.00 86.06 709 LYS A O 1
ATOM 5613 N N . TYR A 1 710 ? 0.865 -21.011 9.686 1.00 89.69 710 TYR A N 1
ATOM 5614 C CA . TYR A 1 710 ? 0.867 -21.024 11.149 1.00 89.69 710 TYR A CA 1
ATOM 5615 C C . TYR A 1 710 ? 2.284 -20.978 11.740 1.00 89.69 710 TYR A C 1
ATOM 5617 O O . TYR A 1 710 ? 2.435 -21.048 12.960 1.00 89.69 710 TYR A O 1
ATOM 5625 N N . LEU A 1 711 ? 3.303 -20.807 10.889 1.00 90.94 711 LEU A N 1
ATOM 5626 C CA . LEU A 1 711 ? 4.708 -20.711 11.269 1.00 90.94 711 LEU A CA 1
ATOM 5627 C C . LEU A 1 711 ? 4.946 -19.615 12.319 1.00 90.94 711 LEU A C 1
ATOM 5629 O O . LEU A 1 711 ? 4.654 -18.433 12.105 1.00 90.94 711 LEU A O 1
ATOM 5633 N N . LYS A 1 712 ? 5.575 -20.006 13.428 1.00 93.06 712 LYS A N 1
ATOM 5634 C CA . LYS A 1 712 ? 6.236 -19.113 14.381 1.00 93.06 712 LYS A CA 1
ATOM 5635 C C . LYS A 1 712 ? 7.749 -19.149 14.100 1.00 93.06 712 LYS A C 1
ATOM 5637 O O . LYS A 1 712 ? 8.369 -20.172 14.378 1.00 93.06 712 LYS A O 1
ATOM 5642 N N . PRO A 1 713 ? 8.348 -18.072 13.552 1.00 92.94 713 PRO A N 1
ATOM 5643 C CA . PRO A 1 713 ? 9.761 -18.067 13.160 1.00 92.94 713 PRO A CA 1
ATOM 5644 C C . PRO A 1 713 ? 10.711 -18.407 14.315 1.00 92.94 713 PRO A C 1
ATOM 5646 O O . PRO A 1 713 ? 10.525 -17.879 15.416 1.00 92.94 713 PRO A O 1
ATOM 5649 N N . TYR A 1 714 ? 11.739 -19.223 14.046 1.00 92.75 714 TYR A N 1
ATOM 5650 C CA . TYR A 1 714 ? 12.714 -19.686 15.046 1.00 92.75 714 TYR A CA 1
ATOM 5651 C C . TYR A 1 714 ? 13.322 -18.526 15.838 1.00 92.75 714 TYR A C 1
ATOM 5653 O O . TYR A 1 714 ? 13.220 -18.498 17.060 1.00 92.75 714 TYR A O 1
ATOM 5661 N N . ASN A 1 715 ? 13.827 -17.496 15.151 1.00 87.62 715 ASN A N 1
ATOM 5662 C CA . ASN A 1 715 ? 14.449 -16.330 15.785 1.00 87.62 715 ASN A CA 1
ATOM 5663 C C . ASN A 1 715 ? 13.530 -15.602 16.781 1.00 87.62 715 ASN A C 1
ATOM 5665 O O . ASN A 1 715 ? 13.977 -15.165 17.838 1.00 87.62 715 ASN A O 1
ATOM 5669 N N . LYS A 1 716 ? 12.233 -15.490 16.479 1.00 89.81 716 LYS A N 1
ATOM 5670 C CA . LYS A 1 716 ? 11.254 -14.870 17.379 1.00 89.81 716 LYS A CA 1
ATOM 5671 C C . LYS A 1 716 ? 10.966 -15.751 18.584 1.00 89.81 716 LYS A C 1
ATOM 5673 O O . LYS A 1 716 ? 10.792 -15.226 19.682 1.00 89.81 716 LYS A O 1
ATOM 5678 N N . CYS A 1 717 ? 10.874 -17.063 18.381 1.00 90.75 717 CYS A N 1
ATOM 5679 C CA . CYS A 1 717 ? 10.689 -18.009 19.475 1.00 90.75 717 CYS A CA 1
ATOM 5680 C C . CYS A 1 717 ? 11.920 -18.013 20.392 1.00 90.75 717 CYS A C 1
ATOM 5682 O O . CYS A 1 717 ? 11.759 -17.861 21.599 1.00 90.75 717 CYS A O 1
ATOM 5684 N N . TYR A 1 718 ? 13.121 -18.065 19.812 1.00 90.69 718 TYR A N 1
ATOM 5685 C CA . TYR A 1 718 ? 14.405 -18.002 20.507 1.00 90.69 718 TYR A CA 1
ATOM 5686 C C . TYR A 1 718 ? 14.544 -16.721 21.334 1.00 90.69 718 TYR A C 1
ATOM 5688 O O . TYR A 1 718 ? 14.765 -16.789 22.535 1.00 90.69 718 TYR A O 1
ATOM 5696 N N . GLN A 1 719 ? 14.324 -15.542 20.736 1.00 87.94 719 GLN A N 1
ATOM 5697 C CA . GLN A 1 719 ? 14.391 -14.260 21.454 1.00 87.94 719 GLN A CA 1
ATOM 5698 C C . GLN A 1 719 ? 13.407 -14.197 22.623 1.00 87.94 719 GLN A C 1
ATOM 5700 O O . GLN A 1 719 ? 13.747 -13.718 23.701 1.00 87.94 719 GLN A O 1
ATOM 5705 N N . LYS A 1 720 ? 12.180 -14.689 22.418 1.00 88.81 720 LYS A N 1
ATOM 5706 C CA . LYS A 1 720 ? 11.161 -14.716 23.468 1.00 88.81 720 LYS A CA 1
ATOM 5707 C C . LYS A 1 720 ? 11.555 -15.650 24.616 1.00 88.81 720 LYS A C 1
ATOM 5709 O O . LYS A 1 720 ? 11.303 -15.303 25.768 1.00 88.81 720 LYS A O 1
ATOM 5714 N N . GLN A 1 721 ? 12.134 -16.810 24.307 1.00 88.88 721 GLN A N 1
ATOM 5715 C CA . GLN A 1 721 ? 12.616 -17.753 25.314 1.00 88.88 721 GLN A CA 1
ATOM 5716 C C . GLN A 1 721 ? 13.834 -17.187 26.056 1.00 88.88 721 GLN A C 1
ATOM 5718 O O . GLN A 1 721 ? 13.814 -17.118 27.276 1.00 88.88 721 GLN A O 1
ATOM 5723 N N . SER A 1 722 ? 14.814 -16.640 25.334 1.00 87.62 722 SER A N 1
ATOM 5724 C CA . SER A 1 722 ? 15.990 -15.978 25.909 1.00 87.62 722 SER A CA 1
ATOM 5725 C C . SER A 1 722 ? 15.609 -14.818 26.837 1.00 87.62 722 SER A C 1
ATOM 5727 O O . SER A 1 722 ? 16.159 -14.692 27.929 1.00 87.62 722 SER A O 1
ATOM 5729 N N . GLU A 1 723 ? 14.610 -14.003 26.472 1.00 87.38 723 GLU A N 1
ATOM 5730 C CA . GLU A 1 723 ? 14.092 -12.953 27.357 1.00 87.38 723 GLU A CA 1
ATOM 5731 C C . GLU A 1 723 ? 13.431 -13.540 28.616 1.00 87.38 723 GLU A C 1
ATOM 5733 O O . GLU A 1 723 ? 13.599 -13.005 29.714 1.00 87.38 723 GLU A O 1
ATOM 5738 N N . TYR A 1 724 ? 12.674 -14.631 28.475 1.00 86.44 724 TYR A N 1
ATOM 5739 C CA . TYR A 1 724 ? 12.062 -15.318 29.608 1.00 86.44 724 TYR A CA 1
ATOM 5740 C C . TYR A 1 724 ? 13.127 -15.857 30.573 1.00 86.44 724 TYR A C 1
ATOM 5742 O O . TYR A 1 724 ? 13.039 -15.585 31.773 1.00 86.44 724 TYR A O 1
ATOM 5750 N N . ASP A 1 725 ? 14.153 -16.530 30.053 1.00 83.38 725 ASP A N 1
ATOM 5751 C CA . ASP A 1 725 ? 15.253 -17.095 30.839 1.00 83.38 725 ASP A CA 1
ATOM 5752 C C . ASP A 1 725 ? 16.080 -15.984 31.495 1.00 83.38 725 ASP A C 1
ATOM 5754 O O . ASP A 1 725 ? 16.344 -16.035 32.697 1.00 83.38 725 ASP A O 1
ATOM 5758 N N . PHE A 1 726 ? 16.378 -14.901 30.764 1.00 85.94 726 PHE A N 1
ATOM 5759 C CA . PHE A 1 726 ? 17.003 -13.697 31.318 1.00 85.94 726 PHE A CA 1
ATOM 5760 C C . PHE A 1 726 ? 16.206 -13.152 32.506 1.00 85.94 726 PHE A C 1
ATOM 5762 O O . PHE A 1 726 ? 16.781 -12.873 33.560 1.00 85.94 726 PHE A O 1
ATOM 5769 N N . ILE A 1 727 ? 14.883 -13.020 32.366 1.00 86.12 727 ILE A N 1
ATOM 5770 C CA . ILE A 1 727 ? 14.029 -12.529 33.447 1.00 86.12 727 ILE A CA 1
ATOM 5771 C C . ILE A 1 727 ? 14.099 -13.479 34.643 1.00 86.12 727 ILE A C 1
ATOM 5773 O O . ILE A 1 727 ? 14.348 -13.017 35.753 1.00 86.12 727 ILE A O 1
ATOM 5777 N N . GLN A 1 728 ? 13.894 -14.783 34.450 1.00 83.62 728 GLN A N 1
ATOM 5778 C CA . GLN A 1 728 ? 13.879 -15.744 35.557 1.00 83.62 728 GLN A CA 1
ATOM 5779 C C . GLN A 1 728 ? 15.228 -15.811 36.282 1.00 83.62 728 GLN A C 1
ATOM 5781 O O . GLN A 1 728 ? 15.263 -15.725 37.511 1.00 83.62 728 GLN A O 1
ATOM 5786 N N . ASN A 1 729 ? 16.333 -15.849 35.537 1.00 83.94 729 ASN A N 1
ATOM 5787 C CA . ASN A 1 729 ? 17.682 -15.915 36.095 1.00 83.94 729 ASN A CA 1
ATOM 5788 C C . ASN A 1 729 ? 18.055 -14.656 36.877 1.00 83.94 729 ASN A C 1
ATOM 5790 O O . ASN A 1 729 ? 18.749 -14.749 37.890 1.00 83.94 729 ASN A O 1
ATOM 5794 N N . ASN A 1 730 ? 17.560 -13.488 36.459 1.00 84.50 730 ASN A N 1
ATOM 5795 C CA . ASN A 1 730 ? 17.870 -12.220 37.116 1.00 84.50 730 ASN A CA 1
ATOM 5796 C C . ASN A 1 730 ? 16.869 -11.817 38.208 1.00 84.50 730 ASN A C 1
ATOM 5798 O O . ASN A 1 730 ? 17.164 -10.941 39.020 1.00 84.50 730 ASN A O 1
ATOM 5802 N N . MET A 1 731 ? 15.715 -12.485 38.308 1.00 87.50 731 MET A N 1
ATOM 5803 C CA . MET A 1 731 ? 14.736 -12.236 39.376 1.00 87.50 731 MET A CA 1
ATOM 5804 C C . MET A 1 731 ? 15.325 -12.423 40.777 1.00 87.50 731 MET A C 1
ATOM 5806 O O . MET A 1 731 ? 14.901 -11.743 41.712 1.00 87.50 731 MET A O 1
ATOM 5810 N N . LYS A 1 732 ? 16.314 -13.311 40.941 1.00 86.44 732 LYS A N 1
ATOM 5811 C CA . LYS A 1 732 ? 16.988 -13.542 42.229 1.00 86.44 732 LYS A CA 1
ATOM 5812 C C . LYS A 1 732 ? 17.688 -12.292 42.779 1.00 86.44 732 LYS A C 1
ATOM 5814 O O . LYS A 1 732 ? 17.695 -12.104 43.992 1.00 86.44 732 LYS A O 1
ATOM 5819 N N . TYR A 1 733 ? 18.165 -11.396 41.911 1.00 86.81 733 TYR A N 1
ATOM 5820 C CA . TYR A 1 733 ? 18.899 -10.182 42.294 1.00 86.81 733 TYR A CA 1
ATOM 5821 C C . TYR A 1 733 ? 18.016 -9.046 42.832 1.00 86.81 733 TYR A C 1
ATOM 5823 O O . TYR A 1 733 ? 18.527 -8.003 43.239 1.00 86.81 733 TYR A O 1
ATOM 5831 N N . LEU A 1 734 ? 16.692 -9.224 42.845 1.00 86.19 734 LEU A N 1
ATOM 5832 C CA . LEU A 1 734 ? 15.774 -8.288 43.495 1.00 86.19 734 LEU A CA 1
ATOM 5833 C C . LEU A 1 734 ? 15.643 -8.531 45.012 1.00 86.19 734 LEU A C 1
ATOM 5835 O O . LEU A 1 734 ? 15.105 -7.671 45.696 1.00 86.19 734 LEU A O 1
ATOM 5839 N N . GLU A 1 735 ? 16.139 -9.652 45.555 1.00 85.19 735 GLU A N 1
ATOM 5840 C CA . GLU A 1 735 ? 16.147 -9.935 47.006 1.00 85.19 735 GLU A CA 1
ATOM 5841 C C . GLU A 1 735 ? 14.769 -9.698 47.675 1.00 85.19 735 GLU A C 1
ATOM 5843 O O . GLU A 1 735 ? 13.755 -10.201 47.169 1.00 85.19 735 GLU A O 1
ATOM 5848 N N . SER A 1 736 ? 14.721 -8.954 48.790 1.00 84.88 736 SER A N 1
ATOM 5849 C CA . SER A 1 736 ? 13.518 -8.581 49.548 1.00 84.88 736 SER A CA 1
ATOM 5850 C C . SER A 1 736 ? 12.536 -7.727 48.742 1.00 84.88 736 SER A C 1
ATOM 5852 O O . SER A 1 736 ? 11.326 -7.806 48.972 1.00 84.88 736 SER A O 1
ATOM 5854 N N . LEU A 1 737 ? 12.994 -7.025 47.693 1.00 84.25 737 LEU A N 1
ATOM 5855 C CA . LEU A 1 737 ? 12.109 -6.249 46.818 1.00 84.25 737 LEU A CA 1
ATOM 5856 C C . LEU A 1 737 ? 11.071 -7.136 46.113 1.00 84.25 737 LEU A C 1
ATOM 5858 O O . LEU A 1 737 ? 9.979 -6.670 45.787 1.00 84.25 737 LEU A O 1
ATOM 5862 N N . ARG A 1 738 ? 11.344 -8.436 45.923 1.00 84.25 738 ARG A N 1
ATOM 5863 C CA . ARG A 1 738 ? 10.359 -9.379 45.356 1.00 84.25 738 ARG A CA 1
ATOM 5864 C C . ARG A 1 738 ? 9.074 -9.473 46.179 1.00 84.25 738 ARG A C 1
ATOM 5866 O O . ARG A 1 738 ? 8.024 -9.762 45.616 1.00 84.25 738 ARG A O 1
ATOM 5873 N N . GLN A 1 739 ? 9.145 -9.233 47.485 1.00 86.12 739 GLN A N 1
ATOM 5874 C CA . GLN A 1 739 ? 7.986 -9.301 48.375 1.00 86.12 739 GLN A CA 1
ATOM 5875 C C . GLN A 1 739 ? 7.232 -7.967 48.452 1.00 86.12 739 GLN A C 1
ATOM 5877 O O . GLN A 1 739 ? 6.055 -7.942 48.808 1.00 86.12 739 GLN A O 1
ATOM 5882 N N . VAL A 1 740 ? 7.883 -6.854 48.094 1.00 86.25 740 VAL A N 1
ATOM 5883 C CA . VAL A 1 740 ? 7.313 -5.507 48.264 1.00 86.25 740 VAL A CA 1
ATOM 5884 C C . VAL A 1 740 ? 6.674 -4.947 46.989 1.00 86.25 740 VAL A C 1
ATOM 5886 O O . VAL A 1 740 ? 5.826 -4.053 47.076 1.00 86.25 740 VAL A O 1
ATOM 5889 N N . VAL A 1 741 ? 7.025 -5.479 45.809 1.00 87.62 741 VAL A N 1
ATOM 5890 C CA . VAL A 1 741 ? 6.479 -5.053 44.507 1.00 87.62 741 VAL A CA 1
ATOM 5891 C C . VAL A 1 741 ? 5.810 -6.187 43.723 1.00 87.62 741 VAL A C 1
ATOM 5893 O O . VAL A 1 741 ? 6.217 -7.341 43.803 1.00 87.62 741 VAL A O 1
ATOM 5896 N N . SER A 1 742 ? 4.797 -5.855 42.911 1.00 88.81 742 SER A N 1
ATOM 5897 C CA . SER A 1 742 ? 4.080 -6.818 42.053 1.00 88.81 742 SER A CA 1
ATOM 5898 C C . SER A 1 742 ? 4.998 -7.490 41.026 1.00 88.81 742 SER A C 1
ATOM 5900 O O . SER A 1 742 ? 5.969 -6.881 40.570 1.00 88.81 742 SER A O 1
ATOM 5902 N N . ARG A 1 743 ? 4.639 -8.688 40.548 1.00 86.38 743 ARG A N 1
ATOM 5903 C CA . ARG A 1 743 ? 5.420 -9.424 39.536 1.00 86.38 743 ARG A CA 1
ATOM 5904 C C . ARG A 1 743 ? 5.704 -8.593 38.279 1.00 86.38 743 ARG A C 1
ATOM 5906 O O . ARG A 1 743 ? 6.819 -8.616 37.770 1.00 86.38 743 ARG A O 1
ATOM 5913 N N . GLU A 1 744 ? 4.754 -7.789 37.809 1.00 86.69 744 GLU A N 1
ATOM 5914 C CA . GLU A 1 744 ? 4.931 -6.910 36.645 1.00 86.69 744 GLU A CA 1
ATOM 5915 C C . GLU A 1 744 ? 5.994 -5.825 36.870 1.00 86.69 744 GLU A C 1
ATOM 5917 O O . GLU A 1 744 ? 6.715 -5.460 35.942 1.00 86.69 744 GLU A O 1
ATOM 5922 N N . LEU A 1 745 ? 6.087 -5.308 38.098 1.00 89.31 745 LEU A N 1
ATOM 5923 C CA . LEU A 1 745 ? 7.088 -4.327 38.521 1.00 89.31 745 LEU A CA 1
ATOM 5924 C C . LEU A 1 745 ? 8.466 -4.984 38.585 1.00 89.31 745 LEU A C 1
ATOM 5926 O O . LEU A 1 745 ? 9.414 -4.445 38.021 1.00 89.31 745 LEU A O 1
ATOM 5930 N N . GLN A 1 746 ? 8.546 -6.180 39.174 1.00 88.75 746 GLN A N 1
ATOM 5931 C CA . GLN A 1 746 ? 9.774 -6.978 39.226 1.00 88.75 746 GLN A CA 1
ATOM 5932 C C . GLN A 1 746 ? 10.339 -7.217 37.819 1.00 88.75 746 GLN A C 1
ATOM 5934 O O . GLN A 1 746 ? 11.510 -6.951 37.566 1.00 88.75 746 GLN A O 1
ATOM 5939 N N . VAL A 1 747 ? 9.494 -7.625 36.862 1.00 86.69 747 VAL A N 1
ATOM 5940 C CA . VAL A 1 747 ? 9.910 -7.834 35.463 1.00 86.69 747 VAL A CA 1
ATOM 5941 C C . VAL A 1 747 ? 10.466 -6.550 34.836 1.00 86.69 747 VAL A C 1
ATOM 5943 O O . VAL A 1 747 ? 11.453 -6.601 34.105 1.00 86.69 747 VAL A O 1
ATOM 5946 N N . ARG A 1 748 ? 9.858 -5.386 35.101 1.00 89.38 748 ARG A N 1
ATOM 5947 C CA . ARG A 1 748 ? 10.374 -4.101 34.594 1.00 89.38 748 ARG A CA 1
ATOM 5948 C C . ARG A 1 748 ? 11.722 -3.742 35.205 1.00 89.38 748 ARG A C 1
ATOM 5950 O O . ARG A 1 748 ? 12.574 -3.244 34.479 1.00 89.38 748 ARG A O 1
ATOM 5957 N N . MET A 1 749 ? 11.903 -4.000 36.500 1.00 87.94 749 MET A N 1
ATOM 5958 C CA . MET A 1 749 ? 13.161 -3.747 37.207 1.00 87.94 749 MET A CA 1
ATOM 5959 C C . MET A 1 749 ? 14.283 -4.614 36.639 1.00 87.94 749 MET A C 1
ATOM 5961 O O . MET A 1 749 ? 15.316 -4.078 36.251 1.00 87.94 749 MET A O 1
ATOM 5965 N N . VAL A 1 750 ? 14.035 -5.913 36.455 1.00 86.88 750 VAL A N 1
ATOM 5966 C CA . VAL A 1 750 ? 14.998 -6.836 35.833 1.00 86.88 750 VAL A CA 1
ATOM 5967 C C . VAL A 1 750 ? 15.354 -6.407 34.406 1.00 86.88 750 VAL A C 1
ATOM 5969 O O . VAL A 1 750 ? 16.528 -6.295 34.071 1.00 86.88 750 VAL A O 1
ATOM 5972 N N . ARG A 1 751 ? 14.361 -6.062 33.573 1.00 85.00 751 ARG A N 1
ATOM 5973 C CA . ARG A 1 751 ? 14.592 -5.537 32.210 1.00 85.00 751 ARG A CA 1
ATOM 5974 C C . ARG A 1 751 ? 15.352 -4.209 32.170 1.00 85.00 751 ARG A C 1
ATOM 5976 O O . ARG A 1 751 ? 15.858 -3.832 31.118 1.00 85.00 751 ARG A O 1
ATOM 5983 N N . ALA A 1 752 ? 15.347 -3.449 33.260 1.00 85.25 752 ALA A N 1
ATOM 5984 C CA . ALA A 1 752 ? 16.107 -2.211 33.389 1.00 85.25 752 ALA A CA 1
ATOM 5985 C C . ALA A 1 752 ? 17.501 -2.435 33.999 1.00 85.25 752 ALA A C 1
ATOM 5987 O O . ALA A 1 752 ? 18.219 -1.459 34.191 1.00 85.25 752 ALA A O 1
ATOM 5988 N N . GLY A 1 753 ? 17.871 -3.686 34.303 1.00 85.62 753 GLY A N 1
ATOM 5989 C CA . GLY A 1 753 ? 19.142 -4.030 34.939 1.00 85.62 753 GLY A CA 1
ATOM 5990 C C . GLY A 1 753 ? 19.203 -3.672 36.426 1.00 85.62 753 GLY A C 1
ATOM 5991 O O . GLY A 1 753 ? 20.290 -3.523 36.972 1.00 85.62 753 GLY A O 1
ATOM 5992 N N . PHE A 1 754 ? 18.060 -3.491 37.095 1.00 87.50 754 PHE A N 1
ATOM 5993 C CA . PHE A 1 754 ? 18.037 -3.127 38.510 1.00 87.50 754 PHE A CA 1
ATOM 5994 C C . PHE A 1 754 ? 18.103 -4.364 39.404 1.00 87.50 754 PHE A C 1
ATOM 5996 O O . PHE A 1 754 ? 17.210 -5.210 39.377 1.00 87.50 754 PHE A O 1
ATOM 6003 N N . SER A 1 755 ? 19.134 -4.415 40.245 1.00 89.00 755 SER A N 1
ATOM 6004 C CA . SER A 1 755 ? 19.228 -5.291 41.415 1.00 89.00 755 SER A CA 1
ATOM 6005 C C . SER A 1 755 ? 19.013 -4.491 42.705 1.00 89.00 755 SER A C 1
ATOM 6007 O O . SER A 1 755 ? 19.142 -3.262 42.713 1.00 89.00 755 SER A O 1
ATOM 6009 N N . ARG A 1 756 ? 18.725 -5.173 43.822 1.00 88.88 756 ARG A N 1
ATOM 6010 C CA . ARG A 1 756 ? 18.655 -4.514 45.137 1.00 88.88 756 ARG A CA 1
ATOM 6011 C C . ARG A 1 756 ? 19.992 -3.865 45.496 1.00 88.88 756 ARG A C 1
ATOM 6013 O O . ARG A 1 756 ? 20.016 -2.702 45.885 1.00 88.88 756 ARG A O 1
ATOM 6020 N N . SER A 1 757 ? 21.100 -4.569 45.272 1.00 87.75 757 SER A N 1
ATOM 6021 C CA . SER A 1 757 ? 22.457 -4.059 45.501 1.00 87.75 757 SER A CA 1
ATOM 6022 C C . SER A 1 757 ? 22.784 -2.812 44.671 1.00 87.75 757 SER A C 1
ATOM 6024 O O . SER A 1 757 ? 23.352 -1.857 45.198 1.00 87.75 757 SER A O 1
ATOM 6026 N N . PHE A 1 758 ? 22.376 -2.774 43.399 1.00 91.31 758 PHE A N 1
ATOM 6027 C CA . PHE A 1 758 ? 22.547 -1.609 42.531 1.00 91.31 758 PHE A CA 1
ATOM 6028 C C . PHE A 1 758 ? 21.770 -0.398 43.060 1.00 91.31 758 PHE A C 1
ATOM 6030 O O . PHE A 1 758 ? 22.323 0.696 43.167 1.00 91.31 758 PHE A O 1
ATOM 6037 N N . LEU A 1 759 ? 20.505 -0.596 43.445 1.00 91.00 759 LEU A N 1
ATOM 6038 C CA . LEU A 1 759 ? 19.672 0.478 43.988 1.00 91.00 759 LEU A CA 1
ATOM 6039 C C . LEU A 1 759 ? 20.174 0.963 45.355 1.00 91.00 759 LEU A C 1
ATOM 6041 O O . LEU A 1 759 ? 20.182 2.166 45.595 1.00 91.00 759 LEU A O 1
ATOM 6045 N N . LEU A 1 760 ? 20.657 0.063 46.217 1.00 91.38 760 LEU A N 1
ATOM 6046 C CA . LEU A 1 760 ? 21.306 0.417 47.484 1.00 91.38 760 LEU A CA 1
ATOM 6047 C C . LEU A 1 760 ? 22.569 1.249 47.272 1.00 91.38 760 LEU A C 1
ATOM 6049 O O . LEU A 1 760 ? 22.786 2.236 47.971 1.00 91.38 760 LEU A O 1
ATOM 6053 N N . LYS A 1 761 ? 23.406 0.861 46.305 1.00 92.00 761 LYS A N 1
ATOM 6054 C CA . LYS A 1 761 ? 24.611 1.613 45.952 1.00 92.00 761 LYS A CA 1
ATOM 6055 C C . LYS A 1 761 ? 24.247 3.025 45.492 1.00 92.00 761 LYS A C 1
ATOM 6057 O O . LYS A 1 761 ? 24.785 3.989 46.025 1.00 92.00 761 LYS A O 1
ATOM 6062 N N . LYS A 1 762 ? 23.269 3.157 44.589 1.00 92.50 762 LYS A N 1
ATOM 6063 C CA . LYS A 1 762 ? 22.781 4.468 44.132 1.00 92.50 762 LYS A CA 1
ATOM 6064 C C . LYS A 1 762 ? 22.114 5.290 45.225 1.00 92.50 762 LYS A C 1
ATOM 6066 O O . LYS A 1 762 ? 22.291 6.502 45.240 1.00 92.50 762 LYS A O 1
ATOM 6071 N N . LEU A 1 763 ? 21.446 4.650 46.181 1.00 93.12 763 LEU A N 1
ATOM 6072 C CA . LEU A 1 763 ? 20.909 5.335 47.353 1.00 93.12 763 LEU A CA 1
ATOM 6073 C C . LEU A 1 763 ? 22.016 5.950 48.223 1.00 93.12 763 LEU A C 1
ATOM 6075 O O . LEU A 1 763 ? 21.843 7.060 48.716 1.00 93.12 763 LEU A O 1
ATOM 6079 N N . LYS A 1 764 ? 23.145 5.250 48.397 1.00 91.00 764 LYS A N 1
ATOM 6080 C CA . LYS A 1 764 ? 24.293 5.734 49.183 1.00 91.00 764 LYS A CA 1
ATOM 6081 C C . LYS A 1 764 ? 25.096 6.822 48.466 1.00 91.00 764 LYS A C 1
ATOM 6083 O O . LYS A 1 764 ? 25.545 7.752 49.120 1.00 91.00 764 LYS A O 1
ATOM 6088 N N . GLU A 1 765 ? 25.289 6.688 47.154 1.00 91.44 765 GLU A N 1
ATOM 6089 C CA . GLU A 1 765 ? 26.102 7.615 46.350 1.00 91.44 765 GLU A CA 1
ATOM 6090 C C . GLU A 1 765 ? 25.366 8.922 46.023 1.00 91.44 765 GLU A C 1
ATOM 6092 O O . GLU A 1 765 ? 25.942 9.996 46.141 1.00 91.44 765 GLU A O 1
ATOM 6097 N N . GLU A 1 766 ? 24.098 8.831 45.615 1.00 93.06 766 GLU A N 1
ATOM 6098 C CA . GLU A 1 766 ? 23.365 9.934 44.964 1.00 93.06 766 GLU A CA 1
ATOM 6099 C C . GLU A 1 766 ? 22.116 10.365 45.761 1.00 93.06 766 GLU A C 1
ATOM 6101 O O . GLU A 1 766 ? 21.425 11.328 45.417 1.00 93.06 766 GLU A O 1
ATOM 6106 N N . GLY A 1 767 ? 21.794 9.640 46.836 1.00 88.62 767 GLY A N 1
ATOM 6107 C CA . GLY A 1 767 ? 20.668 9.929 47.717 1.00 88.62 767 GLY A CA 1
ATOM 6108 C C . GLY A 1 767 ? 19.299 9.461 47.205 1.00 88.62 767 GLY A C 1
ATOM 6109 O O . GLY A 1 767 ? 19.115 8.943 46.102 1.00 88.62 767 GLY A O 1
ATOM 6110 N N . GLU A 1 768 ? 18.287 9.641 48.056 1.00 91.62 768 GLU A N 1
ATOM 6111 C CA . GLU A 1 768 ? 16.924 9.128 47.844 1.00 91.62 768 GLU A CA 1
ATOM 6112 C C . GLU A 1 768 ? 16.226 9.732 46.625 1.00 91.62 768 GLU A C 1
ATOM 6114 O O . GLU A 1 768 ? 15.574 9.014 45.865 1.00 91.62 768 GLU A O 1
ATOM 6119 N N . LYS A 1 769 ? 16.391 11.040 46.406 1.00 89.06 769 LYS A N 1
ATOM 6120 C CA . LYS A 1 769 ? 15.773 11.739 45.275 1.00 89.06 769 LYS A CA 1
ATOM 6121 C C . LYS A 1 769 ? 16.223 11.145 43.938 1.00 89.06 769 LYS A C 1
ATOM 6123 O O . LYS A 1 769 ? 15.385 10.897 43.076 1.00 89.06 769 LYS A O 1
ATOM 6128 N N . TYR A 1 770 ? 17.513 10.835 43.803 1.00 90.75 770 TYR A N 1
ATOM 6129 C CA . TYR A 1 770 ? 18.061 10.243 42.587 1.00 90.75 770 TYR A CA 1
ATOM 6130 C C . TYR A 1 770 ? 17.468 8.859 42.303 1.00 90.75 770 TYR A C 1
ATOM 6132 O O . TYR A 1 770 ? 17.055 8.575 41.181 1.00 90.75 770 TYR A O 1
ATOM 6140 N N . VAL A 1 771 ? 17.360 8.000 43.322 1.00 88.75 771 VAL A N 1
ATOM 6141 C CA . VAL A 1 771 ? 16.769 6.660 43.165 1.00 88.75 771 VAL A CA 1
ATOM 6142 C C . VAL A 1 771 ? 15.285 6.742 42.789 1.00 88.75 771 VAL A C 1
ATOM 6144 O O . VAL A 1 771 ? 14.822 5.983 41.935 1.00 88.75 771 VAL A O 1
ATOM 6147 N N . LEU A 1 772 ? 14.535 7.683 43.368 1.00 89.50 772 LEU A N 1
ATOM 6148 C CA . LEU A 1 772 ? 13.133 7.919 43.009 1.00 89.50 772 LEU A CA 1
ATOM 6149 C C . LEU A 1 772 ? 12.979 8.407 41.563 1.00 89.50 772 LEU A C 1
ATOM 6151 O O . LEU A 1 772 ? 12.107 7.913 40.841 1.00 89.50 772 LEU A O 1
ATOM 6155 N N . ASP A 1 773 ? 13.838 9.321 41.116 1.00 87.62 773 ASP A N 1
ATOM 6156 C CA . ASP A 1 773 ? 13.852 9.812 39.736 1.00 87.62 773 ASP A CA 1
ATOM 6157 C C . ASP A 1 773 ? 14.245 8.693 38.756 1.00 87.62 773 ASP A C 1
ATOM 6159 O O . ASP A 1 773 ? 13.595 8.515 37.726 1.00 87.62 773 ASP A O 1
ATOM 6163 N N . LEU A 1 774 ? 15.209 7.844 39.124 1.00 88.81 774 LEU A N 1
ATOM 6164 C CA . LEU A 1 774 ? 15.645 6.687 38.337 1.00 88.81 774 LEU A CA 1
ATOM 6165 C C . LEU A 1 774 ? 14.536 5.630 38.161 1.00 88.81 774 LEU A C 1
ATOM 6167 O O . LEU A 1 774 ? 14.377 5.050 37.084 1.00 88.81 774 LEU A O 1
ATOM 6171 N N . LEU A 1 775 ? 13.735 5.378 39.202 1.00 86.62 775 LEU A N 1
ATOM 6172 C CA . LEU A 1 775 ? 12.603 4.441 39.152 1.00 86.62 775 LEU A CA 1
ATOM 6173 C C . LEU A 1 775 ? 11.370 5.043 38.446 1.00 86.62 775 LEU A C 1
ATOM 6175 O O . LEU A 1 775 ? 10.587 4.318 37.815 1.00 86.62 775 LEU A O 1
ATOM 6179 N N . SER A 1 776 ? 11.186 6.362 38.534 1.00 86.75 776 SER A N 1
ATOM 6180 C CA . SER A 1 776 ? 10.041 7.081 37.957 1.00 86.75 776 SER A CA 1
ATOM 6181 C C . SER A 1 776 ? 10.296 7.684 36.574 1.00 86.75 776 SER A C 1
ATOM 6183 O O . SER A 1 776 ? 9.355 8.202 35.948 1.00 86.75 776 SER A O 1
ATOM 6185 N N . GLU A 1 777 ? 11.527 7.529 36.074 1.00 85.31 777 GLU A N 1
ATOM 6186 C CA . GLU A 1 777 ? 12.007 7.980 34.772 1.00 85.31 777 GLU A CA 1
ATOM 6187 C C . GLU A 1 777 ? 10.986 7.660 33.677 1.00 85.31 777 GLU A C 1
ATOM 6189 O O . GLU A 1 777 ? 10.442 6.553 33.590 1.00 85.31 777 GLU A O 1
ATOM 6194 N N . LYS A 1 778 ? 10.667 8.651 32.844 1.00 77.81 778 LYS A N 1
ATOM 6195 C CA . LYS A 1 778 ? 9.682 8.479 31.776 1.00 77.81 778 LYS A CA 1
ATOM 6196 C C . LYS A 1 778 ? 10.360 7.892 30.547 1.00 77.81 778 LYS A C 1
ATOM 6198 O O . LYS A 1 778 ? 11.357 8.415 30.071 1.00 77.81 778 LYS A O 1
ATOM 6203 N N . MET A 1 779 ? 9.750 6.859 29.985 1.00 66.75 779 MET A N 1
ATOM 6204 C CA . MET A 1 779 ? 10.044 6.427 28.621 1.00 66.75 779 MET A CA 1
ATOM 6205 C C . MET A 1 779 ? 9.432 7.420 27.611 1.00 66.75 779 MET A C 1
ATOM 6207 O O . MET A 1 779 ? 8.589 8.243 27.982 1.00 66.75 779 MET A O 1
ATOM 6211 N N . ALA A 1 780 ? 9.792 7.288 26.324 1.00 55.03 780 ALA A N 1
ATOM 6212 C CA . ALA A 1 780 ? 9.253 8.054 25.178 1.00 55.03 780 ALA A CA 1
ATOM 6213 C C . ALA A 1 780 ? 7.772 8.390 25.266 1.00 55.03 780 ALA A C 1
ATOM 6215 O O . ALA A 1 780 ? 7.323 9.474 24.913 1.00 55.03 780 ALA A O 1
ATOM 6216 N N . ASP A 1 781 ? 7.006 7.368 25.645 1.00 56.12 781 ASP A N 1
ATOM 6217 C CA . ASP A 1 781 ? 5.563 7.306 25.522 1.00 56.12 781 ASP A CA 1
ATOM 6218 C C . ASP A 1 781 ? 4.875 7.920 26.749 1.00 56.12 781 ASP A C 1
ATOM 6220 O O . ASP A 1 781 ? 3.670 7.755 26.944 1.00 56.12 781 ASP A O 1
ATOM 6224 N N . GLY A 1 782 ? 5.647 8.605 27.603 1.00 62.06 782 GLY A N 1
ATOM 6225 C CA . GLY A 1 782 ? 5.200 9.246 28.834 1.00 62.06 782 GLY A CA 1
ATOM 6226 C C . GLY A 1 782 ? 4.954 8.275 29.991 1.00 62.06 782 GLY A C 1
ATOM 6227 O O . GLY A 1 782 ? 4.677 8.727 31.116 1.00 62.06 782 GLY A O 1
ATOM 6228 N N . LYS A 1 783 ? 5.067 6.957 29.766 1.00 67.69 783 LYS A N 1
ATOM 6229 C CA . LYS A 1 783 ? 4.896 5.947 30.816 1.00 67.69 783 LYS A CA 1
ATOM 6230 C C . LYS A 1 783 ? 6.166 5.801 31.650 1.00 67.69 783 LYS A C 1
ATOM 6232 O O . LYS A 1 783 ? 7.265 6.001 31.143 1.00 67.69 783 LYS A O 1
ATOM 6237 N N . PRO A 1 784 ? 6.027 5.463 32.939 1.00 70.38 784 PRO A N 1
ATOM 6238 C CA . PRO A 1 784 ? 7.186 5.236 33.788 1.00 70.38 784 PRO A CA 1
ATOM 6239 C C . PRO A 1 784 ? 7.947 3.969 33.379 1.00 70.38 784 PRO A C 1
ATOM 6241 O O . PRO A 1 784 ? 7.321 2.930 33.148 1.00 70.38 784 PRO A O 1
ATOM 6244 N N . LYS A 1 785 ? 9.280 4.067 33.339 1.00 79.00 785 LYS A N 1
ATOM 6245 C CA . LYS A 1 785 ? 10.248 2.990 33.084 1.00 79.00 785 LYS A CA 1
ATOM 6246 C C . LYS A 1 785 ? 10.036 1.835 34.058 1.00 79.00 785 LYS A C 1
ATOM 6248 O O . LYS A 1 785 ? 9.853 0.702 33.617 1.00 79.00 785 LYS A O 1
ATOM 6253 N N . ILE A 1 786 ? 9.928 2.139 35.356 1.00 85.81 786 ILE A N 1
ATOM 6254 C CA . ILE A 1 786 ? 9.490 1.188 36.387 1.00 85.81 786 ILE A CA 1
ATOM 6255 C C . ILE A 1 786 ? 8.080 1.543 36.866 1.00 85.81 786 ILE A C 1
ATOM 6257 O O . ILE A 1 786 ? 7.125 0.833 36.528 1.00 85.81 786 ILE A O 1
ATOM 6261 N N . THR A 1 787 ? 7.913 2.654 37.598 1.00 87.06 787 THR A N 1
ATOM 6262 C CA . THR A 1 787 ? 6.608 3.099 38.125 1.00 87.06 787 THR A CA 1
ATOM 6263 C C . THR A 1 787 ? 6.581 4.570 38.552 1.00 87.06 787 THR A C 1
ATOM 6265 O O . THR A 1 787 ? 7.590 5.126 38.947 1.00 87.06 787 THR A O 1
ATOM 6268 N N . LYS A 1 788 ? 5.397 5.190 38.501 1.00 86.69 788 LYS A N 1
ATOM 6269 C CA . LYS A 1 788 ? 5.083 6.503 39.109 1.00 86.69 788 LYS A CA 1
ATOM 6270 C C . LYS A 1 788 ? 4.145 6.375 40.309 1.00 86.69 788 LYS A C 1
ATOM 6272 O O . LYS A 1 788 ? 3.655 7.368 40.828 1.00 86.69 788 LYS A O 1
ATOM 6277 N N . ASN A 1 789 ? 3.796 5.147 40.686 1.00 88.50 789 ASN A N 1
ATOM 6278 C CA . ASN A 1 789 ? 2.915 4.920 41.817 1.00 88.50 789 ASN A CA 1
ATOM 6279 C C . ASN A 1 789 ? 3.697 5.209 43.103 1.00 88.50 789 ASN A C 1
ATOM 6281 O O . ASN A 1 789 ? 4.592 4.439 43.455 1.00 88.50 789 ASN A O 1
ATOM 6285 N N . ASN A 1 790 ? 3.325 6.287 43.795 1.00 85.19 790 ASN A N 1
ATOM 6286 C CA . ASN A 1 790 ? 3.974 6.717 45.032 1.00 85.19 790 ASN A CA 1
ATOM 6287 C C . ASN A 1 790 ? 4.005 5.606 46.087 1.00 85.19 790 ASN A C 1
ATOM 6289 O O . ASN A 1 790 ? 5.039 5.410 46.706 1.00 85.19 790 ASN A O 1
ATOM 6293 N N . MET A 1 791 ? 2.949 4.794 46.226 1.00 85.19 791 MET A N 1
ATOM 6294 C CA . MET A 1 791 ? 2.949 3.678 47.182 1.00 85.19 791 MET A CA 1
ATOM 6295 C C . MET A 1 791 ? 3.998 2.616 46.841 1.00 85.19 791 MET A C 1
ATOM 6297 O O . MET A 1 791 ? 4.630 2.065 47.737 1.00 85.19 791 MET A O 1
ATOM 6301 N N . ALA A 1 792 ? 4.183 2.305 45.556 1.00 85.88 792 ALA A N 1
ATOM 6302 C CA . ALA A 1 792 ? 5.194 1.339 45.129 1.00 85.88 792 ALA A CA 1
ATOM 6303 C C . ALA A 1 792 ? 6.611 1.889 45.344 1.00 85.88 792 ALA A C 1
ATOM 6305 O O . ALA A 1 792 ? 7.477 1.161 45.817 1.00 85.88 792 ALA A O 1
ATOM 6306 N N . LEU A 1 793 ? 6.828 3.176 45.054 1.00 90.44 793 LEU A N 1
ATOM 6307 C CA . LEU A 1 793 ? 8.102 3.854 45.295 1.00 90.44 793 LEU A CA 1
ATOM 6308 C C . LEU A 1 793 ? 8.438 3.902 46.791 1.00 90.44 793 LEU A C 1
ATOM 6310 O O . LEU A 1 793 ? 9.534 3.509 47.171 1.00 90.44 793 LEU A O 1
ATOM 6314 N N . THR A 1 794 ? 7.483 4.274 47.649 1.00 88.94 794 THR A N 1
ATOM 6315 C CA . THR A 1 794 ? 7.660 4.259 49.109 1.00 88.94 794 THR A CA 1
ATOM 6316 C C . THR A 1 794 ? 7.991 2.860 49.623 1.00 88.94 794 THR A C 1
ATOM 6318 O O . THR A 1 794 ? 8.893 2.709 50.439 1.00 88.94 794 THR A O 1
ATOM 6321 N N . LYS A 1 795 ? 7.317 1.813 49.123 1.00 89.69 795 LYS A N 1
ATOM 6322 C CA . LYS A 1 795 ? 7.621 0.421 49.499 1.00 89.69 795 LYS A CA 1
ATOM 6323 C C . LYS A 1 795 ? 9.042 0.006 49.117 1.00 89.69 795 LYS A C 1
ATOM 6325 O O . LYS A 1 795 ? 9.715 -0.610 49.935 1.00 89.69 795 LYS A O 1
ATOM 6330 N N . ILE A 1 796 ? 9.496 0.361 47.912 1.00 90.88 796 ILE A N 1
ATOM 6331 C CA . ILE A 1 796 ? 10.873 0.103 47.462 1.00 90.88 796 ILE A CA 1
ATOM 6332 C C . ILE A 1 796 ? 11.869 0.857 48.352 1.00 90.88 796 ILE A C 1
ATOM 6334 O O . ILE A 1 796 ? 12.820 0.260 48.839 1.00 90.88 796 ILE A O 1
ATOM 6338 N N . MET A 1 797 ? 11.637 2.144 48.620 1.00 92.12 797 MET A N 1
ATOM 6339 C CA . MET A 1 797 ? 12.534 2.957 49.450 1.00 92.12 797 MET A CA 1
ATOM 6340 C C . MET A 1 797 ? 12.618 2.466 50.894 1.00 92.12 797 MET A C 1
ATOM 6342 O O . MET A 1 797 ? 13.707 2.415 51.457 1.00 92.12 797 MET A O 1
ATOM 6346 N N . ASN A 1 798 ? 11.491 2.064 51.484 1.00 90.44 798 ASN A N 1
ATOM 6347 C CA . ASN A 1 798 ? 11.470 1.492 52.827 1.00 90.44 798 ASN A CA 1
ATOM 6348 C C . ASN A 1 798 ? 12.239 0.170 52.891 1.00 90.44 798 ASN A C 1
ATOM 6350 O O . ASN A 1 798 ? 12.862 -0.109 53.905 1.00 90.44 798 ASN A O 1
ATOM 6354 N N . ASP A 1 799 ? 12.206 -0.637 51.830 1.00 90.94 799 ASP A N 1
ATOM 6355 C CA . ASP A 1 799 ? 12.988 -1.872 51.752 1.00 90.94 799 ASP A CA 1
ATOM 6356 C C . ASP A 1 799 ? 14.491 -1.619 51.566 1.00 90.94 799 ASP A C 1
ATOM 6358 O O . ASP A 1 799 ? 15.307 -2.339 52.129 1.00 90.94 799 ASP A O 1
ATOM 6362 N N . LEU A 1 800 ? 14.870 -0.582 50.813 1.00 90.19 800 LEU A N 1
ATOM 6363 C CA . LEU A 1 800 ? 16.271 -0.184 50.627 1.00 90.19 800 LEU A CA 1
ATOM 6364 C C . LEU A 1 800 ? 16.878 0.488 51.871 1.00 90.19 800 LEU A C 1
ATOM 6366 O O . LEU A 1 800 ? 18.095 0.545 52.003 1.00 90.19 800 LEU A O 1
ATOM 6370 N N . LYS A 1 801 ? 16.047 1.028 52.767 1.00 86.75 801 LYS A N 1
ATOM 6371 C CA . LYS A 1 801 ? 16.477 1.640 54.037 1.00 86.75 801 LYS A CA 1
ATOM 6372 C C . LYS A 1 801 ? 16.540 0.645 55.204 1.00 86.75 801 LYS A C 1
ATOM 6374 O O . LYS A 1 801 ? 17.011 1.023 56.273 1.00 86.75 801 LYS A O 1
ATOM 6379 N N . LYS A 1 802 ? 16.048 -0.580 55.000 1.00 81.81 802 LYS A N 1
ATOM 6380 C CA . LYS A 1 802 ? 16.263 -1.728 55.888 1.00 81.81 802 LYS A CA 1
ATOM 6381 C C . LYS A 1 802 ? 17.580 -2.403 55.536 1.00 81.81 802 LYS A C 1
ATOM 6383 O O . LYS A 1 802 ? 18.292 -2.761 56.492 1.00 81.81 802 LYS A O 1
#

Radius of gyration: 35.85 Å; Cα contacts (8 Å, |Δi|>4): 1064; chains: 1; bounding box: 83×84×101 Å

Solvent-accessible surface area (backbone atoms only — not comparable to full-atom values): 45074 Å² total; per-residue (Å²): 113,76,75,58,58,76,68,36,50,40,93,85,68,56,50,79,47,56,76,89,49,48,70,44,76,49,74,58,87,98,44,73,48,76,42,69,76,77,72,75,70,36,64,81,69,35,45,52,68,72,58,48,35,50,54,27,51,77,68,74,35,75,57,80,54,69,69,60,51,51,55,52,49,50,61,53,26,54,45,31,39,51,49,23,51,54,50,12,46,55,36,40,50,50,29,54,51,52,45,70,77,39,44,69,65,52,39,62,39,32,39,62,74,56,27,48,76,64,39,39,69,62,53,55,54,48,57,58,56,61,76,70,62,94,70,99,64,87,78,68,54,60,60,59,51,58,67,69,63,52,79,59,46,67,39,49,29,33,51,54,65,48,65,55,51,79,75,83,91,82,80,83,72,41,44,24,36,45,31,41,34,25,31,66,85,65,65,23,49,35,47,73,49,76,40,15,60,41,32,56,56,51,77,72,73,45,61,64,87,80,50,84,63,59,54,74,44,88,81,56,48,74,54,48,46,25,53,46,46,26,41,58,58,71,60,35,62,55,37,60,74,72,23,46,39,65,37,32,40,32,22,76,93,56,66,64,30,56,51,46,33,44,74,72,38,96,61,82,65,46,66,36,34,19,49,67,61,48,52,50,48,53,48,51,54,49,56,57,51,25,72,80,38,61,77,49,68,44,91,59,44,56,62,47,54,48,48,51,55,52,45,46,40,70,75,25,55,20,34,27,71,62,32,20,54,45,42,58,20,50,49,38,46,38,54,72,42,60,90,62,36,64,89,79,52,67,83,89,51,101,73,84,84,68,72,55,83,57,65,70,52,45,54,51,43,45,60,56,30,45,61,51,24,80,47,20,61,36,44,13,35,94,35,70,45,64,63,53,56,53,47,53,52,42,28,41,60,37,52,37,41,92,54,94,37,54,39,48,54,66,38,56,27,26,44,24,45,29,48,26,39,66,59,57,34,50,54,36,56,55,53,46,29,52,75,67,76,39,77,85,43,75,66,58,54,51,50,28,54,55,51,41,50,52,50,51,54,48,56,57,50,61,69,36,69,66,48,48,51,51,51,54,52,53,52,51,50,50,52,52,50,48,56,53,47,54,64,72,62,54,72,82,79,66,93,72,77,81,78,62,82,86,73,88,86,75,86,81,91,78,88,78,85,88,74,63,87,81,59,64,85,79,55,78,66,42,67,32,28,36,35,62,38,47,25,39,93,54,94,81,42,40,62,38,31,47,14,36,35,40,93,93,47,75,47,72,50,41,32,53,69,85,56,79,62,36,72,69,34,24,70,55,48,38,42,46,75,62,91,87,45,47,20,52,75,87,39,77,53,90,76,54,27,53,72,67,60,46,50,51,53,48,33,55,57,56,56,73,62,80,43,41,29,39,39,34,22,83,57,23,77,62,53,53,52,49,54,48,47,54,32,59,80,67,70,44,62,81,65,51,70,51,44,59,22,40,24,49,46,54,70,55,49,48,67,76,41,70,84,62,68,68,94,62,50,78,35,68,68,54,42,39,36,76,75,69,65,49,86,63,75,87,52,58,56,37,35,52,53,45,24,55,51,50,49,52,51,45,57,72,70,69,42,71,90,54,47,70,82,57,53,43,47,33,70,62,53,46,52,54,48,52,51,50,50,51,46,60,71,44,54,67,47,29,59,75,51,62,80,62,47,56,72,73,45,50,54,35,31,42,76,69,72,50,30,44,69,57,52,43,52,42,35,73,77,63,31,66,67,50,47,51,48,66,38,35,33,64,41,78,87,70,46,41,60,51,44,76,52,63,69,56,52,51,40,50,51,56,59,65,74,103

pLDDT: mean 80.99, std 15.82, range [29.03, 98.25]

Sequence (802 aa):
MEEIIKNLRCKRCKDKLHLEDTIKEIRSGLASVFVIICSKCTIHSGIGHTKLSKLLACLNVPAMSDRIFKICEEQVGQVIEKTAHESCILSAEEERQLVIENVEKICEYLPEEIAADVYGNLRMLRSSTENSTSSTDCNNNSNAFNEAVGNIINIIVSFEMGWSKRGKGRSYDSLNGYATIIGYLSGKIIDFKTYNRKCYSCDKGHDQSDHNCRKNYVGSAKSMEAAAGDHMINNSNILKEVGLNARVVIGDEDSSSIAKIRKNNSKTIYKLIDTNHRVKNHSKELYELAKTHKELNRKGVIKHLKKCLSYAVSQNRGQTAKLAKIILSIPDHVFGQHENCGEWCKKDRKKHTIELKSEELYNALKSFYTKYSINAYKFAVPASSQANESVNNIIAQKAPNSIYYSRSASADYRVANAVCTKNDGEMSLLNIKKNLDLSSNLYTSKYVSKTDNKRYTRAATTKTQEYKTRRIELTQNRENLRKLQEKSERITYASNCAMDMPQPFQEPQESTPSCNPKNIIESDFVVVYFDIETTSLALTAGILQIAAKSHDLEFSVYLNPTQAISPDASKITGLTIIGDDLYLHNTRLDNTLDLYDAFIALAEFLHKMEKPVLLVAHNATFDTQRILRAIIENNLSSYFDMIIGFVDTIPILKKSFPERKGPKAFKLASLANDLLGTNKEDGFHEALFEVVILEKLVLHINKQDELIKYLKPYNKCYQKQSEYDFIQNNMKYLESLRQVVSRELQVRMVRAGFSRSFLLKKLKEEGEKYVLDLLSEKMADGKPKITKNNMALTKIMNDLKK

InterPro domains:
  IPR012337 Ribonuclease H-like superfamily [SSF53098] (528-741)
  IPR013520 Ribonuclease H-like domain [SM00479] (526-707)
  IPR036397 Ribonuclease H superfamily [G3DSA:3.30.420.10] (526-720)
  IPR049012 Mutator-like transposase domain [PF20700] (7-135)
  IPR049012 Mutator-like transposase domain [PF20700] (148-345)